Protein 1TO0 (pdb70)

Solvent-accessible surface area: 56787 Å² total

Nearest PDB structures (foldseek):
  1to0-assembly2_D  TM=1.005E+00  e=5.546E-27  Bacillus subtilis
  1to0-assembly1_A  TM=9.643E-01  e=1.672E-23  Bacillus subtilis
  1to0-assembly4_G  TM=9.672E-01  e=5.399E-23  Bacillus subtilis
  1to0-assembly2_C  TM=9.610E-01  e=1.560E-20  Bacillus subtilis
  1vh0-assembly9_D  TM=9.490E-01  e=4.702E-17  Staphylococcus aureus

Organism: Bacillus subtilis (strain 168) (NCBI:txid224308)

Secondary structure (DSSP, 8-state):
-EEEEEES----HHHHHHHHHHHHHHTTTS-EEEEEE-----HHHHHHHHHHHTTS-TTSEEEEE-TT----HHHHHHHHHHHHTTT---EEEEE--SS---S-----SEEE-S-----S---HHHHHHHHHHHHHHTS---/-EEEEEES---SHHHHHHHHHHHHHHTTTS-EEEEEEPP---HHHHHHHHHHHTT--TTSEEEEE-TT----HHHHHHHHHHHHHTT---EEEEE--SS---S-----SEEE-------TT--HHHHHHHHHHHHHHTT---/-EEEEEES----HHHHHHHHHHHHHHHTTS-EEEEEE-------HHHHHHHHHHHHT--TTEEEEEE-TT----HHHHHHHHHHTTSSSS-EEEEEE--TT---S-----SEEE-------TT--HHHHHHHHHHHHHHHT-/-EEEEEESS---HHHHHHHHHHHHHHHTT--EEEEEE----S---HHHHHHHHHHHTT--TTSEEEEE-TT----HHHHHHHHHHHHHTS---EEEEE--TT---TT----SEEE-S-----S---HHHHHHHHHHHHHHHS---/-EEEEEES----HHHHHHHHHHHHHHHTTS-EEEEEE----HHHHHHHHTT--TT-EEEEE-TT----HHHHHHHHHHHHHTT---EEEE--BTTB--TT----SEEE-S-----TT--HHHHHHHHHHHHHH-/-EEEEEES----HHHHHHHHHHHHHHHTTS-EEEEEE---TTHHHHHHHHHTT--TTSEEEEE-TT----HHHHHHHHHHTTTTS---EEEEE--TT---TT----SEEE-------TT--HHHHHHHHHHHHHHH-/-EEEEEES----HHHHHHHHHHHHHHTTTS-EEEEEE------HHHHHHHHHHTT--TTPEEEEE-TT----HHHHHHHHHHHHHTT---EEEEE-BTTB--S-----SEEE-------TT--HHHHHHHHHHHHHHTT---/-EEEEEES---SSHHHHHHHHHHHHHTTT--EEEEEE--------HHHHHHHHHHTTS-TTSEEEEE-TT----HHHHHHHHHHHHHTT---EEEEE--SS---TT----SEEE-S-----S---HHHHHHHHHHHHHHSS---

Radius of gyration: 47.96 Å; Cα contacts (8 Å, |Δi|>4): 1874; chains: 8; bounding box: 118×77×134 Å

Structure (mmCIF, N/CA/C/O backbone):
data_1TO0
#
_entry.id   1TO0
#
_cell.length_a   98.691
_cell.length_b   70.553
_cell.length_c   100.488
_cell.angle_alpha   90.00
_cell.angle_beta   95.16
_cell.angle_gamma   90.00
#
_symmetry.space_group_name_H-M   'P 1 21 1'
#
loop_
_entity.id
_entity.type
_entity.pdbx_description
1 polymer 'Hypothetical UPF0247 protein yyda'
2 water water
#
loop_
_atom_site.group_PDB
_atom_site.id
_atom_site.type_symbol
_atom_site.label_atom_id
_atom_site.label_alt_id
_atom_site.label_comp_id
_atom_site.label_asym_id
_atom_site.label_entity_id
_atom_site.label_seq_id
_atom_site.pdbx_PDB_ins_code
_atom_site.Cartn_x
_atom_site.Cartn_y
_atom_site.Cartn_z
_atom_site.occupancy
_atom_site.B_iso_or_equiv
_atom_site.auth_seq_id
_atom_site.auth_comp_id
_atom_site.auth_asym_id
_atom_site.auth_atom_id
_atom_site.pdbx_PDB_model_num
ATOM 9 N N . ASN A 1 2 ? 8.097 30.613 70.889 1.00 60.20 2 ASN A N 1
ATOM 10 C CA . ASN A 1 2 ? 9.216 31.199 71.606 1.00 54.82 2 ASN A CA 1
ATOM 11 C C . ASN A 1 2 ? 10.575 30.680 71.185 1.00 49.61 2 ASN A C 1
ATOM 12 O O . ASN A 1 2 ? 10.889 29.494 71.332 1.00 46.18 2 ASN A O 1
ATOM 17 N N . ILE A 1 3 ? 11.374 31.598 70.651 1.00 44.77 3 ILE A N 1
ATOM 18 C CA . ILE A 1 3 ? 12.714 31.275 70.196 1.00 40.35 3 ILE A CA 1
ATOM 19 C C . ILE A 1 3 ? 13.735 32.040 71.021 1.00 36.84 3 ILE A C 1
ATOM 20 O O . ILE A 1 3 ? 13.688 33.261 71.135 1.00 35.76 3 ILE A O 1
ATOM 25 N N . ASN A 1 4 ? 14.646 31.297 71.623 1.00 35.01 4 ASN A N 1
ATOM 26 C CA . ASN A 1 4 ? 15.701 31.891 72.417 1.00 32.72 4 ASN A CA 1
ATOM 27 C C . ASN A 1 4 ? 17.018 31.642 71.728 1.00 31.16 4 ASN A C 1
ATOM 28 O O . ASN A 1 4 ? 17.192 30.647 71.022 1.00 31.73 4 ASN A O 1
ATOM 33 N N . ILE A 1 5 ? 17.947 32.553 71.933 1.00 27.60 5 ILE A N 1
ATOM 34 C CA . ILE A 1 5 ? 19.261 32.411 71.365 1.00 25.83 5 ILE A CA 1
ATOM 35 C C . ILE A 1 5 ? 20.199 32.539 72.552 1.00 26.49 5 ILE A C 1
ATOM 36 O O . ILE A 1 5 ? 20.291 33.605 73.172 1.00 25.55 5 ILE A O 1
ATOM 41 N N . VAL A 1 6 ? 20.873 31.448 72.893 1.00 25.43 6 VAL A N 1
ATOM 42 C CA . VAL A 1 6 ? 21.803 31.487 74.006 1.00 26.68 6 VAL A CA 1
ATOM 43 C C . VAL A 1 6 ? 23.233 31.536 73.487 1.00 28.22 6 VAL A C 1
ATOM 44 O O . VAL A 1 6 ? 23.744 30.566 72.931 1.00 27.67 6 VAL A O 1
ATOM 48 N N . THR A 1 7 ? 23.873 32.682 73.679 1.00 31.53 7 THR A N 1
ATOM 49 C CA . THR A 1 7 ? 25.230 32.872 73.213 1.00 35.31 7 THR A CA 1
ATOM 50 C C . THR A 1 7 ? 26.221 33.320 74.270 1.00 36.96 7 THR A C 1
ATOM 51 O O . THR A 1 7 ? 25.859 33.915 75.287 1.00 36.99 7 THR A O 1
ATOM 55 N N . ILE A 1 8 ? 27.486 33.036 73.993 1.00 39.95 8 ILE A N 1
ATOM 56 C CA . ILE A 1 8 ? 28.584 33.377 74.875 1.00 43.23 8 ILE A CA 1
ATOM 57 C C . ILE A 1 8 ? 29.272 34.639 74.383 1.00 45.94 8 ILE A C 1
ATOM 58 O O . ILE A 1 8 ? 29.780 34.676 73.267 1.00 46.77 8 ILE A O 1
ATOM 63 N N . GLY A 1 9 ? 29.275 35.677 75.213 1.00 49.66 9 GLY A N 1
ATOM 64 C CA . GLY A 1 9 ? 29.923 36.920 74.832 1.00 54.01 9 GLY A CA 1
ATOM 65 C C . GLY A 1 9 ? 29.003 38.117 74.708 1.00 56.89 9 GLY A C 1
ATOM 66 O O . GLY A 1 9 ? 28.033 38.091 73.955 1.00 57.59 9 GLY A O 1
ATOM 67 N N . LYS A 1 10 ? 29.307 39.172 75.455 1.00 60.38 10 LYS A N 1
ATOM 68 C CA . LYS A 1 10 ? 28.512 40.389 75.409 1.00 63.21 10 LYS A CA 1
ATOM 69 C C . LYS A 1 10 ? 28.956 41.161 74.180 1.00 64.62 10 LYS A C 1
ATOM 70 O O . LYS A 1 10 ? 30.094 41.611 74.103 1.00 64.40 10 LYS A O 1
ATOM 76 N N . LEU A 1 11 ? 28.058 41.298 73.214 1.00 67.00 11 LEU A N 1
ATOM 77 C CA . LEU A 1 11 ? 28.363 42.010 71.984 1.00 68.93 11 LEU A CA 1
ATOM 78 C C . LEU A 1 11 ? 28.479 43.507 72.230 1.00 70.56 11 LEU A C 1
ATOM 79 O O . LEU A 1 11 ? 27.601 44.113 72.840 1.00 70.59 11 LEU A O 1
ATOM 84 N N . LYS A 1 12 ? 29.570 44.100 71.754 1.00 72.85 12 LYS A N 1
ATOM 85 C CA . LYS A 1 12 ? 29.793 45.537 71.908 1.00 75.42 12 LYS A CA 1
ATOM 86 C C . LYS A 1 12 ? 29.452 46.272 70.612 1.00 76.05 12 LYS A C 1
ATOM 87 O O . LYS A 1 12 ? 28.562 47.123 70.581 1.00 75.16 12 LYS A O 1
ATOM 93 N N . GLU A 1 13 ? 30.178 45.921 69.553 1.00 76.95 13 GLU A N 1
ATOM 94 C CA . GLU A 1 13 ? 30.021 46.505 68.226 1.00 77.64 13 GLU A CA 1
ATOM 95 C C . GLU A 1 13 ? 28.578 46.874 67.896 1.00 77.61 13 GLU A C 1
ATOM 96 O O . GLU A 1 13 ? 27.768 46.016 67.540 1.00 77.67 13 GLU A O 1
ATOM 102 N N . LYS A 1 14 ? 28.256 48.157 68.002 1.00 77.29 14 LYS A N 1
ATOM 103 C CA . LYS A 1 14 ? 26.899 48.590 67.716 1.00 76.86 14 LYS A CA 1
ATOM 104 C C . LYS A 1 14 ? 26.525 48.390 66.251 1.00 75.57 14 LYS A C 1
ATOM 105 O O . LYS A 1 14 ? 25.361 48.544 65.885 1.00 75.19 14 LYS A O 1
ATOM 111 N N . TYR A 1 15 ? 27.496 48.045 65.407 1.00 74.10 15 TYR A N 1
ATOM 112 C CA . TYR A 1 15 ? 27.169 47.828 64.003 1.00 72.59 15 TYR A CA 1
ATOM 113 C C . TYR A 1 15 ? 26.443 46.493 63.941 1.00 71.42 15 TYR A C 1
ATOM 114 O O . TYR A 1 15 ? 25.391 46.368 63.315 1.00 70.78 15 TYR A O 1
ATOM 123 N N . LEU A 1 16 ? 27.006 45.498 64.613 1.00 69.85 16 LEU A N 1
ATOM 124 C CA . LEU A 1 16 ? 26.377 44.199 64.662 1.00 68.81 16 LEU A CA 1
ATOM 125 C C . LEU A 1 16 ? 25.072 44.406 65.400 1.00 67.76 16 LEU A C 1
ATOM 126 O O . LEU A 1 16 ? 24.017 43.968 64.955 1.00 67.55 16 LEU A O 1
ATOM 131 N N . LYS A 1 17 ? 25.157 45.094 66.534 1.00 67.09 17 LYS A N 1
ATOM 132 C CA . LYS A 1 17 ? 23.987 45.350 67.358 1.00 66.49 17 LYS A CA 1
ATOM 133 C C . LYS A 1 17 ? 22.862 45.966 66.538 1.00 65.39 17 LYS A C 1
ATOM 134 O O . LYS A 1 17 ? 21.722 45.508 66.589 1.00 64.98 17 LYS A O 1
ATOM 140 N N . GLN A 1 18 ? 23.192 46.998 65.772 1.00 64.55 18 GLN A N 1
ATOM 141 C CA . GLN A 1 18 ? 22.209 47.667 64.934 1.00 63.31 18 GLN A CA 1
ATOM 142 C C . GLN A 1 18 ? 21.541 46.652 64.015 1.00 60.71 18 GLN A C 1
ATOM 143 O O . GLN A 1 18 ? 20.318 46.596 63.922 1.00 60.16 18 GLN A O 1
ATOM 149 N N . GLY A 1 19 ? 22.358 45.846 63.346 1.00 58.24 19 GLY A N 1
ATOM 150 C CA . GLY A 1 19 ? 21.834 44.847 62.438 1.00 54.81 19 GLY A CA 1
ATOM 151 C C . GLY A 1 19 ? 20.950 43.825 63.114 1.00 52.91 19 GLY A C 1
ATOM 152 O O . GLY A 1 19 ? 19.878 43.490 62.617 1.00 52.26 19 GLY A O 1
ATOM 153 N N . ILE A 1 20 ? 21.402 43.321 64.252 1.00 52.21 20 ILE A N 1
ATOM 154 C CA . ILE A 1 20 ? 20.643 42.327 64.986 1.00 52.58 20 ILE A CA 1
ATOM 155 C C . ILE A 1 20 ? 19.314 42.907 65.452 1.00 53.21 20 ILE A C 1
ATOM 156 O O . ILE A 1 20 ? 18.271 42.278 65.300 1.00 52.05 20 ILE A O 1
ATOM 161 N N . GLU A 1 21 ? 19.352 44.109 66.011 1.00 55.22 21 GLU A N 1
ATOM 162 C CA . GLU A 1 21 ? 18.131 44.751 66.476 1.00 57.44 21 GLU A CA 1
ATOM 163 C C . GLU A 1 21 ? 17.158 44.856 65.306 1.00 57.80 21 GLU A C 1
ATOM 164 O O . GLU A 1 21 ? 16.005 44.435 65.403 1.00 58.08 21 GLU A O 1
ATOM 170 N N . GLU A 1 22 ? 17.642 45.399 64.193 1.00 57.94 22 GLU A N 1
ATOM 171 C CA . GLU A 1 22 ? 16.818 45.591 63.006 1.00 58.72 22 GLU A CA 1
ATOM 172 C C . GLU A 1 22 ? 16.138 44.309 62.518 1.00 57.60 22 GLU A C 1
ATOM 173 O O . GLU A 1 22 ? 14.983 44.337 62.098 1.00 56.31 22 GLU A O 1
ATOM 179 N N . TYR A 1 23 ? 16.841 43.186 62.586 1.00 56.29 23 TYR A N 1
ATOM 180 C CA . TYR A 1 23 ? 16.262 41.926 62.144 1.00 55.74 23 TYR A CA 1
ATOM 181 C C . TYR A 1 23 ? 15.376 41.302 63.208 1.00 56.42 23 TYR A C 1
ATOM 182 O O . TYR A 1 23 ? 14.295 40.794 62.910 1.00 55.10 23 TYR A O 1
ATOM 191 N N . THR A 1 24 ? 15.832 41.350 64.452 1.00 58.55 24 THR A N 1
ATOM 192 C CA . THR A 1 24 ? 15.068 40.787 65.550 1.00 60.86 24 THR A CA 1
ATOM 193 C C . THR A 1 24 ? 13.747 41.547 65.712 1.00 62.82 24 THR A C 1
ATOM 194 O O . THR A 1 24 ? 12.828 41.072 66.380 1.00 63.21 24 THR A O 1
ATOM 198 N N . LYS A 1 25 ? 13.650 42.721 65.087 1.00 64.45 25 LYS A N 1
ATOM 199 C CA . LYS A 1 25 ? 12.433 43.527 65.162 1.00 65.28 25 LYS A CA 1
ATOM 200 C C . LYS A 1 25 ? 11.346 42.977 64.246 1.00 65.78 25 LYS A C 1
ATOM 201 O O . LYS A 1 25 ? 10.198 42.861 64.656 1.00 65.88 25 LYS A O 1
ATOM 207 N N . ARG A 1 26 ? 11.699 42.650 63.006 1.00 67.41 26 ARG A N 1
ATOM 208 C CA . ARG A 1 26 ? 10.720 42.098 62.072 1.00 69.53 26 ARG A CA 1
ATOM 209 C C . ARG A 1 26 ? 10.241 40.721 62.531 1.00 70.09 26 ARG A C 1
ATOM 210 O O . ARG A 1 26 ? 9.153 40.277 62.159 1.00 69.29 26 ARG A O 1
ATOM 218 N N . LEU A 1 27 ? 11.065 40.048 63.330 1.00 71.18 27 LEU A N 1
ATOM 219 C CA . LEU A 1 27 ? 10.742 38.715 63.831 1.00 72.67 27 LEU A CA 1
ATOM 220 C C . LEU A 1 27 ? 9.646 38.694 64.899 1.00 74.22 27 LEU A C 1
ATOM 221 O O . LEU A 1 27 ? 8.777 37.816 64.893 1.00 74.60 27 LEU A O 1
ATOM 226 N N . SER A 1 28 ? 9.684 39.658 65.812 1.00 76.02 28 SER A N 1
ATOM 227 C CA . SER A 1 28 ? 8.694 39.725 66.883 1.00 77.34 28 SER A CA 1
ATOM 228 C C . SER A 1 28 ? 7.266 39.740 66.355 1.00 77.56 28 SER A C 1
ATOM 229 O O . SER A 1 28 ? 6.311 39.615 67.117 1.00 78.02 28 SER A O 1
ATOM 232 N N . ALA A 1 29 ? 7.123 39.886 65.045 1.00 76.99 29 ALA A N 1
ATOM 233 C CA . ALA A 1 29 ? 5.807 39.917 64.434 1.00 76.38 29 ALA A CA 1
ATOM 234 C C . ALA A 1 29 ? 5.295 38.512 64.165 1.00 76.11 29 ALA A C 1
ATOM 235 O O . ALA A 1 29 ? 4.109 38.322 63.908 1.00 76.33 29 ALA A O 1
ATOM 237 N N . TYR A 1 30 ? 6.189 37.531 64.224 1.00 75.89 30 TYR A N 1
ATOM 238 C CA . TYR A 1 30 ? 5.811 36.143 63.980 1.00 76.51 30 TYR A CA 1
ATOM 239 C C . TYR A 1 30 ? 6.021 35.310 65.232 1.00 76.24 30 TYR A C 1
ATOM 240 O O . TYR A 1 30 ? 5.487 34.209 65.357 1.00 75.62 30 TYR A O 1
ATOM 249 N N . ALA A 1 31 ? 6.815 35.856 66.147 1.00 76.84 31 ALA A N 1
ATOM 250 C CA . ALA A 1 31 ? 7.146 35.226 67.426 1.00 76.42 31 ALA A CA 1
ATOM 251 C C . ALA A 1 31 ? 8.204 36.108 68.068 1.00 75.99 31 ALA A C 1
ATOM 252 O O . ALA A 1 31 ? 9.062 36.649 67.372 1.00 76.33 31 ALA A O 1
ATOM 254 N N . LYS A 1 32 ? 8.149 36.277 69.383 1.00 75.20 32 LYS A N 1
ATOM 255 C CA . LYS A 1 32 ? 9.147 37.112 70.041 1.00 74.16 32 LYS A CA 1
ATOM 256 C C . LYS A 1 32 ? 10.389 36.279 70.343 1.00 72.88 32 LYS A C 1
ATOM 257 O O . LYS A 1 32 ? 10.289 35.137 70.795 1.00 72.95 32 LYS A O 1
ATOM 263 N N . ILE A 1 33 ? 11.561 36.835 70.072 1.00 70.37 33 ILE A N 1
ATOM 264 C CA . ILE A 1 33 ? 12.783 36.105 70.350 1.00 68.08 33 ILE A CA 1
ATOM 265 C C . ILE A 1 33 ? 13.635 36.901 71.323 1.00 66.26 33 ILE A C 1
ATOM 266 O O . ILE A 1 33 ? 13.700 38.127 71.254 1.00 66.36 33 ILE A O 1
ATOM 271 N N . ASP A 1 34 ? 14.285 36.194 72.235 1.00 63.82 34 ASP A N 1
ATOM 272 C CA . ASP A 1 34 ? 15.125 36.834 73.226 1.00 60.92 34 ASP A CA 1
ATOM 273 C C . ASP A 1 34 ? 16.527 36.258 73.139 1.00 58.79 34 ASP A C 1
ATOM 274 O O . ASP A 1 34 ? 16.709 35.039 73.066 1.00 58.15 34 ASP A O 1
ATOM 279 N N . ILE A 1 35 ? 17.515 37.143 73.138 1.00 56.38 35 ILE A N 1
ATOM 280 C CA . ILE A 1 35 ? 18.909 36.733 73.063 1.00 53.82 35 ILE A CA 1
ATOM 281 C C . ILE A 1 35 ? 19.560 36.779 74.443 1.00 52.99 35 ILE A C 1
ATOM 282 O O . ILE A 1 35 ? 19.580 37.820 75.096 1.00 52.09 35 ILE A O 1
ATOM 287 N N . ILE A 1 36 ? 20.077 35.641 74.892 1.00 52.37 36 ILE A N 1
ATOM 288 C CA . ILE A 1 36 ? 20.734 35.569 76.188 1.00 51.20 36 ILE A CA 1
ATOM 289 C C . ILE A 1 36 ? 22.247 35.597 76.015 1.00 51.54 36 ILE A C 1
ATOM 290 O O . ILE A 1 36 ? 22.837 34.660 75.480 1.00 50.24 36 ILE A O 1
ATOM 295 N N . GLU A 1 37 ? 22.873 36.677 76.465 1.00 53.18 37 GLU A N 1
ATOM 296 C CA . GLU A 1 37 ? 24.321 36.807 76.365 1.00 54.59 37 GLU A CA 1
ATOM 297 C C . GLU A 1 37 ? 24.952 36.430 77.695 1.00 55.49 37 GLU A C 1
ATOM 298 O O . GLU A 1 37 ? 24.446 36.800 78.755 1.00 55.39 37 GLU A O 1
ATOM 304 N N . LEU A 1 38 ? 26.051 35.689 77.639 1.00 56.68 38 LEU A N 1
ATOM 305 C CA . LEU A 1 38 ? 26.751 35.283 78.849 1.00 58.75 38 LEU A CA 1
ATOM 306 C C . LEU A 1 38 ? 28.138 35.908 78.862 1.00 60.84 38 LEU A C 1
ATOM 307 O O . LEU A 1 38 ? 28.790 36.018 77.828 1.00 61.61 38 LEU A O 1
ATOM 312 N N . PRO A 1 39 ? 28.613 36.335 80.036 1.00 63.03 39 PRO A N 1
ATOM 313 C CA . PRO A 1 39 ? 29.951 36.932 80.044 1.00 65.98 39 PRO A CA 1
ATOM 314 C C . PRO A 1 39 ? 31.021 35.898 79.687 1.00 69.05 39 PRO A C 1
ATOM 315 O O . PRO A 1 39 ? 30.948 34.742 80.109 1.00 68.49 39 PRO A O 1
ATOM 319 N N . ASP A 1 40 ? 32.002 36.310 78.890 1.00 73.01 40 ASP A N 1
ATOM 320 C CA . ASP A 1 40 ? 33.075 35.408 78.490 1.00 77.08 40 ASP A CA 1
ATOM 321 C C . ASP A 1 40 ? 34.444 35.955 78.885 1.00 79.73 40 ASP A C 1
ATOM 322 O O . ASP A 1 40 ? 34.580 37.128 79.232 1.00 80.57 40 ASP A O 1
ATOM 327 N N . GLU A 1 41 ? 35.451 35.088 78.840 1.00 82.39 41 GLU A N 1
ATOM 328 C CA . GLU A 1 41 ? 36.819 35.459 79.186 1.00 84.72 41 GLU A CA 1
ATOM 329 C C . GLU A 1 41 ? 37.590 35.725 77.892 1.00 85.84 41 GLU A C 1
ATOM 330 O O . GLU A 1 41 ? 37.695 34.842 77.037 1.00 86.09 41 GLU A O 1
ATOM 336 N N . LYS A 1 42 ? 38.125 36.938 77.750 1.00 86.58 42 LYS A N 1
ATOM 337 C CA . LYS A 1 42 ? 38.866 37.322 76.543 1.00 87.51 42 LYS A CA 1
ATOM 338 C C . LYS A 1 42 ? 38.006 37.152 75.293 1.00 87.90 42 LYS A C 1
ATOM 339 O O . LYS A 1 42 ? 36.777 37.187 75.361 1.00 88.29 42 LYS A O 1
ATOM 353 N N . LYS A 1 53 ? 40.633 24.262 78.665 1.00 93.03 53 LYS A N 1
ATOM 354 C CA . LYS A 1 53 ? 39.461 23.506 78.250 1.00 89.58 53 LYS A CA 1
ATOM 355 C C . LYS A 1 53 ? 38.444 23.658 79.368 1.00 86.86 53 LYS A C 1
ATOM 356 O O . LYS A 1 53 ? 37.236 23.665 79.144 1.00 86.42 53 LYS A O 1
ATOM 362 N N . ILE A 1 54 ? 38.958 23.782 80.584 1.00 83.99 54 ILE A N 1
ATOM 363 C CA . ILE A 1 54 ? 38.123 23.947 81.762 1.00 81.18 54 ILE A CA 1
ATOM 364 C C . ILE A 1 54 ? 37.269 25.190 81.584 1.00 78.75 54 ILE A C 1
ATOM 365 O O . ILE A 1 54 ? 36.193 25.304 82.161 1.00 78.65 54 ILE A O 1
ATOM 370 N N . ILE A 1 55 ? 37.763 26.122 80.781 1.00 76.06 55 ILE A N 1
ATOM 371 C CA . ILE A 1 55 ? 37.048 27.362 80.521 1.00 74.55 55 ILE A CA 1
ATOM 372 C C . ILE A 1 55 ? 35.869 27.093 79.589 1.00 72.15 55 ILE A C 1
ATOM 373 O O . ILE A 1 55 ? 34.795 27.673 79.745 1.00 71.39 55 ILE A O 1
ATOM 378 N N . LYS A 1 56 ? 36.074 26.205 78.623 1.00 69.38 56 LYS A N 1
ATOM 379 C CA . LYS A 1 56 ? 35.021 25.860 77.679 1.00 66.24 56 LYS A CA 1
ATOM 380 C C . LYS A 1 56 ? 33.867 25.180 78.409 1.00 64.68 56 LYS A C 1
ATOM 381 O O . LYS A 1 56 ? 32.705 25.523 78.195 1.00 64.86 56 LYS A O 1
ATOM 387 N N . ASP A 1 57 ? 34.191 24.211 79.264 1.00 62.60 57 ASP A N 1
ATOM 388 C CA . ASP A 1 57 ? 33.175 23.487 80.021 1.00 59.78 57 ASP A CA 1
ATOM 389 C C . ASP A 1 57 ? 32.496 24.445 80.980 1.00 58.44 57 ASP A C 1
ATOM 390 O O . ASP A 1 57 ? 31.285 24.385 81.191 1.00 58.55 57 ASP A O 1
ATOM 395 N N . LYS A 1 58 ? 33.291 25.339 81.552 1.00 57.19 58 LYS A N 1
ATOM 396 C CA . LYS A 1 58 ? 32.780 26.343 82.471 1.00 55.45 58 LYS A CA 1
ATOM 397 C C . LYS A 1 58 ? 31.678 27.103 81.749 1.00 53.01 58 LYS A C 1
ATOM 398 O O . LYS A 1 58 ? 30.656 27.451 82.343 1.00 53.41 58 LYS A O 1
ATOM 404 N N . GLU A 1 59 ? 31.882 27.342 80.457 1.00 49.95 59 GLU A N 1
ATOM 405 C CA . GLU A 1 59 ? 30.896 28.053 79.653 1.00 48.00 59 GLU A CA 1
ATOM 406 C C . GLU A 1 59 ? 29.722 27.144 79.286 1.00 45.83 59 GLU A C 1
ATOM 407 O O . GLU A 1 59 ? 28.629 27.620 79.000 1.00 42.67 59 GLU A O 1
ATOM 413 N N . GLY A 1 60 ? 29.957 25.836 79.306 1.00 44.33 60 GLY A N 1
ATOM 414 C CA . GLY A 1 60 ? 28.902 24.894 78.990 1.00 43.45 60 GLY A CA 1
ATOM 415 C C . GLY A 1 60 ? 27.771 24.934 80.000 1.00 43.36 60 GLY A C 1
ATOM 416 O O . GLY A 1 60 ? 26.612 25.101 79.622 1.00 43.39 60 GLY A O 1
ATOM 417 N N . ASP A 1 61 ? 28.096 24.791 81.285 1.00 42.45 61 ASP A N 1
ATOM 418 C CA . ASP A 1 61 ? 27.067 24.812 82.330 1.00 42.51 61 ASP A CA 1
ATOM 419 C C . ASP A 1 61 ? 26.383 26.168 82.334 1.00 41.84 61 ASP A C 1
ATOM 420 O O . ASP A 1 61 ? 25.219 26.299 82.720 1.00 40.65 61 ASP A O 1
ATOM 425 N N . ARG A 1 62 ? 27.129 27.182 81.915 1.00 41.00 62 ARG A N 1
ATOM 426 C CA . ARG A 1 62 ? 26.613 28.539 81.860 1.00 40.16 62 ARG A CA 1
ATOM 427 C C . ARG A 1 62 ? 25.487 28.514 80.837 1.00 37.42 62 ARG A C 1
ATOM 428 O O . ARG A 1 62 ? 24.375 28.970 81.101 1.00 37.33 62 ARG A O 1
ATOM 436 N N . ILE A 1 63 ? 25.785 27.948 79.673 1.00 34.59 63 ILE A N 1
ATOM 437 C CA . ILE A 1 63 ? 24.813 27.842 78.602 1.00 33.03 63 ILE A CA 1
ATOM 438 C C . ILE A 1 63 ? 23.623 27.008 79.047 1.00 32.86 63 ILE A C 1
ATOM 439 O O . ILE A 1 63 ? 22.481 27.413 78.860 1.00 32.28 63 ILE A O 1
ATOM 444 N N . LEU A 1 64 ? 23.911 25.850 79.641 1.00 34.03 64 LEU A N 1
ATOM 445 C CA . LEU A 1 64 ? 22.897 24.915 80.133 1.00 34.12 64 LEU A CA 1
ATOM 446 C C . LEU A 1 64 ? 21.953 25.445 81.210 1.00 35.22 64 LEU A C 1
ATOM 447 O O . LEU A 1 64 ? 20.781 25.052 81.259 1.00 37.14 64 LEU A O 1
ATOM 452 N N . SER A 1 65 ? 22.451 26.315 82.082 1.00 34.88 65 SER A N 1
ATOM 453 C CA . SER A 1 65 ? 21.611 26.852 83.144 1.00 36.29 65 SER A CA 1
ATOM 454 C C . SER A 1 65 ? 20.594 27.837 82.592 1.00 36.61 65 SER A C 1
ATOM 455 O O . SER A 1 65 ? 19.752 28.349 83.336 1.00 38.05 65 SER A O 1
ATOM 458 N N . LYS A 1 66 ? 20.670 28.104 81.288 1.00 35.92 66 LYS A N 1
ATOM 459 C CA . LYS A 1 66 ? 19.740 29.029 80.637 1.00 34.68 66 LYS A CA 1
ATOM 460 C C . LYS A 1 66 ? 18.853 28.271 79.662 1.00 33.35 66 LYS A C 1
ATOM 461 O O . LYS A 1 66 ? 17.975 28.843 79.020 1.00 32.67 66 LYS A O 1
ATOM 467 N N . ILE A 1 67 ? 19.078 26.969 79.573 1.00 32.75 67 ILE A N 1
ATOM 468 C CA . ILE A 1 67 ? 18.316 26.138 78.661 1.00 31.69 67 ILE A CA 1
ATOM 469 C C . ILE A 1 67 ? 17.337 25.257 79.405 1.00 31.87 67 ILE A C 1
ATOM 470 O O . ILE A 1 67 ? 17.729 24.369 80.165 1.00 30.49 67 ILE A O 1
ATOM 475 N N . SER A 1 68 ? 16.056 25.532 79.177 1.00 33.13 68 SER A N 1
ATOM 476 C CA . SER A 1 68 ? 14.960 24.788 79.781 1.00 34.25 68 SER A CA 1
ATOM 477 C C . SER A 1 68 ? 15.051 23.342 79.323 1.00 34.40 68 SER A C 1
ATOM 478 O O . SER A 1 68 ? 15.373 23.069 78.168 1.00 34.71 68 SER A O 1
ATOM 481 N N . PRO A 1 69 ? 14.775 22.393 80.222 1.00 34.91 69 PRO A N 1
ATOM 482 C CA . PRO A 1 69 ? 14.852 20.985 79.829 1.00 35.66 69 PRO A CA 1
ATOM 483 C C . PRO A 1 69 ? 13.794 20.598 78.801 1.00 35.28 69 PRO A C 1
ATOM 484 O O . PRO A 1 69 ? 13.970 19.628 78.061 1.00 34.42 69 PRO A O 1
ATOM 488 N N . ASP A 1 70 ? 12.709 21.360 78.736 1.00 34.53 70 ASP A N 1
ATOM 489 C CA . ASP A 1 70 ? 11.665 21.041 77.783 1.00 38.31 70 ASP A CA 1
ATOM 490 C C . ASP A 1 70 ? 11.755 21.857 76.490 1.00 38.60 70 ASP A C 1
ATOM 491 O O . ASP A 1 70 ? 10.747 22.083 75.818 1.00 40.23 70 ASP A O 1
ATOM 496 N N . ALA A 1 71 ? 12.965 22.277 76.128 1.00 37.76 71 ALA A N 1
ATOM 497 C CA . ALA A 1 71 ? 13.166 23.078 74.921 1.00 35.09 71 ALA A CA 1
ATOM 498 C C . ALA A 1 71 ? 13.931 22.333 73.834 1.00 32.79 71 ALA A C 1
ATOM 499 O O . ALA A 1 71 ? 14.833 21.547 74.134 1.00 34.76 71 ALA A O 1
ATOM 501 N N . HIS A 1 72 ? 13.563 22.567 72.576 1.00 28.06 72 HIS A N 1
ATOM 502 C CA . HIS A 1 72 ? 14.262 21.932 71.468 1.00 26.03 72 HIS A CA 1
ATOM 503 C C . HIS A 1 72 ? 15.515 22.766 71.242 1.00 24.52 72 HIS A C 1
ATOM 504 O O . HIS A 1 72 ? 15.444 23.928 70.841 1.00 24.76 72 HIS A O 1
ATOM 511 N N . VAL A 1 73 ? 16.660 22.160 71.518 1.00 22.88 73 VAL A N 1
ATOM 512 C CA . VAL A 1 73 ? 17.944 22.832 71.402 1.00 21.94 73 VAL A CA 1
ATOM 513 C C . VAL A 1 73 ? 18.664 22.617 70.090 1.00 23.21 73 VAL A C 1
ATOM 514 O O . VAL A 1 73 ? 19.005 21.482 69.728 1.00 22.07 73 VAL A O 1
ATOM 518 N N . ILE A 1 74 ? 18.911 23.718 69.387 1.00 23.93 74 ILE A N 1
ATOM 519 C CA . ILE A 1 74 ? 19.634 23.663 68.118 1.00 23.59 74 ILE A CA 1
ATOM 520 C C . ILE A 1 74 ? 21.024 24.254 68.337 1.00 22.36 74 ILE A C 1
ATOM 521 O O . ILE A 1 74 ? 21.175 25.461 68.480 1.00 21.51 74 ILE A O 1
ATOM 526 N N . ALA A 1 75 ? 22.034 23.393 68.387 1.00 21.70 75 ALA A N 1
ATOM 527 C CA . ALA A 1 75 ? 23.399 23.852 68.587 1.00 21.80 75 ALA A CA 1
ATOM 528 C C . ALA A 1 75 ? 24.051 24.124 67.245 1.00 24.42 75 ALA A C 1
ATOM 529 O O . ALA A 1 75 ? 24.045 23.275 66.348 1.00 24.03 75 ALA A O 1
ATOM 531 N N . LEU A 1 76 ? 24.608 25.319 67.108 1.00 25.85 76 LEU A N 1
ATOM 532 C CA . LEU A 1 76 ? 25.291 25.689 65.885 1.00 25.86 76 LEU A CA 1
ATOM 533 C C . LEU A 1 76 ? 26.718 25.194 65.986 1.00 26.57 76 LEU A C 1
ATOM 534 O O . LEU A 1 76 ? 27.522 25.742 66.727 1.00 25.44 76 LEU A O 1
ATOM 539 N N . ALA A 1 77 ? 27.027 24.142 65.248 1.00 29.22 77 ALA A N 1
ATOM 540 C CA . ALA A 1 77 ? 28.367 23.595 65.256 1.00 31.91 77 ALA A CA 1
ATOM 541 C C . ALA A 1 77 ? 28.823 23.449 63.821 1.00 35.49 77 ALA A C 1
ATOM 542 O O . ALA A 1 77 ? 28.043 23.083 62.933 1.00 36.15 77 ALA A O 1
ATOM 544 N N . ILE A 1 78 ? 30.091 23.771 63.599 1.00 39.34 78 ILE A N 1
ATOM 545 C CA . ILE A 1 78 ? 30.707 23.693 62.276 1.00 42.07 78 ILE A CA 1
ATOM 546 C C . ILE A 1 78 ? 30.559 22.281 61.708 1.00 43.17 78 ILE A C 1
ATOM 547 O O . ILE A 1 78 ? 30.399 22.086 60.502 1.00 43.93 78 ILE A O 1
ATOM 552 N N . GLU A 1 79 ? 30.613 21.305 62.607 1.00 44.28 79 GLU A N 1
ATOM 553 C CA . GLU A 1 79 ? 30.504 19.895 62.268 1.00 46.30 79 GLU A CA 1
ATOM 554 C C . GLU A 1 79 ? 29.043 19.497 62.087 1.00 45.98 79 GLU A C 1
ATOM 555 O O . GLU A 1 79 ? 28.746 18.390 61.644 1.00 46.52 79 GLU A O 1
ATOM 561 N N . GLY A 1 80 ? 28.134 20.400 62.442 1.00 45.35 80 GLY A N 1
ATOM 562 C CA . GLY A 1 80 ? 26.711 20.119 62.332 1.00 44.02 80 GLY A CA 1
ATOM 563 C C . GLY A 1 80 ? 26.162 19.869 60.939 1.00 43.52 80 GLY A C 1
ATOM 564 O O . GLY A 1 80 ? 26.861 19.996 59.932 1.00 44.32 80 GLY A O 1
ATOM 565 N N . LYS A 1 81 ? 24.887 19.505 60.886 1.00 43.33 81 LYS A N 1
ATOM 566 C CA . LYS A 1 81 ? 24.221 19.236 59.624 1.00 43.10 81 LYS A CA 1
ATOM 567 C C . LYS A 1 81 ? 23.905 20.540 58.882 1.00 42.04 81 LYS A C 1
ATOM 568 O O . LYS A 1 81 ? 23.433 21.509 59.477 1.00 39.05 81 LYS A O 1
ATOM 582 N N . LYS A 1 83 ? 21.774 22.657 56.268 1.00 36.74 83 LYS A N 1
ATOM 583 C CA . LYS A 1 83 ? 20.488 22.737 55.608 1.00 35.09 83 LYS A CA 1
ATOM 584 C C . LYS A 1 83 ? 20.494 23.947 54.688 1.00 34.01 83 LYS A C 1
ATOM 585 O O . LYS A 1 83 ? 21.417 24.758 54.720 1.00 33.97 83 LYS A O 1
ATOM 591 N N . THR A 1 84 ? 19.472 24.044 53.850 1.00 33.24 84 THR A N 1
ATOM 592 C CA . THR A 1 84 ? 19.320 25.180 52.956 1.00 33.69 84 THR A CA 1
ATOM 593 C C . THR A 1 84 ? 18.255 26.017 53.648 1.00 33.94 84 THR A C 1
ATOM 594 O O . THR A 1 84 ? 17.582 25.535 54.555 1.00 35.09 84 THR A O 1
ATOM 598 N N . SER A 1 85 ? 18.097 27.263 53.235 1.00 33.16 85 SER A N 1
ATOM 599 C CA . SER A 1 85 ? 17.089 28.096 53.849 1.00 34.20 85 SER A CA 1
ATOM 600 C C . SER A 1 85 ? 15.724 27.401 53.767 1.00 36.73 85 SER A C 1
ATOM 601 O O . SER A 1 85 ? 14.834 27.694 54.557 1.00 38.32 85 SER A O 1
ATOM 604 N N . GLU A 1 86 ? 15.558 26.482 52.816 1.00 39.32 86 GLU A N 1
ATOM 605 C CA . GLU A 1 86 ? 14.293 25.757 52.677 1.00 40.49 86 GLU A CA 1
ATOM 606 C C . GLU A 1 86 ? 14.210 24.671 53.739 1.00 40.51 86 GLU A C 1
ATOM 607 O O . GLU A 1 86 ? 13.185 24.516 54.389 1.00 42.93 86 GLU A O 1
ATOM 613 N N . GLU A 1 87 ? 15.288 23.913 53.903 1.00 39.68 87 GLU A N 1
ATOM 614 C CA . GLU A 1 87 ? 15.326 22.840 54.890 1.00 39.47 87 GLU A CA 1
ATOM 615 C C . GLU A 1 87 ? 15.282 23.372 56.321 1.00 39.30 87 GLU A C 1
ATOM 616 O O . GLU A 1 87 ? 14.964 22.629 57.257 1.00 39.17 87 GLU A O 1
ATOM 622 N N . LEU A 1 88 ? 15.612 24.654 56.485 1.00 37.78 88 LEU A N 1
ATOM 623 C CA . LEU A 1 88 ? 15.612 25.296 57.801 1.00 36.10 88 LEU A CA 1
ATOM 624 C C . LEU A 1 88 ? 14.230 25.865 58.078 1.00 36.22 88 LEU A C 1
ATOM 625 O O . LEU A 1 88 ? 13.757 25.864 59.211 1.00 36.56 88 LEU A O 1
ATOM 630 N N . ALA A 1 89 ? 13.573 26.339 57.032 1.00 37.98 89 ALA A N 1
ATOM 631 C CA . ALA A 1 89 ? 12.230 26.867 57.182 1.00 40.89 89 ALA A CA 1
ATOM 632 C C . ALA A 1 89 ? 11.319 25.685 57.530 1.00 42.52 89 ALA A C 1
ATOM 633 O O . ALA A 1 89 ? 10.378 25.810 58.312 1.00 42.19 89 ALA A O 1
ATOM 635 N N . ASP A 1 90 ? 11.633 24.531 56.951 1.00 44.91 90 ASP A N 1
ATOM 636 C CA . ASP A 1 90 ? 10.870 23.315 57.177 1.00 47.02 90 ASP A CA 1
ATOM 637 C C . ASP A 1 90 ? 11.006 22.782 58.608 1.00 47.65 90 ASP A C 1
ATOM 638 O O . ASP A 1 90 ? 10.004 22.562 59.289 1.00 47.96 90 ASP A O 1
ATOM 643 N N . THR A 1 91 ? 12.233 22.590 59.077 1.00 47.33 91 THR A N 1
ATOM 644 C CA . THR A 1 91 ? 12.428 22.071 60.426 1.00 48.17 91 THR A CA 1
ATOM 645 C C . THR A 1 91 ? 11.882 22.980 61.525 1.00 48.46 91 THR A C 1
ATOM 646 O O . THR A 1 91 ? 11.678 22.539 62.650 1.00 48.68 91 THR A O 1
ATOM 650 N N . ILE A 1 92 ? 11.649 24.247 61.204 1.00 49.64 92 ILE A N 1
ATOM 651 C CA . ILE A 1 92 ? 11.113 25.192 62.181 1.00 50.70 92 ILE A CA 1
ATOM 652 C C . ILE A 1 92 ? 9.602 25.031 62.289 1.00 51.49 92 ILE A C 1
ATOM 653 O O . ILE A 1 92 ? 9.017 25.184 63.364 1.00 50.96 92 ILE A O 1
ATOM 658 N N . ASP A 1 93 ? 8.972 24.730 61.161 1.00 52.60 93 ASP A N 1
ATOM 659 C CA . ASP A 1 93 ? 7.530 24.551 61.124 1.00 53.21 93 ASP A CA 1
ATOM 660 C C . ASP A 1 93 ? 7.184 23.166 61.677 1.00 52.50 93 ASP A C 1
ATOM 661 O O . ASP A 1 93 ? 6.239 23.018 62.445 1.00 52.02 93 ASP A O 1
ATOM 666 N N . LYS A 1 94 ? 7.966 22.158 61.303 1.00 52.49 94 LYS A N 1
ATOM 667 C CA . LYS A 1 94 ? 7.722 20.802 61.778 1.00 54.28 94 LYS A CA 1
ATOM 668 C C . LYS A 1 94 ? 7.943 20.618 63.286 1.00 55.57 94 LYS A C 1
ATOM 669 O O . LYS A 1 94 ? 7.673 19.547 63.824 1.00 55.92 94 LYS A O 1
ATOM 675 N N . LEU A 1 95 ? 8.437 21.651 63.966 1.00 57.26 95 LEU A N 1
ATOM 676 C CA . LEU A 1 95 ? 8.666 21.564 65.411 1.00 58.34 95 LEU A CA 1
ATOM 677 C C . LEU A 1 95 ? 7.390 21.913 66.166 1.00 59.56 95 LEU A C 1
ATOM 678 O O . LEU A 1 95 ? 7.088 21.326 67.209 1.00 58.11 95 LEU A O 1
ATOM 683 N N . ALA A 1 96 ? 6.648 22.877 65.630 1.00 61.60 96 ALA A N 1
ATOM 684 C CA . ALA A 1 96 ? 5.403 23.299 66.244 1.00 63.89 96 ALA A CA 1
ATOM 685 C C . ALA A 1 96 ? 4.474 22.092 66.396 1.00 65.55 96 ALA A C 1
ATOM 686 O O . ALA A 1 96 ? 3.656 22.037 67.316 1.00 66.14 96 ALA A O 1
ATOM 688 N N . THR A 1 97 ? 4.619 21.118 65.503 1.00 66.50 97 THR A N 1
ATOM 689 C CA . THR A 1 97 ? 3.775 19.932 65.539 1.00 68.25 97 THR A CA 1
ATOM 690 C C . THR A 1 97 ? 4.271 18.805 66.434 1.00 69.67 97 THR A C 1
ATOM 691 O O . THR A 1 97 ? 3.489 17.945 66.834 1.00 70.90 97 THR A O 1
ATOM 695 N N . TYR A 1 98 ? 5.561 18.790 66.746 1.00 71.20 98 TYR A N 1
ATOM 696 C CA . TYR A 1 98 ? 6.094 17.738 67.605 1.00 72.68 98 TYR A CA 1
ATOM 697 C C . TYR A 1 98 ? 5.830 18.064 69.073 1.00 72.81 98 TYR A C 1
ATOM 698 O O . TYR A 1 98 ? 6.343 17.387 69.967 1.00 72.79 98 TYR A O 1
ATOM 707 N N . GLY A 1 99 ? 5.030 19.099 69.320 1.00 71.87 99 GLY A N 1
ATOM 708 C CA . GLY A 1 99 ? 4.734 19.486 70.690 1.00 70.39 99 GLY A CA 1
ATOM 709 C C . GLY A 1 99 ? 5.919 20.190 71.322 1.00 68.63 99 GLY A C 1
ATOM 710 O O . GLY A 1 99 ? 6.177 20.060 72.520 1.00 69.05 99 GLY A O 1
ATOM 711 N N . LYS A 1 100 ? 6.637 20.943 70.496 1.00 66.78 100 LYS A N 1
ATOM 712 C CA . LYS A 1 100 ? 7.814 21.689 70.923 1.00 64.47 100 LYS A CA 1
ATOM 713 C C . LYS A 1 100 ? 7.582 23.170 70.654 1.00 62.45 100 LYS A C 1
ATOM 714 O O . LYS A 1 100 ? 7.812 23.652 69.545 1.00 63.08 100 LYS A O 1
ATOM 720 N N . SER A 1 101 ? 7.119 23.889 71.671 1.00 59.52 101 SER A N 1
ATOM 721 C CA . SER A 1 101 ? 6.846 25.313 71.534 1.00 55.63 101 SER A CA 1
ATOM 722 C C . SER A 1 101 ? 8.045 26.176 71.953 1.00 52.10 101 SER A C 1
ATOM 723 O O . SER A 1 101 ? 8.104 27.366 71.631 1.00 51.88 101 SER A O 1
ATOM 726 N N . LYS A 1 102 ? 9.000 25.575 72.658 1.00 46.56 102 LYS A N 1
ATOM 727 C CA . LYS A 1 102 ? 10.192 26.292 73.116 1.00 41.58 102 LYS A CA 1
ATOM 728 C C . LYS A 1 102 ? 11.425 25.856 72.308 1.00 36.77 102 LYS A C 1
ATOM 729 O O . LYS A 1 102 ? 11.888 24.724 72.434 1.00 35.71 102 LYS A O 1
ATOM 735 N N . VAL A 1 103 ? 11.940 26.755 71.468 1.00 32.02 103 VAL A N 1
ATOM 736 C CA . VAL A 1 103 ? 13.115 26.457 70.635 1.00 27.08 103 VAL A CA 1
ATOM 737 C C . VAL A 1 103 ? 14.269 27.389 70.999 1.00 24.71 103 VAL A C 1
ATOM 738 O O . VAL A 1 103 ? 14.099 28.615 71.063 1.00 22.28 103 VAL A O 1
ATOM 742 N N . THR A 1 104 ? 15.444 26.810 71.223 1.00 21.78 104 THR A N 1
ATOM 743 C CA . THR A 1 104 ? 16.616 27.605 71.578 1.00 21.69 104 THR A CA 1
ATOM 744 C C . THR A 1 104 ? 17.832 27.319 70.700 1.00 19.34 104 THR A C 1
ATOM 745 O O . THR A 1 104 ? 18.230 26.169 70.520 1.00 19.90 104 THR A O 1
ATOM 749 N N . PHE A 1 105 ? 18.419 28.377 70.156 1.00 18.38 105 PHE A N 1
ATOM 750 C CA . PHE A 1 105 ? 19.621 28.248 69.339 1.00 17.51 105 PHE A CA 1
ATOM 751 C C . PHE A 1 105 ? 20.813 28.548 70.256 1.00 18.90 105 PHE A C 1
ATOM 752 O O . PHE A 1 105 ? 20.743 29.444 71.104 1.00 18.77 105 PHE A O 1
ATOM 760 N N . VAL A 1 106 ? 21.894 27.790 70.099 1.00 19.07 106 VAL A N 1
ATOM 761 C CA . VAL A 1 106 ? 23.079 27.971 70.930 1.00 20.01 106 VAL A CA 1
ATOM 762 C C . VAL A 1 106 ? 24.328 28.328 70.136 1.00 21.02 106 VAL A C 1
ATOM 763 O O . VAL A 1 106 ? 24.750 27.583 69.249 1.00 20.85 106 VAL A O 1
ATOM 767 N N . ILE A 1 107 ? 24.920 29.474 70.451 1.00 22.45 107 ILE A N 1
ATOM 768 C CA . ILE A 1 107 ? 26.150 29.891 69.774 1.00 24.00 107 ILE A CA 1
ATOM 769 C C . ILE A 1 107 ? 27.276 29.982 70.800 1.00 25.28 107 ILE A C 1
ATOM 770 O O . ILE A 1 107 ? 27.278 30.863 71.660 1.00 24.58 107 ILE A O 1
ATOM 775 N N . GLY A 1 108 ? 28.234 29.068 70.698 1.00 27.45 108 GLY A N 1
ATOM 776 C CA . GLY A 1 108 ? 29.343 29.051 71.633 1.00 28.56 108 GLY A CA 1
ATOM 777 C C . GLY A 1 108 ? 30.340 30.176 71.471 1.00 29.54 108 GLY A C 1
ATOM 778 O O . GLY A 1 108 ? 30.288 30.928 70.503 1.00 30.27 108 GLY A O 1
ATOM 779 N N . GLY A 1 109 ? 31.255 30.286 72.431 1.00 31.79 109 GLY A N 1
ATOM 780 C CA . GLY A 1 109 ? 32.268 31.320 72.378 1.00 31.55 109 GLY A CA 1
ATOM 781 C C . GLY A 1 109 ? 33.321 30.946 71.355 1.00 32.84 109 GLY A C 1
ATOM 782 O O . GLY A 1 109 ? 33.127 30.013 70.575 1.00 31.18 109 GLY A O 1
ATOM 783 N N . SER A 1 110 ? 34.440 31.665 71.373 1.00 34.62 110 SER A N 1
ATOM 784 C CA . SER A 1 110 ? 35.535 31.426 70.442 1.00 37.49 110 SER A CA 1
ATOM 785 C C . SER A 1 110 ? 36.119 30.026 70.596 1.00 36.62 110 SER A C 1
ATOM 786 O O . SER A 1 110 ? 36.646 29.443 69.647 1.00 33.56 110 SER A O 1
ATOM 789 N N . LEU A 1 111 ? 36.026 29.488 71.802 1.00 38.53 111 LEU A N 1
ATOM 790 C CA . LEU A 1 111 ? 36.534 28.150 72.063 1.00 42.80 111 LEU A CA 1
ATOM 791 C C . LEU A 1 111 ? 35.670 27.060 71.432 1.00 45.34 111 LEU A C 1
ATOM 792 O O . LEU A 1 111 ? 36.190 26.113 70.833 1.00 46.39 111 LEU A O 1
ATOM 797 N N . GLY A 1 112 ? 34.353 27.203 71.566 1.00 45.67 112 GLY A N 1
ATOM 798 C CA . GLY A 1 112 ? 33.446 26.220 71.012 1.00 44.65 112 GLY A CA 1
ATOM 799 C C . GLY A 1 112 ? 32.456 25.793 72.071 1.00 44.51 112 GLY A C 1
ATOM 800 O O . GLY A 1 112 ? 32.388 26.405 73.137 1.00 43.30 112 GLY A O 1
ATOM 801 N N . LEU A 1 113 ? 31.695 24.741 71.775 1.00 44.78 113 LEU A N 1
ATOM 802 C CA . LEU A 1 113 ? 30.685 24.231 72.694 1.00 43.13 113 LEU A CA 1
ATOM 803 C C . LEU A 1 113 ? 31.161 23.037 73.501 1.00 42.91 113 LEU A C 1
ATOM 804 O O . LEU A 1 113 ? 31.781 22.120 72.969 1.00 41.71 113 LEU A O 1
ATOM 809 N N . SER A 1 114 ? 30.868 23.068 74.797 1.00 44.49 114 SER A N 1
ATOM 810 C CA . SER A 1 114 ? 31.255 22.003 75.717 1.00 46.24 114 SER A CA 1
ATOM 811 C C . SER A 1 114 ? 30.679 20.675 75.259 1.00 46.68 114 SER A C 1
ATOM 812 O O . SER A 1 114 ? 29.870 20.627 74.335 1.00 48.68 114 SER A O 1
ATOM 815 N N . ASP A 1 115 ? 31.095 19.599 75.914 1.00 47.31 115 ASP A N 1
ATOM 816 C CA . ASP A 1 115 ? 30.624 18.269 75.567 1.00 46.64 115 ASP A CA 1
ATOM 817 C C . ASP A 1 115 ? 29.178 18.108 76.005 1.00 45.05 115 ASP A C 1
ATOM 818 O O . ASP A 1 115 ? 28.366 17.496 75.304 1.00 43.34 115 ASP A O 1
ATOM 823 N N . THR A 1 116 ? 28.861 18.679 77.163 1.00 43.00 116 THR A N 1
ATOM 824 C CA . THR A 1 116 ? 27.521 18.594 77.719 1.00 43.70 116 THR A CA 1
ATOM 825 C C . THR A 1 116 ? 26.507 19.349 76.868 1.00 43.04 116 THR A C 1
ATOM 826 O O . THR A 1 116 ? 25.340 18.957 76.769 1.00 43.72 116 THR A O 1
ATOM 830 N N . VAL A 1 117 ? 26.952 20.445 76.266 1.00 42.53 117 VAL A N 1
ATOM 831 C CA . VAL A 1 117 ? 26.082 21.241 75.417 1.00 40.30 117 VAL A CA 1
ATOM 832 C C . VAL A 1 117 ? 25.723 20.452 74.176 1.00 39.72 117 VAL A C 1
ATOM 833 O O . VAL A 1 117 ? 24.563 20.402 73.781 1.00 38.18 117 VAL A O 1
ATOM 845 N N . LYS A 1 119 ? 25.787 17.132 73.729 1.00 39.08 119 LYS A N 1
ATOM 846 C CA . LYS A 1 119 ? 24.917 16.009 74.036 1.00 37.79 119 LYS A CA 1
ATOM 847 C C . LYS A 1 119 ? 23.532 16.477 74.458 1.00 35.85 119 LYS A C 1
ATOM 848 O O . LYS A 1 119 ? 22.562 15.734 74.344 1.00 36.18 119 LYS A O 1
ATOM 854 N N . ARG A 1 120 ? 23.426 17.714 74.931 1.00 32.94 120 ARG A N 1
ATOM 855 C CA . ARG A 1 120 ? 22.120 18.249 75.304 1.00 28.82 120 ARG A CA 1
ATOM 856 C C . ARG A 1 120 ? 21.388 18.699 74.051 1.00 28.95 120 ARG A C 1
ATOM 857 O O . ARG A 1 120 ? 20.160 18.835 74.048 1.00 29.18 120 ARG A O 1
ATOM 865 N N . ALA A 1 121 ? 22.161 18.949 72.996 1.00 29.03 121 ALA A N 1
ATOM 866 C CA . ALA A 1 121 ? 21.622 19.398 71.720 1.00 29.51 121 ALA A CA 1
ATOM 867 C C . ALA A 1 121 ? 20.731 18.354 71.075 1.00 29.77 121 ALA A C 1
ATOM 868 O O . ALA A 1 121 ? 21.102 17.189 70.956 1.00 29.81 121 ALA A O 1
ATOM 870 N N . ASP A 1 122 ? 19.555 18.788 70.649 1.00 29.64 122 ASP A N 1
ATOM 871 C CA . ASP A 1 122 ? 18.610 17.896 70.002 1.00 31.58 122 ASP A CA 1
ATOM 872 C C . ASP A 1 122 ? 18.941 17.805 68.520 1.00 32.23 122 ASP A C 1
ATOM 873 O O . ASP A 1 122 ? 18.438 16.945 67.807 1.00 31.85 122 ASP A O 1
ATOM 878 N N . GLU A 1 123 ? 19.806 18.707 68.075 1.00 34.09 123 GLU A N 1
ATOM 879 C CA . GLU A 1 123 ? 20.201 18.791 66.679 1.00 34.32 123 GLU A CA 1
ATOM 880 C C . GLU A 1 123 ? 21.405 19.735 66.578 1.00 33.58 123 GLU A C 1
ATOM 881 O O . GLU A 1 123 ? 21.562 20.649 67.391 1.00 33.97 123 GLU A O 1
ATOM 887 N N . LYS A 1 124 ? 22.267 19.501 65.597 1.00 31.20 124 LYS A N 1
ATOM 888 C CA . LYS A 1 124 ? 23.439 20.345 65.408 1.00 30.00 124 LYS A CA 1
ATOM 889 C C . LYS A 1 124 ? 23.329 20.998 64.030 1.00 28.26 124 LYS A C 1
ATOM 890 O O . LYS A 1 124 ? 23.243 20.304 63.022 1.00 28.21 124 LYS A O 1
ATOM 896 N N . LEU A 1 125 ? 23.324 22.331 63.998 1.00 26.87 125 LEU A N 1
ATOM 897 C CA . LEU A 1 125 ? 23.206 23.094 62.752 1.00 23.71 125 LEU A CA 1
ATOM 898 C C . LEU A 1 125 ? 24.539 23.681 62.304 1.00 23.72 125 LEU A C 1
ATOM 899 O O . LEU A 1 125 ? 25.337 24.156 63.114 1.00 21.99 125 LEU A O 1
ATOM 904 N N . SER A 1 126 ? 24.769 23.651 60.998 1.00 24.58 126 SER A N 1
ATOM 905 C CA . SER A 1 126 ? 25.992 24.191 60.433 1.00 25.40 126 SER A CA 1
ATOM 906 C C . SER A 1 126 ? 25.602 25.200 59.364 1.00 23.58 126 SER A C 1
ATOM 907 O O . SER A 1 126 ? 24.656 24.979 58.613 1.00 23.13 126 SER A O 1
ATOM 910 N N . PHE A 1 127 ? 26.320 26.316 59.323 1.00 24.20 127 PHE A N 1
ATOM 911 C CA . PHE A 1 127 ? 26.070 27.378 58.353 1.00 24.00 127 PHE A CA 1
ATOM 912 C C . PHE A 1 127 ? 27.131 27.425 57.268 1.00 21.69 127 PHE A C 1
ATOM 913 O O . PHE A 1 127 ? 26.985 28.158 56.297 1.00 23.27 127 PHE A O 1
ATOM 921 N N . SER A 1 128 ? 28.191 26.642 57.427 1.00 22.92 128 SER A N 1
ATOM 922 C CA . SER A 1 128 ? 29.286 26.637 56.457 1.00 23.01 128 SER A CA 1
ATOM 923 C C . SER A 1 128 ? 30.433 25.760 56.968 1.00 23.37 128 SER A C 1
ATOM 924 O O . SER A 1 128 ? 30.445 25.374 58.133 1.00 23.93 128 SER A O 1
ATOM 927 N N . LYS A 1 129 ? 31.385 25.430 56.101 1.00 23.87 129 LYS A N 1
ATOM 928 C CA . LYS A 1 129 ? 32.538 24.649 56.533 1.00 24.69 129 LYS A CA 1
ATOM 929 C C . LYS A 1 129 ? 33.577 25.627 57.056 1.00 25.50 129 LYS A C 1
ATOM 930 O O . LYS A 1 129 ? 34.542 25.248 57.722 1.00 24.07 129 LYS A O 1
ATOM 944 N N . THR A 1 131 ? 34.838 28.934 59.318 1.00 27.03 131 THR A N 1
ATOM 945 C CA . THR A 1 131 ? 34.586 29.449 60.650 1.00 24.91 131 THR A CA 1
ATOM 946 C C . THR A 1 131 ? 34.200 30.919 60.618 1.00 23.42 131 THR A C 1
ATOM 947 O O . THR A 1 131 ? 34.824 31.742 59.939 1.00 22.75 131 THR A O 1
ATOM 951 N N . PHE A 1 132 ? 33.160 31.241 61.365 1.00 22.11 132 PHE A N 1
ATOM 952 C CA . PHE A 1 132 ? 32.697 32.613 61.453 1.00 21.55 132 PHE A CA 1
ATOM 953 C C . PHE A 1 132 ? 32.919 33.058 62.897 1.00 20.62 132 PHE A C 1
ATOM 954 O O . PHE A 1 132 ? 33.003 32.224 63.792 1.00 17.11 132 PHE A O 1
ATOM 962 N N . PRO A 1 133 ? 33.069 34.374 63.130 1.00 22.26 133 PRO A N 1
ATOM 963 C CA . PRO A 1 133 ? 33.259 34.814 64.516 1.00 22.35 133 PRO A CA 1
ATOM 964 C C . PRO A 1 133 ? 31.857 34.651 65.124 1.00 25.43 133 PRO A C 1
ATOM 965 O O . PRO A 1 133 ? 30.863 34.745 64.394 1.00 21.90 133 PRO A O 1
ATOM 969 N N . HIS A 1 134 ? 31.776 34.410 66.433 1.00 29.78 134 HIS A N 1
ATOM 970 C CA . HIS A 1 134 ? 30.486 34.211 67.088 1.00 33.94 134 HIS A CA 1
ATOM 971 C C . HIS A 1 134 ? 29.582 35.425 66.990 1.00 35.12 134 HIS A C 1
ATOM 972 O O . HIS A 1 134 ? 28.379 35.314 66.748 1.00 34.92 134 HIS A O 1
ATOM 979 N N . GLN A 1 135 ? 30.176 36.592 67.161 1.00 37.88 135 GLN A N 1
ATOM 980 C CA . GLN A 1 135 ? 29.449 37.847 67.070 1.00 40.68 135 GLN A CA 1
ATOM 981 C C . GLN A 1 135 ? 28.733 37.953 65.711 1.00 40.12 135 GLN A C 1
ATOM 982 O O . GLN A 1 135 ? 27.558 38.334 65.631 1.00 39.69 135 GLN A O 1
ATOM 988 N N . LEU A 1 136 ? 29.456 37.606 64.648 1.00 38.36 136 LEU A N 1
ATOM 989 C CA . LEU A 1 136 ? 28.926 37.656 63.293 1.00 36.77 136 LEU A CA 1
ATOM 990 C C . LEU A 1 136 ? 27.939 36.516 63.024 1.00 36.43 136 LEU A C 1
ATOM 991 O O . LEU A 1 136 ? 27.040 36.648 62.191 1.00 35.73 136 LEU A O 1
ATOM 1004 N N . ARG A 1 138 ? 25.808 35.476 65.096 1.00 31.67 138 ARG A N 1
ATOM 1005 C CA . ARG A 1 138 ? 24.552 35.891 65.691 1.00 30.37 138 ARG A CA 1
ATOM 1006 C C . ARG A 1 138 ? 23.681 36.643 64.691 1.00 29.17 138 ARG A C 1
ATOM 1007 O O . ARG A 1 138 ? 22.481 36.412 64.618 1.00 29.59 138 ARG A O 1
ATOM 1015 N N . LEU A 1 139 ? 24.289 37.542 63.921 1.00 29.27 139 LEU A N 1
ATOM 1016 C CA . LEU A 1 139 ? 23.560 38.320 62.918 1.00 27.14 139 LEU A CA 1
ATOM 1017 C C . LEU A 1 139 ? 23.130 37.419 61.790 1.00 27.20 139 LEU A C 1
ATOM 1018 O O . LEU A 1 139 ? 22.119 37.664 61.129 1.00 29.77 139 LEU A O 1
ATOM 1023 N N . ILE A 1 140 ? 23.897 36.367 61.556 1.00 24.85 140 ILE A N 1
ATOM 1024 C CA . ILE A 1 140 ? 23.543 35.465 60.484 1.00 22.08 140 ILE A CA 1
ATOM 1025 C C . ILE A 1 140 ? 22.410 34.545 60.911 1.00 22.62 140 ILE A C 1
ATOM 1026 O O . ILE A 1 140 ? 21.513 34.254 60.125 1.00 22.97 140 ILE A O 1
ATOM 1031 N N . LEU A 1 141 ? 22.435 34.104 62.165 1.00 22.40 141 LEU A N 1
ATOM 1032 C CA . LEU A 1 141 ? 21.381 33.228 62.667 1.00 21.46 141 LEU A CA 1
ATOM 1033 C C . LEU A 1 141 ? 20.041 33.946 62.648 1.00 23.00 141 LEU A C 1
ATOM 1034 O O . LEU A 1 141 ? 19.033 33.392 62.202 1.00 23.56 141 LEU A O 1
ATOM 1039 N N . VAL A 1 142 ? 20.030 35.183 63.131 1.00 22.99 142 VAL A N 1
ATOM 1040 C CA . VAL A 1 142 ? 18.796 35.951 63.170 1.00 22.84 142 VAL A CA 1
ATOM 1041 C C . VAL A 1 142 ? 18.233 36.258 61.788 1.00 23.52 142 VAL A C 1
ATOM 1042 O O . VAL A 1 142 ? 17.013 36.209 61.576 1.00 21.30 142 VAL A O 1
ATOM 1046 N N . GLU A 1 143 ? 19.121 36.586 60.854 1.00 24.48 143 GLU A N 1
ATOM 1047 C CA . GLU A 1 143 ? 18.699 36.891 59.503 1.00 25.09 143 GLU A CA 1
ATOM 1048 C C . GLU A 1 143 ? 18.093 35.631 58.896 1.00 26.74 143 GLU A C 1
ATOM 1049 O O . GLU A 1 143 ? 17.061 35.695 58.230 1.00 27.96 143 GLU A O 1
ATOM 1055 N N . GLN A 1 144 ? 18.717 34.482 59.142 1.00 27.29 144 GLN A N 1
ATOM 1056 C CA . GLN A 1 144 ? 18.191 33.228 58.610 1.00 28.93 144 GLN A CA 1
ATOM 1057 C C . GLN A 1 144 ? 16.853 32.862 59.193 1.00 30.43 144 GLN A C 1
ATOM 1058 O O . GLN A 1 144 ? 16.011 32.316 58.495 1.00 31.73 144 GLN A O 1
ATOM 1064 N N . ILE A 1 145 ? 16.658 33.142 60.477 1.00 31.11 145 ILE A N 1
ATOM 1065 C CA . ILE A 1 145 ? 15.388 32.807 61.109 1.00 33.38 145 ILE A CA 1
ATOM 1066 C C . ILE A 1 145 ? 14.278 33.622 60.464 1.00 33.96 145 ILE A C 1
ATOM 1067 O O . ILE A 1 145 ? 13.203 33.099 60.181 1.00 33.73 145 ILE A O 1
ATOM 1072 N N . TYR A 1 146 ? 14.545 34.902 60.231 1.00 35.69 146 TYR A N 1
ATOM 1073 C CA . TYR A 1 146 ? 13.567 35.770 59.601 1.00 38.05 146 TYR A CA 1
ATOM 1074 C C . TYR A 1 146 ? 13.206 35.172 58.258 1.00 38.49 146 TYR A C 1
ATOM 1075 O O . TYR A 1 146 ? 12.033 34.970 57.954 1.00 38.90 146 TYR A O 1
ATOM 1084 N N . ARG A 1 147 ? 14.228 34.872 57.462 1.00 37.96 147 ARG A N 1
ATOM 1085 C CA . ARG A 1 147 ? 14.019 34.283 56.153 1.00 37.13 147 ARG A CA 1
ATOM 1086 C C . ARG A 1 147 ? 13.138 33.037 56.257 1.00 37.44 147 ARG A C 1
ATOM 1087 O O . ARG A 1 147 ? 12.238 32.846 55.445 1.00 37.19 147 ARG A O 1
ATOM 1095 N N . ALA A 1 148 ? 13.392 32.199 57.256 1.00 37.90 148 ALA A N 1
ATOM 1096 C CA . ALA A 1 148 ? 12.615 30.975 57.431 1.00 40.03 148 ALA A CA 1
ATOM 1097 C C . ALA A 1 148 ? 11.142 31.303 57.628 1.00 42.54 148 ALA A C 1
ATOM 1098 O O . ALA A 1 148 ? 10.272 30.786 56.920 1.00 40.84 148 ALA A O 1
ATOM 1100 N N . PHE A 1 149 ? 10.860 32.166 58.594 1.00 45.95 149 PHE A N 1
ATOM 1101 C CA . PHE A 1 149 ? 9.488 32.565 58.856 1.00 51.24 149 PHE A CA 1
ATOM 1102 C C . PHE A 1 149 ? 8.841 33.122 57.597 1.00 54.23 149 PHE A C 1
ATOM 1103 O O . PHE A 1 149 ? 7.756 32.698 57.209 1.00 54.70 149 PHE A O 1
ATOM 1111 N N . ARG A 1 150 ? 9.525 34.070 56.968 1.00 56.73 150 ARG A N 1
ATOM 1112 C CA . ARG A 1 150 ? 9.051 34.702 55.751 1.00 59.85 150 ARG A CA 1
ATOM 1113 C C . ARG A 1 150 ? 8.721 33.620 54.728 1.00 60.58 150 ARG A C 1
ATOM 1114 O O . ARG A 1 150 ? 7.722 33.703 54.016 1.00 61.96 150 ARG A O 1
ATOM 1122 N N . ILE A 1 151 ? 9.563 32.599 54.665 1.00 60.99 151 ILE A N 1
ATOM 1123 C CA . ILE A 1 151 ? 9.359 31.504 53.730 1.00 62.03 151 ILE A CA 1
ATOM 1124 C C . ILE A 1 151 ? 8.189 30.634 54.157 1.00 63.32 151 ILE A C 1
ATOM 1125 O O . ILE A 1 151 ? 7.430 30.146 53.325 1.00 62.32 151 ILE A O 1
ATOM 1130 N N . ASN A 1 152 ? 8.051 30.443 55.464 1.00 66.19 152 ASN A N 1
ATOM 1131 C CA . ASN A 1 152 ? 6.982 29.614 56.008 1.00 68.63 152 ASN A CA 1
ATOM 1132 C C . ASN A 1 152 ? 5.581 30.115 55.708 1.00 70.47 152 ASN A C 1
ATOM 1133 O O . ASN A 1 152 ? 4.677 29.323 55.453 1.00 69.86 152 ASN A O 1
ATOM 1138 N N . ARG A 1 153 ? 5.398 31.429 55.741 1.00 73.85 153 ARG A N 1
ATOM 1139 C CA . ARG A 1 153 ? 4.086 32.009 55.488 1.00 78.00 153 ARG A CA 1
ATOM 1140 C C . ARG A 1 153 ? 3.852 32.283 54.000 1.00 79.65 153 ARG A C 1
ATOM 1141 O O . ARG A 1 153 ? 2.915 32.992 53.631 1.00 80.21 153 ARG A O 1
ATOM 1149 N N . GLY A 1 154 ? 4.704 31.719 53.150 1.00 81.19 154 GLY A N 1
ATOM 1150 C CA . GLY A 1 154 ? 4.557 31.922 51.720 1.00 83.22 154 GLY A CA 1
ATOM 1151 C C . GLY A 1 154 ? 4.970 33.309 51.258 1.00 84.88 154 GLY A C 1
ATOM 1152 O O . GLY A 1 154 ? 5.246 33.525 50.073 1.00 84.79 154 GLY A O 1
ATOM 1153 N N . GLU A 1 155 ? 5.006 34.254 52.190 1.00 86.19 155 GLU A N 1
ATOM 1154 C CA . GLU A 1 155 ? 5.393 35.624 51.874 1.00 88.02 155 GLU A CA 1
ATOM 1155 C C . GLU A 1 155 ? 6.801 35.635 51.279 1.00 88.99 155 GLU A C 1
ATOM 1156 O O . GLU A 1 155 ? 7.746 35.128 51.880 1.00 89.60 155 GLU A O 1
ATOM 1162 N N . PRO A 1 156 ? 6.952 36.206 50.076 1.00 89.83 156 PRO A N 1
ATOM 1163 C CA . PRO A 1 156 ? 8.237 36.288 49.374 1.00 90.57 156 PRO A CA 1
ATOM 1164 C C . PRO A 1 156 ? 9.272 37.246 49.971 1.00 90.96 156 PRO A C 1
ATOM 1165 O O . PRO A 1 156 ? 8.970 38.404 50.261 1.00 91.67 156 PRO A O 1
ATOM 1169 N N . TYR A 1 157 ? 10.495 36.751 50.147 1.00 90.98 157 TYR A N 1
ATOM 1170 C CA . TYR A 1 157 ? 11.586 37.558 50.688 1.00 91.08 157 TYR A CA 1
ATOM 1171 C C . TYR A 1 157 ? 12.698 37.617 49.653 1.00 90.98 157 TYR A C 1
ATOM 1172 O O . TYR A 1 157 ? 12.846 36.618 48.921 1.00 90.81 157 TYR A O 1
ATOM 1189 N N . ASN B 1 2 ? 47.552 41.761 46.784 1.00 40.54 2 ASN B N 1
ATOM 1190 C CA . ASN B 1 2 ? 46.468 42.717 46.683 1.00 37.33 2 ASN B CA 1
ATOM 1191 C C . ASN B 1 2 ? 45.191 42.004 46.293 1.00 32.90 2 ASN B C 1
ATOM 1192 O O . ASN B 1 2 ? 45.110 41.325 45.270 1.00 31.11 2 ASN B O 1
ATOM 1197 N N . ILE B 1 3 ? 44.200 42.144 47.159 1.00 28.56 3 ILE B N 1
ATOM 1198 C CA . ILE B 1 3 ? 42.921 41.507 46.960 1.00 26.15 3 ILE B CA 1
ATOM 1199 C C . ILE B 1 3 ? 41.901 42.464 46.396 1.00 25.67 3 ILE B C 1
ATOM 1200 O O . ILE B 1 3 ? 41.840 43.629 46.788 1.00 25.81 3 ILE B O 1
ATOM 1205 N N . ASN B 1 4 ? 41.087 41.954 45.484 1.00 24.02 4 ASN B N 1
ATOM 1206 C CA . ASN B 1 4 ? 40.016 42.743 44.896 1.00 24.79 4 ASN B CA 1
ATOM 1207 C C . ASN B 1 4 ? 38.699 41.989 45.024 1.00 24.74 4 ASN B C 1
ATOM 1208 O O . ASN B 1 4 ? 38.631 40.781 44.762 1.00 25.40 4 ASN B O 1
ATOM 1213 N N . ILE B 1 5 ? 37.662 42.698 45.448 1.00 22.56 5 ILE B N 1
ATOM 1214 C CA . ILE B 1 5 ? 36.351 42.091 45.533 1.00 23.57 5 ILE B CA 1
ATOM 1215 C C . ILE B 1 5 ? 35.499 42.858 44.554 1.00 22.91 5 ILE B C 1
ATOM 1216 O O . ILE B 1 5 ? 35.376 44.069 44.664 1.00 22.43 5 ILE B O 1
ATOM 1221 N N . VAL B 1 6 ? 34.943 42.162 43.575 1.00 23.86 6 VAL B N 1
ATOM 1222 C CA . VAL B 1 6 ? 34.071 42.809 42.610 1.00 26.85 6 VAL B CA 1
ATOM 1223 C C . VAL B 1 6 ? 32.650 42.364 42.947 1.00 28.66 6 VAL B C 1
ATOM 1224 O O . VAL B 1 6 ? 32.301 41.193 42.800 1.00 27.30 6 VAL B O 1
ATOM 1228 N N . THR B 1 7 ? 31.843 43.302 43.426 1.00 32.90 7 THR B N 1
ATOM 1229 C CA . THR B 1 7 ? 30.456 43.019 43.803 1.00 39.59 7 THR B CA 1
ATOM 1230 C C . THR B 1 7 ? 29.415 43.740 42.927 1.00 43.39 7 THR B C 1
ATOM 1231 O O . THR B 1 7 ? 29.751 44.587 42.098 1.00 43.04 7 THR B O 1
ATOM 1235 N N . ILE B 1 8 ? 28.146 43.400 43.138 1.00 48.42 8 ILE B N 1
ATOM 1236 C CA . ILE B 1 8 ? 27.044 43.994 42.387 1.00 52.51 8 ILE B CA 1
ATOM 1237 C C . ILE B 1 8 ? 26.117 44.769 43.308 1.00 55.65 8 ILE B C 1
ATOM 1238 O O . ILE B 1 8 ? 25.458 44.187 44.172 1.00 57.06 8 ILE B O 1
ATOM 1243 N N . GLY B 1 9 ? 26.060 46.082 43.112 1.00 57.82 9 GLY B N 1
ATOM 1244 C CA . GLY B 1 9 ? 25.194 46.909 43.930 1.00 60.14 9 GLY B CA 1
ATOM 1245 C C . GLY B 1 9 ? 25.960 47.638 45.009 1.00 61.77 9 GLY B C 1
ATOM 1246 O O . GLY B 1 9 ? 27.013 47.177 45.433 1.00 61.70 9 GLY B O 1
ATOM 1247 N N . LYS B 1 10 ? 25.442 48.782 45.446 1.00 63.95 10 LYS B N 1
ATOM 1248 C CA . LYS B 1 10 ? 26.096 49.566 46.489 1.00 65.68 10 LYS B CA 1
ATOM 1249 C C . LYS B 1 10 ? 25.496 49.249 47.852 1.00 66.29 10 LYS B C 1
ATOM 1250 O O . LYS B 1 10 ? 24.283 49.097 47.983 1.00 66.50 10 LYS B O 1
ATOM 1256 N N . LEU B 1 11 ? 26.356 49.160 48.861 1.00 66.88 11 LEU B N 1
ATOM 1257 C CA . LEU B 1 11 ? 25.932 48.850 50.225 1.00 67.28 11 LEU B CA 1
ATOM 1258 C C . LEU B 1 11 ? 24.964 49.892 50.753 1.00 67.20 11 LEU B C 1
ATOM 1259 O O . LEU B 1 11 ? 25.284 51.074 50.794 1.00 67.13 11 LEU B O 1
ATOM 1264 N N . LYS B 1 12 ? 23.788 49.450 51.182 1.00 68.22 12 LYS B N 1
ATOM 1265 C CA . LYS B 1 12 ? 22.786 50.373 51.687 1.00 68.88 12 LYS B CA 1
ATOM 1266 C C . LYS B 1 12 ? 22.861 50.557 53.202 1.00 68.42 12 LYS B C 1
ATOM 1267 O O . LYS B 1 12 ? 23.219 51.636 53.676 1.00 68.42 12 LYS B O 1
ATOM 1273 N N . GLU B 1 13 ? 22.533 49.508 53.956 1.00 67.73 13 GLU B N 1
ATOM 1274 C CA . GLU B 1 13 ? 22.556 49.577 55.417 1.00 66.54 13 GLU B CA 1
ATOM 1275 C C . GLU B 1 13 ? 23.917 49.969 55.995 1.00 64.39 13 GLU B C 1
ATOM 1276 O O . GLU B 1 13 ? 24.952 49.409 55.635 1.00 63.59 13 GLU B O 1
ATOM 1282 N N . LYS B 1 14 ? 23.897 50.944 56.898 1.00 62.30 14 LYS B N 1
ATOM 1283 C CA . LYS B 1 14 ? 25.107 51.462 57.514 1.00 59.30 14 LYS B CA 1
ATOM 1284 C C . LYS B 1 14 ? 25.864 50.500 58.412 1.00 56.87 14 LYS B C 1
ATOM 1285 O O . LYS B 1 14 ? 27.090 50.564 58.492 1.00 55.92 14 LYS B O 1
ATOM 1291 N N . TYR B 1 15 ? 25.161 49.605 59.092 1.00 54.67 15 TYR B N 1
ATOM 1292 C CA . TYR B 1 15 ? 25.874 48.689 59.968 1.00 52.70 15 TYR B CA 1
ATOM 1293 C C . TYR B 1 15 ? 26.821 47.796 59.171 1.00 50.95 15 TYR B C 1
ATOM 1294 O O . TYR B 1 15 ? 27.894 47.436 59.652 1.00 50.99 15 TYR B O 1
ATOM 1303 N N . LEU B 1 16 ? 26.437 47.457 57.945 1.00 47.45 16 LEU B N 1
ATOM 1304 C CA . LEU B 1 16 ? 27.295 46.638 57.108 1.00 44.73 16 LEU B CA 1
ATOM 1305 C C . LEU B 1 16 ? 28.453 47.479 56.577 1.00 44.37 16 LEU B C 1
ATOM 1306 O O . LEU B 1 16 ? 29.595 47.017 56.541 1.00 43.86 16 LEU B O 1
ATOM 1311 N N . LYS B 1 17 ? 28.172 48.716 56.179 1.00 43.79 17 LYS B N 1
ATOM 1312 C CA . LYS B 1 17 ? 29.233 49.585 55.671 1.00 45.04 17 LYS B CA 1
ATOM 1313 C C . LYS B 1 17 ? 30.302 49.782 56.738 1.00 43.87 17 LYS B C 1
ATOM 1314 O O . LYS B 1 17 ? 31.494 49.774 56.444 1.00 43.66 17 LYS B O 1
ATOM 1320 N N . GLN B 1 18 ? 29.860 49.950 57.979 1.00 42.83 18 GLN B N 1
ATOM 1321 C CA . GLN B 1 18 ? 30.763 50.155 59.110 1.00 42.34 18 GLN B CA 1
ATOM 1322 C C . GLN B 1 18 ? 31.569 48.875 59.368 1.00 39.77 18 GLN B C 1
ATOM 1323 O O . GLN B 1 18 ? 32.797 48.918 59.520 1.00 37.56 18 GLN B O 1
ATOM 1329 N N . GLY B 1 19 ? 30.868 47.741 59.408 1.00 36.76 19 GLY B N 1
ATOM 1330 C CA . GLY B 1 19 ? 31.516 46.461 59.638 1.00 33.41 19 GLY B CA 1
ATOM 1331 C C . GLY B 1 19 ? 32.579 46.162 58.604 1.00 32.96 19 GLY B C 1
ATOM 1332 O O . GLY B 1 19 ? 33.684 45.748 58.945 1.00 31.98 19 GLY B O 1
ATOM 1333 N N . ILE B 1 20 ? 32.246 46.374 57.336 1.00 33.13 20 ILE B N 1
ATOM 1334 C CA . ILE B 1 20 ? 33.194 46.138 56.269 1.00 34.68 20 ILE B CA 1
ATOM 1335 C C . ILE B 1 20 ? 34.359 47.097 56.418 1.00 37.07 20 ILE B C 1
ATOM 1336 O O . ILE B 1 20 ? 35.512 46.713 56.234 1.00 38.24 20 ILE B O 1
ATOM 1341 N N . GLU B 1 21 ? 34.055 48.344 56.755 1.00 39.28 21 GLU B N 1
ATOM 1342 C CA . GLU B 1 21 ? 35.086 49.358 56.947 1.00 41.73 21 GLU B CA 1
ATOM 1343 C C . GLU B 1 21 ? 36.128 48.828 57.925 1.00 41.31 21 GLU B C 1
ATOM 1344 O O . GLU B 1 21 ? 37.330 48.921 57.689 1.00 41.86 21 GLU B O 1
ATOM 1350 N N . GLU B 1 22 ? 35.647 48.266 59.027 1.00 41.84 22 GLU B N 1
ATOM 1351 C CA . GLU B 1 22 ? 36.510 47.729 60.072 1.00 41.55 22 GLU B CA 1
ATOM 1352 C C . GLU B 1 22 ? 37.454 46.636 59.582 1.00 39.66 22 GLU B C 1
ATOM 1353 O O . GLU B 1 22 ? 38.674 46.771 59.666 1.00 40.74 22 GLU B O 1
ATOM 1359 N N . TYR B 1 23 ? 36.885 45.549 59.076 1.00 36.05 23 TYR B N 1
ATOM 1360 C CA . TYR B 1 23 ? 37.684 44.435 58.586 1.00 32.66 23 TYR B CA 1
ATOM 1361 C C . TYR B 1 23 ? 38.641 44.842 57.475 1.00 30.41 23 TYR B C 1
ATOM 1362 O O . TYR B 1 23 ? 39.777 44.372 57.425 1.00 29.34 23 TYR B O 1
ATOM 1371 N N . THR B 1 24 ? 38.180 45.722 56.592 1.00 28.75 24 THR B N 1
ATOM 1372 C CA . THR B 1 24 ? 39.003 46.208 55.495 1.00 27.80 24 THR B CA 1
ATOM 1373 C C . THR B 1 24 ? 40.268 46.841 56.083 1.00 28.27 24 THR B C 1
ATOM 1374 O O . THR B 1 24 ? 41.381 46.646 55.579 1.00 25.00 24 THR B O 1
ATOM 1378 N N . LYS B 1 25 ? 40.069 47.598 57.160 1.00 28.60 25 LYS B N 1
ATOM 1379 C CA . LYS B 1 25 ? 41.145 48.271 57.863 1.00 29.23 25 LYS B CA 1
ATOM 1380 C C . LYS B 1 25 ? 42.109 47.211 58.388 1.00 29.07 25 LYS B C 1
ATOM 1381 O O . LYS B 1 25 ? 43.323 47.322 58.218 1.00 30.05 25 LYS B O 1
ATOM 1387 N N . ARG B 1 26 ? 41.558 46.173 59.010 1.00 27.96 26 ARG B N 1
ATOM 1388 C CA . ARG B 1 26 ? 42.367 45.095 59.570 1.00 28.05 26 ARG B CA 1
ATOM 1389 C C . ARG B 1 26 ? 43.102 44.310 58.493 1.00 25.10 26 ARG B C 1
ATOM 1390 O O . ARG B 1 26 ? 44.301 44.079 58.589 1.00 26.08 26 ARG B O 1
ATOM 1398 N N . LEU B 1 27 ? 42.379 43.891 57.471 1.00 23.10 27 LEU B N 1
ATOM 1399 C CA . LEU B 1 27 ? 42.986 43.163 56.372 1.00 21.25 27 LEU B CA 1
ATOM 1400 C C . LEU B 1 27 ? 44.070 44.010 55.698 1.00 21.16 27 LEU B C 1
ATOM 1401 O O . LEU B 1 27 ? 45.031 43.480 55.144 1.00 23.64 27 LEU B O 1
ATOM 1406 N N . SER B 1 28 ? 43.914 45.325 55.765 1.00 20.97 28 SER B N 1
ATOM 1407 C CA . SER B 1 28 ? 44.857 46.250 55.155 1.00 22.43 28 SER B CA 1
ATOM 1408 C C . SER B 1 28 ? 46.283 46.071 55.608 1.00 21.95 28 SER B C 1
ATOM 1409 O O . SER B 1 28 ? 47.214 46.423 54.896 1.00 24.67 28 SER B O 1
ATOM 1412 N N . ALA B 1 29 ? 46.452 45.534 56.804 1.00 22.63 29 ALA B N 1
ATOM 1413 C CA . ALA B 1 29 ? 47.776 45.328 57.370 1.00 22.18 29 ALA B CA 1
ATOM 1414 C C . ALA B 1 29 ? 48.525 44.168 56.725 1.00 21.40 29 ALA B C 1
ATOM 1415 O O . ALA B 1 29 ? 49.760 44.144 56.674 1.00 20.89 29 ALA B O 1
ATOM 1417 N N . TYR B 1 30 ? 47.769 43.201 56.230 1.00 20.03 30 TYR B N 1
ATOM 1418 C CA . TYR B 1 30 ? 48.371 42.034 55.624 1.00 17.43 30 TYR B CA 1
ATOM 1419 C C . TYR B 1 30 ? 48.537 42.162 54.127 1.00 16.53 30 TYR B C 1
ATOM 1420 O O . TYR B 1 30 ? 49.464 41.608 53.555 1.00 17.69 30 TYR B O 1
ATOM 1429 N N . ALA B 1 31 ? 47.646 42.906 53.493 1.00 13.76 31 ALA B N 1
ATOM 1430 C CA . ALA B 1 31 ? 47.719 43.087 52.061 1.00 17.03 31 ALA B CA 1
ATOM 1431 C C . ALA B 1 31 ? 46.850 44.263 51.665 1.00 19.67 31 ALA B C 1
ATOM 1432 O O . ALA B 1 31 ? 46.239 44.914 52.515 1.00 19.73 31 ALA B O 1
ATOM 1434 N N . LYS B 1 32 ? 46.799 44.528 50.367 1.00 20.36 32 LYS B N 1
ATOM 1435 C CA . LYS B 1 32 ? 45.987 45.611 49.841 1.00 23.19 32 LYS B CA 1
ATOM 1436 C C . LYS B 1 32 ? 44.583 45.090 49.511 1.00 23.83 32 LYS B C 1
ATOM 1437 O O . LYS B 1 32 ? 44.459 44.032 48.900 1.00 24.48 32 LYS B O 1
ATOM 1443 N N . ILE B 1 33 ? 43.537 45.805 49.929 1.00 23.93 33 ILE B N 1
ATOM 1444 C CA . ILE B 1 33 ? 42.162 45.386 49.628 1.00 26.29 33 ILE B CA 1
ATOM 1445 C C . ILE B 1 33 ? 41.371 46.499 48.977 1.00 27.95 33 ILE B C 1
ATOM 1446 O O . ILE B 1 33 ? 41.322 47.615 49.476 1.00 26.87 33 ILE B O 1
ATOM 1451 N N . ASP B 1 34 ? 40.710 46.172 47.881 1.00 30.75 34 ASP B N 1
ATOM 1452 C CA . ASP B 1 34 ? 39.912 47.146 47.169 1.00 33.21 34 ASP B CA 1
ATOM 1453 C C . ASP B 1 34 ? 38.583 46.498 46.825 1.00 33.65 34 ASP B C 1
ATOM 1454 O O . ASP B 1 34 ? 38.541 45.372 46.317 1.00 32.22 34 ASP B O 1
ATOM 1459 N N . ILE B 1 35 ? 37.499 47.202 47.123 1.00 34.53 35 ILE B N 1
ATOM 1460 C CA . ILE B 1 35 ? 36.175 46.686 46.836 1.00 36.92 35 ILE B CA 1
ATOM 1461 C C . ILE B 1 35 ? 35.523 47.452 45.697 1.00 38.98 35 ILE B C 1
ATOM 1462 O O . ILE B 1 35 ? 35.049 48.567 45.887 1.00 40.19 35 ILE B O 1
ATOM 1467 N N . ILE B 1 36 ? 35.510 46.844 44.515 1.00 42.57 36 ILE B N 1
ATOM 1468 C CA . ILE B 1 36 ? 34.923 47.454 43.322 1.00 47.04 36 ILE B CA 1
ATOM 1469 C C . ILE B 1 36 ? 33.406 47.309 43.338 1.00 50.52 36 ILE B C 1
ATOM 1470 O O . ILE B 1 36 ? 32.867 46.224 43.110 1.00 51.24 36 ILE B O 1
ATOM 1475 N N . GLU B 1 37 ? 32.727 48.419 43.601 1.00 54.27 37 GLU B N 1
ATOM 1476 C CA . GLU B 1 37 ? 31.275 48.449 43.691 1.00 58.33 37 GLU B CA 1
ATOM 1477 C C . GLU B 1 37 ? 30.667 49.038 42.419 1.00 59.83 37 GLU B C 1
ATOM 1478 O O . GLU B 1 37 ? 30.589 50.254 42.273 1.00 61.32 37 GLU B O 1
ATOM 1484 N N . LEU B 1 38 ? 30.239 48.180 41.501 1.00 62.18 38 LEU B N 1
ATOM 1485 C CA . LEU B 1 38 ? 29.649 48.644 40.250 1.00 65.91 38 LEU B CA 1
ATOM 1486 C C . LEU B 1 38 ? 28.117 48.564 40.244 1.00 68.26 38 LEU B C 1
ATOM 1487 O O . LEU B 1 38 ? 27.530 47.704 40.896 1.00 67.68 38 LEU B O 1
ATOM 1492 N N . PRO B 1 39 ? 27.454 49.467 39.496 1.00 71.36 39 PRO B N 1
ATOM 1493 C CA . PRO B 1 39 ? 25.994 49.556 39.372 1.00 73.84 39 PRO B CA 1
ATOM 1494 C C . PRO B 1 39 ? 25.312 48.336 38.781 1.00 76.73 39 PRO B C 1
ATOM 1495 O O . PRO B 1 39 ? 25.854 47.689 37.882 1.00 77.21 39 PRO B O 1
ATOM 1499 N N . ASP B 1 40 ? 24.112 48.036 39.275 1.00 80.13 40 ASP B N 1
ATOM 1500 C CA . ASP B 1 40 ? 23.355 46.875 38.800 1.00 84.05 40 ASP B CA 1
ATOM 1501 C C . ASP B 1 40 ? 22.245 47.189 37.798 1.00 86.04 40 ASP B C 1
ATOM 1502 O O . ASP B 1 40 ? 21.714 48.303 37.762 1.00 86.53 40 ASP B O 1
ATOM 1507 N N . GLU B 1 41 ? 21.907 46.189 36.988 1.00 87.71 41 GLU B N 1
ATOM 1508 C CA . GLU B 1 41 ? 20.860 46.329 35.990 1.00 89.09 41 GLU B CA 1
ATOM 1509 C C . GLU B 1 41 ? 21.145 47.509 35.069 1.00 89.36 41 GLU B C 1
ATOM 1510 O O . GLU B 1 41 ? 20.888 47.448 33.867 1.00 90.04 41 GLU B O 1
ATOM 1516 N N . ASP B 1 51 ? 15.007 33.850 29.402 1.00 101.32 51 ASP B N 1
ATOM 1517 C CA . ASP B 1 51 ? 14.278 35.020 28.929 1.00 101.80 51 ASP B CA 1
ATOM 1518 C C . ASP B 1 51 ? 15.103 36.288 29.117 1.00 102.02 51 ASP B C 1
ATOM 1519 O O . ASP B 1 51 ? 15.517 36.914 28.139 1.00 102.03 51 ASP B O 1
ATOM 1532 N N . LYS B 1 53 ? 18.347 36.971 30.519 1.00 98.67 53 LYS B N 1
ATOM 1533 C CA . LYS B 1 53 ? 19.685 36.570 30.929 1.00 95.84 53 LYS B CA 1
ATOM 1534 C C . LYS B 1 53 ? 20.596 37.476 30.110 1.00 93.35 53 LYS B C 1
ATOM 1535 O O . LYS B 1 53 ? 21.824 37.395 30.178 1.00 92.95 53 LYS B O 1
ATOM 1541 N N . ILE B 1 54 ? 19.963 38.337 29.322 1.00 89.74 54 ILE B N 1
ATOM 1542 C CA . ILE B 1 54 ? 20.675 39.290 28.496 1.00 86.28 54 ILE B CA 1
ATOM 1543 C C . ILE B 1 54 ? 21.240 40.349 29.430 1.00 83.28 54 ILE B C 1
ATOM 1544 O O . ILE B 1 54 ? 22.211 41.031 29.110 1.00 82.75 54 ILE B O 1
ATOM 1549 N N . ILE B 1 55 ? 20.619 40.472 30.596 1.00 80.02 55 ILE B N 1
ATOM 1550 C CA . ILE B 1 55 ? 21.054 41.427 31.606 1.00 77.14 55 ILE B CA 1
ATOM 1551 C C . ILE B 1 55 ? 22.158 40.754 32.408 1.00 73.60 55 ILE B C 1
ATOM 1552 O O . ILE B 1 55 ? 23.131 41.387 32.814 1.00 72.95 55 ILE B O 1
ATOM 1557 N N . LYS B 1 56 ? 21.993 39.455 32.622 1.00 69.88 56 LYS B N 1
ATOM 1558 C CA . LYS B 1 56 ? 22.971 38.670 33.350 1.00 66.95 56 LYS B CA 1
ATOM 1559 C C . LYS B 1 56 ? 24.267 38.699 32.544 1.00 65.92 56 LYS B C 1
ATOM 1560 O O . LYS B 1 56 ? 25.344 38.945 33.081 1.00 65.78 56 LYS B O 1
ATOM 1566 N N . ASP B 1 57 ? 24.143 38.465 31.242 1.00 64.05 57 ASP B N 1
ATOM 1567 C CA . ASP B 1 57 ? 25.292 38.455 30.349 1.00 63.18 57 ASP B CA 1
ATOM 1568 C C . ASP B 1 57 ? 25.972 39.815 30.264 1.00 61.77 57 ASP B C 1
ATOM 1569 O O . ASP B 1 57 ? 27.205 39.896 30.226 1.00 60.28 57 ASP B O 1
ATOM 1574 N N . LYS B 1 58 ? 25.173 40.880 30.229 1.00 60.58 58 LYS B N 1
ATOM 1575 C CA . LYS B 1 58 ? 25.723 42.231 30.150 1.00 59.56 58 LYS B CA 1
ATOM 1576 C C . LYS B 1 58 ? 26.498 42.531 31.417 1.00 57.87 58 LYS B C 1
ATOM 1577 O O . LYS B 1 58 ? 27.603 43.073 31.362 1.00 56.37 58 LYS B O 1
ATOM 1583 N N . GLU B 1 59 ? 25.906 42.169 32.554 1.00 56.56 59 GLU B N 1
ATOM 1584 C CA . GLU B 1 59 ? 26.532 42.369 33.851 1.00 55.02 59 GLU B CA 1
ATOM 1585 C C . GLU B 1 59 ? 27.794 41.514 33.855 1.00 53.55 59 GLU B C 1
ATOM 1586 O O . GLU B 1 59 ? 28.813 41.899 34.420 1.00 52.35 59 GLU B O 1
ATOM 1592 N N . GLY B 1 60 ? 27.710 40.361 33.190 1.00 53.27 60 GLY B N 1
ATOM 1593 C CA . GLY B 1 60 ? 28.827 39.434 33.091 1.00 51.61 60 GLY B CA 1
ATOM 1594 C C . GLY B 1 60 ? 30.042 39.999 32.378 1.00 51.32 60 GLY B C 1
ATOM 1595 O O . GLY B 1 60 ? 31.176 39.611 32.672 1.00 51.35 60 GLY B O 1
ATOM 1596 N N . ASP B 1 61 ? 29.816 40.903 31.431 1.00 50.01 61 ASP B N 1
ATOM 1597 C CA . ASP B 1 61 ? 30.918 41.527 30.706 1.00 49.30 61 ASP B CA 1
ATOM 1598 C C . ASP B 1 61 ? 31.377 42.762 31.489 1.00 48.85 61 ASP B C 1
ATOM 1599 O O . ASP B 1 61 ? 32.536 43.174 31.408 1.00 48.82 61 ASP B O 1
ATOM 1604 N N . ARG B 1 62 ? 30.453 43.337 32.251 1.00 47.48 62 ARG B N 1
ATOM 1605 C CA . ARG B 1 62 ? 30.726 44.509 33.063 1.00 46.77 62 ARG B CA 1
ATOM 1606 C C . ARG B 1 62 ? 31.666 44.116 34.193 1.00 47.09 62 ARG B C 1
ATOM 1607 O O . ARG B 1 62 ? 32.444 44.935 34.679 1.00 47.74 62 ARG B O 1
ATOM 1615 N N . ILE B 1 63 ? 31.576 42.861 34.626 1.00 44.58 63 ILE B N 1
ATOM 1616 C CA . ILE B 1 63 ? 32.436 42.369 35.692 1.00 42.51 63 ILE B CA 1
ATOM 1617 C C . ILE B 1 63 ? 33.813 42.072 35.106 1.00 40.76 63 ILE B C 1
ATOM 1618 O O . ILE B 1 63 ? 34.827 42.519 35.633 1.00 38.49 63 ILE B O 1
ATOM 1623 N N . LEU B 1 64 ? 33.834 41.331 34.000 1.00 40.04 64 LEU B N 1
ATOM 1624 C CA . LEU B 1 64 ? 35.080 40.976 33.329 1.00 38.88 64 LEU B CA 1
ATOM 1625 C C . LEU B 1 64 ? 35.907 42.211 32.989 1.00 38.97 64 LEU B C 1
ATOM 1626 O O . LEU B 1 64 ? 37.133 42.143 32.905 1.00 38.74 64 LEU B O 1
ATOM 1631 N N . SER B 1 65 ? 35.233 43.338 32.791 1.00 37.95 65 SER B N 1
ATOM 1632 C CA . SER B 1 65 ? 35.918 44.583 32.466 1.00 38.18 65 SER B CA 1
ATOM 1633 C C . SER B 1 65 ? 36.835 44.985 33.619 1.00 37.77 65 SER B C 1
ATOM 1634 O O . SER B 1 65 ? 37.849 45.654 33.408 1.00 39.24 65 SER B O 1
ATOM 1637 N N . LYS B 1 66 ? 36.470 44.578 34.832 1.00 34.27 66 LYS B N 1
ATOM 1638 C CA . LYS B 1 66 ? 37.245 44.901 36.022 1.00 32.03 66 LYS B CA 1
ATOM 1639 C C . LYS B 1 66 ? 38.291 43.858 36.386 1.00 30.14 66 LYS B C 1
ATOM 1640 O O . LYS B 1 66 ? 39.173 44.125 37.193 1.00 31.50 66 LYS B O 1
ATOM 1646 N N . ILE B 1 67 ? 38.198 42.671 35.800 1.00 27.48 67 ILE B N 1
ATOM 1647 C CA . ILE B 1 67 ? 39.135 41.607 36.123 1.00 24.92 67 ILE B CA 1
ATOM 1648 C C . ILE B 1 67 ? 40.481 41.653 35.414 1.00 25.09 67 ILE B C 1
ATOM 1649 O O . ILE B 1 67 ? 40.560 41.684 34.182 1.00 24.91 67 ILE B O 1
ATOM 1654 N N . SER B 1 68 ? 41.542 41.628 36.209 1.00 23.24 68 SER B N 1
ATOM 1655 C CA . SER B 1 68 ? 42.886 41.635 35.670 1.00 22.69 68 SER B CA 1
ATOM 1656 C C . SER B 1 68 ? 43.253 40.273 35.076 1.00 21.30 68 SER B C 1
ATOM 1657 O O . SER B 1 68 ? 42.950 39.226 35.648 1.00 21.78 68 SER B O 1
ATOM 1660 N N . PRO B 1 69 ? 43.914 40.274 33.908 1.00 19.89 69 PRO B N 1
ATOM 1661 C CA . PRO B 1 69 ? 44.307 39.010 33.275 1.00 19.96 69 PRO B CA 1
ATOM 1662 C C . PRO B 1 69 ? 45.252 38.204 34.195 1.00 21.13 69 PRO B C 1
ATOM 1663 O O . PRO B 1 69 ? 45.398 36.992 34.045 1.00 20.05 69 PRO B O 1
ATOM 1667 N N . ASP B 1 70 ? 45.880 38.890 35.147 1.00 22.94 70 ASP B N 1
ATOM 1668 C CA . ASP B 1 70 ? 46.813 38.260 36.081 1.00 26.11 70 ASP B CA 1
ATOM 1669 C C . ASP B 1 70 ? 46.162 37.758 37.369 1.00 26.25 70 ASP B C 1
ATOM 1670 O O . ASP B 1 70 ? 46.732 36.927 38.082 1.00 27.56 70 ASP B O 1
ATOM 1675 N N . ALA B 1 71 ? 44.975 38.264 37.677 1.00 24.16 71 ALA B N 1
ATOM 1676 C CA . ALA B 1 71 ? 44.289 37.843 38.894 1.00 21.58 71 ALA B CA 1
ATOM 1677 C C . ALA B 1 71 ? 43.764 36.405 38.867 1.00 20.65 71 ALA B C 1
ATOM 1678 O O . ALA B 1 71 ? 43.260 35.918 37.852 1.00 21.41 71 ALA B O 1
ATOM 1680 N N . HIS B 1 72 ? 43.911 35.723 39.992 1.00 18.66 72 HIS B N 1
ATOM 1681 C CA . HIS B 1 72 ? 43.389 34.377 40.135 1.00 18.18 72 HIS B CA 1
ATOM 1682 C C . HIS B 1 72 ? 41.948 34.689 40.570 1.00 18.48 72 HIS B C 1
ATOM 1683 O O . HIS B 1 72 ? 41.725 35.296 41.615 1.00 19.40 72 HIS B O 1
ATOM 1690 N N . VAL B 1 73 ? 40.971 34.310 39.758 1.00 18.53 73 VAL B N 1
ATOM 1691 C CA . VAL B 1 73 ? 39.593 34.639 40.080 1.00 17.43 73 VAL B CA 1
ATOM 1692 C C . VAL B 1 73 ? 38.836 33.580 40.844 1.00 19.41 73 VAL B C 1
ATOM 1693 O O . VAL B 1 73 ? 38.874 32.392 40.506 1.00 19.38 73 VAL B O 1
ATOM 1697 N N . ILE B 1 74 ? 38.174 34.031 41.909 1.00 18.81 74 ILE B N 1
ATOM 1698 C CA . ILE B 1 74 ? 37.372 33.162 42.749 1.00 18.10 74 ILE B CA 1
ATOM 1699 C C . ILE B 1 74 ? 35.955 33.717 42.756 1.00 18.36 74 ILE B C 1
ATOM 1700 O O . ILE B 1 74 ? 35.680 34.755 43.369 1.00 15.53 74 ILE B O 1
ATOM 1705 N N . ALA B 1 75 ? 35.057 33.035 42.060 1.00 17.77 75 ALA B N 1
ATOM 1706 C CA . ALA B 1 75 ? 33.679 33.491 42.015 1.00 19.91 75 ALA B CA 1
ATOM 1707 C C . ALA B 1 75 ? 32.860 32.820 43.114 1.00 20.72 75 ALA B C 1
ATOM 1708 O O . ALA B 1 75 ? 32.989 31.617 43.362 1.00 20.52 75 ALA B O 1
ATOM 1710 N N . LEU B 1 76 ? 32.039 33.600 43.801 1.00 21.94 76 LEU B N 1
ATOM 1711 C CA . LEU B 1 76 ? 31.209 33.011 44.835 1.00 23.79 76 LEU B CA 1
ATOM 1712 C C . LEU B 1 76 ? 29.977 32.427 44.164 1.00 25.97 76 LEU B C 1
ATOM 1713 O O . LEU B 1 76 ? 29.289 33.103 43.390 1.00 23.95 76 LEU B O 1
ATOM 1718 N N . ALA B 1 77 ? 29.723 31.154 44.440 1.00 29.71 77 ALA B N 1
ATOM 1719 C CA . ALA B 1 77 ? 28.579 30.463 43.858 1.00 32.66 77 ALA B CA 1
ATOM 1720 C C . ALA B 1 77 ? 28.229 29.243 44.690 1.00 34.88 77 ALA B C 1
ATOM 1721 O O . ALA B 1 77 ? 29.114 28.576 45.220 1.00 35.55 77 ALA B O 1
ATOM 1723 N N . ILE B 1 78 ? 26.940 28.941 44.803 1.00 38.22 78 ILE B N 1
ATOM 1724 C CA . ILE B 1 78 ? 26.509 27.789 45.592 1.00 41.22 78 ILE B CA 1
ATOM 1725 C C . ILE B 1 78 ? 26.920 26.438 44.988 1.00 42.17 78 ILE B C 1
ATOM 1726 O O . ILE B 1 78 ? 27.136 25.462 45.711 1.00 42.02 78 ILE B O 1
ATOM 1731 N N . GLU B 1 79 ? 27.045 26.382 43.669 1.00 42.24 79 GLU B N 1
ATOM 1732 C CA . GLU B 1 79 ? 27.446 25.144 43.021 1.00 44.00 79 GLU B CA 1
ATOM 1733 C C . GLU B 1 79 ? 28.948 24.992 43.188 1.00 43.60 79 GLU B C 1
ATOM 1734 O O . GLU B 1 79 ? 29.583 24.205 42.482 1.00 42.96 79 GLU B O 1
ATOM 1740 N N . GLY B 1 80 ? 29.506 25.751 44.128 1.00 42.85 80 GLY B N 1
ATOM 1741 C CA . GLY B 1 80 ? 30.940 25.726 44.361 1.00 41.98 80 GLY B CA 1
ATOM 1742 C C . GLY B 1 80 ? 31.459 24.810 45.450 1.00 42.25 80 GLY B C 1
ATOM 1743 O O . GLY B 1 80 ? 30.697 24.201 46.203 1.00 41.74 80 GLY B O 1
ATOM 1744 N N . LYS B 1 81 ? 32.779 24.723 45.533 1.00 41.93 81 LYS B N 1
ATOM 1745 C CA . LYS B 1 81 ? 33.421 23.889 46.532 1.00 43.46 81 LYS B CA 1
ATOM 1746 C C . LYS B 1 81 ? 33.382 24.596 47.871 1.00 41.47 81 LYS B C 1
ATOM 1747 O O . LYS B 1 81 ? 33.783 25.751 47.982 1.00 41.16 81 LYS B O 1
ATOM 1761 N N . LYS B 1 83 ? 35.026 25.174 50.877 1.00 29.44 83 LYS B N 1
ATOM 1762 C CA . LYS B 1 83 ? 36.315 25.027 51.524 1.00 27.10 83 LYS B CA 1
ATOM 1763 C C . LYS B 1 83 ? 36.208 25.376 53.010 1.00 25.86 83 LYS B C 1
ATOM 1764 O O . LYS B 1 83 ? 35.253 26.013 53.444 1.00 23.55 83 LYS B O 1
ATOM 1770 N N . THR B 1 84 ? 37.182 24.934 53.793 1.00 24.10 84 THR B N 1
ATOM 1771 C CA . THR B 1 84 ? 37.200 25.252 55.212 1.00 25.00 84 THR B CA 1
ATOM 1772 C C . THR B 1 84 ? 37.987 26.552 55.331 1.00 25.61 84 THR B C 1
ATOM 1773 O O . THR B 1 84 ? 38.560 27.021 54.348 1.00 28.02 84 THR B O 1
ATOM 1777 N N . SER B 1 85 ? 38.027 27.148 56.514 1.00 25.67 85 SER B N 1
ATOM 1778 C CA . SER B 1 85 ? 38.785 28.386 56.665 1.00 26.77 85 SER B CA 1
ATOM 1779 C C . SER B 1 85 ? 40.260 28.051 56.447 1.00 26.76 85 SER B C 1
ATOM 1780 O O . SER B 1 85 ? 41.007 28.846 55.874 1.00 26.76 85 SER B O 1
ATOM 1783 N N . GLU B 1 86 ? 40.665 26.860 56.891 1.00 26.78 86 GLU B N 1
ATOM 1784 C CA . GLU B 1 86 ? 42.042 26.402 56.726 1.00 26.92 86 GLU B CA 1
ATOM 1785 C C . GLU B 1 86 ? 42.355 26.202 55.247 1.00 26.37 86 GLU B C 1
ATOM 1786 O O . GLU B 1 86 ? 43.473 26.464 54.810 1.00 24.89 86 GLU B O 1
ATOM 1792 N N . GLU B 1 87 ? 41.365 25.743 54.481 1.00 26.52 87 GLU B N 1
ATOM 1793 C CA . GLU B 1 87 ? 41.547 25.513 53.047 1.00 27.24 87 GLU B CA 1
ATOM 1794 C C . GLU B 1 87 ? 41.627 26.828 52.265 1.00 26.31 87 GLU B C 1
ATOM 1795 O O . GLU B 1 87 ? 42.361 26.918 51.280 1.00 26.92 87 GLU B O 1
ATOM 1801 N N . LEU B 1 88 ? 40.884 27.847 52.702 1.00 23.41 88 LEU B N 1
ATOM 1802 C CA . LEU B 1 88 ? 40.915 29.137 52.020 1.00 20.37 88 LEU B CA 1
ATOM 1803 C C . LEU B 1 88 ? 42.281 29.745 52.292 1.00 18.83 88 LEU B C 1
ATOM 1804 O O . LEU B 1 88 ? 42.877 30.384 51.428 1.00 16.53 88 LEU B O 1
ATOM 1809 N N . ALA B 1 89 ? 42.773 29.524 53.504 1.00 18.61 89 ALA B N 1
ATOM 1810 C CA . ALA B 1 89 ? 44.079 30.028 53.902 1.00 21.00 89 ALA B CA 1
ATOM 1811 C C . ALA B 1 89 ? 45.161 29.301 53.100 1.00 22.25 89 ALA B C 1
ATOM 1812 O O . ALA B 1 89 ? 46.156 29.883 52.670 1.00 23.09 89 ALA B O 1
ATOM 1814 N N . ASP B 1 90 ? 44.949 28.012 52.912 1.00 23.47 90 ASP B N 1
ATOM 1815 C CA . ASP B 1 90 ? 45.877 27.178 52.179 1.00 24.95 90 ASP B CA 1
ATOM 1816 C C . ASP B 1 90 ? 45.995 27.698 50.763 1.00 24.74 90 ASP B C 1
ATOM 1817 O O . ASP B 1 90 ? 47.093 27.921 50.256 1.00 23.61 90 ASP B O 1
ATOM 1822 N N . THR B 1 91 ? 44.841 27.874 50.128 1.00 24.30 91 THR B N 1
ATOM 1823 C CA . THR B 1 91 ? 44.768 28.358 48.760 1.00 22.68 91 THR B CA 1
ATOM 1824 C C . THR B 1 91 ? 45.574 29.647 48.568 1.00 23.90 91 THR B C 1
ATOM 1825 O O . THR B 1 91 ? 46.406 29.746 47.660 1.00 25.35 91 THR B O 1
ATOM 1829 N N . ILE B 1 92 ? 45.340 30.621 49.438 1.00 23.15 92 ILE B N 1
ATOM 1830 C CA . ILE B 1 92 ? 46.037 31.889 49.357 1.00 23.64 92 ILE B CA 1
ATOM 1831 C C . ILE B 1 92 ?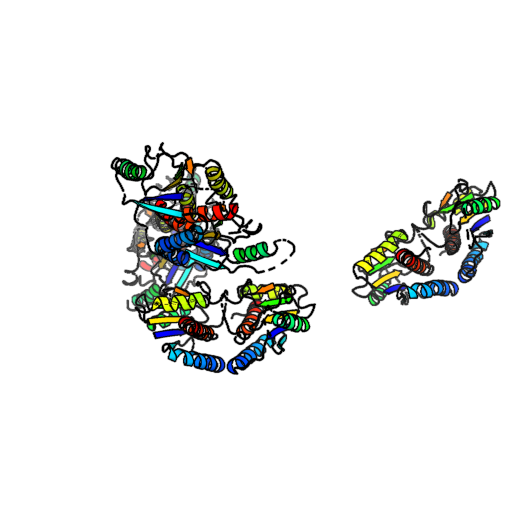 47.548 31.743 49.533 1.00 24.72 92 ILE B C 1
ATOM 1832 O O . ILE B 1 92 ? 48.328 32.382 48.828 1.00 26.16 92 ILE B O 1
ATOM 1837 N N . ASP B 1 93 ? 47.958 30.895 50.464 1.00 24.50 93 ASP B N 1
ATOM 1838 C CA . ASP B 1 93 ? 49.373 30.681 50.714 1.00 25.05 93 ASP B CA 1
ATOM 1839 C C . ASP B 1 93 ? 49.999 30.067 49.480 1.00 26.28 93 ASP B C 1
ATOM 1840 O O . ASP B 1 93 ? 51.065 30.499 49.031 1.00 26.56 93 ASP B O 1
ATOM 1845 N N . LYS B 1 94 ? 49.325 29.067 48.918 1.00 27.00 94 LYS B N 1
ATOM 1846 C CA . LYS B 1 94 ? 49.832 28.401 47.727 1.00 28.94 94 LYS B CA 1
ATOM 1847 C C . LYS B 1 94 ? 49.951 29.397 46.570 1.00 27.89 94 LYS B C 1
ATOM 1848 O O . LYS B 1 94 ? 50.911 29.343 45.805 1.00 29.07 94 LYS B O 1
ATOM 1854 N N . LEU B 1 95 ? 48.991 30.308 46.445 1.00 25.22 95 LEU B N 1
ATOM 1855 C CA . LEU B 1 95 ? 49.056 31.301 45.380 1.00 23.87 95 LEU B CA 1
ATOM 1856 C C . LEU B 1 95 ? 50.277 32.200 45.596 1.00 23.29 95 LEU B C 1
ATOM 1857 O O . LEU B 1 95 ? 50.961 32.576 44.646 1.00 22.06 95 LEU B O 1
ATOM 1862 N N . ALA B 1 96 ? 50.567 32.535 46.849 1.00 20.94 96 ALA B N 1
ATOM 1863 C CA . ALA B 1 96 ? 51.725 33.381 47.129 1.00 18.89 96 ALA B CA 1
ATOM 1864 C C . ALA B 1 96 ? 53.017 32.634 46.815 1.00 18.14 96 ALA B C 1
ATOM 1865 O O . ALA B 1 96 ? 53.973 33.220 46.329 1.00 17.38 96 ALA B O 1
ATOM 1867 N N . THR B 1 97 ? 53.028 31.336 47.092 1.00 18.39 97 THR B N 1
ATOM 1868 C CA . THR B 1 97 ? 54.195 30.511 46.840 1.00 20.02 97 THR B CA 1
ATOM 1869 C C . THR B 1 97 ? 54.629 30.581 45.373 1.00 21.79 97 THR B C 1
ATOM 1870 O O . THR B 1 97 ? 55.817 30.514 45.062 1.00 22.14 97 THR B O 1
ATOM 1874 N N . TYR B 1 98 ? 53.664 30.703 44.469 1.00 23.36 98 TYR B N 1
ATOM 1875 C CA . TYR B 1 98 ? 53.974 30.822 43.048 1.00 24.95 98 TYR B CA 1
ATOM 1876 C C . TYR B 1 98 ? 53.856 32.309 42.774 1.00 26.24 98 TYR B C 1
ATOM 1877 O O . TYR B 1 98 ? 53.743 33.097 43.705 1.00 27.50 98 TYR B O 1
ATOM 1886 N N . GLY B 1 99 ? 53.888 32.732 41.530 1.00 28.74 99 GLY B N 1
ATOM 1887 C CA . GLY B 1 99 ? 53.824 34.172 41.323 1.00 31.51 99 GLY B CA 1
ATOM 1888 C C . GLY B 1 99 ? 52.487 34.867 41.493 1.00 29.96 99 GLY B C 1
ATOM 1889 O O . GLY B 1 99 ? 52.388 36.079 41.282 1.00 29.88 99 GLY B O 1
ATOM 1890 N N . LYS B 1 100 ? 51.463 34.121 41.888 1.00 30.02 100 LYS B N 1
ATOM 1891 C CA . LYS B 1 100 ? 50.129 34.689 41.994 1.00 30.46 100 LYS B CA 1
ATOM 1892 C C . LYS B 1 100 ? 49.858 35.676 43.106 1.00 29.96 100 LYS B C 1
ATOM 1893 O O . LYS B 1 100 ? 49.274 35.332 44.122 1.00 31.94 100 LYS B O 1
ATOM 1899 N N . SER B 1 101 ? 50.253 36.921 42.877 1.00 29.49 101 SER B N 1
ATOM 1900 C CA . SER B 1 101 ? 50.066 37.983 43.854 1.00 31.11 101 SER B CA 1
ATOM 1901 C C . SER B 1 101 ? 48.706 38.679 43.802 1.00 29.58 101 SER B C 1
ATOM 1902 O O . SER B 1 101 ? 48.338 39.380 44.745 1.00 30.35 101 SER B O 1
ATOM 1905 N N . LYS B 1 102 ? 47.963 38.498 42.714 1.00 26.91 102 LYS B N 1
ATOM 1906 C CA . LYS B 1 102 ? 46.640 39.104 42.595 1.00 24.87 102 LYS B CA 1
ATOM 1907 C C . LYS B 1 102 ? 45.518 38.082 42.798 1.00 22.77 102 LYS B C 1
ATOM 1908 O O . LYS B 1 102 ? 45.479 37.053 42.130 1.00 21.64 102 LYS B O 1
ATOM 1914 N N . VAL B 1 103 ? 44.619 38.360 43.739 1.00 19.92 103 VAL B N 1
ATOM 1915 C CA . VAL B 1 103 ? 43.496 37.468 43.978 1.00 18.21 103 VAL B CA 1
ATOM 1916 C C . VAL B 1 103 ? 42.216 38.288 43.906 1.00 16.87 103 VAL B C 1
ATOM 1917 O O . VAL B 1 103 ? 42.068 39.295 44.603 1.00 16.98 103 VAL B O 1
ATOM 1921 N N . THR B 1 104 ? 41.295 37.884 43.042 1.00 15.33 104 THR B N 1
ATOM 1922 C CA . THR B 1 104 ? 40.051 38.632 42.921 1.00 13.92 104 THR B CA 1
ATOM 1923 C C . THR B 1 104 ? 38.830 37.763 43.205 1.00 13.97 104 THR B C 1
ATOM 1924 O O . THR B 1 104 ? 38.694 36.649 42.688 1.00 11.69 104 THR B O 1
ATOM 1928 N N . PHE B 1 105 ? 37.962 38.275 44.067 1.00 12.76 105 PHE B N 1
ATOM 1929 C CA . PHE B 1 105 ? 36.742 37.572 44.434 1.00 14.30 105 PHE B CA 1
ATOM 1930 C C . PHE B 1 105 ? 35.576 38.256 43.723 1.00 14.71 105 PHE B C 1
ATOM 1931 O O . PHE B 1 105 ? 35.508 39.482 43.705 1.00 16.18 105 PHE B O 1
ATOM 1939 N N . VAL B 1 106 ? 34.663 37.463 43.158 1.00 16.30 106 VAL B N 1
ATOM 1940 C CA . VAL B 1 106 ? 33.488 37.977 42.443 1.00 16.84 106 VAL B CA 1
ATOM 1941 C C . VAL B 1 106 ? 32.168 37.624 43.152 1.00 19.17 106 VAL B C 1
ATOM 1942 O O . VAL B 1 106 ? 31.855 36.452 43.346 1.00 20.14 106 VAL B O 1
ATOM 1946 N N . ILE B 1 107 ? 31.400 38.635 43.538 1.00 20.57 107 ILE B N 1
ATOM 1947 C CA . ILE B 1 107 ? 30.112 38.395 44.183 1.00 23.81 107 ILE B CA 1
ATOM 1948 C C . ILE B 1 107 ? 29.015 38.895 43.241 1.00 25.94 107 ILE B C 1
ATOM 1949 O O . ILE B 1 107 ? 28.830 40.099 43.060 1.00 26.10 107 ILE B O 1
ATOM 1954 N N . GLY B 1 108 ? 28.296 37.966 42.631 1.00 28.75 108 GLY B N 1
ATOM 1955 C CA . GLY B 1 108 ? 27.239 38.358 41.723 1.00 32.23 108 GLY B CA 1
ATOM 1956 C C . GLY B 1 108 ? 26.112 39.077 42.429 1.00 35.42 108 GLY B C 1
ATOM 1957 O O . GLY B 1 108 ? 26.157 39.305 43.641 1.00 34.59 108 GLY B O 1
ATOM 1958 N N . GLY B 1 109 ? 25.100 39.445 41.653 1.00 39.23 109 GLY B N 1
ATOM 1959 C CA . GLY B 1 109 ? 23.946 40.120 42.209 1.00 43.16 109 GLY B CA 1
ATOM 1960 C C . GLY B 1 109 ? 22.747 39.203 42.101 1.00 45.76 109 GLY B C 1
ATOM 1961 O O . GLY B 1 109 ? 22.891 38.037 41.727 1.00 45.58 109 GLY B O 1
ATOM 1962 N N . SER B 1 110 ? 21.568 39.722 42.429 1.00 48.71 110 SER B N 1
ATOM 1963 C CA . SER B 1 110 ? 20.332 38.942 42.370 1.00 50.66 110 SER B CA 1
ATOM 1964 C C . SER B 1 110 ? 20.309 37.971 41.183 1.00 49.65 110 SER B C 1
ATOM 1965 O O . SER B 1 110 ? 20.178 36.756 41.363 1.00 49.14 110 SER B O 1
ATOM 1968 N N . LEU B 1 111 ? 20.444 38.513 39.978 1.00 48.89 111 LEU B N 1
ATOM 1969 C CA . LEU B 1 111 ? 20.442 37.705 38.762 1.00 50.06 111 LEU B CA 1
ATOM 1970 C C . LEU B 1 111 ? 21.387 36.500 38.862 1.00 48.32 111 LEU B C 1
ATOM 1971 O O . LEU B 1 111 ? 20.984 35.358 38.630 1.00 48.37 111 LEU B O 1
ATOM 1976 N N . GLY B 1 112 ? 22.645 36.772 39.204 1.00 46.19 112 GLY B N 1
ATOM 1977 C CA . GLY B 1 112 ? 23.645 35.723 39.326 1.00 41.41 112 GLY B CA 1
ATOM 1978 C C . GLY B 1 112 ? 24.886 36.054 38.511 1.00 38.00 112 GLY B C 1
ATOM 1979 O O . GLY B 1 112 ? 25.186 37.229 38.273 1.00 36.79 112 GLY B O 1
ATOM 1980 N N . LEU B 1 113 ? 25.616 35.031 38.081 1.00 34.81 113 LEU B N 1
ATOM 1981 C CA . LEU B 1 113 ? 26.811 35.274 37.284 1.00 33.24 113 LEU B CA 1
ATOM 1982 C C . LEU B 1 113 ? 26.755 34.638 35.909 1.00 31.11 113 LEU B C 1
ATOM 1983 O O . LEU B 1 113 ? 26.506 33.445 35.775 1.00 30.29 113 LEU B O 1
ATOM 1988 N N . SER B 1 114 ? 27.002 35.456 34.893 1.00 30.90 114 SER B N 1
ATOM 1989 C CA . SER B 1 114 ? 27.018 35.006 33.508 1.00 31.13 114 SER B CA 1
ATOM 1990 C C . SER B 1 114 ? 27.944 33.812 33.300 1.00 30.34 114 SER B C 1
ATOM 1991 O O . SER B 1 114 ? 28.925 33.635 34.025 1.00 29.19 114 SER B O 1
ATOM 1994 N N . ASP B 1 115 ? 27.636 32.996 32.302 1.00 31.38 115 ASP B N 1
ATOM 1995 C CA . ASP B 1 115 ? 28.459 31.831 32.000 1.00 32.03 115 ASP B CA 1
ATOM 1996 C C . ASP B 1 115 ? 29.876 32.279 31.674 1.00 30.01 115 ASP B C 1
ATOM 1997 O O . ASP B 1 115 ? 30.830 31.539 31.890 1.00 29.38 115 ASP B O 1
ATOM 2002 N N . THR B 1 116 ? 30.004 33.493 31.148 1.00 28.90 116 THR B N 1
ATOM 2003 C CA . THR B 1 116 ? 31.312 34.030 30.799 1.00 30.68 116 THR B CA 1
ATOM 2004 C C . THR B 1 116 ? 32.181 34.291 32.033 1.00 30.00 116 THR B C 1
ATOM 2005 O O . THR B 1 116 ? 33.362 33.928 32.061 1.00 30.03 116 THR B O 1
ATOM 2009 N N . VAL B 1 117 ? 31.602 34.902 33.059 1.00 29.62 117 VAL B N 1
ATOM 2010 C CA . VAL B 1 117 ? 32.351 35.161 34.276 1.00 28.81 117 VAL B CA 1
ATOM 2011 C C . VAL B 1 117 ? 32.808 33.839 34.865 1.00 29.50 117 VAL B C 1
ATOM 2012 O O . VAL B 1 117 ? 33.963 33.694 35.273 1.00 29.69 117 VAL B O 1
ATOM 2024 N N . LYS B 1 119 ? 33.358 31.105 33.375 1.00 27.06 119 LYS B N 1
ATOM 2025 C CA . LYS B 1 119 ? 34.391 30.460 32.572 1.00 24.70 119 LYS B CA 1
ATOM 2026 C C . LYS B 1 119 ? 35.744 31.056 32.866 1.00 21.53 119 LYS B C 1
ATOM 2027 O O . LYS B 1 119 ? 36.748 30.360 32.861 1.00 22.59 119 LYS B O 1
ATOM 2033 N N . ARG B 1 120 ? 35.761 32.350 33.139 1.00 20.15 120 ARG B N 1
ATOM 2034 C CA . ARG B 1 120 ? 36.996 33.033 33.464 1.00 18.89 120 ARG B CA 1
ATOM 2035 C C . ARG B 1 120 ? 37.499 32.606 34.858 1.00 20.46 120 ARG B C 1
ATOM 2036 O O . ARG B 1 120 ? 38.705 32.407 35.068 1.00 17.98 120 ARG B O 1
ATOM 2044 N N . ALA B 1 121 ? 36.569 32.450 35.797 1.00 19.87 121 ALA B N 1
ATOM 2045 C CA . ALA B 1 121 ? 36.925 32.084 37.154 1.00 21.98 121 ALA B CA 1
ATOM 2046 C C . ALA B 1 121 ? 37.817 30.866 37.212 1.00 23.79 121 ALA B C 1
ATOM 2047 O O . ALA B 1 121 ? 37.571 29.857 36.555 1.00 24.42 121 ALA B O 1
ATOM 2049 N N . ASP B 1 122 ? 38.862 30.981 38.018 1.00 25.31 122 ASP B N 1
ATOM 2050 C CA . ASP B 1 122 ? 39.815 29.909 38.197 1.00 25.90 122 ASP B CA 1
ATOM 2051 C C . ASP B 1 122 ? 39.234 28.890 39.167 1.00 27.45 122 ASP B C 1
ATOM 2052 O O . ASP B 1 122 ? 39.628 27.725 39.157 1.00 28.49 122 ASP B O 1
ATOM 2057 N N . GLU B 1 123 ? 38.293 29.330 39.998 1.00 27.30 123 GLU B N 1
ATOM 2058 C CA . GLU B 1 123 ? 37.617 28.430 40.920 1.00 28.68 123 GLU B CA 1
ATOM 2059 C C . GLU B 1 123 ? 36.317 28.979 41.529 1.00 28.46 123 GLU B C 1
ATOM 2060 O O . GLU B 1 123 ? 36.120 30.192 41.627 1.00 27.17 123 GLU B O 1
ATOM 2066 N N . LYS B 1 124 ? 35.422 28.071 41.916 1.00 28.08 124 LYS B N 1
ATOM 2067 C CA . LYS B 1 124 ? 34.153 28.467 42.513 1.00 28.00 124 LYS B CA 1
ATOM 2068 C C . LYS B 1 124 ? 34.095 28.066 43.974 1.00 27.05 124 LYS B C 1
ATOM 2069 O O . LYS B 1 124 ? 34.234 26.902 44.333 1.00 27.76 124 LYS B O 1
ATOM 2075 N N . LEU B 1 125 ? 33.870 29.056 44.814 1.00 25.59 125 LEU B N 1
ATOM 2076 C CA . LEU B 1 125 ? 33.823 28.857 46.237 1.00 24.44 125 LEU B CA 1
ATOM 2077 C C . LEU B 1 125 ? 32.416 29.084 46.773 1.00 25.33 125 LEU B C 1
ATOM 2078 O O . LEU B 1 125 ? 31.715 30.026 46.382 1.00 23.11 125 LEU B O 1
ATOM 2083 N N . SER B 1 126 ? 31.999 28.191 47.663 1.00 25.41 126 SER B N 1
ATOM 2084 C CA . SER B 1 126 ? 30.683 28.293 48.260 1.00 25.89 126 SER B CA 1
ATOM 2085 C C . SER B 1 126 ? 30.842 28.512 49.745 1.00 24.67 126 SER B C 1
ATOM 2086 O O . SER B 1 126 ? 31.573 27.789 50.408 1.00 25.90 126 SER B O 1
ATOM 2089 N N . PHE B 1 127 ? 30.156 29.524 50.257 1.00 23.79 127 PHE B N 1
ATOM 2090 C CA . PHE B 1 127 ? 30.216 29.850 51.667 1.00 22.96 127 PHE B CA 1
ATOM 2091 C C . PHE B 1 127 ? 29.174 29.133 52.499 1.00 25.09 127 PHE B C 1
ATOM 2092 O O . PHE B 1 127 ? 29.335 28.999 53.709 1.00 25.74 127 PHE B O 1
ATOM 2100 N N . SER B 1 128 ? 28.111 28.658 51.855 1.00 27.37 128 SER B N 1
ATOM 2101 C CA . SER B 1 128 ? 27.052 27.981 52.584 1.00 28.48 128 SER B CA 1
ATOM 2102 C C . SER B 1 128 ? 25.994 27.367 51.662 1.00 28.86 128 SER B C 1
ATOM 2103 O O . SER B 1 128 ? 25.903 27.717 50.489 1.00 26.73 128 SER B O 1
ATOM 2106 N N . LYS B 1 129 ? 25.212 26.434 52.202 1.00 30.31 129 LYS B N 1
ATOM 2107 C CA . LYS B 1 129 ? 24.138 25.811 51.440 1.00 31.83 129 LYS B CA 1
ATOM 2108 C C . LYS B 1 129 ? 22.928 26.715 51.596 1.00 31.78 129 LYS B C 1
ATOM 2109 O O . LYS B 1 129 ? 21.927 26.567 50.901 1.00 32.61 129 LYS B O 1
ATOM 2123 N N . THR B 1 131 ? 21.024 30.665 51.914 1.00 36.50 131 THR B N 1
ATOM 2124 C CA . THR B 1 131 ? 21.010 31.881 51.135 1.00 36.51 131 THR B CA 1
ATOM 2125 C C . THR B 1 131 ? 21.226 33.070 52.052 1.00 36.71 131 THR B C 1
ATOM 2126 O O . THR B 1 131 ? 20.596 33.179 53.105 1.00 35.45 131 THR B O 1
ATOM 2130 N N . PHE B 1 132 ? 22.147 33.941 51.655 1.00 36.78 132 PHE B N 1
ATOM 2131 C CA . PHE B 1 132 ? 22.459 35.136 52.426 1.00 36.86 132 PHE B CA 1
ATOM 2132 C C . PHE B 1 132 ? 22.292 36.327 51.506 1.00 36.83 132 PHE B C 1
ATOM 2133 O O . PHE B 1 132 ? 22.502 36.217 50.297 1.00 36.18 132 PHE B O 1
ATOM 2141 N N . PRO B 1 133 ? 21.906 37.483 52.058 1.00 37.35 133 PRO B N 1
ATOM 2142 C CA . PRO B 1 133 ? 21.764 38.642 51.172 1.00 38.40 133 PRO B CA 1
ATOM 2143 C C . PRO B 1 133 ? 23.185 39.000 50.729 1.00 39.18 133 PRO B C 1
ATOM 2144 O O . PRO B 1 133 ? 24.119 38.934 51.526 1.00 36.72 133 PRO B O 1
ATOM 2148 N N . HIS B 1 134 ? 23.359 39.375 49.469 1.00 41.45 134 HIS B N 1
ATOM 2149 C CA . HIS B 1 134 ? 24.697 39.690 49.000 1.00 43.51 134 HIS B CA 1
ATOM 2150 C C . HIS B 1 134 ? 25.356 40.850 49.742 1.00 42.68 134 HIS B C 1
ATOM 2151 O O . HIS B 1 134 ? 26.577 40.985 49.726 1.00 43.69 134 HIS B O 1
ATOM 2158 N N . GLN B 1 135 ? 24.566 41.688 50.402 1.00 42.21 135 GLN B N 1
ATOM 2159 C CA . GLN B 1 135 ? 25.153 42.792 51.152 1.00 41.38 135 GLN B CA 1
ATOM 2160 C C . GLN B 1 135 ? 25.954 42.179 52.308 1.00 39.40 135 GLN B C 1
ATOM 2161 O O . GLN B 1 135 ? 27.084 42.582 52.599 1.00 38.52 135 GLN B O 1
ATOM 2167 N N . LEU B 1 136 ? 25.354 41.182 52.948 1.00 36.10 136 LEU B N 1
ATOM 2168 C CA . LEU B 1 136 ? 25.957 40.495 54.080 1.00 33.76 136 LEU B CA 1
ATOM 2169 C C . LEU B 1 136 ? 27.095 39.578 53.662 1.00 31.65 136 LEU B C 1
ATOM 2170 O O . LEU B 1 136 ? 28.075 39.405 54.384 1.00 32.09 136 LEU B O 1
ATOM 2183 N N . ARG B 1 138 ? 29.219 40.087 51.551 1.00 21.31 138 ARG B N 1
ATOM 2184 C CA . ARG B 1 138 ? 30.384 40.920 51.368 1.00 19.93 138 ARG B CA 1
ATOM 2185 C C . ARG B 1 138 ? 31.124 41.047 52.702 1.00 17.89 138 ARG B C 1
ATOM 2186 O O . ARG B 1 138 ? 32.341 40.914 52.755 1.00 16.99 138 ARG B O 1
ATOM 2194 N N . LEU B 1 139 ? 30.373 41.292 53.771 1.00 15.15 139 LEU B N 1
ATOM 2195 C CA . LEU B 1 139 ? 30.923 41.436 55.112 1.00 15.13 139 LEU B CA 1
ATOM 2196 C C . LEU B 1 139 ? 31.551 40.136 55.587 1.00 14.36 139 LEU B C 1
ATOM 2197 O O . LEU B 1 139 ? 32.597 40.141 56.246 1.00 15.14 139 LEU B O 1
ATOM 2202 N N . ILE B 1 140 ? 30.893 39.025 55.283 1.00 10.93 140 ILE B N 1
ATOM 2203 C CA . ILE B 1 140 ? 31.410 37.723 55.659 1.00 9.55 140 ILE B CA 1
ATOM 2204 C C . ILE B 1 140 ? 32.717 37.466 54.902 1.00 11.52 140 ILE B C 1
ATOM 2205 O O . ILE B 1 140 ? 33.729 37.097 55.511 1.00 10.26 140 ILE B O 1
ATOM 2210 N N . LEU B 1 141 ? 32.692 37.695 53.585 1.00 8.64 141 LEU B N 1
ATOM 2211 C CA . LEU B 1 141 ? 33.852 37.481 52.733 1.00 8.99 141 LEU B CA 1
ATOM 2212 C C . LEU B 1 141 ? 35.116 38.224 53.198 1.00 12.29 141 LEU B C 1
ATOM 2213 O O . LEU B 1 141 ? 36.208 37.645 53.270 1.00 14.37 141 LEU B O 1
ATOM 2218 N N . VAL B 1 142 ? 34.971 39.498 53.534 1.00 12.73 142 VAL B N 1
ATOM 2219 C CA . VAL B 1 142 ? 36.113 40.280 53.984 1.00 11.76 142 VAL B CA 1
ATOM 2220 C C . VAL B 1 142 ? 36.700 39.707 55.263 1.00 11.95 142 VAL B C 1
ATOM 2221 O O . VAL B 1 142 ? 37.921 39.540 55.380 1.00 11.78 142 VAL B O 1
ATOM 2225 N N . GLU B 1 143 ? 35.819 39.413 56.217 1.00 13.39 143 GLU B N 1
ATOM 2226 C CA . GLU B 1 143 ? 36.220 38.859 57.504 1.00 10.60 143 GLU B CA 1
ATOM 2227 C C . GLU B 1 143 ? 36.963 37.564 57.256 1.00 9.96 143 GLU B C 1
ATOM 2228 O O . GLU B 1 143 ? 38.031 37.326 57.822 1.00 13.42 143 GLU B O 1
ATOM 2234 N N . GLN B 1 144 ? 36.403 36.735 56.388 1.00 8.97 144 GLN B N 1
ATOM 2235 C CA . GLN B 1 144 ? 37.007 35.457 56.084 1.00 9.26 144 GLN B CA 1
ATOM 2236 C C . GLN B 1 144 ? 38.407 35.618 55.496 1.00 10.70 144 GLN B C 1
ATOM 2237 O O . GLN B 1 144 ? 39.311 34.884 55.863 1.00 12.48 144 GLN B O 1
ATOM 2243 N N . ILE B 1 145 ? 38.596 36.580 54.592 1.00 12.72 145 ILE B N 1
ATOM 2244 C CA . ILE B 1 145 ? 39.918 36.803 53.999 1.00 10.79 145 ILE B CA 1
ATOM 2245 C C . ILE B 1 145 ? 40.881 37.298 55.079 1.00 13.54 145 ILE B C 1
ATOM 2246 O O . ILE B 1 145 ? 42.071 36.972 55.074 1.00 16.13 145 ILE B O 1
ATOM 2251 N N . TYR B 1 146 ? 40.372 38.096 56.005 1.00 15.40 146 TYR B N 1
ATOM 2252 C CA . TYR B 1 146 ? 41.201 38.598 57.092 1.00 15.33 146 TYR B CA 1
ATOM 2253 C C . TYR B 1 146 ? 41.618 37.386 57.934 1.00 14.14 146 TYR B C 1
ATOM 2254 O O . TYR B 1 146 ? 42.751 37.297 58.415 1.00 12.13 146 TYR B O 1
ATOM 2263 N N . ARG B 1 147 ? 40.695 36.441 58.084 1.00 13.63 147 ARG B N 1
ATOM 2264 C CA . ARG B 1 147 ? 40.961 35.232 58.857 1.00 14.11 147 ARG B CA 1
ATOM 2265 C C . ARG B 1 147 ? 41.988 34.331 58.165 1.00 14.72 147 ARG B C 1
ATOM 2266 O O . ARG B 1 147 ? 42.836 33.717 58.815 1.00 14.54 147 ARG B O 1
ATOM 2274 N N . ALA B 1 148 ? 41.907 34.256 56.842 1.00 13.94 148 ALA B N 1
ATOM 2275 C CA . ALA B 1 148 ? 42.845 33.452 56.066 1.00 15.31 148 ALA B CA 1
ATOM 2276 C C . ALA B 1 148 ? 44.275 33.950 56.287 1.00 14.65 148 ALA B C 1
ATOM 2277 O O . ALA B 1 148 ? 45.198 33.167 56.506 1.00 13.92 148 ALA B O 1
ATOM 2279 N N . PHE B 1 149 ? 44.457 35.260 56.227 1.00 14.66 149 PHE B N 1
ATOM 2280 C CA . PHE B 1 149 ? 45.776 35.823 56.434 1.00 14.73 149 PHE B CA 1
ATOM 2281 C C . PHE B 1 149 ? 46.270 35.621 57.843 1.00 16.35 149 PHE B C 1
ATOM 2282 O O . PHE B 1 149 ? 47.439 35.323 58.036 1.00 17.91 149 PHE B O 1
ATOM 2290 N N . ARG B 1 150 ? 45.397 35.780 58.832 1.00 18.13 150 ARG B N 1
ATOM 2291 C CA . ARG B 1 150 ? 45.835 35.566 60.209 1.00 20.23 150 ARG B CA 1
ATOM 2292 C C . ARG B 1 150 ? 46.333 34.127 60.324 1.00 19.98 150 ARG B C 1
ATOM 2293 O O . ARG B 1 150 ? 47.385 33.877 60.897 1.00 20.97 150 ARG B O 1
ATOM 2301 N N . ILE B 1 151 ? 45.583 33.183 59.769 1.00 18.53 151 ILE B N 1
ATOM 2302 C CA . ILE B 1 151 ? 46.007 31.799 59.822 1.00 17.37 151 ILE B CA 1
ATOM 2303 C C . ILE B 1 151 ? 47.376 31.656 59.185 1.00 21.15 151 ILE B C 1
ATOM 2304 O O . ILE B 1 151 ? 48.276 31.045 59.761 1.00 20.61 151 ILE B O 1
ATOM 2309 N N . ASN B 1 152 ? 47.533 32.225 57.992 1.00 23.03 152 ASN B N 1
ATOM 2310 C CA . ASN B 1 152 ? 48.798 32.117 57.276 1.00 23.33 152 ASN B CA 1
ATOM 2311 C C . ASN B 1 152 ? 49.987 32.761 57.971 1.00 24.57 152 ASN B C 1
ATOM 2312 O O . ASN B 1 152 ? 51.095 32.228 57.897 1.00 24.97 152 ASN B O 1
ATOM 2317 N N . ARG B 1 153 ? 49.774 33.892 58.639 1.00 25.85 153 ARG B N 1
ATOM 2318 C CA . ARG B 1 153 ? 50.867 34.553 59.343 1.00 30.20 153 ARG B CA 1
ATOM 2319 C C . ARG B 1 153 ? 51.139 33.804 60.645 1.00 33.48 153 ARG B C 1
ATOM 2320 O O . ARG B 1 153 ? 51.998 34.185 61.431 1.00 34.68 153 ARG B O 1
ATOM 2328 N N . GLY B 1 154 ? 50.393 32.727 60.854 1.00 37.17 154 GLY B N 1
ATOM 2329 C CA . GLY B 1 154 ? 50.570 31.916 62.039 1.00 42.85 154 GLY B CA 1
ATOM 2330 C C . GLY B 1 154 ? 50.087 32.561 63.318 1.00 46.50 154 GLY B C 1
ATOM 2331 O O . GLY B 1 154 ? 50.642 32.309 64.382 1.00 46.26 154 GLY B O 1
ATOM 2332 N N . GLU B 1 155 ? 49.053 33.387 63.219 1.00 50.75 155 GLU B N 1
ATOM 2333 C CA . GLU B 1 155 ? 48.494 34.068 64.382 1.00 55.40 155 GLU B CA 1
ATOM 2334 C C . GLU B 1 155 ? 47.270 33.321 64.906 1.00 58.25 155 GLU B C 1
ATOM 2335 O O . GLU B 1 155 ? 46.448 32.849 64.119 1.00 58.35 155 GLU B O 1
ATOM 2341 N N . PRO B 1 156 ? 47.140 33.199 66.242 1.00 60.99 156 PRO B N 1
ATOM 2342 C CA . PRO B 1 156 ? 46.005 32.508 66.872 1.00 63.79 156 PRO B CA 1
ATOM 2343 C C . PRO B 1 156 ? 44.751 33.387 66.834 1.00 66.06 156 PRO B C 1
ATOM 2344 O O . PRO B 1 156 ? 44.739 34.501 67.364 1.00 66.16 156 PRO B O 1
ATOM 2348 N N . TYR B 1 157 ? 43.699 32.876 66.200 1.00 68.26 157 TYR B N 1
ATOM 2349 C CA . TYR B 1 157 ? 42.455 33.625 66.045 1.00 69.70 157 TYR B CA 1
ATOM 2350 C C . TYR B 1 157 ? 41.384 32.744 65.383 1.00 70.25 157 TYR B C 1
ATOM 2351 O O . TYR B 1 157 ? 40.273 32.649 65.949 1.00 69.82 157 TYR B O 1
ATOM 2368 N N . ASN C 1 2 ? 26.630 6.026 61.095 1.00 43.34 2 ASN C N 1
ATOM 2369 C CA . ASN C 1 2 ? 26.903 7.193 60.277 1.00 39.34 2 ASN C CA 1
ATOM 2370 C C . ASN C 1 2 ? 26.872 6.759 58.809 1.00 35.49 2 ASN C C 1
ATOM 2371 O O . ASN C 1 2 ? 27.894 6.395 58.216 1.00 31.57 2 ASN C O 1
ATOM 2376 N N . ILE C 1 3 ? 25.671 6.784 58.244 1.00 31.20 3 ILE C N 1
ATOM 2377 C CA . ILE C 1 3 ? 25.448 6.411 56.859 1.00 26.81 3 ILE C CA 1
ATOM 2378 C C . ILE C 1 3 ? 25.035 7.654 56.104 1.00 26.23 3 ILE C C 1
ATOM 2379 O O . ILE C 1 3 ? 24.072 8.304 56.474 1.00 26.31 3 ILE C O 1
ATOM 2384 N N . ASN C 1 4 ? 25.763 7.987 55.051 1.00 27.29 4 ASN C N 1
ATOM 2385 C CA . ASN C 1 4 ? 25.430 9.150 54.242 1.00 27.57 4 ASN C CA 1
ATOM 2386 C C . ASN C 1 4 ? 24.971 8.729 52.854 1.00 26.06 4 ASN C C 1
ATOM 2387 O O . ASN C 1 4 ? 25.507 7.790 52.262 1.00 25.45 4 ASN C O 1
ATOM 2392 N N . ILE C 1 5 ? 23.969 9.425 52.337 1.00 23.39 5 ILE C N 1
ATOM 2393 C CA . ILE C 1 5 ? 23.477 9.147 51.000 1.00 19.73 5 ILE C CA 1
ATOM 2394 C C . ILE C 1 5 ? 23.588 10.450 50.231 1.00 20.24 5 ILE C C 1
ATOM 2395 O O . ILE C 1 5 ? 22.872 11.406 50.520 1.00 19.68 5 ILE C O 1
ATOM 2400 N N . VAL C 1 6 ? 24.516 10.483 49.278 1.00 20.04 6 VAL C N 1
ATOM 2401 C CA . VAL C 1 6 ? 24.747 11.664 48.461 1.00 18.87 6 VAL C CA 1
ATOM 2402 C C . VAL C 1 6 ? 24.108 11.455 47.105 1.00 18.52 6 VAL C C 1
ATOM 2403 O O . VAL C 1 6 ? 24.583 10.679 46.285 1.00 16.82 6 VAL C O 1
ATOM 2407 N N . THR C 1 7 ? 23.015 12.169 46.887 1.00 21.17 7 THR C N 1
ATOM 2408 C CA . THR C 1 7 ? 22.258 12.079 45.659 1.00 23.42 7 THR C CA 1
ATOM 2409 C C . THR C 1 7 ? 22.322 13.390 44.895 1.00 24.32 7 THR C C 1
ATOM 2410 O O . THR C 1 7 ? 22.726 14.416 45.435 1.00 24.02 7 THR C O 1
ATOM 2414 N N . ILE C 1 8 ? 21.933 13.330 43.628 1.00 26.78 8 ILE C N 1
ATOM 2415 C CA . ILE C 1 8 ? 21.905 14.480 42.737 1.00 29.04 8 ILE C CA 1
ATOM 2416 C C . ILE C 1 8 ? 20.451 14.779 42.419 1.00 33.52 8 ILE C C 1
ATOM 2417 O O . ILE C 1 8 ? 19.721 13.896 41.988 1.00 34.31 8 ILE C O 1
ATOM 2422 N N . GLY C 1 9 ? 20.025 16.017 42.620 1.00 38.85 9 GLY C N 1
ATOM 2423 C CA . GLY C 1 9 ? 18.652 16.361 42.306 1.00 45.88 9 GLY C CA 1
ATOM 2424 C C . GLY C 1 9 ? 17.800 16.627 43.525 1.00 51.52 9 GLY C C 1
ATOM 2425 O O . GLY C 1 9 ? 17.768 15.820 44.449 1.00 51.15 9 GLY C O 1
ATOM 2426 N N . LYS C 1 10 ? 17.114 17.768 43.531 1.00 58.34 10 LYS C N 1
ATOM 2427 C CA . LYS C 1 10 ? 16.246 18.130 44.646 1.00 64.48 10 LYS C CA 1
ATOM 2428 C C . LYS C 1 10 ? 14.909 17.441 44.442 1.00 67.02 10 LYS C C 1
ATOM 2429 O O . LYS C 1 10 ? 14.290 17.551 43.385 1.00 67.19 10 LYS C O 1
ATOM 2435 N N . LEU C 1 11 ? 14.471 16.721 45.464 1.00 70.58 11 LEU C N 1
ATOM 2436 C CA . LEU C 1 11 ? 13.222 15.988 45.389 1.00 73.67 11 LEU C CA 1
ATOM 2437 C C . LEU C 1 11 ? 12.042 16.887 45.046 1.00 75.54 11 LEU C C 1
ATOM 2438 O O . LEU C 1 11 ? 11.911 17.985 45.584 1.00 75.77 11 LEU C O 1
ATOM 2443 N N . LYS C 1 12 ? 11.194 16.414 44.138 1.00 77.42 12 LYS C N 1
ATOM 2444 C CA . LYS C 1 12 ? 10.009 17.158 43.725 1.00 78.91 12 LYS C CA 1
ATOM 2445 C C . LYS C 1 12 ? 8.722 16.429 44.124 1.00 78.98 12 LYS C C 1
ATOM 2446 O O . LYS C 1 12 ? 8.000 16.874 45.022 1.00 78.98 12 LYS C O 1
ATOM 2452 N N . GLU C 1 13 ? 8.453 15.303 43.459 1.00 78.71 13 GLU C N 1
ATOM 2453 C CA . GLU C 1 13 ? 7.253 14.505 43.717 1.00 77.66 13 GLU C CA 1
ATOM 2454 C C . GLU C 1 13 ? 7.075 14.126 45.186 1.00 76.14 13 GLU C C 1
ATOM 2455 O O . GLU C 1 13 ? 7.706 13.203 45.695 1.00 75.20 13 GLU C O 1
ATOM 2461 N N . LYS C 1 14 ? 6.189 14.860 45.847 1.00 75.52 14 LYS C N 1
ATOM 2462 C CA . LYS C 1 14 ? 5.887 14.685 47.259 1.00 74.70 14 LYS C CA 1
ATOM 2463 C C . LYS C 1 14 ? 5.764 13.254 47.754 1.00 73.48 14 LYS C C 1
ATOM 2464 O O . LYS C 1 14 ? 6.204 12.954 48.865 1.00 74.53 14 LYS C O 1
ATOM 2470 N N . TYR C 1 15 ? 5.175 12.366 46.959 1.00 71.00 15 TYR C N 1
ATOM 2471 C CA . TYR C 1 15 ? 5.016 10.995 47.428 1.00 68.50 15 TYR C CA 1
ATOM 2472 C C . TYR C 1 15 ? 6.337 10.356 47.852 1.00 66.03 15 TYR C C 1
ATOM 2473 O O . TYR C 1 15 ? 6.370 9.541 48.769 1.00 65.07 15 TYR C O 1
ATOM 2482 N N . LEU C 1 16 ? 7.424 10.742 47.199 1.00 63.65 16 LEU C N 1
ATOM 2483 C CA . LEU C 1 16 ? 8.730 10.200 47.538 1.00 61.79 16 LEU C CA 1
ATOM 2484 C C . LEU C 1 16 ? 9.248 10.785 48.846 1.00 59.75 16 LEU C C 1
ATOM 2485 O O . LEU C 1 16 ? 9.873 10.091 49.646 1.00 59.39 16 LEU C O 1
ATOM 2490 N N . LYS C 1 17 ? 8.982 12.068 49.058 1.00 57.70 17 LYS C N 1
ATOM 2491 C CA . LYS C 1 17 ? 9.424 12.760 50.261 1.00 55.44 17 LYS C CA 1
ATOM 2492 C C . LYS C 1 17 ? 8.931 12.098 51.540 1.00 53.43 17 LYS C C 1
ATOM 2493 O O . LYS C 1 17 ? 9.717 11.835 52.446 1.00 53.42 17 LYS C O 1
ATOM 2499 N N . GLN C 1 18 ? 7.632 11.830 51.617 1.00 51.56 18 GLN C N 1
ATOM 2500 C CA . GLN C 1 18 ? 7.058 11.213 52.803 1.00 50.15 18 GLN C CA 1
ATOM 2501 C C . GLN C 1 18 ? 7.575 9.792 53.015 1.00 47.20 18 GLN C C 1
ATOM 2502 O O . GLN C 1 18 ? 7.795 9.371 54.147 1.00 46.14 18 GLN C O 1
ATOM 2508 N N . GLY C 1 19 ? 7.764 9.056 51.926 1.00 44.18 19 GLY C N 1
ATOM 2509 C CA . GLY C 1 19 ? 8.244 7.692 52.037 1.00 42.06 19 GLY C CA 1
ATOM 2510 C C . GLY C 1 19 ? 9.648 7.621 52.601 1.00 42.37 19 GLY C C 1
ATOM 2511 O O . GLY C 1 19 ? 9.928 6.848 53.521 1.00 42.80 19 GLY C O 1
ATOM 2512 N N . ILE C 1 20 ? 10.538 8.430 52.039 1.00 39.58 20 ILE C N 1
ATOM 2513 C CA . ILE C 1 20 ? 11.918 8.476 52.483 1.00 38.01 20 ILE C CA 1
ATOM 2514 C C . ILE C 1 20 ? 11.967 8.958 53.931 1.00 38.19 20 ILE C C 1
ATOM 2515 O O . ILE C 1 20 ? 12.556 8.309 54.788 1.00 37.44 20 ILE C O 1
ATOM 2520 N N . GLU C 1 21 ? 11.322 10.089 54.195 1.00 39.95 21 GLU C N 1
ATOM 2521 C CA . GLU C 1 21 ? 11.259 10.672 55.534 1.00 40.59 21 GLU C CA 1
ATOM 2522 C C . GLU C 1 21 ? 10.801 9.615 56.543 1.00 39.19 21 GLU C C 1
ATOM 2523 O O . GLU C 1 21 ? 11.379 9.481 57.614 1.00 39.47 21 GLU C O 1
ATOM 2529 N N . GLU C 1 22 ? 9.772 8.856 56.183 1.00 39.73 22 GLU C N 1
ATOM 2530 C CA . GLU C 1 22 ? 9.232 7.813 57.051 1.00 40.47 22 GLU C CA 1
ATOM 2531 C C . GLU C 1 22 ? 10.268 6.701 57.306 1.00 39.93 22 GLU C C 1
ATOM 2532 O O . GLU C 1 22 ? 10.347 6.160 58.411 1.00 38.76 22 GLU C O 1
ATOM 2538 N N . TYR C 1 23 ? 11.055 6.364 56.283 1.00 39.06 23 TYR C N 1
ATOM 2539 C CA . TYR C 1 23 ? 12.079 5.323 56.405 1.00 37.84 23 TYR C CA 1
ATOM 2540 C C . TYR C 1 23 ? 13.314 5.818 57.131 1.00 36.04 23 TYR C C 1
ATOM 2541 O O . TYR C 1 23 ? 13.896 5.113 57.952 1.00 33.65 23 TYR C O 1
ATOM 2550 N N . THR C 1 24 ? 13.711 7.039 56.809 1.00 35.34 24 THR C N 1
ATOM 2551 C CA . THR C 1 24 ? 14.868 7.651 57.428 1.00 33.70 24 THR C CA 1
ATOM 2552 C C . THR C 1 24 ? 14.712 7.650 58.936 1.00 33.93 24 THR C C 1
ATOM 2553 O O . THR C 1 24 ? 15.651 7.335 59.665 1.00 32.92 24 THR C O 1
ATOM 2557 N N . LYS C 1 25 ? 13.521 8.016 59.394 1.00 35.19 25 LYS C N 1
ATOM 2558 C CA . LYS C 1 25 ? 13.240 8.089 60.818 1.00 36.37 25 LYS C CA 1
ATOM 2559 C C . LYS C 1 25 ? 13.270 6.725 61.474 1.00 35.18 25 LYS C C 1
ATOM 2560 O O . LYS C 1 25 ? 13.827 6.572 62.556 1.00 33.90 25 LYS C O 1
ATOM 2566 N N . ARG C 1 26 ? 12.681 5.737 60.807 1.00 36.05 26 ARG C N 1
ATOM 2567 C CA . ARG C 1 26 ? 12.644 4.367 61.307 1.00 36.42 26 ARG C CA 1
ATOM 256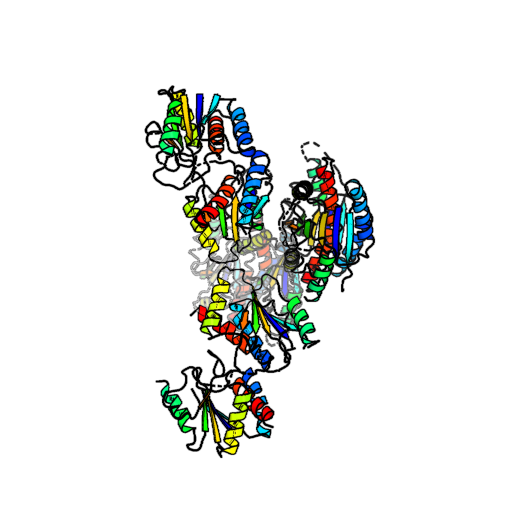8 C C . ARG C 1 26 ? 14.078 3.838 61.352 1.00 34.91 26 ARG C C 1
ATOM 2569 O O . ARG C 1 26 ? 14.447 3.070 62.230 1.00 34.13 26 ARG C O 1
ATOM 2577 N N . LEU C 1 27 ? 14.886 4.279 60.400 1.00 34.17 27 LEU C N 1
ATOM 2578 C CA . LEU C 1 27 ? 16.276 3.868 60.306 1.00 33.36 27 LEU C CA 1
ATOM 2579 C C . LEU C 1 27 ? 17.135 4.518 61.399 1.00 32.68 27 LEU C C 1
ATOM 2580 O O . LEU C 1 27 ? 18.139 3.953 61.835 1.00 33.28 27 LEU C O 1
ATOM 2585 N N . SER C 1 28 ? 16.741 5.706 61.835 1.00 30.71 28 SER C N 1
ATOM 2586 C CA . SER C 1 28 ? 17.490 6.428 62.848 1.00 29.82 28 SER C CA 1
ATOM 2587 C C . SER C 1 28 ? 17.764 5.666 64.149 1.00 30.22 28 SER C C 1
ATOM 2588 O O . SER C 1 28 ? 18.776 5.915 64.812 1.00 30.53 28 SER C O 1
ATOM 2591 N N . ALA C 1 29 ? 16.882 4.743 64.521 1.00 27.30 29 ALA C N 1
ATOM 2592 C CA . ALA C 1 29 ? 17.080 3.985 65.754 1.00 26.01 29 ALA C CA 1
ATOM 2593 C C . ALA C 1 29 ? 18.158 2.924 65.613 1.00 23.91 29 ALA C C 1
ATOM 2594 O O . ALA C 1 29 ? 18.589 2.326 66.593 1.00 24.27 29 ALA C O 1
ATOM 2596 N N . TYR C 1 30 ? 18.597 2.700 64.385 1.00 22.36 30 TYR C N 1
ATOM 2597 C CA . TYR C 1 30 ? 19.608 1.696 64.118 1.00 21.09 30 TYR C CA 1
ATOM 2598 C C . TYR C 1 30 ? 20.929 2.320 63.735 1.00 22.75 30 TYR C C 1
ATOM 2599 O O . TYR C 1 30 ? 21.985 1.754 63.986 1.00 24.13 30 TYR C O 1
ATOM 2608 N N . ALA C 1 31 ? 20.866 3.486 63.113 1.00 23.79 31 ALA C N 1
ATOM 2609 C CA . ALA C 1 31 ? 22.073 4.171 62.673 1.00 24.64 31 ALA C CA 1
ATOM 2610 C C . ALA C 1 31 ? 21.810 5.640 62.349 1.00 24.93 31 ALA C C 1
ATOM 2611 O O . ALA C 1 31 ? 20.688 6.044 62.073 1.00 26.04 31 ALA C O 1
ATOM 2613 N N . LYS C 1 32 ? 22.860 6.438 62.398 1.00 25.94 32 LYS C N 1
ATOM 2614 C CA . LYS C 1 32 ? 22.754 7.841 62.084 1.00 28.06 32 LYS C CA 1
ATOM 2615 C C . LYS C 1 32 ? 22.664 7.924 60.553 1.00 30.51 32 LYS C C 1
ATOM 2616 O O . LYS C 1 32 ? 23.539 7.412 59.847 1.00 31.07 32 LYS C O 1
ATOM 2622 N N . ILE C 1 33 ? 21.601 8.536 60.032 1.00 31.49 33 ILE C N 1
ATOM 2623 C CA . ILE C 1 33 ? 21.453 8.660 58.581 1.00 32.67 33 ILE C CA 1
ATOM 2624 C C . ILE C 1 33 ? 21.189 10.097 58.191 1.00 33.11 33 ILE C C 1
ATOM 2625 O O . ILE C 1 33 ? 20.478 10.820 58.881 1.00 33.08 33 ILE C O 1
ATOM 2630 N N . ASP C 1 34 ? 21.758 10.491 57.064 1.00 33.25 34 ASP C N 1
ATOM 2631 C CA . ASP C 1 34 ? 21.570 11.814 56.531 1.00 35.13 34 ASP C CA 1
ATOM 2632 C C . ASP C 1 34 ? 21.663 11.733 55.022 1.00 34.83 34 ASP C C 1
ATOM 2633 O O . ASP C 1 34 ? 22.543 11.069 54.474 1.00 35.27 34 ASP C O 1
ATOM 2638 N N . ILE C 1 35 ? 20.731 12.391 54.352 1.00 33.69 35 ILE C N 1
ATOM 2639 C CA . ILE C 1 35 ? 20.727 12.412 52.910 1.00 33.50 35 ILE C CA 1
ATOM 2640 C C . ILE C 1 35 ? 21.246 13.762 52.466 1.00 34.22 35 ILE C C 1
ATOM 2641 O O . ILE C 1 35 ? 20.728 14.796 52.872 1.00 36.04 35 ILE C O 1
ATOM 2646 N N . ILE C 1 36 ? 22.276 13.746 51.633 1.00 34.50 36 ILE C N 1
ATOM 2647 C CA . ILE C 1 36 ? 22.866 14.968 51.113 1.00 35.53 36 ILE C CA 1
ATOM 2648 C C . ILE C 1 36 ? 22.430 15.087 49.661 1.00 36.24 36 ILE C C 1
ATOM 2649 O O . ILE C 1 36 ? 22.952 14.380 48.805 1.00 37.99 36 ILE C O 1
ATOM 2654 N N . GLU C 1 37 ? 21.475 15.958 49.366 1.00 36.65 37 GLU C N 1
ATOM 2655 C CA . GLU C 1 37 ? 21.054 16.106 47.979 1.00 38.43 37 GLU C CA 1
ATOM 2656 C C . GLU C 1 37 ? 21.686 17.352 47.369 1.00 37.63 37 GLU C C 1
ATOM 2657 O O . GLU C 1 37 ? 21.720 18.409 47.987 1.00 37.74 37 GLU C O 1
ATOM 2663 N N . LEU C 1 38 ? 22.223 17.215 46.165 1.00 37.63 38 LEU C N 1
ATOM 2664 C CA . LEU C 1 38 ? 22.856 18.348 45.507 1.00 40.35 38 LEU C CA 1
ATOM 2665 C C . LEU C 1 38 ? 22.082 18.733 44.255 1.00 42.08 38 LEU C C 1
ATOM 2666 O O . LEU C 1 38 ? 21.526 17.881 43.568 1.00 41.52 38 LEU C O 1
ATOM 2671 N N . PRO C 1 39 ? 22.028 20.031 43.946 1.00 44.52 39 PRO C N 1
ATOM 2672 C CA . PRO C 1 39 ? 21.306 20.453 42.745 1.00 46.44 39 PRO C CA 1
ATOM 2673 C C . PRO C 1 39 ? 22.020 19.962 41.494 1.00 48.15 39 PRO C C 1
ATOM 2674 O O . PRO C 1 39 ? 23.175 19.547 41.559 1.00 46.30 39 PRO C O 1
ATOM 2678 N N . ASP C 1 40 ? 21.328 20.008 40.360 1.00 51.11 40 ASP C N 1
ATOM 2679 C CA . ASP C 1 40 ? 21.914 19.570 39.104 1.00 54.70 40 ASP C CA 1
ATOM 2680 C C . ASP C 1 40 ? 22.930 20.575 38.583 1.00 56.25 40 ASP C C 1
ATOM 2681 O O . ASP C 1 40 ? 23.169 21.606 39.213 1.00 56.49 40 ASP C O 1
ATOM 2686 N N . GLU C 1 41 ? 23.517 20.282 37.426 1.00 56.93 41 GLU C N 1
ATOM 2687 C CA . GLU C 1 41 ? 24.541 21.150 36.855 1.00 59.48 41 GLU C CA 1
ATOM 2688 C C . GLU C 1 41 ? 24.083 22.401 36.098 1.00 60.07 41 GLU C C 1
ATOM 2689 O O . GLU C 1 41 ? 24.158 23.506 36.637 1.00 59.65 41 GLU C O 1
ATOM 2695 N N . LYS C 1 42 ? 23.626 22.247 34.857 1.00 58.19 42 LYS C N 1
ATOM 2696 C CA . LYS C 1 42 ? 23.201 23.411 34.078 1.00 56.79 42 LYS C CA 1
ATOM 2697 C C . LYS C 1 42 ? 21.884 24.004 34.583 1.00 57.50 42 LYS C C 1
ATOM 2698 O O . LYS C 1 42 ? 21.877 24.902 35.431 1.00 56.37 42 LYS C O 1
ATOM 2704 N N . GLN C 1 50 ? 27.225 20.690 20.716 1.00 90.20 50 GLN C N 1
ATOM 2705 C CA . GLN C 1 50 ? 28.033 20.924 21.908 1.00 89.50 50 GLN C CA 1
ATOM 2706 C C . GLN C 1 50 ? 28.181 19.666 22.759 1.00 89.37 50 GLN C C 1
ATOM 2707 O O . GLN C 1 50 ? 27.326 19.368 23.588 1.00 89.70 50 GLN C O 1
ATOM 2713 N N . ASP C 1 51 ? 29.263 18.926 22.542 1.00 89.42 51 ASP C N 1
ATOM 2714 C CA . ASP C 1 51 ? 29.521 17.713 23.310 1.00 90.01 51 ASP C CA 1
ATOM 2715 C C . ASP C 1 51 ? 30.036 18.121 24.675 1.00 90.89 51 ASP C C 1
ATOM 2716 O O . ASP C 1 51 ? 31.239 18.083 24.938 1.00 90.34 51 ASP C O 1
ATOM 2729 N N . LYS C 1 53 ? 29.834 16.937 28.114 1.00 89.17 53 LYS C N 1
ATOM 2730 C CA . LYS C 1 53 ? 29.633 15.908 29.127 1.00 87.03 53 LYS C CA 1
ATOM 2731 C C . LYS C 1 53 ? 30.432 16.435 30.304 1.00 85.01 53 LYS C C 1
ATOM 2732 O O . LYS C 1 53 ? 30.465 15.848 31.385 1.00 84.61 53 LYS C O 1
ATOM 2738 N N . ILE C 1 54 ? 31.083 17.564 30.051 1.00 82.74 54 ILE C N 1
ATOM 2739 C CA . ILE C 1 54 ? 31.912 18.242 31.031 1.00 80.34 54 ILE C CA 1
ATOM 2740 C C . ILE C 1 54 ? 31.120 18.499 32.304 1.00 77.76 54 ILE C C 1
ATOM 2741 O O . ILE C 1 54 ? 31.697 18.626 33.381 1.00 77.94 54 ILE C O 1
ATOM 2746 N N . ILE C 1 55 ? 29.799 18.568 32.183 1.00 74.11 55 ILE C N 1
ATOM 2747 C CA . ILE C 1 55 ? 28.961 18.807 33.345 1.00 71.21 55 ILE C CA 1
ATOM 2748 C C . ILE C 1 55 ? 28.841 17.577 34.238 1.00 67.84 55 ILE C C 1
ATOM 2749 O O . ILE C 1 55 ? 28.680 17.704 35.450 1.00 67.54 55 ILE C O 1
ATOM 2754 N N . LYS C 1 56 ? 28.916 16.387 33.649 1.00 64.31 56 LYS C N 1
ATOM 2755 C CA . LYS C 1 56 ? 28.808 15.171 34.451 1.00 59.67 56 LYS C CA 1
ATOM 2756 C C . LYS C 1 56 ? 29.997 15.088 35.388 1.00 56.60 56 LYS C C 1
ATOM 2757 O O . LYS C 1 56 ? 29.899 14.569 36.499 1.00 56.18 56 LYS C O 1
ATOM 2763 N N . ASP C 1 57 ? 31.125 15.609 34.925 1.00 52.77 57 ASP C N 1
ATOM 2764 C CA . ASP C 1 57 ? 32.340 15.601 35.713 1.00 49.58 57 ASP C CA 1
ATOM 2765 C C . ASP C 1 57 ? 32.270 16.665 36.798 1.00 48.56 57 ASP C C 1
ATOM 2766 O O . ASP C 1 57 ? 32.973 16.581 37.802 1.00 48.19 57 ASP C O 1
ATOM 2771 N N . LYS C 1 58 ? 31.419 17.666 36.599 1.00 46.38 58 LYS C N 1
ATOM 2772 C CA . LYS C 1 58 ? 31.271 18.729 37.578 1.00 44.32 58 LYS C CA 1
ATOM 2773 C C . LYS C 1 58 ? 30.466 18.193 38.751 1.00 42.06 58 LYS C C 1
ATOM 2774 O O . LYS C 1 58 ? 30.834 18.403 39.902 1.00 41.69 58 LYS C O 1
ATOM 2780 N N . GLU C 1 59 ? 29.370 17.497 38.466 1.00 39.69 59 GLU C N 1
ATOM 2781 C CA . GLU C 1 59 ? 28.558 16.934 39.541 1.00 38.97 59 GLU C CA 1
ATOM 2782 C C . GLU C 1 59 ? 29.441 15.907 40.224 1.00 35.78 59 GLU C C 1
ATOM 2783 O O . GLU C 1 59 ? 29.356 15.687 41.429 1.00 33.67 59 GLU C O 1
ATOM 2789 N N . GLY C 1 60 ? 30.276 15.269 39.413 1.00 34.70 60 GLY C N 1
ATOM 2790 C CA . GLY C 1 60 ? 31.187 14.270 39.916 1.00 33.86 60 GLY C CA 1
ATOM 2791 C C . GLY C 1 60 ? 32.036 14.879 41.000 1.00 32.82 60 GLY C C 1
ATOM 2792 O O . GLY C 1 60 ? 32.080 14.359 42.108 1.00 34.31 60 GLY C O 1
ATOM 2793 N N . ASP C 1 61 ? 32.700 15.987 40.684 1.00 32.55 61 ASP C N 1
ATOM 2794 C CA . ASP C 1 61 ? 33.553 16.666 41.651 1.00 33.18 61 ASP C CA 1
ATOM 2795 C C . ASP C 1 61 ? 32.762 17.044 42.887 1.00 30.86 61 ASP C C 1
ATOM 2796 O O . ASP C 1 61 ? 33.216 16.817 44.005 1.00 31.62 61 ASP C O 1
ATOM 2801 N N . ARG C 1 62 ? 31.582 17.619 42.672 1.00 29.20 62 ARG C N 1
ATOM 2802 C CA . ARG C 1 62 ? 30.704 18.057 43.757 1.00 29.22 62 ARG C CA 1
ATOM 2803 C C . ARG C 1 62 ? 30.263 16.913 44.653 1.00 26.80 62 ARG C C 1
ATOM 2804 O O . ARG C 1 62 ? 30.122 17.080 45.861 1.00 27.57 62 ARG C O 1
ATOM 2812 N N . ILE C 1 63 ? 30.025 15.752 44.062 1.00 24.64 63 ILE C N 1
ATOM 2813 C CA . ILE C 1 63 ? 29.649 14.609 44.863 1.00 23.45 63 ILE C CA 1
ATOM 2814 C C . ILE C 1 63 ? 30.858 14.282 45.725 1.00 23.34 63 ILE C C 1
ATOM 2815 O O . ILE C 1 63 ? 30.731 14.024 46.918 1.00 22.05 63 ILE C O 1
ATOM 2820 N N . LEU C 1 64 ? 32.034 14.319 45.099 1.00 23.00 64 LEU C N 1
ATOM 2821 C CA . LEU C 1 64 ? 33.291 13.993 45.760 1.00 24.10 64 LEU C CA 1
ATOM 2822 C C . LEU C 1 64 ? 33.665 14.904 46.916 1.00 23.78 64 LEU C C 1
ATOM 2823 O O . LEU C 1 64 ? 34.265 14.457 47.889 1.00 25.03 64 LEU C O 1
ATOM 2828 N N . SER C 1 65 ? 33.316 16.178 46.815 1.00 22.33 65 SER C N 1
ATOM 2829 C CA . SER C 1 65 ? 33.640 17.118 47.874 1.00 22.95 65 SER C CA 1
ATOM 2830 C C . SER C 1 65 ? 32.903 16.753 49.158 1.00 23.41 65 SER C C 1
ATOM 2831 O O . SER C 1 65 ? 33.280 17.177 50.249 1.00 24.80 65 SER C O 1
ATOM 2834 N N . LYS C 1 66 ? 31.857 15.953 49.016 1.00 22.73 66 LYS C N 1
ATOM 2835 C CA . LYS C 1 66 ? 31.037 15.544 50.145 1.00 24.11 66 LYS C CA 1
ATOM 2836 C C . LYS C 1 66 ? 31.500 14.256 50.821 1.00 23.52 66 LYS C C 1
ATOM 2837 O O . LYS C 1 66 ? 31.021 13.909 51.898 1.00 25.01 66 LYS C O 1
ATOM 2843 N N . ILE C 1 67 ? 32.436 13.557 50.196 1.00 20.72 67 ILE C N 1
ATOM 2844 C CA . ILE C 1 67 ? 32.930 12.301 50.728 1.00 19.24 67 ILE C CA 1
ATOM 2845 C C . ILE C 1 67 ? 34.216 12.397 51.570 1.00 21.24 67 ILE C C 1
ATOM 2846 O O . ILE C 1 67 ? 35.262 12.825 51.074 1.00 21.58 67 ILE C O 1
ATOM 2851 N N . SER C 1 68 ? 34.145 11.977 52.834 1.00 18.87 68 SER C N 1
ATOM 2852 C CA . SER C 1 68 ? 35.330 12.016 53.683 1.00 20.03 68 SER C CA 1
ATOM 2853 C C . SER C 1 68 ? 36.198 10.824 53.280 1.00 19.72 68 SER C C 1
ATOM 2854 O O . SER C 1 68 ? 35.679 9.810 52.797 1.00 19.08 68 SER C O 1
ATOM 2857 N N . PRO C 1 69 ? 37.528 10.934 53.447 1.00 19.53 69 PRO C N 1
ATOM 2858 C CA . PRO C 1 69 ? 38.442 9.845 53.085 1.00 19.72 69 PRO C CA 1
ATOM 2859 C C . PRO C 1 69 ? 38.282 8.569 53.893 1.00 19.51 69 PRO C C 1
ATOM 2860 O O . PRO C 1 69 ? 38.731 7.524 53.464 1.00 19.38 69 PRO C O 1
ATOM 2864 N N . ASP C 1 70 ? 37.627 8.650 55.048 1.00 22.60 70 ASP C N 1
ATOM 2865 C CA . ASP C 1 70 ? 37.413 7.456 55.866 1.00 24.25 70 ASP C CA 1
ATOM 2866 C C . ASP C 1 70 ? 36.119 6.736 55.503 1.00 20.80 70 ASP C C 1
ATOM 2867 O O . ASP C 1 70 ? 35.857 5.652 55.992 1.00 23.11 70 ASP C O 1
ATOM 2872 N N . ALA C 1 71 ? 35.300 7.334 54.660 1.00 19.42 71 ALA C N 1
ATOM 2873 C CA . ALA C 1 71 ? 34.035 6.698 54.313 1.00 19.70 71 ALA C CA 1
ATOM 2874 C C . ALA C 1 71 ? 34.204 5.571 53.311 1.00 17.67 71 ALA C C 1
ATOM 2875 O O . ALA C 1 71 ? 35.055 5.626 52.434 1.00 18.57 71 ALA C O 1
ATOM 2877 N N . HIS C 1 72 ? 33.403 4.533 53.470 1.00 14.74 72 HIS C N 1
ATOM 2878 C CA . HIS C 1 72 ? 33.429 3.428 52.536 1.00 13.09 72 HIS C CA 1
ATOM 2879 C C . HIS C 1 72 ? 32.325 3.773 51.543 1.00 12.43 72 HIS C C 1
ATOM 2880 O O . HIS C 1 72 ? 31.151 3.816 51.903 1.00 9.80 72 HIS C O 1
ATOM 2887 N N . VAL C 1 73 ? 32.717 4.020 50.299 1.00 13.03 73 VAL C N 1
ATOM 2888 C CA . VAL C 1 73 ? 31.785 4.431 49.265 1.00 10.94 73 VAL C CA 1
ATOM 2889 C C . VAL C 1 73 ? 31.216 3.345 48.378 1.00 12.65 73 VAL C C 1
ATOM 2890 O O . VAL C 1 73 ? 31.944 2.598 47.728 1.00 11.87 73 VAL C O 1
ATOM 2894 N N . ILE C 1 74 ? 29.893 3.299 48.347 1.00 11.94 74 ILE C N 1
ATOM 2895 C CA . ILE C 1 74 ? 29.169 2.352 47.525 1.00 10.87 74 ILE C CA 1
ATOM 2896 C C . ILE C 1 74 ? 28.445 3.158 46.466 1.00 11.46 74 ILE C C 1
ATOM 2897 O O . ILE C 1 74 ? 27.535 3.926 46.766 1.00 12.04 74 ILE C O 1
ATOM 2902 N N . ALA C 1 75 ? 28.871 3.007 45.223 1.00 12.61 75 ALA C N 1
ATOM 2903 C CA . ALA C 1 75 ? 28.241 3.750 44.147 1.00 13.44 75 ALA C CA 1
ATOM 2904 C C . ALA C 1 75 ? 27.164 2.914 43.479 1.00 14.82 75 ALA C C 1
ATOM 2905 O O . ALA C 1 75 ? 27.379 1.738 43.170 1.00 15.03 75 ALA C O 1
ATOM 2907 N N . LEU C 1 76 ? 25.996 3.515 43.283 1.00 16.00 76 LEU C N 1
ATOM 2908 C CA . LEU C 1 76 ? 24.903 2.822 42.620 1.00 16.70 76 LEU C CA 1
ATOM 2909 C C . LEU C 1 76 ? 25.152 2.981 41.142 1.00 19.60 76 LEU C C 1
ATOM 2910 O O . LEU C 1 76 ? 25.166 4.099 40.637 1.00 22.58 76 LEU C O 1
ATOM 2915 N N . ALA C 1 77 ? 25.378 1.867 40.455 1.00 21.75 77 ALA C N 1
ATOM 2916 C CA . ALA C 1 77 ? 25.638 1.892 39.019 1.00 24.97 77 ALA C CA 1
ATOM 2917 C C . ALA C 1 77 ? 25.065 0.642 38.361 1.00 29.59 77 ALA C C 1
ATOM 2918 O O . ALA C 1 77 ? 24.775 -0.340 39.034 1.00 30.09 77 ALA C O 1
ATOM 2920 N N . ILE C 1 78 ? 24.918 0.672 37.041 1.00 33.80 78 ILE C N 1
ATOM 2921 C CA . ILE C 1 78 ? 24.366 -0.475 36.324 1.00 38.26 78 ILE C CA 1
ATOM 2922 C C . ILE C 1 78 ? 25.327 -1.649 36.251 1.00 39.23 78 ILE C C 1
ATOM 2923 O O . ILE C 1 78 ? 24.936 -2.792 36.478 1.00 40.32 78 ILE C O 1
ATOM 2928 N N . GLU C 1 79 ? 26.582 -1.369 35.925 1.00 40.66 79 GLU C N 1
ATOM 2929 C CA . GLU C 1 79 ? 27.582 -2.419 35.806 1.00 42.81 79 GLU C CA 1
ATOM 2930 C C . GLU C 1 79 ? 28.156 -2.804 37.152 1.00 42.53 79 GLU C C 1
ATOM 2931 O O . GLU C 1 79 ? 29.313 -3.212 37.248 1.00 43.65 79 GLU C O 1
ATOM 2937 N N . GLY C 1 80 ? 27.350 -2.668 38.196 1.00 42.58 80 GLY C N 1
ATOM 2938 C CA . GLY C 1 80 ? 27.821 -3.005 39.526 1.00 41.21 80 GLY C CA 1
ATOM 2939 C C . GLY C 1 80 ? 27.301 -4.350 39.981 1.00 40.56 80 GLY C C 1
ATOM 2940 O O . GLY C 1 80 ? 26.490 -4.976 39.301 1.00 38.64 80 GLY C O 1
ATOM 2941 N N . LYS C 1 81 ? 27.769 -4.792 41.141 1.00 41.93 81 LYS C N 1
ATOM 2942 C CA . LYS C 1 81 ? 27.349 -6.066 41.699 1.00 43.08 81 LYS C CA 1
ATOM 2943 C C . LYS C 1 81 ? 25.867 -6.103 42.034 1.00 41.78 81 LYS C C 1
ATOM 2944 O O . LYS C 1 81 ? 25.341 -5.220 42.711 1.00 41.11 81 LYS C O 1
ATOM 2958 N N . LYS C 1 83 ? 23.294 -7.626 44.207 1.00 37.74 83 LYS C N 1
ATOM 2959 C CA . LYS C 1 83 ? 23.298 -8.398 45.440 1.00 34.32 83 LYS C CA 1
ATOM 2960 C C . LYS C 1 83 ? 21.908 -8.724 45.946 1.00 31.93 83 LYS C C 1
ATOM 2961 O O . LYS C 1 83 ? 20.923 -8.123 45.521 1.00 31.77 83 LYS C O 1
ATOM 2967 N N . THR C 1 84 ? 21.836 -9.696 46.849 1.00 29.51 84 THR C N 1
ATOM 2968 C CA . THR C 1 84 ? 20.568 -10.069 47.456 1.00 26.94 84 THR C CA 1
ATOM 2969 C C . THR C 1 84 ? 20.530 -9.265 48.743 1.00 25.22 84 THR C C 1
ATOM 2970 O O . THR C 1 84 ? 21.567 -8.815 49.222 1.00 25.36 84 THR C O 1
ATOM 2974 N N . SER C 1 85 ? 19.344 -9.075 49.299 1.00 25.43 85 SER C N 1
ATOM 2975 C CA . SER C 1 85 ? 19.211 -8.321 50.534 1.00 24.98 85 SER C CA 1
ATOM 2976 C C . SER C 1 85 ? 20.156 -8.897 51.585 1.00 26.44 85 SER C C 1
ATOM 2977 O O . SER C 1 85 ? 20.689 -8.169 52.432 1.00 25.79 85 SER C O 1
ATOM 2980 N N . GLU C 1 86 ? 20.370 -10.208 51.519 1.00 27.58 86 GLU C N 1
ATOM 2981 C CA . GLU C 1 86 ? 21.252 -10.871 52.466 1.00 30.47 86 GLU C CA 1
ATOM 2982 C C . GLU C 1 86 ? 22.702 -10.427 52.275 1.00 30.29 86 GLU C C 1
ATOM 2983 O O . GLU C 1 86 ? 23.332 -9.908 53.206 1.00 29.25 86 GLU C O 1
ATOM 2989 N N . GLU C 1 87 ? 23.224 -10.618 51.066 1.00 28.85 87 GLU C N 1
ATOM 2990 C CA . GLU C 1 87 ? 24.595 -10.238 50.784 1.00 28.81 87 GLU C CA 1
ATOM 2991 C C . GLU C 1 87 ? 24.863 -8.802 51.198 1.00 28.55 87 GLU C C 1
ATOM 2992 O O . GLU C 1 87 ? 25.943 -8.490 51.690 1.00 30.82 87 GLU C O 1
ATOM 2998 N N . LEU C 1 88 ? 23.871 -7.934 51.018 1.00 25.99 88 LEU C N 1
ATOM 2999 C CA . LEU C 1 88 ? 24.021 -6.524 51.355 1.00 22.38 88 LEU C CA 1
ATOM 3000 C C . LEU C 1 88 ? 24.012 -6.353 52.877 1.00 21.78 88 LEU C C 1
ATOM 3001 O O . LEU C 1 88 ? 24.642 -5.441 53.423 1.00 20.05 88 LEU C O 1
ATOM 3006 N N . ALA C 1 89 ? 23.310 -7.246 53.562 1.00 20.94 89 ALA C N 1
ATOM 3007 C CA . ALA C 1 89 ? 23.258 -7.188 55.013 1.00 21.66 89 ALA C CA 1
ATOM 3008 C C . ALA C 1 89 ? 24.583 -7.719 55.530 1.00 23.48 89 ALA C C 1
ATOM 3009 O O . ALA C 1 89 ? 25.006 -7.415 56.636 1.00 25.90 89 ALA C O 1
ATOM 3011 N N . ASP C 1 90 ? 25.241 -8.520 54.711 1.00 25.04 90 ASP C N 1
ATOM 3012 C CA . ASP C 1 90 ? 26.521 -9.089 55.085 1.00 25.94 90 ASP C CA 1
ATOM 3013 C C . ASP C 1 90 ? 27.666 -8.087 54.900 1.00 26.51 90 ASP C C 1
ATOM 3014 O O . ASP C 1 90 ? 28.646 -8.111 55.657 1.00 27.08 90 ASP C O 1
ATOM 3019 N N . THR C 1 91 ? 27.550 -7.206 53.906 1.00 23.19 91 THR C N 1
ATOM 3020 C CA . THR C 1 91 ? 28.607 -6.241 53.675 1.00 21.26 91 THR C CA 1
ATOM 3021 C C . THR C 1 91 ? 28.444 -5.095 54.653 1.00 21.55 91 THR C C 1
ATOM 3022 O O . THR C 1 91 ? 29.411 -4.460 55.072 1.00 21.74 91 THR C O 1
ATOM 3026 N N . ILE C 1 92 ? 27.209 -4.836 55.033 1.00 23.04 92 ILE C N 1
ATOM 3027 C CA . ILE C 1 92 ? 26.944 -3.750 55.953 1.00 26.09 92 ILE C CA 1
ATOM 3028 C C . ILE C 1 92 ? 27.362 -4.192 57.361 1.00 26.81 92 ILE C C 1
ATOM 3029 O O . ILE C 1 92 ? 27.753 -3.377 58.200 1.00 27.22 92 ILE C O 1
ATOM 3034 N N . ASP C 1 93 ? 27.299 -5.498 57.596 1.00 26.57 93 ASP C N 1
ATOM 3035 C CA . ASP C 1 93 ? 27.667 -6.068 58.882 1.00 26.63 93 ASP C CA 1
ATOM 3036 C C . ASP C 1 93 ? 29.178 -6.114 59.070 1.00 26.00 93 ASP C C 1
ATOM 3037 O O . ASP C 1 93 ? 29.673 -5.883 60.169 1.00 25.98 93 ASP C O 1
ATOM 3042 N N . LYS C 1 94 ? 29.904 -6.417 57.998 1.00 24.53 94 LYS C N 1
ATOM 3043 C CA . LYS C 1 94 ? 31.358 -6.495 58.061 1.00 23.15 94 LYS C CA 1
ATOM 3044 C C . LYS C 1 94 ? 31.931 -5.108 58.173 1.00 23.06 94 LYS C C 1
ATOM 3045 O O . LYS C 1 94 ? 32.975 -4.908 58.781 1.00 24.34 94 LYS C O 1
ATOM 3051 N N . LEU C 1 95 ? 31.239 -4.151 57.569 1.00 22.99 95 LEU C N 1
ATOM 3052 C CA . LEU C 1 95 ? 31.670 -2.769 57.592 1.00 22.50 95 LEU C CA 1
ATOM 3053 C C . LEU C 1 95 ? 31.452 -2.253 58.989 1.00 22.14 95 LEU C C 1
ATOM 3054 O O . LEU C 1 95 ? 31.949 -1.192 59.352 1.00 23.98 95 LEU C O 1
ATOM 3059 N N . ALA C 1 96 ? 30.704 -3.007 59.778 1.00 23.05 96 ALA C N 1
ATOM 3060 C CA . ALA C 1 96 ? 30.422 -2.582 61.134 1.00 25.68 96 ALA C CA 1
ATOM 3061 C C . ALA C 1 96 ? 31.357 -3.218 62.140 1.00 29.70 96 ALA C C 1
ATOM 3062 O O . ALA C 1 96 ? 31.411 -2.781 63.282 1.00 31.64 96 ALA C O 1
ATOM 3064 N N . THR C 1 97 ? 32.104 -4.234 61.722 1.00 32.98 97 THR C N 1
ATOM 3065 C CA . THR C 1 97 ? 33.004 -4.926 62.632 1.00 37.76 97 THR C CA 1
ATOM 3066 C C . THR C 1 97 ? 33.741 -4.008 63.618 1.00 39.22 97 THR C C 1
ATOM 3067 O O . THR C 1 97 ? 33.928 -4.377 64.777 1.00 38.74 97 THR C O 1
ATOM 3071 N N . TYR C 1 98 ? 34.160 -2.822 63.187 1.00 41.42 98 TYR C N 1
ATOM 3072 C CA . TYR C 1 98 ? 34.811 -1.900 64.120 1.00 44.53 98 TYR C CA 1
ATOM 3073 C C . TYR C 1 98 ? 33.797 -0.798 64.441 1.00 46.25 98 TYR C C 1
ATOM 3074 O O . TYR C 1 98 ? 32.747 -0.720 63.814 1.00 47.75 98 TYR C O 1
ATOM 3083 N N . GLY C 1 99 ? 34.096 0.054 65.408 1.00 46.97 99 GLY C N 1
ATOM 3084 C CA . GLY C 1 99 ? 33.126 1.063 65.790 1.00 48.83 99 GLY C CA 1
ATOM 3085 C C . GLY C 1 99 ? 32.822 2.268 64.926 1.00 50.31 99 GLY C C 1
ATOM 3086 O O . GLY C 1 99 ? 31.709 2.412 64.422 1.00 51.93 99 GLY C O 1
ATOM 3087 N N . LYS C 1 100 ? 33.801 3.152 64.771 1.00 51.55 100 LYS C N 1
ATOM 3088 C CA . LYS C 1 100 ? 33.615 4.380 64.002 1.00 51.49 100 LYS C CA 1
ATOM 3089 C C . LYS C 1 100 ? 33.659 4.155 62.501 1.00 50.23 100 LYS C C 1
ATOM 3090 O O . LYS C 1 100 ? 34.472 4.760 61.806 1.00 51.53 100 LYS C O 1
ATOM 3096 N N . SER C 1 101 ? 32.784 3.290 62.002 1.00 47.61 101 SER C N 1
ATOM 3097 C CA . SER C 1 101 ? 32.737 3.005 60.576 1.00 44.93 101 SER C CA 1
ATOM 3098 C C . SER C 1 101 ? 31.778 3.953 59.889 1.00 41.83 101 SER C C 1
ATOM 3099 O O . SER C 1 101 ? 30.684 4.203 60.376 1.00 41.90 101 SER C O 1
ATOM 3102 N N . LYS C 1 102 ? 32.194 4.472 58.744 1.00 38.15 102 LYS C N 1
ATOM 3103 C CA . LYS C 1 102 ? 31.382 5.406 57.994 1.00 33.22 102 LYS C CA 1
ATOM 3104 C C . LYS C 1 102 ? 31.092 4.838 56.605 1.00 30.34 102 LYS C C 1
ATOM 3105 O O . LYS C 1 102 ? 32.004 4.394 55.910 1.00 27.71 102 LYS C O 1
ATOM 3111 N N . VAL C 1 103 ? 29.819 4.855 56.215 1.00 26.27 103 VAL C N 1
ATOM 3112 C CA . VAL C 1 103 ? 29.400 4.345 54.919 1.00 24.32 103 VAL C CA 1
ATOM 3113 C C . VAL C 1 103 ? 28.631 5.372 54.091 1.00 21.82 103 VAL C C 1
ATOM 3114 O O . VAL C 1 103 ? 27.633 5.947 54.538 1.00 22.02 103 VAL C O 1
ATOM 3118 N N . THR C 1 104 ? 29.095 5.583 52.865 1.00 19.59 104 THR C N 1
ATOM 3119 C CA . THR C 1 104 ? 28.472 6.543 51.966 1.00 16.56 104 THR C CA 1
ATOM 3120 C C . THR C 1 104 ? 27.980 5.937 50.657 1.00 14.52 104 THR C C 1
ATOM 3121 O O . THR C 1 104 ? 28.757 5.395 49.889 1.00 13.96 104 THR C O 1
ATOM 3125 N N . PHE C 1 105 ? 26.676 6.049 50.424 1.00 15.06 105 PHE C N 1
ATOM 3126 C CA . PHE C 1 105 ? 26.033 5.581 49.202 1.00 13.59 105 PHE C CA 1
ATOM 3127 C C . PHE C 1 105 ? 25.941 6.794 48.270 1.00 15.34 105 PHE C C 1
ATOM 3128 O O . PHE C 1 105 ? 25.615 7.905 48.701 1.00 18.05 105 PHE C O 1
ATOM 3136 N N . VAL C 1 106 ? 26.237 6.596 46.998 1.00 12.10 106 VAL C N 1
ATOM 3137 C CA . VAL C 1 106 ? 26.180 7.696 46.062 1.00 11.07 106 VAL C CA 1
ATOM 3138 C C . VAL C 1 106 ? 25.200 7.406 44.927 1.00 13.14 106 VAL C C 1
ATOM 3139 O O . VAL C 1 106 ? 25.352 6.411 44.222 1.00 10.85 106 VAL C O 1
ATOM 3143 N N . ILE C 1 107 ? 24.202 8.272 44.756 1.00 14.97 107 ILE C N 1
ATOM 3144 C CA . ILE C 1 107 ? 23.238 8.120 43.666 1.00 18.17 107 ILE C CA 1
ATOM 3145 C C . ILE C 1 107 ? 23.376 9.316 42.735 1.00 19.74 107 ILE C C 1
ATOM 3146 O O . ILE C 1 107 ? 23.128 10.456 43.141 1.00 21.01 107 ILE C O 1
ATOM 3151 N N . GLY C 1 108 ? 23.761 9.050 41.489 1.00 21.43 108 GLY C N 1
ATOM 3152 C CA . GLY C 1 108 ? 23.918 10.107 40.505 1.00 22.79 108 GLY C CA 1
ATOM 3153 C C . GLY C 1 108 ? 22.622 10.522 39.826 1.00 24.21 108 GLY C C 1
ATOM 3154 O O . GLY C 1 108 ? 21.532 10.069 40.179 1.00 24.46 108 GLY C O 1
ATOM 3155 N N . GLY C 1 109 ? 22.739 11.402 38.842 1.00 26.91 109 GLY C N 1
ATOM 3156 C CA . GLY C 1 109 ? 21.557 11.857 38.141 1.00 29.25 109 GLY C CA 1
ATOM 3157 C C . GLY C 1 109 ? 21.382 11.064 36.871 1.00 30.96 109 GLY C C 1
ATOM 3158 O O . GLY C 1 109 ? 22.114 10.100 36.625 1.00 28.85 109 GLY C O 1
ATOM 3159 N N . SER C 1 110 ? 20.407 11.473 36.068 1.00 33.86 110 SER C N 1
ATOM 3160 C CA . SER C 1 110 ? 20.126 10.817 34.797 1.00 37.54 110 SER C CA 1
ATOM 3161 C C . SER C 1 110 ? 21.415 10.625 34.018 1.00 37.71 110 SER C C 1
ATOM 3162 O O . SER C 1 110 ? 21.661 9.560 33.468 1.00 38.31 110 SER C O 1
ATOM 3165 N N . LEU C 1 111 ? 22.243 11.662 33.990 1.00 38.55 111 LEU C N 1
ATOM 3166 C CA . LEU C 1 111 ? 23.506 11.613 33.266 1.00 39.74 111 LEU C CA 1
ATOM 3167 C C . LEU C 1 111 ? 24.519 10.588 33.801 1.00 38.99 111 LEU C C 1
ATOM 3168 O O . LEU C 1 111 ? 25.434 10.179 33.081 1.00 40.12 111 LEU C O 1
ATOM 3173 N N . GLY C 1 112 ? 24.358 10.162 35.050 1.00 36.50 112 GLY C N 1
ATOM 3174 C CA . GLY C 1 112 ? 25.275 9.175 35.595 1.00 33.13 112 GLY C CA 1
ATOM 3175 C C . GLY C 1 112 ? 26.477 9.721 36.350 1.00 30.94 112 GLY C C 1
ATOM 3176 O O . GLY C 1 112 ? 26.732 10.933 36.366 1.00 29.25 112 GLY C O 1
ATOM 3177 N N . LEU C 1 113 ? 27.225 8.808 36.968 1.00 28.42 113 LEU C N 1
ATOM 3178 C CA . LEU C 1 113 ? 28.408 9.157 37.753 1.00 25.73 113 LEU C CA 1
ATOM 3179 C C . LEU C 1 113 ? 29.657 9.197 36.896 1.00 24.34 113 LEU C C 1
ATOM 3180 O O . LEU C 1 113 ? 29.855 8.327 36.063 1.00 26.86 113 LEU C O 1
ATOM 3185 N N . SER C 1 114 ? 30.499 10.202 37.122 1.00 24.66 114 SER C N 1
ATOM 3186 C CA . SER C 1 114 ? 31.749 10.377 36.377 1.00 25.27 114 SER C CA 1
ATOM 3187 C C . SER C 1 114 ? 32.784 9.314 36.719 1.00 25.56 114 SER C C 1
ATOM 3188 O O . SER C 1 114 ? 32.646 8.589 37.704 1.00 27.86 114 SER C O 1
ATOM 3191 N N . ASP C 1 115 ? 33.832 9.253 35.904 1.00 27.17 115 ASP C N 1
ATOM 3192 C CA . ASP C 1 115 ? 34.926 8.305 36.088 1.00 28.16 115 ASP C CA 1
ATOM 3193 C C . ASP C 1 115 ? 35.700 8.593 37.365 1.00 26.88 115 ASP C C 1
ATOM 3194 O O . ASP C 1 115 ? 36.274 7.687 37.954 1.00 27.89 115 ASP C O 1
ATOM 3199 N N . THR C 1 116 ? 35.736 9.859 37.769 1.00 24.21 116 THR C N 1
ATOM 3200 C CA . THR C 1 116 ? 36.434 10.231 38.982 1.00 25.45 116 THR C CA 1
ATOM 3201 C C . THR C 1 116 ? 35.699 9.699 40.194 1.00 23.73 116 THR C C 1
ATOM 3202 O O . THR C 1 116 ? 36.330 9.285 41.168 1.00 23.54 116 THR C O 1
ATOM 3206 N N . VAL C 1 117 ? 34.371 9.711 40.136 1.00 20.47 117 VAL C N 1
ATOM 3207 C CA . VAL C 1 117 ? 33.576 9.194 41.242 1.00 19.74 117 VAL C CA 1
ATOM 3208 C C . VAL C 1 117 ? 33.824 7.698 41.307 1.00 19.26 117 VAL C C 1
ATOM 3209 O O . VAL C 1 117 ? 34.004 7.115 42.377 1.00 18.57 117 VAL C O 1
ATOM 3221 N N . LYS C 1 119 ? 36.367 6.163 40.456 1.00 17.30 119 LYS C N 1
ATOM 3222 C CA . LYS C 1 119 ? 37.685 5.828 40.948 1.00 19.07 119 LYS C CA 1
ATOM 3223 C C . LYS C 1 119 ? 37.718 5.853 42.461 1.00 16.00 119 LYS C C 1
ATOM 3224 O O . LYS C 1 119 ? 38.520 5.170 43.066 1.00 18.48 119 LYS C O 1
ATOM 3230 N N . ARG C 1 120 ? 36.858 6.658 43.065 1.00 13.75 120 ARG C N 1
ATOM 3231 C CA . ARG C 1 120 ? 36.819 6.765 44.509 1.00 13.46 120 ARG C CA 1
ATOM 3232 C C . ARG C 1 120 ? 35.953 5.672 45.122 1.00 14.11 120 ARG C C 1
ATOM 3233 O O . ARG C 1 120 ? 36.281 5.145 46.171 1.00 15.94 120 ARG C O 1
ATOM 3241 N N . ALA C 1 121 ? 34.856 5.321 44.460 1.00 15.47 121 ALA C N 1
ATOM 3242 C CA . ALA C 1 121 ? 33.968 4.288 44.971 1.00 14.63 121 ALA C CA 1
ATOM 3243 C C . ALA C 1 121 ? 34.713 3.006 45.270 1.00 17.37 121 ALA C C 1
ATOM 3244 O O . ALA C 1 121 ? 35.382 2.444 44.401 1.00 17.86 121 ALA C O 1
ATOM 3246 N N . ASP C 1 122 ? 34.580 2.551 46.511 1.00 19.66 122 ASP C N 1
ATOM 3247 C CA . ASP C 1 122 ? 35.204 1.322 46.977 1.00 22.11 122 ASP C CA 1
ATOM 3248 C C . ASP C 1 122 ? 34.372 0.145 46.495 1.00 23.09 122 ASP C C 1
ATOM 3249 O O . ASP C 1 122 ? 34.848 -0.989 46.447 1.00 23.62 122 ASP C O 1
ATOM 3254 N N . GLU C 1 123 ? 33.130 0.424 46.120 1.00 22.85 123 GLU C N 1
ATOM 3255 C CA . GLU C 1 123 ? 32.235 -0.630 45.698 1.00 23.76 123 GLU C CA 1
ATOM 3256 C C . GLU C 1 123 ? 31.168 -0.106 44.748 1.00 23.27 123 GLU C C 1
ATOM 3257 O O . GLU C 1 123 ? 30.701 1.026 44.874 1.00 22.74 123 GLU C O 1
ATOM 3263 N N . LYS C 1 124 ? 30.783 -0.951 43.801 1.00 23.19 124 LYS C N 1
ATOM 3264 C CA . LYS C 1 124 ? 29.758 -0.618 42.819 1.00 22.65 124 LYS C CA 1
ATOM 3265 C C . LYS C 1 124 ? 28.581 -1.527 43.110 1.00 20.57 124 LYS C C 1
ATOM 3266 O O . LYS C 1 124 ? 28.760 -2.732 43.296 1.00 22.60 124 LYS C O 1
ATOM 3272 N N . LEU C 1 125 ? 27.379 -0.966 43.153 1.00 19.47 125 LEU C N 1
ATOM 3273 C CA . LEU C 1 125 ? 26.191 -1.763 43.449 1.00 18.17 125 LEU C CA 1
ATOM 3274 C C . LEU C 1 125 ? 25.072 -1.504 42.449 1.00 18.03 125 LEU C C 1
ATOM 3275 O O . LEU C 1 125 ? 24.810 -0.364 42.064 1.00 16.94 125 LEU C O 1
ATOM 3280 N N . SER C 1 126 ? 24.409 -2.572 42.031 1.00 18.27 126 SER C N 1
ATOM 3281 C CA . SER C 1 126 ? 23.305 -2.453 41.090 1.00 19.90 126 SER C CA 1
ATOM 3282 C C . SER C 1 126 ? 22.058 -3.019 41.723 1.00 20.98 126 SER C C 1
ATOM 3283 O O . SER C 1 126 ? 22.101 -4.068 42.358 1.00 22.65 126 SER C O 1
ATOM 3286 N N . PHE C 1 127 ? 20.944 -2.327 41.546 1.00 21.75 127 PHE C N 1
ATOM 3287 C CA . PHE C 1 127 ? 19.698 -2.798 42.112 1.00 22.20 127 PHE C CA 1
ATOM 3288 C C . PHE C 1 127 ? 18.851 -3.528 41.095 1.00 22.05 127 PHE C C 1
ATOM 3289 O O . PHE C 1 127 ? 18.086 -4.418 41.449 1.00 22.97 127 PHE C O 1
ATOM 3297 N N . SER C 1 128 ? 18.996 -3.177 39.825 1.00 22.56 128 SER C N 1
ATOM 3298 C CA . SER C 1 128 ? 18.183 -3.821 38.799 1.00 23.52 128 SER C CA 1
ATOM 3299 C C . SER C 1 128 ? 18.758 -3.675 37.403 1.00 24.98 128 SER C C 1
ATOM 3300 O O . SER C 1 128 ? 19.570 -2.794 37.148 1.00 23.82 128 SER C O 1
ATOM 3303 N N . LYS C 1 129 ? 18.342 -4.564 36.504 1.00 27.11 129 LYS C N 1
ATOM 3304 C CA . LYS C 1 129 ? 18.768 -4.476 35.115 1.00 28.09 129 LYS C CA 1
ATOM 3305 C C . LYS C 1 129 ? 17.846 -3.463 34.456 1.00 28.34 129 LYS C C 1
ATOM 3306 O O . LYS C 1 129 ? 18.057 -3.059 33.318 1.00 29.66 129 LYS C O 1
ATOM 3320 N N . THR C 1 131 ? 15.739 0.309 34.393 1.00 29.02 131 THR C N 1
ATOM 3321 C CA . THR C 1 131 ? 16.080 1.688 34.668 1.00 28.39 131 THR C CA 1
ATOM 3322 C C . THR C 1 131 ? 15.080 2.302 35.625 1.00 29.16 131 THR C C 1
ATOM 3323 O O . THR C 1 131 ? 13.920 2.504 35.272 1.00 30.28 131 THR C O 1
ATOM 3327 N N . PHE C 1 132 ? 15.521 2.588 36.845 1.00 29.78 132 PHE C N 1
ATOM 3328 C CA . PHE C 1 132 ? 14.631 3.201 37.829 1.00 29.44 132 PHE C CA 1
ATOM 3329 C C . PHE C 1 132 ? 14.880 4.698 37.907 1.00 28.24 132 PHE C C 1
ATOM 3330 O O . PHE C 1 132 ? 16.027 5.141 37.930 1.00 25.69 132 PHE C O 1
ATOM 3338 N N . PRO C 1 133 ? 13.810 5.507 37.918 1.00 27.14 133 PRO C N 1
ATOM 3339 C CA . PRO C 1 133 ? 14.124 6.931 38.016 1.00 27.29 133 PRO C CA 1
ATOM 3340 C C . PRO C 1 133 ? 14.963 7.096 39.296 1.00 29.62 133 PRO C C 1
ATOM 3341 O O . PRO C 1 133 ? 14.720 6.408 40.299 1.00 27.96 133 PRO C O 1
ATOM 3345 N N . HIS C 1 134 ? 15.958 7.975 39.264 1.00 32.22 134 HIS C N 1
ATOM 3346 C CA . HIS C 1 134 ? 16.812 8.149 40.427 1.00 35.34 134 HIS C CA 1
ATOM 3347 C C . HIS C 1 134 ? 16.098 8.632 41.682 1.00 34.91 134 HIS C C 1
ATOM 3348 O O . HIS C 1 134 ? 16.541 8.342 42.799 1.00 35.29 134 HIS C O 1
ATOM 3355 N N . GLN C 1 135 ? 14.990 9.344 41.509 1.00 34.51 135 GLN C N 1
ATOM 3356 C CA . GLN C 1 135 ? 14.222 9.834 42.652 1.00 34.68 135 GLN C CA 1
ATOM 3357 C C . GLN C 1 135 ? 13.612 8.659 43.388 1.00 33.65 135 GLN C C 1
ATOM 3358 O O . GLN C 1 135 ? 13.497 8.674 44.615 1.00 35.10 135 GLN C O 1
ATOM 3364 N N . LEU C 1 136 ? 13.204 7.641 42.636 1.00 31.80 136 LEU C N 1
ATOM 3365 C CA . LEU C 1 136 ? 12.603 6.462 43.245 1.00 30.23 136 LEU C CA 1
ATOM 3366 C C . LEU C 1 136 ? 13.701 5.525 43.773 1.00 28.50 136 LEU C C 1
ATOM 3367 O O . LEU C 1 136 ? 13.467 4.702 44.652 1.00 27.77 136 LEU C O 1
ATOM 3380 N N . ARG C 1 138 ? 16.376 6.450 45.470 1.00 26.43 138 ARG C N 1
ATOM 3381 C CA . ARG C 1 138 ? 16.641 6.923 46.818 1.00 25.42 138 ARG C CA 1
ATOM 3382 C C . ARG C 1 138 ? 15.784 6.163 47.839 1.00 25.18 138 ARG C C 1
ATOM 3383 O O . ARG C 1 138 ? 16.294 5.673 48.852 1.00 25.03 138 ARG C O 1
ATOM 3391 N N . LEU C 1 139 ? 14.487 6.060 47.556 1.00 23.54 139 LEU C N 1
ATOM 3392 C CA . LEU C 1 139 ? 13.541 5.358 48.423 1.00 21.93 139 LEU C CA 1
ATOM 3393 C C . LEU C 1 139 ? 13.867 3.868 48.545 1.00 22.43 139 LEU C C 1
ATOM 3394 O O . LEU C 1 139 ? 13.868 3.301 49.641 1.00 21.96 139 LEU C O 1
ATOM 3399 N N . ILE C 1 140 ? 14.118 3.229 47.409 1.00 22.27 140 ILE C N 1
ATOM 3400 C CA . ILE C 1 140 ? 14.444 1.817 47.404 1.00 21.27 140 ILE C CA 1
ATOM 3401 C C . ILE C 1 140 ? 15.669 1.600 48.282 1.00 20.20 140 ILE C C 1
ATOM 3402 O O . ILE C 1 140 ? 15.663 0.726 49.148 1.00 20.55 140 ILE C O 1
ATOM 3407 N N . LEU C 1 141 ? 16.703 2.419 48.074 1.00 17.90 141 LEU C N 1
ATOM 3408 C CA . LEU C 1 141 ? 17.935 2.313 48.845 1.00 14.66 141 LEU C CA 1
ATOM 3409 C C . LEU C 1 141 ? 17.687 2.398 50.339 1.00 14.26 141 LEU C C 1
ATOM 3410 O O . LEU C 1 141 ? 18.235 1.620 51.102 1.00 14.04 141 LEU C O 1
ATOM 3415 N N . VAL C 1 142 ? 16.849 3.332 50.767 1.00 15.96 142 VAL C N 1
ATOM 3416 C CA . VAL C 1 142 ? 16.587 3.465 52.193 1.00 16.13 142 VAL C CA 1
ATOM 3417 C C . VAL C 1 142 ? 15.800 2.296 52.770 1.00 17.26 142 VAL C C 1
ATOM 3418 O O . VAL C 1 142 ? 16.110 1.822 53.864 1.00 18.46 142 VAL C O 1
ATOM 3422 N N . GLU C 1 143 ? 14.790 1.819 52.049 1.00 16.42 143 GLU C N 1
ATOM 3423 C CA . GLU C 1 143 ? 14.026 0.690 52.561 1.00 15.55 143 GLU C CA 1
ATOM 3424 C C . GLU C 1 143 ? 15.003 -0.461 52.722 1.00 15.31 143 GLU C C 1
ATOM 3425 O O . GLU C 1 143 ? 14.999 -1.170 53.724 1.00 16.90 143 GLU C O 1
ATOM 3431 N N . GLN C 1 144 ? 15.858 -0.622 51.724 1.00 14.18 144 GLN C N 1
ATOM 3432 C CA . GLN C 1 144 ? 16.834 -1.692 51.720 1.00 15.64 144 GLN C CA 1
ATOM 3433 C C . GLN C 1 144 ? 17.874 -1.597 52.845 1.00 16.56 144 GLN C C 1
ATOM 3434 O O . GLN C 1 144 ? 18.308 -2.619 53.393 1.00 15.68 144 GLN C O 1
ATOM 3440 N N . ILE C 1 145 ? 18.287 -0.381 53.185 1.00 14.12 145 ILE C N 1
ATOM 3441 C CA . ILE C 1 145 ? 19.262 -0.236 54.240 1.00 15.42 145 ILE C CA 1
ATOM 3442 C C . ILE C 1 145 ? 18.622 -0.582 55.561 1.00 16.00 145 ILE C C 1
ATOM 3443 O O . ILE C 1 145 ? 19.274 -1.156 56.435 1.00 13.69 145 ILE C O 1
ATOM 3448 N N . TYR C 1 146 ? 17.346 -0.234 55.705 1.00 16.53 146 TYR C N 1
ATOM 3449 C CA . TYR C 1 146 ? 16.637 -0.538 56.937 1.00 18.80 146 TYR C CA 1
ATOM 3450 C C . TYR C 1 146 ? 16.336 -2.028 56.987 1.00 18.44 146 TYR C C 1
ATOM 3451 O O . TYR C 1 146 ? 16.252 -2.615 58.064 1.00 19.21 146 TYR C O 1
ATOM 3460 N N . ARG C 1 147 ? 16.181 -2.636 55.816 1.00 17.97 147 ARG C N 1
ATOM 3461 C CA . ARG C 1 147 ? 15.919 -4.062 55.745 1.00 19.65 147 ARG C CA 1
ATOM 3462 C C . ARG C 1 147 ? 17.191 -4.809 56.166 1.00 20.01 147 ARG C C 1
ATOM 3463 O O . ARG C 1 147 ? 17.133 -5.840 56.842 1.00 19.60 147 ARG C O 1
ATOM 3471 N N . ALA C 1 148 ? 18.339 -4.268 55.775 1.00 20.09 148 ALA C N 1
ATOM 3472 C CA . ALA C 1 148 ? 19.630 -4.865 56.110 1.00 21.41 148 ALA C CA 1
ATOM 3473 C C . ALA C 1 148 ? 19.828 -4.945 57.624 1.00 22.34 148 ALA C C 1
ATOM 3474 O O . ALA C 1 148 ? 20.120 -6.005 58.172 1.00 22.04 148 ALA C O 1
ATOM 3476 N N . PHE C 1 149 ? 19.660 -3.814 58.295 1.00 24.54 149 PHE C N 1
ATOM 3477 C CA . PHE C 1 149 ? 19.819 -3.769 59.732 1.00 26.46 149 PHE C CA 1
ATOM 3478 C C . PHE C 1 149 ? 18.897 -4.763 60.413 1.00 28.80 149 PHE C C 1
ATOM 3479 O O . PHE C 1 149 ? 19.252 -5.366 61.422 1.00 29.19 149 PHE C O 1
ATOM 3487 N N . ARG C 1 150 ? 17.710 -4.958 59.858 1.00 32.52 150 ARG C N 1
ATOM 3488 C CA . ARG C 1 150 ? 16.792 -5.910 60.460 1.00 34.36 150 ARG C CA 1
ATOM 3489 C C . ARG C 1 150 ? 17.269 -7.333 60.222 1.00 35.29 150 ARG C C 1
ATOM 3490 O O . ARG C 1 150 ? 17.181 -8.160 61.121 1.00 36.82 150 ARG C O 1
ATOM 3498 N N . ILE C 1 151 ? 17.790 -7.613 59.025 1.00 35.81 151 ILE C N 1
ATOM 3499 C CA . ILE C 1 151 ? 18.309 -8.941 58.719 1.00 35.61 151 ILE C CA 1
ATOM 3500 C C . ILE C 1 151 ? 19.442 -9.220 59.698 1.00 36.89 151 ILE C C 1
ATOM 3501 O O . ILE C 1 151 ? 19.583 -10.335 60.199 1.00 38.36 151 ILE C O 1
ATOM 3506 N N . ASN C 1 152 ? 20.250 -8.198 59.968 1.00 37.83 152 ASN C N 1
ATOM 3507 C CA . ASN C 1 152 ? 21.375 -8.352 60.881 1.00 39.26 152 ASN C CA 1
ATOM 3508 C C . ASN C 1 152 ? 20.971 -8.598 62.328 1.00 43.86 152 ASN C C 1
ATOM 3509 O O . ASN C 1 152 ? 21.587 -9.425 63.001 1.00 45.21 152 ASN C O 1
ATOM 3514 N N . ARG C 1 153 ? 19.949 -7.901 62.819 1.00 48.45 153 ARG C N 1
ATOM 3515 C CA . ARG C 1 153 ? 19.519 -8.100 64.204 1.00 54.05 153 ARG C CA 1
ATOM 3516 C C . ARG C 1 153 ? 19.018 -9.523 64.445 1.00 58.16 153 ARG C C 1
ATOM 3517 O O . ARG C 1 153 ? 18.790 -9.917 65.586 1.00 58.98 153 ARG C O 1
ATOM 3525 N N . GLY C 1 154 ? 18.853 -10.291 63.371 1.00 62.65 154 GLY C N 1
ATOM 3526 C CA . GLY C 1 154 ? 18.377 -11.655 63.515 1.00 67.52 154 GLY C CA 1
ATOM 3527 C C . GLY C 1 154 ? 16.899 -11.651 63.847 1.00 71.68 154 GLY C C 1
ATOM 3528 O O . GLY C 1 154 ? 16.400 -12.539 64.543 1.00 71.77 154 GLY C O 1
ATOM 3529 N N . GLU C 1 155 ? 16.206 -10.632 63.343 1.00 75.40 155 GLU C N 1
ATOM 3530 C CA . GLU C 1 155 ? 14.773 -10.460 63.560 1.00 78.63 155 GLU C CA 1
ATOM 3531 C C . GLU C 1 155 ? 14.028 -10.662 62.244 1.00 79.30 155 GLU C C 1
ATOM 3532 O O . GLU C 1 155 ? 14.700 -10.937 61.227 1.00 79.67 155 GLU C O 1
ATOM 3546 N N . ASN D 1 2 ? -5.340 -4.008 28.070 1.00 72.74 2 ASN D N 1
ATOM 3547 C CA . ASN D 1 2 ? -6.107 -4.437 29.233 1.00 68.00 2 ASN D CA 1
ATOM 3548 C C . ASN D 1 2 ? -5.130 -5.060 30.224 1.00 63.44 2 ASN D C 1
ATOM 3549 O O . ASN D 1 2 ? -4.875 -6.263 30.194 1.00 62.87 2 ASN D O 1
ATOM 3554 N N . ILE D 1 3 ? -4.575 -4.225 31.095 1.00 58.30 3 ILE D N 1
ATOM 3555 C CA . ILE D 1 3 ? -3.615 -4.689 32.081 1.00 52.86 3 ILE D CA 1
ATOM 3556 C C . ILE D 1 3 ? -4.185 -4.719 33.482 1.00 49.82 3 ILE D C 1
ATOM 3557 O O . ILE D 1 3 ? -4.661 -3.709 33.996 1.00 48.31 3 ILE D O 1
ATOM 3562 N N . ASN D 1 4 ? -4.131 -5.897 34.088 1.00 47.62 4 ASN D N 1
ATOM 3563 C CA . ASN D 1 4 ? -4.592 -6.093 35.452 1.00 45.96 4 ASN D CA 1
ATOM 3564 C C . ASN D 1 4 ? -3.371 -6.323 36.324 1.00 44.00 4 ASN D C 1
ATOM 3565 O O . ASN D 1 4 ? -2.372 -6.889 35.891 1.00 42.73 4 ASN D O 1
ATOM 3570 N N . ILE D 1 5 ? -3.438 -5.865 37.554 1.00 42.75 5 ILE D N 1
ATOM 3571 C CA . ILE D 1 5 ? -2.341 -6.106 38.450 1.00 42.74 5 ILE D CA 1
ATOM 3572 C C . ILE D 1 5 ? -3.012 -6.691 39.669 1.00 42.57 5 ILE D C 1
ATOM 3573 O O . ILE D 1 5 ? -3.665 -5.991 40.430 1.00 42.46 5 ILE D O 1
ATOM 3578 N N . VAL D 1 6 ? -2.890 -7.998 39.821 1.00 43.78 6 VAL D N 1
ATOM 3579 C CA . VAL D 1 6 ? -3.489 -8.676 40.952 1.00 46.11 6 VAL D CA 1
ATOM 3580 C C . VAL D 1 6 ? -2.460 -8.730 42.061 1.00 46.70 6 VAL D C 1
ATOM 3581 O O . VAL D 1 6 ? -1.439 -9.405 41.932 1.00 46.03 6 VAL D O 1
ATOM 3585 N N . THR D 1 7 ? -2.729 -8.004 43.142 1.00 48.70 7 THR D N 1
ATOM 3586 C CA . THR D 1 7 ? -1.816 -7.953 44.280 1.00 50.65 7 THR D CA 1
ATOM 3587 C C . THR D 1 7 ? -2.497 -8.370 45.576 1.00 52.27 7 THR D C 1
ATOM 3588 O O . THR D 1 7 ? -3.718 -8.524 45.634 1.00 51.64 7 THR D O 1
ATOM 3592 N N . ILE D 1 8 ? -1.691 -8.546 46.617 1.00 54.42 8 ILE D N 1
ATOM 3593 C CA . ILE D 1 8 ? -2.194 -8.938 47.920 1.00 55.50 8 ILE D CA 1
ATOM 3594 C C . ILE D 1 8 ? -2.198 -7.742 48.850 1.00 56.32 8 ILE D C 1
ATOM 3595 O O . ILE D 1 8 ? -1.387 -6.830 48.711 1.00 57.06 8 ILE D O 1
ATOM 3600 N N . GLY D 1 9 ? -3.122 -7.749 49.797 1.00 57.47 9 GLY D N 1
ATOM 3601 C CA . GLY D 1 9 ? -3.186 -6.672 50.763 1.00 60.23 9 GLY D CA 1
ATOM 3602 C C . GLY D 1 9 ? -3.682 -5.330 50.277 1.00 61.59 9 GLY D C 1
ATOM 3603 O O . GLY D 1 9 ? -3.374 -4.891 49.174 1.00 61.15 9 GLY D O 1
ATOM 3604 N N . LYS D 1 10 ? -4.460 -4.680 51.133 1.00 64.12 10 LYS D N 1
ATOM 3605 C CA . LYS D 1 10 ? -5.025 -3.370 50.852 1.00 67.17 10 LYS D CA 1
ATOM 3606 C C . LYS D 1 10 ? -3.900 -2.348 51.039 1.00 68.21 10 LYS D C 1
ATOM 3607 O O . LYS D 1 10 ? -3.473 -2.070 52.156 1.00 68.65 10 LYS D O 1
ATOM 3613 N N . LEU D 1 11 ? -3.414 -1.813 49.927 1.00 69.69 11 LEU D N 1
ATOM 3614 C CA . LEU D 1 11 ? -2.328 -0.835 49.902 1.00 71.50 11 LEU D CA 1
ATOM 3615 C C . LEU D 1 11 ? -1.890 -0.262 51.250 1.00 73.08 11 LEU D C 1
ATOM 3616 O O . LEU D 1 11 ? -2.697 0.282 52.008 1.00 71.96 11 LEU D O 1
ATOM 3621 N N . LYS D 1 12 ? -0.591 -0.380 51.522 1.00 74.77 12 LYS D N 1
ATOM 3622 C CA . LYS D 1 12 ? 0.017 0.094 52.765 1.00 75.94 12 LYS D CA 1
ATOM 3623 C C . LYS D 1 12 ? -0.507 1.434 53.265 1.00 76.28 12 LYS D C 1
ATOM 3624 O O . LYS D 1 12 ? -1.450 1.479 54.057 1.00 76.04 12 LYS D O 1
ATOM 3630 N N . GLU D 1 13 ? 0.105 2.527 52.815 1.00 76.66 13 GLU D N 1
ATOM 3631 C CA . GLU D 1 13 ? -0.335 3.834 53.274 1.00 77.36 13 GLU D CA 1
ATOM 3632 C C . GLU D 1 13 ? -0.048 5.028 52.365 1.00 76.44 13 GLU D C 1
ATOM 3633 O O . GLU D 1 13 ? 0.755 4.967 51.436 1.00 75.60 13 GLU D O 1
ATOM 3639 N N . LYS D 1 14 ? -0.736 6.114 52.694 1.00 75.55 14 LYS D N 1
ATOM 3640 C CA . LYS D 1 14 ? -0.701 7.406 52.018 1.00 74.82 14 LYS D CA 1
ATOM 3641 C C . LYS D 1 14 ? 0.325 7.716 50.932 1.00 73.12 14 LYS D C 1
ATOM 3642 O O . LYS D 1 14 ? -0.057 8.118 49.832 1.00 72.04 14 LYS D O 1
ATOM 3648 N N . TYR D 1 15 ? 1.614 7.549 51.211 1.00 71.38 15 TYR D N 1
ATOM 3649 C CA . TYR D 1 15 ? 2.603 7.884 50.191 1.00 69.71 15 TYR D CA 1
ATOM 3650 C C . TYR D 1 15 ? 2.606 6.988 48.954 1.00 68.64 15 TYR D C 1
ATOM 3651 O O . TYR D 1 15 ? 2.548 7.485 47.830 1.00 67.57 15 TYR D O 1
ATOM 3660 N N . LEU D 1 16 ? 2.673 5.676 49.148 1.00 68.36 16 LEU D N 1
ATOM 3661 C CA . LEU D 1 16 ? 2.682 4.753 48.015 1.00 68.04 16 LEU D CA 1
ATOM 3662 C C . LEU D 1 16 ? 1.427 4.888 47.163 1.00 68.24 16 LEU D C 1
ATOM 3663 O O . LEU D 1 16 ? 1.501 4.873 45.933 1.00 68.27 16 LEU D O 1
ATOM 3668 N N . LYS D 1 17 ? 0.276 5.025 47.814 1.00 68.04 17 LYS D N 1
ATOM 3669 C CA . LYS D 1 17 ? -0.979 5.140 47.086 1.00 68.11 17 LYS D CA 1
ATOM 3670 C C . LYS D 1 17 ? -0.965 6.333 46.141 1.00 67.23 17 LYS D C 1
ATOM 3671 O O . LYS D 1 17 ? -1.326 6.207 44.971 1.00 67.70 17 LYS D O 1
ATOM 3677 N N . GLN D 1 18 ? -0.538 7.487 46.639 1.00 65.98 18 GLN D N 1
ATOM 3678 C CA . GLN D 1 18 ? -0.490 8.677 45.803 1.00 65.10 18 GLN D CA 1
ATOM 3679 C C . GLN D 1 18 ? 0.440 8.468 44.611 1.00 63.48 18 GLN D C 1
ATOM 3680 O O . GLN D 1 18 ? 0.236 9.043 43.544 1.00 62.22 18 GLN D O 1
ATOM 3686 N N . GLY D 1 19 ? 1.457 7.634 44.797 1.00 62.94 19 GLY D N 1
ATOM 3687 C CA . GLY D 1 19 ? 2.396 7.367 43.722 1.00 61.75 19 GLY D CA 1
ATOM 3688 C C . GLY D 1 19 ? 1.770 6.545 42.614 1.00 61.08 19 GLY D C 1
ATOM 3689 O O . GLY D 1 19 ? 1.835 6.916 41.444 1.00 60.88 19 GLY D O 1
ATOM 3690 N N . ILE D 1 20 ? 1.168 5.420 42.986 1.00 60.82 20 ILE D N 1
ATOM 3691 C CA . ILE D 1 20 ? 0.512 4.542 42.026 1.00 60.97 20 ILE D CA 1
ATOM 3692 C C . ILE D 1 20 ? -0.627 5.310 41.365 1.00 60.92 20 ILE D C 1
ATOM 3693 O O . ILE D 1 20 ? -0.744 5.338 40.143 1.00 60.23 20 ILE D O 1
ATOM 3698 N N . GLU D 1 21 ? -1.468 5.931 42.184 1.00 61.51 21 GLU D N 1
ATOM 3699 C CA . GLU D 1 21 ? -2.589 6.710 41.674 1.00 62.18 21 GLU D CA 1
ATOM 3700 C C . GLU D 1 21 ? -2.070 7.782 40.722 1.00 61.73 21 GLU D C 1
ATOM 3701 O O . GLU D 1 21 ? -2.795 8.250 39.849 1.00 62.01 21 GLU D O 1
ATOM 3707 N N . GLU D 1 22 ? -0.804 8.152 40.886 1.00 61.67 22 GLU D N 1
ATOM 3708 C CA . GLU D 1 22 ? -0.185 9.161 40.037 1.00 61.90 22 GLU D CA 1
ATOM 3709 C C . GLU D 1 22 ? 0.227 8.571 38.695 1.00 60.85 22 GLU D C 1
ATOM 3710 O O . GLU D 1 22 ? -0.009 9.168 37.648 1.00 60.45 22 GLU D O 1
ATOM 3716 N N . TYR D 1 23 ? 0.854 7.400 38.730 1.00 60.76 23 TYR D N 1
ATOM 3717 C CA . TYR D 1 23 ? 1.289 6.736 37.501 1.00 60.84 23 TYR D CA 1
ATOM 3718 C C . TYR D 1 23 ? 0.107 6.130 36.750 1.00 62.02 23 TYR D C 1
ATOM 3719 O O . TYR D 1 23 ? 0.089 6.105 35.519 1.00 60.67 23 TYR D O 1
ATOM 3728 N N . THR D 1 24 ? -0.883 5.646 37.493 1.00 64.50 24 THR D N 1
ATOM 3729 C CA . THR D 1 24 ? -2.060 5.052 36.878 1.00 67.43 24 THR D CA 1
ATOM 3730 C C . THR D 1 24 ? -2.661 5.998 35.843 1.00 68.89 24 THR D C 1
ATOM 3731 O O . THR D 1 24 ? -2.854 5.619 34.690 1.00 69.03 24 THR D O 1
ATOM 3735 N N . LYS D 1 25 ? -2.950 7.230 36.252 1.00 70.84 25 LYS D N 1
ATOM 3736 C CA . LYS D 1 25 ? -3.538 8.211 35.347 1.00 73.22 25 LYS D CA 1
ATOM 3737 C C . LYS D 1 25 ? -2.585 8.622 34.233 1.00 74.81 25 LYS D C 1
ATOM 3738 O O . LYS D 1 25 ? -3.011 8.875 33.109 1.00 75.49 25 LYS D O 1
ATOM 3744 N N . ARG D 1 26 ? -1.295 8.692 34.535 1.00 76.94 26 ARG D N 1
ATOM 3745 C CA . ARG D 1 26 ? -0.326 9.066 33.514 1.00 79.45 26 ARG D CA 1
ATOM 3746 C C . ARG D 1 26 ? -0.316 7.971 32.452 1.00 80.20 26 ARG D C 1
ATOM 3747 O O . ARG D 1 26 ? 0.076 8.206 31.311 1.00 81.19 26 ARG D O 1
ATOM 3755 N N . LEU D 1 27 ? -0.758 6.777 32.841 1.00 80.58 27 LEU D N 1
ATOM 3756 C CA . LEU D 1 27 ? -0.793 5.621 31.949 1.00 80.71 27 LEU D CA 1
ATOM 3757 C C . LEU D 1 27 ? -2.137 5.386 31.264 1.00 81.40 27 LEU D C 1
ATOM 3758 O O . LEU D 1 27 ? -2.192 4.771 30.198 1.00 82.00 27 LEU D O 1
ATOM 3763 N N . SER D 1 28 ? -3.221 5.858 31.866 1.00 81.62 28 SER D N 1
ATOM 3764 C CA . SER D 1 28 ? -4.537 5.662 31.270 1.00 81.40 28 SER D CA 1
ATOM 3765 C C . SER D 1 28 ? -4.600 6.313 29.895 1.00 81.60 28 SER D C 1
ATOM 3766 O O . SER D 1 28 ? -5.449 5.967 29.074 1.00 81.84 28 SER D O 1
ATOM 3769 N N . ALA D 1 29 ? -3.695 7.255 29.649 1.00 80.96 29 ALA D N 1
ATOM 3770 C CA . ALA D 1 29 ? -3.648 7.946 28.367 1.00 80.48 29 ALA D CA 1
ATOM 3771 C C . ALA D 1 29 ? -3.369 6.949 27.252 1.00 79.92 29 ALA D C 1
ATOM 3772 O O . ALA D 1 29 ? -3.588 7.233 26.074 1.00 80.01 29 ALA D O 1
ATOM 3774 N N . TYR D 1 30 ? -2.887 5.775 27.638 1.00 79.15 30 TYR D N 1
ATOM 3775 C CA . TYR D 1 30 ? -2.569 4.726 26.682 1.00 78.39 30 TYR D CA 1
ATOM 3776 C C . TYR D 1 30 ? -3.479 3.521 26.867 1.00 78.07 30 TYR D C 1
ATOM 3777 O O . TYR D 1 30 ? -4.311 3.229 26.007 1.00 78.34 30 TYR D O 1
ATOM 3786 N N . ALA D 1 31 ? -3.327 2.828 27.991 1.00 77.42 31 ALA D N 1
ATOM 3787 C CA . ALA D 1 31 ? -4.139 1.649 28.272 1.00 76.95 31 ALA D CA 1
ATOM 3788 C C . ALA D 1 31 ? -4.963 1.792 29.548 1.00 76.76 31 ALA D C 1
ATOM 3789 O O . ALA D 1 31 ? -4.834 2.774 30.279 1.00 76.15 31 ALA D O 1
ATOM 3791 N N . LYS D 1 32 ? -5.811 0.799 29.803 1.00 76.81 32 LYS D N 1
ATOM 3792 C CA . LYS D 1 32 ? -6.673 0.783 30.981 1.00 76.80 32 LYS D CA 1
ATOM 3793 C C . LYS D 1 32 ? -6.167 -0.285 31.942 1.00 76.11 32 LYS D C 1
ATOM 3794 O O . LYS D 1 32 ? -6.290 -1.479 31.667 1.00 75.99 32 LYS D O 1
ATOM 3800 N N . ILE D 1 33 ? -5.593 0.133 33.063 1.00 74.95 33 ILE D N 1
ATOM 3801 C CA . ILE D 1 33 ? -5.087 -0.831 34.031 1.00 73.99 33 ILE D CA 1
ATOM 3802 C C . ILE D 1 33 ? -5.944 -0.870 35.287 1.00 73.24 33 ILE D C 1
ATOM 3803 O O . ILE D 1 33 ? -6.460 0.156 35.733 1.00 74.09 33 ILE D O 1
ATOM 3808 N N . ASP D 1 34 ? -6.093 -2.062 35.850 1.00 71.42 34 ASP D N 1
ATOM 3809 C CA . ASP D 1 34 ? -6.877 -2.245 37.059 1.00 70.03 34 ASP D CA 1
ATOM 3810 C C . ASP D 1 34 ? -6.053 -2.920 38.142 1.00 68.40 34 ASP D C 1
ATOM 3811 O O . ASP D 1 34 ? -5.435 -3.957 37.916 1.00 68.00 34 ASP D O 1
ATOM 3816 N N . ILE D 1 35 ? -6.050 -2.321 39.326 1.00 66.86 35 ILE D N 1
ATOM 3817 C CA . ILE D 1 35 ? -5.307 -2.862 40.453 1.00 64.53 35 ILE D CA 1
ATOM 3818 C C . ILE D 1 35 ? -6.244 -3.698 41.303 1.00 62.86 35 ILE D C 1
ATOM 3819 O O . ILE D 1 35 ? -7.046 -3.158 42.052 1.00 62.38 35 ILE D O 1
ATOM 3824 N N . ILE D 1 36 ? -6.140 -5.016 41.184 1.00 61.85 36 ILE D N 1
ATOM 3825 C CA . ILE D 1 36 ? -6.989 -5.921 41.948 1.00 61.47 36 ILE D CA 1
ATOM 3826 C C . ILE D 1 36 ? -6.358 -6.168 43.318 1.00 61.63 36 ILE D C 1
ATOM 3827 O O . ILE D 1 36 ? -5.359 -6.877 43.417 1.00 60.72 36 ILE D O 1
ATOM 3832 N N . GLU D 1 37 ? -6.931 -5.584 44.369 1.00 62.42 37 GLU D N 1
ATOM 3833 C CA . GLU D 1 37 ? -6.388 -5.761 45.717 1.00 62.74 37 GLU D CA 1
ATOM 3834 C C . GLU D 1 37 ? -7.100 -6.890 46.449 1.00 62.83 37 GLU D C 1
ATOM 3835 O O . GLU D 1 37 ? -8.296 -6.808 46.716 1.00 63.27 37 GLU D O 1
ATOM 3841 N N . LEU D 1 38 ? -6.359 -7.946 46.769 1.00 63.73 38 LEU D N 1
ATOM 3842 C CA . LEU D 1 38 ? -6.918 -9.097 47.470 1.00 64.91 38 LEU D CA 1
ATOM 3843 C C . LEU D 1 38 ? -6.628 -9.039 48.966 1.00 67.25 38 LEU D C 1
ATOM 3844 O O . LEU D 1 38 ? -5.536 -8.652 49.381 1.00 67.68 38 LEU D O 1
ATOM 3849 N N . PRO D 1 39 ? -7.605 -9.428 49.802 1.00 68.70 39 PRO D N 1
ATOM 3850 C CA . PRO D 1 39 ? -7.416 -9.405 51.255 1.00 68.81 39 PRO D CA 1
ATOM 3851 C C . PRO D 1 39 ? -6.432 -10.476 51.732 1.00 68.60 39 PRO D C 1
ATOM 3852 O O . PRO D 1 39 ? -6.484 -11.626 51.292 1.00 68.42 39 PRO D O 1
ATOM 3856 N N . ASP D 1 40 ? -5.531 -10.084 52.627 1.00 67.91 40 ASP D N 1
ATOM 3857 C CA . ASP D 1 40 ? -4.530 -11.001 53.165 1.00 67.49 40 ASP D CA 1
ATOM 3858 C C . ASP D 1 40 ? -4.863 -11.376 54.606 1.00 65.93 40 ASP D C 1
ATOM 3859 O O . ASP D 1 40 ? -4.923 -10.517 55.479 1.00 63.57 40 ASP D O 1
ATOM 3864 N N . LEU D 1 47 ? 6.385 -16.493 61.025 1.00 100.24 47 LEU D N 1
ATOM 3865 C CA . LEU D 1 47 ? 6.579 -17.202 62.285 1.00 100.18 47 LEU D CA 1
ATOM 3866 C C . LEU D 1 47 ? 6.730 -18.709 62.095 1.00 100.18 47 LEU D C 1
ATOM 3867 O O . LEU D 1 47 ? 7.848 -19.217 61.981 1.00 100.21 47 LEU D O 1
ATOM 3872 N N . SER D 1 48 ? 5.602 -19.418 62.060 1.00 99.74 48 SER D N 1
ATOM 3873 C CA . SER D 1 48 ? 5.599 -20.875 61.901 1.00 98.98 48 SER D CA 1
ATOM 3874 C C . SER D 1 48 ? 6.137 -21.307 60.540 1.00 98.76 48 SER D C 1
ATOM 3875 O O . SER D 1 48 ? 6.584 -20.475 59.754 1.00 99.10 48 SER D O 1
ATOM 3878 N N . ASP D 1 49 ? 6.099 -22.609 60.266 1.00 98.63 49 ASP D N 1
ATOM 3879 C CA . ASP D 1 49 ? 6.591 -23.129 58.993 1.00 98.75 49 ASP D CA 1
ATOM 3880 C C . ASP D 1 49 ? 5.496 -23.709 58.100 1.00 98.82 49 ASP D C 1
ATOM 3881 O O . ASP D 1 49 ? 5.311 -23.263 56.967 1.00 98.71 49 ASP D O 1
ATOM 3886 N N . GLN D 1 50 ? 4.779 -24.708 58.604 1.00 99.31 50 GLN D N 1
ATOM 3887 C CA . GLN D 1 50 ? 3.716 -25.334 57.823 1.00 99.82 50 GLN D CA 1
ATOM 3888 C C . GLN D 1 50 ? 2.476 -24.470 57.646 1.00 99.49 50 GLN D C 1
ATOM 3889 O O . GLN D 1 50 ? 1.646 -24.743 56.778 1.00 99.48 50 GLN D O 1
ATOM 3895 N N . ASP D 1 51 ? 2.344 -23.430 58.463 1.00 99.08 51 ASP D N 1
ATOM 3896 C CA . ASP D 1 51 ? 1.194 -22.545 58.343 1.00 98.90 51 ASP D CA 1
ATOM 3897 C C . ASP D 1 51 ? 1.418 -21.608 57.160 1.00 98.13 51 ASP D C 1
ATOM 3898 O O . ASP D 1 51 ? 0.465 -21.134 56.542 1.00 98.14 51 ASP D O 1
ATOM 3911 N N . LYS D 1 53 ? 2.975 -22.293 54.122 1.00 91.49 53 LYS D N 1
ATOM 3912 C CA . LYS D 1 53 ? 2.576 -22.987 52.903 1.00 89.55 53 LYS D CA 1
ATOM 3913 C C . LYS D 1 53 ? 1.058 -23.049 52.742 1.00 88.16 53 LYS D C 1
ATOM 3914 O O . LYS D 1 53 ? 0.538 -23.037 51.628 1.00 87.51 53 LYS D O 1
ATOM 3920 N N . ILE D 1 54 ? 0.357 -23.125 53.866 1.00 87.10 54 ILE D N 1
ATOM 3921 C CA . ILE D 1 54 ? -1.095 -23.178 53.863 1.00 86.09 54 ILE D CA 1
ATOM 3922 C C . ILE D 1 54 ? -1.634 -21.840 53.383 1.00 85.77 54 ILE D C 1
ATOM 3923 O O . ILE D 1 54 ? -2.418 -21.775 52.435 1.00 85.79 54 ILE D O 1
ATOM 3928 N N . ILE D 1 55 ? -1.197 -20.776 54.048 1.00 85.31 55 ILE D N 1
ATOM 3929 C CA . ILE D 1 55 ? -1.608 -19.413 53.719 1.00 84.50 55 ILE D CA 1
ATOM 3930 C C . ILE D 1 55 ? -1.158 -19.037 52.313 1.00 83.30 55 ILE D C 1
ATOM 3931 O O . ILE D 1 55 ? -1.782 -18.205 51.652 1.00 82.85 55 ILE D O 1
ATOM 3936 N N . LYS D 1 56 ? -0.064 -19.649 51.869 1.00 82.18 56 LYS D N 1
ATOM 3937 C CA . LYS D 1 56 ? 0.472 -19.380 50.542 1.00 80.88 56 LYS D CA 1
ATOM 3938 C C . LYS D 1 56 ? -0.520 -19.840 49.479 1.00 79.78 56 LYS D C 1
ATOM 3939 O O . LYS D 1 56 ? -0.914 -19.061 48.611 1.00 79.72 56 LYS D O 1
ATOM 3945 N N . ASP D 1 57 ? -0.934 -21.100 49.560 1.00 78.51 57 ASP D N 1
ATOM 3946 C CA . ASP D 1 57 ? -1.880 -21.635 48.595 1.00 76.92 57 ASP D CA 1
ATOM 3947 C C . ASP D 1 57 ? -3.221 -20.929 48.722 1.00 75.50 57 ASP D C 1
ATOM 3948 O O . ASP D 1 57 ? -3.965 -20.821 47.751 1.00 75.61 57 ASP D O 1
ATOM 3953 N N . LYS D 1 58 ? -3.529 -20.439 49.916 1.00 74.39 58 LYS D N 1
ATOM 3954 C CA . LYS D 1 58 ? -4.781 -19.727 50.128 1.00 74.06 58 LYS D CA 1
ATOM 3955 C C . LYS D 1 58 ? -4.781 -18.450 49.287 1.00 72.94 58 LYS D C 1
ATOM 3956 O O . LYS D 1 58 ? -5.666 -18.253 48.451 1.00 72.58 58 LYS D O 1
ATOM 3962 N N . GLU D 1 59 ? -3.789 -17.586 49.508 1.00 71.88 59 GLU D N 1
ATOM 3963 C CA . GLU D 1 59 ? -3.680 -16.339 48.750 1.00 70.09 59 GLU D CA 1
ATOM 3964 C C . GLU D 1 59 ? -3.594 -16.721 47.276 1.00 68.61 59 GLU D C 1
ATOM 3965 O O . GLU D 1 59 ? -4.166 -16.055 46.420 1.00 67.74 59 GLU D O 1
ATOM 3971 N N . GLY D 1 60 ? -2.878 -17.809 47.001 1.00 67.30 60 GLY D N 1
ATOM 3972 C CA . GLY D 1 60 ? -2.723 -18.286 45.641 1.00 66.32 60 GLY D CA 1
ATOM 3973 C C . GLY D 1 60 ? -4.052 -18.542 44.958 1.00 65.98 60 GLY D C 1
ATOM 3974 O O . GLY D 1 60 ? -4.349 -17.957 43.916 1.00 65.91 60 GLY D O 1
ATOM 3975 N N . ASP D 1 61 ? -4.863 -19.423 45.530 1.00 65.09 61 ASP D N 1
ATOM 3976 C CA . ASP D 1 61 ? -6.156 -19.708 44.930 1.00 64.10 61 ASP D CA 1
ATOM 3977 C C . ASP D 1 61 ? -6.946 -18.407 44.865 1.00 61.67 61 ASP D C 1
ATOM 3978 O O . ASP D 1 61 ? -7.729 -18.186 43.942 1.00 60.95 61 ASP D O 1
ATOM 3983 N N . ARG D 1 62 ? -6.722 -17.542 45.846 1.00 59.43 62 ARG D N 1
ATOM 3984 C CA . ARG D 1 62 ? -7.403 -16.256 45.893 1.00 58.91 62 ARG D CA 1
ATOM 3985 C C . ARG D 1 62 ? -6.988 -15.466 44.655 1.00 56.52 62 ARG D C 1
ATOM 3986 O O . ARG D 1 62 ? -7.766 -14.686 44.114 1.00 55.55 62 ARG D O 1
ATOM 3994 N N . ILE D 1 63 ? -5.751 -15.685 44.220 1.00 54.05 63 ILE D N 1
ATOM 3995 C CA . ILE D 1 63 ? -5.182 -15.016 43.054 1.00 50.95 63 ILE D CA 1
ATOM 3996 C C . ILE D 1 63 ? -5.741 -15.577 41.749 1.00 49.47 63 ILE D C 1
ATOM 3997 O O . ILE D 1 63 ? -6.166 -14.829 40.867 1.00 47.83 63 ILE D O 1
ATOM 4002 N N . LEU D 1 64 ? -5.728 -16.902 41.635 1.00 48.79 64 LEU D N 1
ATOM 4003 C CA . LEU D 1 64 ? -6.220 -17.587 40.445 1.00 46.67 64 LEU D CA 1
ATOM 4004 C C . LEU D 1 64 ? -7.685 -17.302 40.164 1.00 46.47 64 LEU D C 1
ATOM 4005 O O . LEU D 1 64 ? -8.107 -17.319 39.013 1.00 47.09 64 LEU D O 1
ATOM 4010 N N . SER D 1 65 ? -8.464 -17.028 41.204 1.00 46.34 65 SER D N 1
ATOM 4011 C CA . SER D 1 65 ? -9.878 -16.767 40.989 1.00 47.38 65 SER D CA 1
ATOM 4012 C C . SER D 1 65 ? -10.103 -15.453 40.265 1.00 46.89 65 SER D C 1
ATOM 4013 O O . SER D 1 65 ? -11.239 -15.036 40.054 1.00 48.76 65 SER D O 1
ATOM 4016 N N . LYS D 1 66 ? -9.026 -14.793 39.872 1.00 47.43 66 LYS D N 1
ATOM 4017 C CA . LYS D 1 66 ? -9.175 -13.531 39.165 1.00 49.62 66 LYS D CA 1
ATOM 4018 C C . LYS D 1 66 ? -8.426 -13.527 37.837 1.00 48.88 66 LYS D C 1
ATOM 4019 O O . LYS D 1 66 ? -8.262 -12.485 37.212 1.00 47.51 66 LYS D O 1
ATOM 4025 N N . ILE D 1 67 ? -7.996 -14.701 37.393 1.00 49.38 67 ILE D N 1
ATOM 4026 C CA . ILE D 1 67 ? -7.245 -14.792 36.150 1.00 51.34 67 ILE D CA 1
ATOM 4027 C C . ILE D 1 67 ? -7.902 -15.578 35.019 1.00 51.77 67 ILE D C 1
ATOM 4028 O O . ILE D 1 67 ? -8.056 -16.797 35.102 1.00 52.75 67 ILE D O 1
ATOM 4033 N N . SER D 1 68 ? -8.256 -14.871 33.950 1.00 51.36 68 SER D N 1
ATOM 4034 C CA . SER D 1 68 ? -8.868 -15.488 32.781 1.00 51.07 68 SER D CA 1
ATOM 4035 C C . SER D 1 68 ? -7.880 -16.456 32.151 1.00 51.32 68 SER D C 1
ATOM 4036 O O . SER D 1 68 ? -6.690 -16.427 32.458 1.00 50.89 68 SER D O 1
ATOM 4039 N N . PRO D 1 69 ? -8.366 -17.355 31.283 1.00 52.41 69 PRO D N 1
ATOM 4040 C CA . PRO D 1 69 ? -7.457 -18.310 30.638 1.00 52.15 69 PRO D CA 1
ATOM 4041 C C . PRO D 1 69 ? -6.791 -17.663 29.433 1.00 51.80 69 PRO D C 1
ATOM 4042 O O . PRO D 1 69 ? -5.657 -17.991 29.078 1.00 52.78 69 PRO D O 1
ATOM 4046 N N . ASP D 1 70 ? -7.517 -16.742 28.808 1.00 51.09 70 ASP D N 1
ATOM 4047 C CA . ASP D 1 70 ? -7.018 -16.036 27.636 1.00 51.20 70 ASP D CA 1
ATOM 4048 C C . ASP D 1 70 ? -6.174 -14.864 28.093 1.00 48.97 70 ASP D C 1
ATOM 4049 O O . ASP D 1 70 ? -5.992 -13.888 27.367 1.00 48.93 70 ASP D O 1
ATOM 4054 N N . ALA D 1 71 ? -5.666 -14.958 29.311 1.00 45.96 71 ALA D N 1
ATOM 4055 C CA . ALA D 1 71 ? -4.853 -13.888 29.849 1.00 43.46 71 ALA D CA 1
ATOM 4056 C C . ALA D 1 71 ? -3.392 -14.296 29.842 1.00 41.84 71 ALA D C 1
ATOM 4057 O O . ALA D 1 71 ? -3.070 -15.474 30.027 1.00 43.94 71 ALA D O 1
ATOM 4059 N N . HIS D 1 72 ? -2.505 -13.338 29.596 1.00 38.01 72 HIS D N 1
ATOM 4060 C CA . HIS D 1 72 ? -1.087 -13.644 29.636 1.00 33.22 72 HIS D CA 1
ATOM 4061 C C . HIS D 1 72 ? -0.662 -13.235 31.041 1.00 29.42 72 HIS D C 1
ATOM 4062 O O . HIS D 1 72 ? -0.741 -12.069 31.415 1.00 25.16 72 HIS D O 1
ATOM 4069 N N . VAL D 1 73 ? -0.255 -14.216 31.829 1.00 28.64 73 VAL D N 1
ATOM 4070 C CA . VAL D 1 73 ? 0.119 -13.952 33.207 1.00 30.39 73 VAL D CA 1
ATOM 4071 C C . VAL D 1 73 ? 1.608 -13.832 33.426 1.00 29.51 73 VAL D C 1
ATOM 4072 O O . VAL D 1 73 ? 2.370 -14.754 33.132 1.00 29.70 73 VAL D O 1
ATOM 4076 N N . ILE D 1 74 ? 2.009 -12.684 33.951 1.00 29.01 74 ILE D N 1
ATOM 4077 C CA . ILE D 1 74 ? 3.402 -12.435 34.266 1.00 29.44 74 ILE D CA 1
ATOM 4078 C C . ILE D 1 74 ? 3.487 -12.321 35.771 1.00 28.61 74 ILE D C 1
ATOM 4079 O O . ILE D 1 74 ? 2.974 -11.375 36.363 1.00 28.21 74 ILE D O 1
ATOM 4084 N N . ALA D 1 75 ? 4.103 -13.315 36.388 1.00 28.59 75 ALA D N 1
ATOM 4085 C CA . ALA D 1 75 ? 4.251 -13.327 37.832 1.00 29.23 75 ALA D CA 1
ATOM 4086 C C . ALA D 1 75 ? 5.590 -12.751 38.266 1.00 29.61 75 ALA D C 1
ATOM 4087 O O . ALA D 1 75 ? 6.644 -13.092 37.716 1.00 28.43 75 ALA D O 1
ATOM 4089 N N . LEU D 1 76 ? 5.542 -11.859 39.245 1.00 31.13 76 LEU D N 1
ATOM 4090 C CA . LEU D 1 76 ? 6.760 -11.278 39.778 1.00 32.41 76 LEU D CA 1
ATOM 4091 C C . LEU D 1 76 ? 7.336 -12.219 40.830 1.00 34.02 76 LEU D C 1
ATOM 4092 O O . LEU D 1 76 ? 6.677 -12.557 41.817 1.00 30.71 76 LEU D O 1
ATOM 4097 N N . ALA D 1 77 ? 8.573 -12.642 40.593 1.00 37.10 77 ALA D N 1
ATOM 4098 C CA . ALA D 1 77 ? 9.293 -13.535 41.489 1.00 39.46 77 ALA D CA 1
ATOM 4099 C C . ALA D 1 77 ? 10.782 -13.189 41.414 1.00 41.85 77 ALA D C 1
ATOM 4100 O O . ALA D 1 77 ? 11.338 -13.030 40.322 1.00 40.44 77 ALA D O 1
ATOM 4102 N N . ILE D 1 78 ? 11.425 -13.059 42.571 1.00 46.13 78 ILE D N 1
ATOM 4103 C CA . ILE D 1 78 ? 12.849 -12.725 42.617 1.00 49.68 78 ILE D CA 1
ATOM 4104 C C . ILE D 1 78 ? 13.728 -13.694 41.830 1.00 51.38 78 ILE D C 1
ATOM 4105 O O . ILE D 1 78 ? 14.878 -13.376 41.520 1.00 52.80 78 ILE D O 1
ATOM 4110 N N . GLU D 1 79 ? 13.194 -14.871 41.510 1.00 52.44 79 GLU D N 1
ATOM 4111 C CA . GLU D 1 79 ? 13.959 -15.862 40.759 1.00 53.69 79 GLU D CA 1
ATOM 4112 C C . GLU D 1 79 ? 13.562 -15.920 39.284 1.00 52.24 79 GLU D C 1
ATOM 4113 O O . GLU D 1 79 ? 14.080 -16.742 38.528 1.00 51.64 79 GLU D O 1
ATOM 4119 N N . GLY D 1 80 ? 12.645 -15.048 38.877 1.00 50.67 80 GLY D N 1
ATOM 4120 C CA . GLY D 1 80 ? 12.219 -15.030 37.493 1.00 48.57 80 GLY D CA 1
ATOM 4121 C C . GLY D 1 80 ? 13.324 -14.490 36.610 1.00 47.16 80 GLY D C 1
ATOM 4122 O O . GLY D 1 80 ? 14.451 -14.344 37.060 1.00 45.88 80 GLY D O 1
ATOM 4123 N N . LYS D 1 81 ? 13.000 -14.216 35.350 1.00 47.76 81 LYS D N 1
ATOM 4124 C CA . LYS D 1 81 ? 13.949 -13.668 34.391 1.00 48.71 81 LYS D CA 1
ATOM 4125 C C . LYS D 1 81 ? 14.150 -12.191 34.698 1.00 48.83 81 LYS D C 1
ATOM 4126 O O . LYS D 1 81 ? 13.213 -11.501 35.092 1.00 47.73 81 LYS D O 1
ATOM 4140 N N . LYS D 1 83 ? 14.591 -8.978 33.083 1.00 51.33 83 LYS D N 1
ATOM 4141 C CA . LYS D 1 83 ? 14.523 -8.170 31.879 1.00 49.91 83 LYS D CA 1
ATOM 4142 C C . LYS D 1 83 ? 14.867 -6.699 32.108 1.00 47.50 83 LYS D C 1
ATOM 4143 O O . LYS D 1 83 ? 14.618 -6.145 33.174 1.00 46.60 83 LYS D O 1
ATOM 4149 N N . THR D 1 84 ? 15.453 -6.077 31.092 1.00 44.63 84 THR D N 1
ATOM 4150 C CA . THR D 1 84 ? 15.806 -4.669 31.155 1.00 41.08 84 THR D CA 1
ATOM 4151 C C . THR D 1 84 ? 14.519 -3.919 30.859 1.00 39.26 84 THR D C 1
ATOM 4152 O O . THR D 1 84 ? 13.519 -4.531 30.492 1.00 39.00 84 THR D O 1
ATOM 4156 N N . SER D 1 85 ? 14.526 -2.604 31.022 1.00 37.43 85 SER D N 1
ATOM 4157 C CA . SER D 1 85 ? 13.330 -1.832 30.742 1.00 36.94 85 SER D CA 1
ATOM 4158 C C . SER D 1 85 ? 12.953 -1.983 29.278 1.00 37.92 85 SER D C 1
ATOM 4159 O O . SER D 1 85 ? 11.781 -2.136 28.941 1.00 38.07 85 SER D O 1
ATOM 4162 N N . GLU D 1 86 ? 13.959 -1.936 28.413 1.00 39.20 86 GLU D N 1
ATOM 4163 C CA . GLU D 1 86 ? 13.744 -2.066 26.986 1.00 40.69 86 GLU D CA 1
ATOM 4164 C C . GLU D 1 86 ? 13.051 -3.397 26.705 1.00 40.31 86 GLU D C 1
ATOM 4165 O O . GLU D 1 86 ? 12.036 -3.445 26.013 1.00 40.15 86 GLU D O 1
ATOM 4171 N N . GLU D 1 87 ? 13.585 -4.478 27.255 1.00 39.13 87 GLU D N 1
ATOM 4172 C CA . GLU D 1 87 ? 12.990 -5.786 27.028 1.00 39.08 87 GLU D CA 1
ATOM 4173 C C . GLU D 1 87 ? 11.560 -5.857 27.563 1.00 38.78 87 GLU D C 1
ATOM 4174 O O . GLU D 1 87 ? 10.694 -6.521 26.995 1.00 39.00 87 GLU D O 1
ATOM 4180 N N . LEU D 1 88 ? 11.311 -5.143 28.649 1.00 37.17 88 LEU D N 1
ATOM 4181 C CA . LEU D 1 88 ? 9.994 -5.115 29.246 1.00 35.54 88 LEU D CA 1
ATOM 4182 C C . LEU D 1 88 ? 9.063 -4.421 28.252 1.00 35.19 88 LEU D C 1
ATOM 4183 O O . LEU D 1 88 ? 7.906 -4.802 28.097 1.00 33.98 88 LEU D O 1
ATOM 4188 N N . ALA D 1 89 ? 9.584 -3.403 27.575 1.00 34.91 89 ALA D N 1
ATOM 4189 C CA . ALA D 1 89 ? 8.818 -2.673 26.578 1.00 35.64 89 ALA D CA 1
ATOM 4190 C C . ALA D 1 89 ? 8.541 -3.570 25.369 1.00 36.39 89 ALA D C 1
ATOM 4191 O O . ALA D 1 89 ? 7.479 -3.481 24.757 1.00 36.83 89 ALA D O 1
ATOM 4193 N N . ASP D 1 90 ? 9.493 -4.436 25.031 1.00 37.15 90 ASP D N 1
ATOM 4194 C CA . ASP D 1 90 ? 9.323 -5.320 23.884 1.00 40.09 90 ASP D CA 1
ATOM 4195 C C . ASP D 1 90 ? 8.249 -6.375 24.097 1.00 40.21 90 ASP D C 1
ATOM 4196 O O . ASP D 1 90 ? 7.515 -6.709 23.161 1.00 40.31 90 ASP D O 1
ATOM 4201 N N . THR D 1 91 ? 8.153 -6.896 25.317 1.00 39.76 91 THR D N 1
ATOM 4202 C CA . THR D 1 91 ? 7.156 -7.913 25.620 1.00 39.35 91 THR D CA 1
ATOM 4203 C C . THR D 1 91 ? 5.759 -7.323 25.559 1.00 39.35 91 THR D C 1
ATOM 4204 O O . THR D 1 91 ? 4.867 -7.906 24.950 1.00 39.82 91 THR D O 1
ATOM 4208 N N . ILE D 1 92 ? 5.555 -6.171 26.191 1.00 38.77 92 ILE D N 1
ATOM 4209 C CA . ILE D 1 92 ? 4.241 -5.546 26.143 1.00 38.53 92 ILE D CA 1
ATOM 4210 C C . ILE D 1 92 ? 3.903 -5.326 24.672 1.00 38.39 92 ILE D C 1
ATOM 4211 O O . ILE D 1 92 ? 2.789 -5.587 24.232 1.00 38.90 92 ILE D O 1
ATOM 4216 N N . ASP D 1 93 ? 4.889 -4.846 23.926 1.00 38.37 93 ASP D N 1
ATOM 4217 C CA . ASP D 1 93 ? 4.747 -4.575 22.503 1.00 37.91 93 ASP D CA 1
ATOM 4218 C C . ASP D 1 93 ? 4.354 -5.850 21.764 1.00 36.11 93 ASP D C 1
ATOM 4219 O O . ASP D 1 93 ? 3.308 -5.911 21.118 1.00 33.05 93 ASP D O 1
ATOM 4224 N N . LYS D 1 94 ? 5.195 -6.871 21.877 1.00 35.57 94 LYS D N 1
ATOM 4225 C CA . LYS D 1 94 ? 4.954 -8.141 21.210 1.00 35.95 94 LYS D CA 1
ATOM 4226 C C . LYS D 1 94 ? 3.573 -8.685 21.543 1.00 37.79 94 LYS D C 1
ATOM 4227 O O . LYS D 1 94 ? 2.769 -8.945 20.648 1.00 38.67 94 LYS D O 1
ATOM 4233 N N . LEU D 1 95 ? 3.304 -8.848 22.836 1.00 38.44 95 LEU D N 1
ATOM 4234 C CA . LEU D 1 95 ? 2.029 -9.357 23.309 1.00 38.11 95 LEU D CA 1
ATOM 4235 C C . LEU D 1 95 ? 0.849 -8.710 22.601 1.00 38.80 95 LEU D C 1
ATOM 4236 O O . LEU D 1 95 ? -0.158 -9.371 22.349 1.00 40.17 95 LEU D O 1
ATOM 4241 N N . ALA D 1 96 ? 0.957 -7.424 22.282 1.00 37.86 96 ALA D N 1
ATOM 4242 C CA . ALA D 1 96 ? -0.130 -6.745 21.584 1.00 39.13 96 ALA D CA 1
ATOM 4243 C C . ALA D 1 96 ? -0.225 -7.329 20.175 1.00 39.87 96 ALA D C 1
ATOM 4244 O O . ALA D 1 96 ? -1.283 -7.787 19.728 1.00 38.27 96 ALA D O 1
ATOM 4246 N N . THR D 1 97 ? 0.909 -7.314 19.489 1.00 39.95 97 THR D N 1
ATOM 4247 C CA . THR D 1 97 ? 0.999 -7.827 18.144 1.00 39.61 97 THR D CA 1
ATOM 4248 C C . THR D 1 97 ? 0.437 -9.242 18.078 1.00 39.44 97 THR D C 1
ATOM 4249 O O . THR D 1 97 ? -0.233 -9.607 17.113 1.00 39.58 97 THR D O 1
ATOM 4253 N N . TYR D 1 98 ? 0.700 -10.030 19.115 1.00 38.35 98 TYR D N 1
ATOM 4254 C CA . TYR D 1 98 ? 0.230 -11.405 19.151 1.00 37.82 98 TYR D CA 1
ATOM 4255 C C . TYR D 1 98 ? -1.227 -11.574 19.553 1.00 37.80 98 TYR D C 1
ATOM 4256 O O . TYR D 1 98 ? -1.616 -12.626 20.040 1.00 35.50 98 TYR D O 1
ATOM 4265 N N . GLY D 1 99 ? -2.033 -10.540 19.336 1.00 39.51 99 GLY D N 1
ATOM 4266 C CA . GLY D 1 99 ? -3.446 -10.626 19.653 1.00 41.63 99 GLY D CA 1
ATOM 4267 C C . GLY D 1 99 ? -3.795 -10.575 21.122 1.00 44.03 99 GLY D C 1
ATOM 4268 O O . GLY D 1 99 ? -4.733 -9.889 21.508 1.00 45.53 99 GLY D O 1
ATOM 4269 N N . LYS D 1 100 ? -3.060 -11.309 21.945 1.00 45.90 100 LYS D N 1
ATOM 4270 C CA . LYS D 1 100 ? -3.317 -11.316 23.379 1.00 47.34 100 LYS D CA 1
ATOM 4271 C C . LYS D 1 100 ? -3.549 -9.899 23.886 1.00 48.47 100 LYS D C 1
ATOM 4272 O O . LYS D 1 100 ?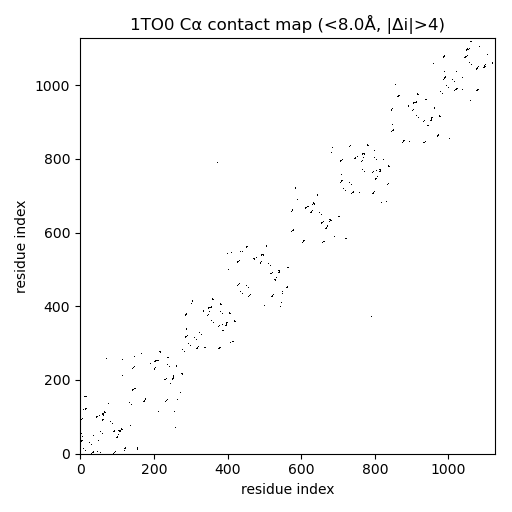 -2.610 -9.112 23.980 1.00 48.77 100 LYS D O 1
ATOM 4278 N N . SER D 1 101 ? -4.804 -9.574 24.194 1.00 49.72 101 SER D N 1
ATOM 4279 C CA . SER D 1 101 ? -5.150 -8.246 24.699 1.00 51.41 101 SER D CA 1
ATOM 4280 C C . SER D 1 101 ? -5.435 -8.241 26.200 1.00 50.70 101 SER D C 1
ATOM 4281 O O . SER D 1 101 ? -5.918 -7.247 26.749 1.00 51.86 101 SER D O 1
ATOM 4284 N N . LYS D 1 102 ? -5.149 -9.363 26.854 1.00 49.15 102 LYS D N 1
ATOM 4285 C CA . LYS D 1 102 ? -5.334 -9.478 28.295 1.00 46.93 102 LYS D CA 1
ATOM 4286 C C . LYS D 1 102 ? -4.024 -9.871 28.938 1.00 43.11 102 LYS D C 1
ATOM 4287 O O . LYS D 1 102 ? -3.575 -11.012 28.835 1.00 40.17 102 LYS D O 1
ATOM 4293 N N . VAL D 1 103 ? -3.406 -8.896 29.588 1.00 40.23 103 VAL D N 1
ATOM 4294 C CA . VAL D 1 103 ? -2.138 -9.107 30.262 1.00 37.44 103 VAL D CA 1
ATOM 4295 C C . VAL D 1 103 ? -2.345 -8.904 31.751 1.00 35.34 103 VAL D C 1
ATOM 4296 O O . VAL D 1 103 ? -2.933 -7.917 32.177 1.00 34.52 103 VAL D O 1
ATOM 4300 N N . THR D 1 104 ? -1.864 -9.839 32.548 1.00 33.35 104 THR D N 1
ATOM 4301 C CA . THR D 1 104 ? -2.021 -9.713 33.978 1.00 32.26 104 THR D CA 1
ATOM 4302 C C . THR D 1 104 ? -0.720 -9.973 34.725 1.00 29.35 104 THR D C 1
ATOM 4303 O O . THR D 1 104 ? -0.121 -11.043 34.586 1.00 28.54 104 THR D O 1
ATOM 4307 N N . PHE D 1 105 ? -0.292 -8.983 35.511 1.00 27.12 105 PHE D N 1
ATOM 4308 C CA . PHE D 1 105 ? 0.929 -9.076 36.337 1.00 25.88 105 PHE D CA 1
ATOM 4309 C C . PHE D 1 105 ? 0.486 -9.520 37.727 1.00 24.07 105 PHE D C 1
ATOM 4310 O O . PHE D 1 105 ? -0.516 -9.026 38.243 1.00 24.77 105 PHE D O 1
ATOM 4318 N N . VAL D 1 106 ? 1.214 -10.447 38.335 1.00 23.11 106 VAL D N 1
ATOM 4319 C CA . VAL D 1 106 ? 0.840 -10.931 39.666 1.00 22.60 106 VAL D CA 1
ATOM 4320 C C . VAL D 1 106 ? 1.890 -10.671 40.741 1.00 21.83 106 VAL D C 1
ATOM 4321 O O . VAL D 1 106 ? 3.045 -11.049 40.588 1.00 22.04 106 VAL D O 1
ATOM 4325 N N . ILE D 1 107 ? 1.484 -10.025 41.829 1.00 23.16 107 ILE D N 1
ATOM 4326 C CA . ILE D 1 107 ? 2.398 -9.747 42.934 1.00 24.86 107 ILE D CA 1
ATOM 4327 C C . ILE D 1 107 ? 1.877 -10.419 44.185 1.00 27.37 107 ILE D C 1
ATOM 4328 O O . ILE D 1 107 ? 0.778 -10.126 44.638 1.00 29.54 107 ILE D O 1
ATOM 4333 N N . GLY D 1 108 ? 2.669 -11.315 44.754 1.00 30.48 108 GLY D N 1
ATOM 4334 C CA . GLY D 1 108 ? 2.223 -12.013 45.942 1.00 33.02 108 GLY D CA 1
ATOM 4335 C C . GLY D 1 108 ? 2.370 -11.218 47.217 1.00 35.53 108 GLY D C 1
ATOM 4336 O O . GLY D 1 108 ? 2.663 -10.021 47.188 1.00 36.58 108 GLY D O 1
ATOM 4337 N N . GLY D 1 109 ? 2.142 -11.898 48.338 1.00 38.11 109 GLY D N 1
ATOM 4338 C CA . GLY D 1 109 ? 2.267 -11.286 49.646 1.00 38.13 109 GLY D CA 1
ATOM 4339 C C . GLY D 1 109 ? 3.621 -11.657 50.222 1.00 40.11 109 GLY D C 1
ATOM 4340 O O . GLY D 1 109 ? 4.466 -12.218 49.527 1.00 37.92 109 GLY D O 1
ATOM 4341 N N . SER D 1 110 ? 3.821 -11.353 51.497 1.00 42.92 110 SER D N 1
ATOM 4342 C CA . SER D 1 110 ? 5.080 -11.629 52.181 1.00 45.87 110 SER D CA 1
ATOM 4343 C C . SER D 1 110 ? 5.625 -13.040 51.957 1.00 47.27 110 SER D C 1
ATOM 4344 O O . SER D 1 110 ? 6.830 -13.225 51.789 1.00 45.87 110 SER D O 1
ATOM 4347 N N . LEU D 1 111 ? 4.730 -14.026 51.945 1.00 49.65 111 LEU D N 1
ATOM 4348 C CA . LEU D 1 111 ? 5.122 -15.423 51.773 1.00 50.58 111 LEU D CA 1
ATOM 4349 C C . LEU D 1 111 ? 5.446 -15.854 50.352 1.00 50.79 111 LEU D C 1
ATOM 4350 O O . LEU D 1 111 ? 6.022 -16.926 50.144 1.00 50.57 111 LEU D O 1
ATOM 4355 N N . GLY D 1 112 ? 5.075 -15.029 49.378 1.00 51.13 112 GLY D N 1
ATOM 4356 C CA . GLY D 1 112 ? 5.363 -15.358 47.994 1.00 50.44 112 GLY D CA 1
ATOM 4357 C C . GLY D 1 112 ? 4.218 -16.045 47.282 1.00 49.55 112 GLY D C 1
ATOM 4358 O O . GLY D 1 112 ? 3.163 -16.268 47.863 1.00 48.73 112 GLY D O 1
ATOM 4359 N N . LEU D 1 113 ? 4.430 -16.382 46.017 1.00 49.89 113 LEU D N 1
ATOM 4360 C CA . LEU D 1 113 ? 3.405 -17.033 45.223 1.00 50.54 113 LEU D CA 1
ATOM 4361 C C . LEU D 1 113 ? 3.483 -18.553 45.314 1.00 52.42 113 LEU D C 1
ATOM 4362 O O . LEU D 1 113 ? 4.561 -19.144 45.230 1.00 51.50 113 LEU D O 1
ATOM 4367 N N . SER D 1 114 ? 2.325 -19.180 45.484 1.00 53.62 114 SER D N 1
ATOM 4368 C CA . SER D 1 114 ? 2.243 -20.630 45.579 1.00 56.75 114 SER D CA 1
ATOM 4369 C C . SER D 1 114 ? 2.650 -21.304 44.272 1.00 57.99 114 SER D C 1
ATOM 4370 O O . SER D 1 114 ? 2.723 -20.658 43.225 1.00 59.14 114 SER D O 1
ATOM 4373 N N . ASP D 1 115 ? 2.899 -22.610 44.341 1.00 59.25 115 ASP D N 1
ATOM 4374 C CA . ASP D 1 115 ? 3.301 -23.403 43.176 1.00 59.67 115 ASP D CA 1
ATOM 4375 C C . ASP D 1 115 ? 2.213 -23.403 42.096 1.00 59.71 115 ASP D C 1
ATOM 4376 O O . ASP D 1 115 ? 2.509 -23.410 40.898 1.00 59.33 115 ASP D O 1
ATOM 4381 N N . THR D 1 116 ? 0.956 -23.399 42.532 1.00 59.34 116 THR D N 1
ATOM 4382 C CA . THR D 1 116 ? -0.186 -23.391 41.623 1.00 58.86 116 THR D CA 1
ATOM 4383 C C . THR D 1 116 ? -0.261 -22.086 40.840 1.00 58.39 116 THR D C 1
ATOM 4384 O O . THR D 1 116 ? -0.762 -22.050 39.715 1.00 58.07 116 THR D O 1
ATOM 4388 N N . VAL D 1 117 ? 0.236 -21.015 41.449 1.00 57.36 117 VAL D N 1
ATOM 4389 C CA . VAL D 1 117 ? 0.246 -19.708 40.806 1.00 56.39 117 VAL D CA 1
ATOM 4390 C C . VAL D 1 117 ? 1.372 -19.662 39.786 1.00 55.73 117 VAL D C 1
ATOM 4391 O O . VAL D 1 117 ? 1.188 -19.220 38.654 1.00 54.46 117 VAL D O 1
ATOM 4403 N N . LYS D 1 119 ? 2.710 -22.087 38.235 1.00 51.63 119 LYS D N 1
ATOM 4404 C CA . LYS D 1 119 ? 2.392 -22.977 37.126 1.00 48.61 119 LYS D CA 1
ATOM 4405 C C . LYS D 1 119 ? 1.508 -22.292 36.094 1.00 44.93 119 LYS D C 1
ATOM 4406 O O . LYS D 1 119 ? 1.687 -22.485 34.896 1.00 43.93 119 LYS D O 1
ATOM 4412 N N . ARG D 1 120 ? 0.559 -21.486 36.558 1.00 40.81 120 ARG D N 1
ATOM 4413 C CA . ARG D 1 120 ? -0.330 -20.769 35.653 1.00 36.45 120 ARG D CA 1
ATOM 4414 C C . ARG D 1 120 ? 0.426 -19.641 34.958 1.00 35.30 120 ARG D C 1
ATOM 4415 O O . ARG D 1 120 ? 0.011 -19.138 33.911 1.00 35.33 120 ARG D O 1
ATOM 4423 N N . ALA D 1 121 ? 1.543 -19.253 35.558 1.00 33.93 121 ALA D N 1
ATOM 4424 C CA . ALA D 1 121 ? 2.372 -18.175 35.048 1.00 32.89 121 ALA D CA 1
ATOM 4425 C C . ALA D 1 121 ? 2.989 -18.468 33.685 1.00 32.47 121 ALA D C 1
ATOM 4426 O O . ALA D 1 121 ? 3.753 -19.416 33.533 1.00 31.42 121 ALA D O 1
ATOM 4428 N N . ASP D 1 122 ? 2.661 -17.641 32.699 1.00 32.54 122 ASP D N 1
ATOM 4429 C CA . ASP D 1 122 ? 3.199 -17.815 31.360 1.00 34.33 122 ASP D CA 1
ATOM 4430 C C . ASP D 1 122 ? 4.655 -17.356 31.334 1.00 36.34 122 ASP D C 1
ATOM 4431 O O . ASP D 1 122 ? 5.442 -17.780 30.484 1.00 36.31 122 ASP D O 1
ATOM 4436 N N . GLU D 1 123 ? 4.991 -16.488 32.287 1.00 38.62 123 GLU D N 1
ATOM 4437 C CA . GLU D 1 123 ? 6.334 -15.921 32.451 1.00 39.62 123 GLU D CA 1
ATOM 4438 C C . GLU D 1 123 ? 6.530 -15.499 33.906 1.00 39.37 123 GLU D C 1
ATOM 4439 O O . GLU D 1 123 ? 5.570 -15.224 34.625 1.00 37.84 123 GLU D O 1
ATOM 4445 N N . LYS D 1 124 ? 7.781 -15.452 34.338 1.00 39.88 124 LYS D N 1
ATOM 4446 C CA . LYS D 1 124 ? 8.091 -15.001 35.687 1.00 41.48 124 LYS D CA 1
ATOM 4447 C C . LYS D 1 124 ? 9.032 -13.817 35.485 1.00 39.81 124 LYS D C 1
ATOM 4448 O O . LYS D 1 124 ? 10.017 -13.923 34.759 1.00 41.00 124 LYS D O 1
ATOM 4454 N N . LEU D 1 125 ? 8.707 -12.685 36.094 1.00 37.93 125 LEU D N 1
ATOM 4455 C CA . LEU D 1 125 ? 9.509 -11.473 35.935 1.00 36.43 125 LEU D CA 1
ATOM 4456 C C . LEU D 1 125 ? 10.253 -11.086 37.213 1.00 35.60 125 LEU D C 1
ATOM 4457 O O . LEU D 1 125 ? 9.648 -10.982 38.281 1.00 36.33 125 LEU D O 1
ATOM 4462 N N . SER D 1 126 ? 11.560 -10.870 37.100 1.00 34.32 126 SER D N 1
ATOM 4463 C CA . SER D 1 126 ? 12.369 -10.464 38.246 1.00 33.31 126 SER D CA 1
ATOM 4464 C C . SER D 1 126 ? 12.801 -9.007 38.074 1.00 31.23 126 SER D C 1
ATOM 4465 O O . SER D 1 126 ? 13.229 -8.596 36.988 1.00 32.83 126 SER D O 1
ATOM 4468 N N . PHE D 1 127 ? 12.668 -8.225 39.143 1.00 28.90 127 PHE D N 1
ATOM 4469 C CA . PHE D 1 127 ? 13.060 -6.816 39.125 1.00 25.53 127 PHE D CA 1
ATOM 4470 C C . PHE D 1 127 ? 14.395 -6.606 39.808 1.00 21.88 127 PHE D C 1
ATOM 4471 O O . PHE D 1 127 ? 14.973 -5.532 39.700 1.00 20.82 127 PHE D O 1
ATOM 4479 N N . SER D 1 128 ? 14.878 -7.621 40.518 1.00 20.92 128 SER D N 1
ATOM 4480 C CA . SER D 1 128 ? 16.132 -7.494 41.246 1.00 21.18 128 SER D CA 1
ATOM 4481 C C . SER D 1 128 ? 16.496 -8.746 42.038 1.00 22.33 128 SER D C 1
ATOM 4482 O O . SER D 1 128 ? 15.647 -9.576 42.329 1.00 22.09 128 SER D O 1
ATOM 4485 N N . LYS D 1 129 ? 17.769 -8.874 42.395 1.00 23.01 129 LYS D N 1
ATOM 4486 C CA . LYS D 1 129 ? 18.197 -10.000 43.209 1.00 23.74 129 LYS D CA 1
ATOM 4487 C C . LYS D 1 129 ? 17.791 -9.681 44.653 1.00 24.51 129 LYS D C 1
ATOM 4488 O O . LYS D 1 129 ? 17.728 -10.573 45.506 1.00 21.94 129 LYS D O 1
ATOM 4502 N N . THR D 1 131 ? 15.183 -8.236 47.698 1.00 26.05 131 THR D N 1
ATOM 4503 C CA . THR D 1 131 ? 13.781 -8.377 48.056 1.00 24.29 131 THR D CA 1
ATOM 4504 C C . THR D 1 131 ? 13.139 -7.040 48.390 1.00 24.41 131 THR D C 1
ATOM 4505 O O . THR D 1 131 ? 13.608 -6.312 49.262 1.00 26.20 131 THR D O 1
ATOM 4509 N N . PHE D 1 132 ? 12.060 -6.716 47.694 1.00 23.91 132 PHE D N 1
ATOM 4510 C CA . PHE D 1 132 ? 11.369 -5.459 47.933 1.00 24.76 132 PHE D CA 1
ATOM 4511 C C . PHE D 1 132 ? 10.030 -5.755 48.583 1.00 24.69 132 PHE D C 1
ATOM 4512 O O . PHE D 1 132 ? 9.464 -6.822 48.375 1.00 24.29 132 PHE D O 1
ATOM 4520 N N . PRO D 1 133 ? 9.515 -4.829 49.401 1.00 25.04 133 PRO D N 1
ATOM 4521 C CA . PRO D 1 133 ? 8.216 -5.076 50.034 1.00 26.25 133 PRO D CA 1
ATOM 4522 C C . PRO D 1 133 ? 7.199 -5.186 48.891 1.00 27.03 133 PRO D C 1
ATOM 4523 O O . PRO D 1 133 ? 7.380 -4.542 47.847 1.00 27.33 133 PRO D O 1
ATOM 4527 N N . HIS D 1 134 ? 6.142 -5.978 49.063 1.00 27.01 134 HIS D N 1
ATOM 4528 C CA . HIS D 1 134 ? 5.185 -6.120 47.973 1.00 26.46 134 HIS D CA 1
ATOM 4529 C C . HIS D 1 134 ? 4.541 -4.801 47.602 1.00 25.93 134 HIS D C 1
ATOM 4530 O O . HIS D 1 134 ? 4.378 -4.501 46.421 1.00 25.98 134 HIS D O 1
ATOM 4537 N N . GLN D 1 135 ? 4.212 -3.989 48.596 1.00 27.22 135 GLN D N 1
ATOM 4538 C CA . GLN D 1 135 ? 3.597 -2.695 48.319 1.00 29.40 135 GLN D CA 1
ATOM 4539 C C . GLN D 1 135 ? 4.486 -1.809 47.453 1.00 29.24 135 GLN D C 1
ATOM 4540 O O . GLN D 1 135 ? 4.016 -1.163 46.524 1.00 30.21 135 GLN D O 1
ATOM 4546 N N . LEU D 1 136 ? 5.776 -1.779 47.755 1.00 30.90 136 LEU D N 1
ATOM 4547 C CA . LEU D 1 136 ? 6.710 -0.973 46.983 1.00 29.96 136 LEU D CA 1
ATOM 4548 C C . LEU D 1 136 ? 6.819 -1.532 45.570 1.00 30.54 136 LEU D C 1
ATOM 4549 O O . LEU D 1 136 ? 6.987 -0.793 44.604 1.00 28.02 136 LEU D O 1
ATOM 4562 N N . ARG D 1 138 ? 4.546 -2.679 43.947 1.00 28.96 138 ARG D N 1
ATOM 4563 C CA . ARG D 1 138 ? 3.345 -2.212 43.275 1.00 29.02 138 ARG D CA 1
ATOM 4564 C C . ARG D 1 138 ? 3.622 -0.864 42.593 1.00 27.63 138 ARG D C 1
ATOM 4565 O O . ARG D 1 138 ? 3.081 -0.575 41.516 1.00 27.74 138 ARG D O 1
ATOM 4573 N N . LEU D 1 139 ? 4.475 -0.047 43.208 1.00 22.68 139 LEU D N 1
ATOM 4574 C CA . LEU D 1 139 ? 4.807 1.252 42.635 1.00 20.69 139 LEU D CA 1
ATOM 4575 C C . LEU D 1 139 ? 5.823 1.087 41.523 1.00 21.38 139 LEU D C 1
ATOM 4576 O O . LEU D 1 139 ? 5.705 1.682 40.449 1.00 22.47 139 LEU D O 1
ATOM 4581 N N . ILE D 1 140 ? 6.839 0.284 41.793 1.00 20.67 140 ILE D N 1
ATOM 4582 C CA . ILE D 1 140 ? 7.872 0.029 40.811 1.00 20.52 140 ILE D CA 1
ATOM 4583 C C . ILE D 1 140 ? 7.243 -0.515 39.518 1.00 21.03 140 ILE D C 1
ATOM 4584 O O . ILE D 1 140 ? 7.500 0.016 38.434 1.00 18.62 140 ILE D O 1
ATOM 4589 N N . LEU D 1 141 ? 6.402 -1.545 39.637 1.00 21.08 141 LEU D N 1
ATOM 4590 C CA . LEU D 1 141 ? 5.762 -2.136 38.459 1.00 22.22 141 LEU D CA 1
ATOM 4591 C C . LEU D 1 141 ? 4.985 -1.108 37.649 1.00 23.90 141 LEU D C 1
ATOM 4592 O O . LEU D 1 141 ? 5.209 -0.956 36.449 1.00 23.20 141 LEU D O 1
ATOM 4597 N N . VAL D 1 142 ? 4.074 -0.390 38.294 1.00 26.78 142 VAL D N 1
ATOM 4598 C CA . VAL D 1 142 ? 3.297 0.600 37.559 1.00 27.89 142 VAL D CA 1
ATOM 4599 C C . VAL D 1 142 ? 4.207 1.628 36.879 1.00 27.26 142 VAL D C 1
ATOM 4600 O O . VAL D 1 142 ? 3.909 2.118 35.787 1.00 28.55 142 VAL D O 1
ATOM 4604 N N . GLU D 1 143 ? 5.326 1.944 37.515 1.00 27.27 143 GLU D N 1
ATOM 4605 C CA . GLU D 1 143 ? 6.252 2.908 36.947 1.00 26.13 143 GLU D CA 1
ATOM 4606 C C . GLU D 1 143 ? 6.956 2.326 35.715 1.00 26.65 143 GLU D C 1
ATOM 4607 O O . GLU D 1 143 ? 7.161 3.035 34.723 1.00 24.21 143 GLU D O 1
ATOM 4613 N N . GLN D 1 144 ? 7.330 1.043 35.785 1.00 26.69 144 GLN D N 1
ATOM 4614 C CA . GLN D 1 144 ? 8.003 0.366 34.668 1.00 27.60 144 GLN D CA 1
ATOM 4615 C C . GLN D 1 144 ? 7.051 0.237 33.484 1.00 28.92 144 GLN D C 1
ATOM 4616 O O . GLN D 1 144 ? 7.443 0.445 32.340 1.00 29.46 144 GLN D O 1
ATOM 4622 N N . ILE D 1 145 ? 5.798 -0.109 33.770 1.00 29.49 145 ILE D N 1
ATOM 4623 C CA . ILE D 1 145 ? 4.798 -0.244 32.727 1.00 29.48 145 ILE D CA 1
ATOM 4624 C C . ILE D 1 145 ? 4.626 1.116 32.088 1.00 29.62 145 ILE D C 1
ATOM 4625 O O . ILE D 1 145 ? 4.491 1.213 30.876 1.00 29.83 145 ILE D O 1
ATOM 4630 N N . TYR D 1 146 ? 4.624 2.173 32.892 1.00 29.60 146 TYR D N 1
ATOM 4631 C CA . TYR D 1 146 ? 4.492 3.499 32.312 1.00 31.89 146 TYR D CA 1
ATOM 4632 C C . TYR D 1 146 ? 5.677 3.732 31.385 1.00 32.02 146 TYR D C 1
ATOM 4633 O O . TYR D 1 146 ? 5.515 4.145 30.236 1.00 32.71 146 TYR D O 1
ATOM 4642 N N . ARG D 1 147 ? 6.864 3.441 31.902 1.00 31.64 147 ARG D N 1
ATOM 4643 C CA . ARG D 1 147 ? 8.108 3.595 31.173 1.00 31.47 147 ARG D CA 1
ATOM 4644 C C . ARG D 1 147 ? 8.092 2.815 29.860 1.00 33.57 147 ARG D C 1
ATOM 4645 O O . ARG D 1 147 ? 8.604 3.284 28.843 1.00 32.03 147 ARG D O 1
ATOM 4653 N N . ALA D 1 148 ? 7.496 1.624 29.888 1.00 36.08 148 ALA D N 1
ATOM 4654 C CA . ALA D 1 148 ? 7.435 0.762 28.711 1.00 37.57 148 ALA D CA 1
ATOM 4655 C C . ALA D 1 148 ? 6.560 1.363 27.631 1.00 39.54 148 ALA D C 1
ATOM 4656 O O . ALA D 1 148 ? 6.940 1.395 26.459 1.00 39.14 148 ALA D O 1
ATOM 4658 N N . PHE D 1 149 ? 5.385 1.835 28.015 1.00 41.86 149 PHE D N 1
ATOM 4659 C CA . PHE D 1 149 ? 4.503 2.448 27.047 1.00 46.08 149 PHE D CA 1
ATOM 4660 C C . PHE D 1 149 ? 5.168 3.684 26.473 1.00 49.62 149 PHE D C 1
ATOM 4661 O O . PHE D 1 149 ? 5.048 3.963 25.284 1.00 49.79 149 PHE D O 1
ATOM 4669 N N . ARG D 1 150 ? 5.888 4.407 27.324 1.00 54.27 150 ARG D N 1
ATOM 4670 C CA . ARG D 1 150 ? 6.574 5.618 26.902 1.00 58.49 150 ARG D CA 1
ATOM 4671 C C . ARG D 1 150 ? 7.644 5.304 25.862 1.00 60.97 150 ARG D C 1
ATOM 4672 O O . ARG D 1 150 ? 7.740 5.979 24.835 1.00 61.93 150 ARG D O 1
ATOM 4680 N N . ILE D 1 151 ? 8.451 4.280 26.119 1.00 63.05 151 ILE D N 1
ATOM 4681 C CA . ILE D 1 151 ? 9.491 3.914 25.167 1.00 65.38 151 ILE D CA 1
ATOM 4682 C C . ILE D 1 151 ? 8.854 3.620 23.807 1.00 67.82 151 ILE D C 1
ATOM 4683 O O . ILE D 1 151 ? 9.145 4.298 22.819 1.00 68.19 151 ILE D O 1
ATOM 4688 N N . ASN D 1 152 ? 7.972 2.623 23.773 1.00 70.07 152 ASN D N 1
ATOM 4689 C CA . ASN D 1 152 ? 7.290 2.218 22.545 1.00 72.63 152 ASN D CA 1
ATOM 4690 C C . ASN D 1 152 ? 6.538 3.345 21.830 1.00 74.89 152 ASN D C 1
ATOM 4691 O O . ASN D 1 152 ? 6.894 3.719 20.713 1.00 74.76 152 ASN D O 1
ATOM 4696 N N . ARG D 1 153 ? 5.503 3.884 22.468 1.00 78.18 153 ARG D N 1
ATOM 4697 C CA . ARG D 1 153 ? 4.701 4.956 21.871 1.00 81.55 153 ARG D CA 1
ATOM 4698 C C . ARG D 1 153 ? 5.514 5.936 21.020 1.00 83.85 153 ARG D C 1
ATOM 4699 O O . ARG D 1 153 ? 5.220 6.129 19.840 1.00 85.23 153 ARG D O 1
ATOM 4707 N N . GLY D 1 154 ? 6.530 6.556 21.614 1.00 85.32 154 GLY D N 1
ATOM 4708 C CA . GLY D 1 154 ? 7.344 7.500 20.869 1.00 87.31 154 GLY D CA 1
ATOM 4709 C C . GLY D 1 154 ? 7.720 8.730 21.670 1.00 89.02 154 GLY D C 1
ATOM 4710 O O . GLY D 1 154 ? 8.651 9.453 21.310 1.00 88.85 154 GLY D O 1
ATOM 4711 N N . GLU D 1 155 ? 6.993 8.972 22.757 1.00 90.99 155 GLU D N 1
ATOM 4712 C CA . GLU D 1 155 ? 7.252 10.119 23.623 1.00 92.79 155 GLU D CA 1
ATOM 4713 C C . GLU D 1 155 ? 8.282 9.755 24.689 1.00 93.55 155 GLU D C 1
ATOM 4714 O O . GLU D 1 155 ? 8.235 8.665 25.261 1.00 94.15 155 GLU D O 1
ATOM 4720 N N . PRO D 1 156 ? 9.236 10.660 24.964 1.00 93.81 156 PRO D N 1
ATOM 4721 C CA . PRO D 1 156 ? 10.261 10.386 25.980 1.00 93.54 156 PRO D CA 1
ATOM 4722 C C . PRO D 1 156 ? 9.632 10.237 27.367 1.00 92.67 156 PRO D C 1
ATOM 4723 O O . PRO D 1 156 ? 8.445 10.501 27.548 1.00 92.66 156 PRO D O 1
ATOM 4727 N N . TYR D 1 157 ? 10.425 9.822 28.346 1.00 92.05 157 TYR D N 1
ATOM 4728 C CA . TYR D 1 157 ? 9.916 9.630 29.703 1.00 91.85 157 TYR D CA 1
ATOM 4729 C C . TYR D 1 157 ? 9.224 10.877 30.264 1.00 91.00 157 TYR D C 1
ATOM 4730 O O . TYR D 1 157 ? 8.042 10.780 30.657 1.00 90.40 157 TYR D O 1
ATOM 4747 N N . ASN E 1 2 ? 72.700 -2.439 106.284 1.00 55.37 2 ASN E N 1
ATOM 4748 C CA . ASN E 1 2 ? 73.208 -2.931 105.001 1.00 51.74 2 ASN E CA 1
ATOM 4749 C C . ASN E 1 2 ? 72.254 -3.784 104.166 1.00 46.51 2 ASN E C 1
ATOM 4750 O O . ASN E 1 2 ? 72.155 -4.996 104.330 1.00 44.68 2 ASN E O 1
ATOM 4755 N N . ILE E 1 3 ? 71.570 -3.116 103.247 1.00 42.01 3 ILE E N 1
ATOM 4756 C CA . ILE E 1 3 ? 70.623 -3.744 102.344 1.00 35.86 3 ILE E CA 1
ATOM 4757 C C . ILE E 1 3 ? 71.212 -3.846 100.939 1.00 32.86 3 ILE E C 1
ATOM 4758 O O . ILE E 1 3 ? 71.658 -2.853 100.367 1.00 31.47 3 ILE E O 1
ATOM 4763 N N . ASN E 1 4 ? 71.220 -5.054 100.396 1.00 29.48 4 ASN E N 1
ATOM 4764 C CA . ASN E 1 4 ? 71.716 -5.289 99.052 1.00 27.94 4 ASN E CA 1
ATOM 4765 C C . ASN E 1 4 ? 70.525 -5.546 98.138 1.00 26.59 4 ASN E C 1
ATOM 4766 O O . ASN E 1 4 ? 69.546 -6.164 98.543 1.00 27.08 4 ASN E O 1
ATOM 4771 N N . ILE E 1 5 ? 70.594 -5.064 96.908 1.00 24.71 5 ILE E N 1
ATOM 4772 C CA . ILE E 1 5 ? 69.515 -5.325 95.967 1.00 22.93 5 ILE E CA 1
ATOM 4773 C C . ILE E 1 5 ? 70.173 -5.945 94.761 1.00 22.32 5 ILE E C 1
ATOM 4774 O O . ILE E 1 5 ? 70.866 -5.260 94.009 1.00 22.02 5 ILE E O 1
ATOM 4779 N N . VAL E 1 6 ? 69.973 -7.249 94.600 1.00 21.71 6 VAL E N 1
ATOM 4780 C CA . VAL E 1 6 ? 70.552 -7.978 93.483 1.00 21.30 6 VAL E CA 1
ATOM 4781 C C . VAL E 1 6 ? 69.571 -7.985 92.320 1.00 20.36 6 VAL E C 1
ATOM 4782 O O . VAL E 1 6 ? 68.519 -8.633 92.383 1.00 18.74 6 VAL E O 1
ATOM 4786 N N . THR E 1 7 ? 69.940 -7.270 91.259 1.00 21.24 7 THR E N 1
ATOM 4787 C CA . THR E 1 7 ? 69.109 -7.155 90.060 1.00 23.32 7 THR E CA 1
ATOM 4788 C C . THR E 1 7 ? 69.805 -7.641 88.793 1.00 24.54 7 THR E C 1
ATOM 4789 O O . THR E 1 7 ? 71.012 -7.898 88.781 1.00 23.50 7 THR E O 1
ATOM 4793 N N . ILE E 1 8 ? 69.032 -7.749 87.718 1.00 26.42 8 ILE E N 1
ATOM 4794 C CA . ILE E 1 8 ? 69.565 -8.202 86.443 1.00 29.09 8 ILE E CA 1
ATOM 4795 C C . ILE E 1 8 ? 69.616 -7.058 85.446 1.00 31.15 8 ILE E C 1
ATOM 4796 O O . ILE E 1 8 ? 68.642 -6.327 85.273 1.00 31.46 8 ILE E O 1
ATOM 4801 N N . GLY E 1 9 ? 70.765 -6.904 84.805 1.00 32.46 9 GLY E N 1
ATOM 4802 C CA . GLY E 1 9 ? 70.920 -5.860 83.816 1.00 36.23 9 GLY E CA 1
ATOM 4803 C C . GLY E 1 9 ? 71.202 -4.488 84.378 1.00 38.24 9 GLY E C 1
ATOM 4804 O O . GLY E 1 9 ? 71.013 -4.236 85.560 1.00 38.38 9 GLY E O 1
ATOM 4805 N N . LYS E 1 10 ? 71.664 -3.596 83.515 1.00 42.50 10 LYS E N 1
ATOM 4806 C CA . LYS E 1 10 ? 71.970 -2.229 83.908 1.00 46.80 10 LYS E CA 1
ATOM 4807 C C . LYS E 1 10 ? 70.801 -1.350 83.478 1.00 48.70 10 LYS E C 1
ATOM 4808 O O . LYS E 1 10 ? 70.167 -1.595 82.457 1.00 47.74 10 LYS E O 1
ATOM 4814 N N . LEU E 1 11 ? 70.514 -0.328 84.266 1.00 52.54 11 LEU E N 1
ATOM 4815 C CA . LEU E 1 11 ? 69.403 0.556 83.968 1.00 56.83 11 LEU E CA 1
ATOM 4816 C C . LEU E 1 11 ? 69.571 1.303 82.657 1.00 59.57 11 LEU E C 1
ATOM 4817 O O . LEU E 1 11 ? 70.223 2.345 82.602 1.00 60.32 11 LEU E O 1
ATOM 4822 N N . LYS E 1 12 ? 68.979 0.759 81.598 1.00 62.45 12 LYS E N 1
ATOM 4823 C CA . LYS E 1 12 ? 69.064 1.370 80.277 1.00 65.53 12 LYS E CA 1
ATOM 4824 C C . LYS E 1 12 ? 68.078 2.531 80.170 1.00 66.18 12 LYS E C 1
ATOM 4825 O O . LYS E 1 12 ? 68.171 3.357 79.262 1.00 66.27 12 LYS E O 1
ATOM 4831 N N . GLU E 1 13 ? 67.135 2.595 81.102 1.00 67.32 13 GLU E N 1
ATOM 4832 C CA . GLU E 1 13 ? 66.138 3.658 81.090 1.00 68.76 13 GLU E CA 1
ATOM 4833 C C . GLU E 1 13 ? 66.648 4.899 81.825 1.00 67.42 13 GLU E C 1
ATOM 4834 O O . GLU E 1 13 ? 66.730 4.922 83.050 1.00 68.04 13 GLU E O 1
ATOM 4840 N N . LYS E 1 14 ? 66.990 5.929 81.063 1.00 65.70 14 LYS E N 1
ATOM 4841 C CA . LYS E 1 14 ? 67.494 7.176 81.622 1.00 63.38 14 LYS E CA 1
ATOM 4842 C C . LYS E 1 14 ? 66.700 7.716 82.809 1.00 60.31 14 LYS E C 1
ATOM 4843 O O . LYS E 1 14 ? 67.282 8.140 83.806 1.00 59.15 14 LYS E O 1
ATOM 4849 N N . TYR E 1 15 ? 65.375 7.703 82.709 1.00 57.50 15 TYR E N 1
ATOM 4850 C CA . TYR E 1 15 ? 64.550 8.252 83.777 1.00 55.86 15 TYR E CA 1
ATOM 4851 C C . TYR E 1 15 ? 64.555 7.524 85.115 1.00 55.09 15 TYR E C 1
ATOM 4852 O O . TYR E 1 15 ? 64.473 8.165 86.164 1.00 54.99 15 TYR E O 1
ATOM 4861 N N . LEU E 1 16 ? 64.644 6.200 85.092 1.00 53.86 16 LEU E N 1
ATOM 4862 C CA . LEU E 1 16 ? 64.648 5.438 86.334 1.00 54.59 16 LEU E CA 1
ATOM 4863 C C . LEU E 1 16 ? 65.954 5.623 87.091 1.00 56.07 16 LEU E C 1
ATOM 4864 O O . LEU E 1 16 ? 65.986 5.561 88.321 1.00 54.76 16 LEU E O 1
ATOM 4869 N N . LYS E 1 17 ? 67.023 5.853 86.335 1.00 57.65 17 LYS E N 1
ATOM 4870 C CA . LYS E 1 17 ? 68.357 6.054 86.886 1.00 58.87 17 LYS E CA 1
ATOM 4871 C C . LYS E 1 17 ? 68.322 7.079 88.010 1.00 58.94 17 LYS E C 1
ATOM 4872 O O . LYS E 1 17 ? 68.539 6.749 89.174 1.00 57.66 17 LYS E O 1
ATOM 4878 N N . GLN E 1 18 ? 68.040 8.329 87.661 1.00 59.58 18 GLN E N 1
ATOM 4879 C CA . GLN E 1 18 ? 68.004 9.375 88.667 1.00 60.42 18 GLN E CA 1
ATOM 4880 C C . GLN E 1 18 ? 66.919 9.099 89.699 1.00 59.59 18 GLN E C 1
ATOM 4881 O O . GLN E 1 18 ? 67.061 9.457 90.866 1.00 59.73 18 GLN E O 1
ATOM 4887 N N . GLY E 1 19 ? 65.831 8.471 89.267 1.00 58.96 19 GLY E N 1
ATOM 4888 C CA . GLY E 1 19 ? 64.764 8.156 90.198 1.00 57.00 19 GLY E CA 1
ATOM 4889 C C . GLY E 1 19 ? 65.329 7.320 91.327 1.00 55.80 19 GLY E C 1
ATOM 4890 O O . GLY E 1 19 ? 65.156 7.637 92.497 1.00 55.30 19 GLY E O 1
ATOM 4891 N N . ILE E 1 20 ? 66.020 6.247 90.963 1.00 55.39 20 ILE E N 1
ATOM 4892 C CA . ILE E 1 20 ? 66.630 5.358 91.935 1.00 55.61 20 ILE E CA 1
ATOM 4893 C C . ILE E 1 20 ? 67.724 6.077 92.694 1.00 56.86 20 ILE E C 1
ATOM 4894 O O . ILE E 1 20 ? 67.748 6.051 93.921 1.00 56.56 20 ILE E O 1
ATOM 4899 N N . GLU E 1 21 ? 68.628 6.717 91.958 1.00 59.09 21 GLU E N 1
ATOM 4900 C CA . GLU E 1 21 ? 69.738 7.443 92.566 1.00 60.87 21 GLU E CA 1
ATOM 4901 C C . GLU E 1 21 ? 69.263 8.409 93.640 1.00 61.07 21 GLU E C 1
ATOM 4902 O O . GLU E 1 21 ? 69.954 8.620 94.633 1.00 62.03 21 GLU E O 1
ATOM 4908 N N . GLU E 1 22 ? 68.083 8.988 93.450 1.00 61.38 22 GLU E N 1
ATOM 4909 C CA . GLU E 1 22 ? 67.558 9.926 94.429 1.00 62.08 22 GLU E CA 1
ATOM 4910 C C . GLU E 1 22 ? 67.093 9.226 95.686 1.00 61.53 22 GLU E C 1
ATOM 4911 O O . GLU E 1 22 ? 67.441 9.638 96.791 1.00 62.79 22 GLU E O 1
ATOM 4917 N N . TYR E 1 23 ? 66.309 8.167 95.529 1.00 60.44 23 TYR E N 1
ATOM 4918 C CA . TYR E 1 23 ? 65.820 7.434 96.691 1.00 60.10 23 TYR E CA 1
ATOM 4919 C C . TYR E 1 23 ? 66.974 6.729 97.408 1.00 60.49 23 TYR E C 1
ATOM 4920 O O . TYR E 1 23 ? 67.039 6.720 98.640 1.00 58.55 23 TYR E O 1
ATOM 4929 N N . THR E 1 24 ? 67.891 6.155 96.633 1.00 62.09 24 THR E N 1
ATOM 4930 C CA . THR E 1 24 ? 69.040 5.461 97.201 1.00 63.33 24 THR E CA 1
ATOM 4931 C C . THR E 1 24 ? 69.793 6.410 98.132 1.00 65.43 24 THR E C 1
ATOM 4932 O O . THR E 1 24 ? 70.346 5.992 99.146 1.00 64.96 24 THR E O 1
ATOM 4936 N N . LYS E 1 25 ? 69.802 7.691 97.775 1.00 68.09 25 LYS E N 1
ATOM 4937 C CA . LYS E 1 25 ? 70.481 8.720 98.556 1.00 70.00 25 LYS E CA 1
ATOM 4938 C C . LYS E 1 25 ? 69.667 9.100 99.795 1.00 71.07 25 LYS E C 1
ATOM 4939 O O . LYS E 1 25 ? 70.195 9.137 100.904 1.00 71.02 25 LYS E O 1
ATOM 4945 N N . ARG E 1 26 ? 68.382 9.384 99.601 1.00 72.27 26 ARG E N 1
ATOM 4946 C CA . ARG E 1 26 ? 67.508 9.756 100.709 1.00 73.89 26 ARG E CA 1
ATOM 4947 C C . ARG E 1 26 ? 67.474 8.619 101.716 1.00 74.13 26 ARG E C 1
ATOM 4948 O O . ARG E 1 26 ? 67.140 8.812 102.879 1.00 74.63 26 ARG E O 1
ATOM 4956 N N . LEU E 1 27 ? 67.828 7.428 101.253 1.00 74.94 27 LEU E N 1
ATOM 4957 C CA . LEU E 1 27 ? 67.799 6.237 102.084 1.00 75.35 27 LEU E CA 1
ATOM 4958 C C . LEU E 1 27 ? 69.094 5.926 102.828 1.00 76.00 27 LEU E C 1
ATOM 4959 O O . LEU E 1 27 ? 69.059 5.336 103.903 1.00 76.63 27 LEU E O 1
ATOM 4964 N N . SER E 1 28 ? 70.233 6.317 102.265 1.00 76.72 28 SER E N 1
ATOM 4965 C CA . SER E 1 28 ? 71.521 6.046 102.899 1.00 77.16 28 SER E CA 1
ATOM 4966 C C . SER E 1 28 ? 71.703 6.681 104.273 1.00 77.50 28 SER E C 1
ATOM 4967 O O . SER E 1 28 ? 72.619 6.317 105.014 1.00 77.47 28 SER E O 1
ATOM 4970 N N . ALA E 1 29 ? 70.835 7.627 104.616 1.00 77.51 29 ALA E N 1
ATOM 4971 C CA . ALA E 1 29 ? 70.913 8.287 105.912 1.00 77.30 29 ALA E CA 1
ATOM 4972 C C . ALA E 1 29 ? 70.568 7.293 107.025 1.00 77.10 29 ALA E C 1
ATOM 4973 O O . ALA E 1 29 ? 71.195 7.276 108.087 1.00 77.18 29 ALA E O 1
ATOM 4975 N N . TYR E 1 30 ? 69.578 6.451 106.761 1.00 76.88 30 TYR E N 1
ATOM 4976 C CA . TYR E 1 30 ? 69.127 5.460 107.725 1.00 76.50 30 TYR E CA 1
ATOM 4977 C C . TYR E 1 30 ? 70.002 4.210 107.697 1.00 75.78 30 TYR E C 1
ATOM 4978 O O . TYR E 1 30 ? 70.289 3.621 108.737 1.00 76.36 30 TYR E O 1
ATOM 4987 N N . ALA E 1 31 ? 70.420 3.806 106.502 1.00 74.34 31 ALA E N 1
ATOM 4988 C CA . ALA E 1 31 ? 71.277 2.636 106.326 1.00 72.67 31 ALA E CA 1
ATOM 4989 C C . ALA E 1 31 ? 71.842 2.716 104.921 1.00 71.90 31 ALA E C 1
ATOM 4990 O O . ALA E 1 31 ? 71.210 3.279 104.036 1.00 72.34 31 ALA E O 1
ATOM 4992 N N . LYS E 1 32 ? 73.032 2.172 104.706 1.00 71.52 32 LYS E N 1
ATOM 4993 C CA . LYS E 1 32 ? 73.619 2.224 103.376 1.00 70.86 32 LYS E CA 1
ATOM 4994 C C . LYS E 1 32 ? 73.223 1.021 102.551 1.00 69.07 32 LYS E C 1
ATOM 4995 O O . LYS E 1 32 ? 73.613 -0.102 102.859 1.00 69.19 32 LYS E O 1
ATOM 5001 N N . ILE E 1 33 ? 72.446 1.258 101.499 1.00 66.68 33 ILE E N 1
ATOM 5002 C CA . ILE E 1 33 ? 72.019 0.175 100.630 1.00 63.87 33 ILE E CA 1
ATOM 5003 C C . ILE E 1 33 ? 72.944 0.141 99.430 1.00 61.26 33 ILE E C 1
ATOM 5004 O O . ILE E 1 33 ? 73.661 1.101 99.164 1.00 60.18 33 ILE E O 1
ATOM 5009 N N . ASP E 1 34 ? 72.920 -0.963 98.698 1.00 59.39 34 ASP E N 1
ATOM 5010 C CA . ASP E 1 34 ? 73.783 -1.105 97.539 1.00 57.28 34 ASP E CA 1
ATOM 5011 C C . ASP E 1 34 ? 73.119 -1.910 96.425 1.00 54.92 34 ASP E C 1
ATOM 5012 O O . ASP E 1 34 ? 72.864 -3.104 96.582 1.00 54.67 34 ASP E O 1
ATOM 5017 N N . ILE E 1 35 ? 72.833 -1.261 95.301 1.00 52.16 35 ILE E N 1
ATOM 5018 C CA . ILE E 1 35 ? 72.214 -1.967 94.193 1.00 49.66 35 ILE E CA 1
ATOM 5019 C C . ILE E 1 35 ? 73.309 -2.699 93.444 1.00 47.88 35 ILE E C 1
ATOM 5020 O O . ILE E 1 35 ? 74.353 -2.131 93.155 1.00 46.71 35 ILE E O 1
ATOM 5025 N N . ILE E 1 36 ? 73.071 -3.965 93.139 1.00 47.20 36 ILE E N 1
ATOM 5026 C CA . ILE E 1 36 ? 74.047 -4.757 92.419 1.00 46.33 36 ILE E CA 1
ATOM 5027 C C . ILE E 1 36 ? 73.501 -5.136 91.056 1.00 48.24 36 ILE E C 1
ATOM 5028 O O . ILE E 1 36 ? 72.721 -6.076 90.941 1.00 47.61 36 ILE E O 1
ATOM 5033 N N . GLU E 1 37 ? 73.903 -4.386 90.031 1.00 51.30 37 GLU E N 1
ATOM 5034 C CA . GLU E 1 37 ? 73.468 -4.646 88.659 1.00 54.01 37 GLU E CA 1
ATOM 5035 C C . GLU E 1 37 ? 74.460 -5.606 88.018 1.00 54.37 37 GLU E C 1
ATOM 5036 O O . GLU E 1 37 ? 75.640 -5.284 87.884 1.00 55.43 37 GLU E O 1
ATOM 5042 N N . LEU E 1 38 ? 74.004 -6.788 87.635 1.00 55.30 38 LEU E N 1
ATOM 5043 C CA . LEU E 1 38 ? 74.908 -7.719 86.989 1.00 57.39 38 LEU E CA 1
ATOM 5044 C C . LEU E 1 38 ? 74.486 -7.923 85.539 1.00 58.68 38 LEU E C 1
ATOM 5045 O O . LEU E 1 38 ? 73.308 -7.844 85.208 1.00 57.89 38 LEU E O 1
ATOM 5050 N N . PRO E 1 39 ? 75.461 -8.153 84.649 1.00 60.93 39 PRO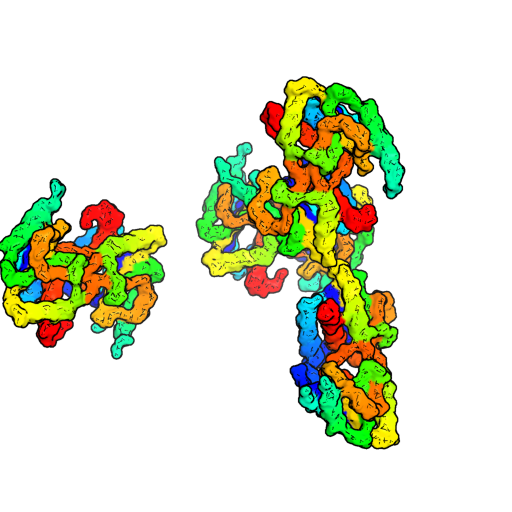 E N 1
ATOM 5051 C CA . PRO E 1 39 ? 75.250 -8.366 83.214 1.00 62.14 39 PRO E CA 1
ATOM 5052 C C . PRO E 1 39 ? 74.207 -9.407 82.824 1.00 63.11 39 PRO E C 1
ATOM 5053 O O . PRO E 1 39 ? 73.954 -10.358 83.563 1.00 62.74 39 PRO E O 1
ATOM 5057 N N . ASP E 1 40 ? 73.614 -9.212 81.647 1.00 64.96 40 ASP E N 1
ATOM 5058 C CA . ASP E 1 40 ? 72.611 -10.125 81.104 1.00 66.46 40 ASP E CA 1
ATOM 5059 C C . ASP E 1 40 ? 73.290 -11.405 80.615 1.00 67.37 40 ASP E C 1
ATOM 5060 O O . ASP E 1 40 ? 72.653 -12.445 80.450 1.00 68.61 40 ASP E O 1
ATOM 5065 N N . ILE E 1 55 ? 67.805 -22.289 79.353 1.00 66.94 55 ILE E N 1
ATOM 5066 C CA . ILE E 1 55 ? 68.429 -22.288 80.673 1.00 67.01 55 ILE E CA 1
ATOM 5067 C C . ILE E 1 55 ? 68.535 -20.884 81.258 1.00 67.62 55 ILE E C 1
ATOM 5068 O O . ILE E 1 55 ? 69.458 -20.122 80.946 1.00 66.77 55 ILE E O 1
ATOM 5073 N N . LYS E 1 56 ? 67.568 -20.567 82.115 1.00 68.34 56 LYS E N 1
ATOM 5074 C CA . LYS E 1 56 ? 67.471 -19.285 82.812 1.00 67.64 56 LYS E CA 1
ATOM 5075 C C . LYS E 1 56 ? 68.208 -19.381 84.147 1.00 67.72 56 LYS E C 1
ATOM 5076 O O . LYS E 1 56 ? 68.310 -18.406 84.906 1.00 67.64 56 LYS E O 1
ATOM 5082 N N . ASP E 1 57 ? 68.740 -20.571 84.407 1.00 66.77 57 ASP E N 1
ATOM 5083 C CA . ASP E 1 57 ? 69.447 -20.865 85.643 1.00 64.87 57 ASP E CA 1
ATOM 5084 C C . ASP E 1 57 ? 70.893 -20.363 85.689 1.00 62.05 57 ASP E C 1
ATOM 5085 O O . ASP E 1 57 ? 71.517 -20.344 86.748 1.00 60.65 57 ASP E O 1
ATOM 5090 N N . LYS E 1 58 ? 71.434 -19.951 84.551 1.00 59.58 58 LYS E N 1
ATOM 5091 C CA . LYS E 1 58 ? 72.800 -19.448 84.548 1.00 57.05 58 LYS E CA 1
ATOM 5092 C C . LYS E 1 58 ? 72.849 -18.173 85.390 1.00 54.47 58 LYS E C 1
ATOM 5093 O O . LYS E 1 58 ? 73.752 -17.996 86.203 1.00 54.15 58 LYS E O 1
ATOM 5099 N N . GLU E 1 59 ? 71.869 -17.293 85.187 1.00 51.54 59 GLU E N 1
ATOM 5100 C CA . GLU E 1 59 ? 71.783 -16.037 85.927 1.00 48.41 59 GLU E CA 1
ATOM 5101 C C . GLU E 1 59 ? 71.574 -16.272 87.416 1.00 46.29 59 GLU E C 1
ATOM 5102 O O . GLU E 1 59 ? 72.110 -15.545 88.245 1.00 45.23 59 GLU E O 1
ATOM 5108 N N . GLY E 1 60 ? 70.781 -17.283 87.749 1.00 45.46 60 GLY E N 1
ATOM 5109 C CA . GLY E 1 60 ? 70.528 -17.591 89.144 1.00 44.66 60 GLY E CA 1
ATOM 5110 C C . GLY E 1 60 ? 71.835 -17.896 89.852 1.00 44.75 60 GLY E C 1
ATOM 5111 O O . GLY E 1 60 ? 72.033 -17.530 91.018 1.00 43.63 60 GLY E O 1
ATOM 5112 N N . ASP E 1 61 ? 72.734 -18.571 89.143 1.00 42.80 61 ASP E N 1
ATOM 5113 C CA . ASP E 1 61 ? 74.026 -18.900 89.705 1.00 42.64 61 ASP E CA 1
ATOM 5114 C C . ASP E 1 61 ? 74.759 -17.587 89.961 1.00 42.05 61 ASP E C 1
ATOM 5115 O O . ASP E 1 61 ? 75.452 -17.431 90.974 1.00 41.07 61 ASP E O 1
ATOM 5120 N N . ARG E 1 62 ? 74.575 -16.643 89.040 1.00 40.31 62 ARG E N 1
ATOM 5121 C CA . ARG E 1 62 ? 75.202 -15.333 89.140 1.00 40.16 62 ARG E CA 1
ATOM 5122 C C . ARG E 1 62 ? 74.603 -14.602 90.329 1.00 36.53 62 ARG E C 1
ATOM 5123 O O . ARG E 1 62 ? 75.309 -13.918 91.068 1.00 36.19 62 ARG E O 1
ATOM 5131 N N . ILE E 1 63 ? 73.297 -14.749 90.507 1.00 30.73 63 ILE E N 1
ATOM 5132 C CA . ILE E 1 63 ? 72.615 -14.100 91.610 1.00 28.56 63 ILE E CA 1
ATOM 5133 C C . ILE E 1 63 ? 73.105 -14.694 92.924 1.00 26.36 63 ILE E C 1
ATOM 5134 O O . ILE E 1 63 ? 73.545 -13.974 93.818 1.00 22.89 63 ILE E O 1
ATOM 5139 N N . LEU E 1 64 ? 73.029 -16.017 93.016 1.00 24.95 64 LEU E N 1
ATOM 5140 C CA . LEU E 1 64 ? 73.455 -16.749 94.200 1.00 24.99 64 LEU E CA 1
ATOM 5141 C C . LEU E 1 64 ? 74.893 -16.424 94.602 1.00 25.27 64 LEU E C 1
ATOM 5142 O O . LEU E 1 64 ? 75.186 -16.228 95.778 1.00 26.46 64 LEU E O 1
ATOM 5147 N N . SER E 1 65 ? 75.783 -16.360 93.624 1.00 25.68 65 SER E N 1
ATOM 5148 C CA . SER E 1 65 ? 77.180 -16.083 93.891 1.00 29.06 65 SER E CA 1
ATOM 5149 C C . SER E 1 65 ? 77.361 -14.668 94.386 1.00 30.22 65 SER E C 1
ATOM 5150 O O . SER E 1 65 ? 78.481 -14.187 94.521 1.00 34.21 65 SER E O 1
ATOM 5153 N N . LYS E 1 66 ? 76.258 -13.986 94.642 1.00 31.97 66 LYS E N 1
ATOM 5154 C CA . LYS E 1 66 ? 76.332 -12.623 95.146 1.00 32.58 66 LYS E CA 1
ATOM 5155 C C . LYS E 1 66 ? 75.682 -12.586 96.532 1.00 30.85 66 LYS E C 1
ATOM 5156 O O . LYS E 1 66 ? 75.815 -11.622 97.273 1.00 30.61 66 LYS E O 1
ATOM 5162 N N . ILE E 1 67 ? 75.002 -13.672 96.876 1.00 29.73 67 ILE E N 1
ATOM 5163 C CA . ILE E 1 67 ? 74.311 -13.793 98.144 1.00 32.02 67 ILE E CA 1
ATOM 5164 C C . ILE E 1 67 ? 75.116 -14.471 99.252 1.00 33.42 67 ILE E C 1
ATOM 5165 O O . ILE E 1 67 ? 75.573 -15.603 99.120 1.00 35.25 67 ILE E O 1
ATOM 5170 N N . SER E 1 68 ? 75.266 -13.768 100.361 1.00 33.98 68 SER E N 1
ATOM 5171 C CA . SER E 1 68 ? 76.003 -14.290 101.495 1.00 33.65 68 SER E CA 1
ATOM 5172 C C . SER E 1 68 ? 75.160 -15.306 102.283 1.00 31.60 68 SER E C 1
ATOM 5173 O O . SER E 1 68 ? 73.936 -15.205 102.349 1.00 31.91 68 SER E O 1
ATOM 5176 N N . PRO E 1 69 ? 75.806 -16.308 102.885 1.00 29.88 69 PRO E N 1
ATOM 5177 C CA . PRO E 1 69 ? 75.045 -17.300 103.649 1.00 29.20 69 PRO E CA 1
ATOM 5178 C C . PRO E 1 69 ? 74.366 -16.747 104.914 1.00 28.21 69 PRO E C 1
ATOM 5179 O O . PRO E 1 69 ? 73.337 -17.256 105.341 1.00 27.38 69 PRO E O 1
ATOM 5183 N N . ASP E 1 70 ? 74.921 -15.693 105.498 1.00 26.44 70 ASP E N 1
ATOM 5184 C CA . ASP E 1 70 ? 74.333 -15.124 106.699 1.00 27.25 70 ASP E CA 1
ATOM 5185 C C . ASP E 1 70 ? 73.305 -14.056 106.358 1.00 26.63 70 ASP E C 1
ATOM 5186 O O . ASP E 1 70 ? 72.853 -13.303 107.219 1.00 26.85 70 ASP E O 1
ATOM 5191 N N . ALA E 1 71 ? 72.914 -14.004 105.097 1.00 25.01 71 ALA E N 1
ATOM 5192 C CA . ALA E 1 71 ? 71.968 -12.997 104.660 1.00 22.87 71 ALA E CA 1
ATOM 5193 C C . ALA E 1 71 ? 70.516 -13.446 104.630 1.00 21.09 71 ALA E C 1
ATOM 5194 O O . ALA E 1 71 ? 70.211 -14.600 104.333 1.00 20.36 71 ALA E O 1
ATOM 5196 N N . HIS E 1 72 ? 69.617 -12.525 104.958 1.00 19.21 72 HIS E N 1
ATOM 5197 C CA . HIS E 1 72 ? 68.194 -12.827 104.899 1.00 18.75 72 HIS E CA 1
ATOM 5198 C C . HIS E 1 72 ? 67.782 -12.396 103.484 1.00 18.32 72 HIS E C 1
ATOM 5199 O O . HIS E 1 72 ? 67.906 -11.225 103.108 1.00 17.63 72 HIS E O 1
ATOM 5206 N N . VAL E 1 73 ? 67.304 -13.346 102.697 1.00 16.39 73 VAL E N 1
ATOM 5207 C CA . VAL E 1 73 ? 66.980 -13.043 101.317 1.00 18.85 73 VAL E CA 1
ATOM 5208 C C . VAL E 1 73 ? 65.518 -12.924 100.921 1.00 18.35 73 VAL E C 1
ATOM 5209 O O . VAL E 1 73 ? 64.779 -13.906 100.925 1.00 17.89 73 VAL E O 1
ATOM 5213 N N . ILE E 1 74 ? 65.124 -11.702 100.564 1.00 18.28 74 ILE E N 1
ATOM 5214 C CA . ILE E 1 74 ? 63.754 -11.413 100.149 1.00 17.60 74 ILE E CA 1
ATOM 5215 C C . ILE E 1 74 ? 63.701 -11.408 98.626 1.00 18.65 74 ILE E C 1
ATOM 5216 O O . ILE E 1 74 ? 64.217 -10.502 97.974 1.00 19.73 74 ILE E O 1
ATOM 5221 N N . ALA E 1 75 ? 63.095 -12.444 98.065 1.00 17.99 75 ALA E N 1
ATOM 5222 C CA . ALA E 1 75 ? 62.951 -12.566 96.620 1.00 18.62 75 ALA E CA 1
ATOM 5223 C C . ALA E 1 75 ? 61.599 -12.033 96.127 1.00 18.99 75 ALA E C 1
ATOM 5224 O O . ALA E 1 75 ? 60.548 -12.405 96.638 1.00 18.26 75 ALA E O 1
ATOM 5226 N N . LEU E 1 76 ? 61.623 -11.151 95.139 1.00 20.88 76 LEU E N 1
ATOM 5227 C CA . LEU E 1 76 ? 60.371 -10.641 94.597 1.00 22.73 76 LEU E CA 1
ATOM 5228 C C . LEU E 1 76 ? 59.852 -11.638 93.579 1.00 23.88 76 LEU E C 1
ATOM 5229 O O . LEU E 1 76 ? 60.543 -11.952 92.615 1.00 23.49 76 LEU E O 1
ATOM 5234 N N . ALA E 1 77 ? 58.642 -12.139 93.803 1.00 27.13 77 ALA E N 1
ATOM 5235 C CA . ALA E 1 77 ? 58.016 -13.118 92.907 1.00 29.67 77 ALA E CA 1
ATOM 5236 C C . ALA E 1 77 ? 56.513 -12.893 92.932 1.00 32.19 77 ALA E C 1
ATOM 5237 O O . ALA E 1 77 ? 55.940 -12.727 94.003 1.00 34.17 77 ALA E O 1
ATOM 5239 N N . ILE E 1 78 ? 55.873 -12.887 91.769 1.00 36.19 78 ILE E N 1
ATOM 5240 C CA . ILE E 1 78 ? 54.431 -12.654 91.706 1.00 39.79 78 ILE E CA 1
ATOM 5241 C C . ILE E 1 78 ? 53.657 -13.557 92.654 1.00 41.59 78 ILE E C 1
ATOM 5242 O O . ILE E 1 78 ? 52.719 -13.110 93.319 1.00 40.72 78 ILE E O 1
ATOM 5247 N N . GLU E 1 79 ? 54.048 -14.827 92.714 1.00 43.65 79 GLU E N 1
ATOM 5248 C CA . GLU E 1 79 ? 53.375 -15.787 93.584 1.00 45.48 79 GLU E CA 1
ATOM 5249 C C . GLU E 1 79 ? 53.760 -15.641 95.061 1.00 44.37 79 GLU E C 1
ATOM 5250 O O . GLU E 1 79 ? 53.280 -16.394 95.906 1.00 44.95 79 GLU E O 1
ATOM 5256 N N . GLY E 1 80 ? 54.607 -14.661 95.371 1.00 42.67 80 GLY E N 1
ATOM 5257 C CA . GLY E 1 80 ? 55.026 -14.443 96.747 1.00 42.33 80 GLY E CA 1
ATOM 5258 C C . GLY E 1 80 ? 53.952 -13.869 97.656 1.00 42.26 80 GLY E C 1
ATOM 5259 O O . GLY E 1 80 ? 52.826 -13.644 97.234 1.00 41.57 80 GLY E O 1
ATOM 5260 N N . LYS E 1 81 ? 54.301 -13.631 98.913 1.00 42.95 81 LYS E N 1
ATOM 5261 C CA . LYS E 1 81 ? 53.350 -13.090 99.877 1.00 44.39 81 LYS E CA 1
ATOM 5262 C C . LYS E 1 81 ? 53.145 -11.594 99.626 1.00 44.48 81 LYS E C 1
ATOM 5263 O O . LYS E 1 81 ? 54.102 -10.853 99.419 1.00 44.73 81 LYS E O 1
ATOM 5277 N N . LYS E 1 83 ? 52.393 -8.106 101.007 1.00 38.42 83 LYS E N 1
ATOM 5278 C CA . LYS E 1 83 ? 52.366 -7.339 102.238 1.00 36.89 83 LYS E CA 1
ATOM 5279 C C . LYS E 1 83 ? 51.997 -5.884 102.034 1.00 35.42 83 LYS E C 1
ATOM 5280 O O . LYS E 1 83 ? 52.248 -5.313 100.972 1.00 36.36 83 LYS E O 1
ATOM 5286 N N . THR E 1 84 ? 51.397 -5.286 103.057 1.00 32.18 84 THR E N 1
ATOM 5287 C CA . THR E 1 84 ? 51.033 -3.882 102.990 1.00 30.83 84 THR E CA 1
ATOM 5288 C C . THR E 1 84 ? 52.339 -3.158 103.225 1.00 30.18 84 THR E C 1
ATOM 5289 O O . THR E 1 84 ? 53.339 -3.784 103.576 1.00 29.49 84 THR E O 1
ATOM 5293 N N . SER E 1 85 ? 52.358 -1.852 103.028 1.00 30.35 85 SER E N 1
ATOM 5294 C CA . SER E 1 85 ? 53.602 -1.144 103.231 1.00 32.34 85 SER E CA 1
ATOM 5295 C C . SER E 1 85 ? 53.955 -1.224 104.709 1.00 34.01 85 SER E C 1
ATOM 5296 O O . SER E 1 85 ? 55.131 -1.289 105.072 1.00 34.81 85 SER E O 1
ATOM 5299 N N . GLU E 1 86 ? 52.927 -1.242 105.557 1.00 35.57 86 GLU E N 1
ATOM 5300 C CA . GLU E 1 86 ? 53.123 -1.317 107.004 1.00 36.15 86 GLU E CA 1
ATOM 5301 C C . GLU E 1 86 ? 53.759 -2.647 107.361 1.00 35.43 86 GLU E C 1
ATOM 5302 O O . GLU E 1 86 ? 54.753 -2.700 108.086 1.00 36.62 86 GLU E O 1
ATOM 5308 N N . GLU E 1 87 ? 53.177 -3.726 106.857 1.00 33.99 87 GLU E N 1
ATOM 5309 C CA . GLU E 1 87 ? 53.695 -5.051 107.145 1.00 33.65 87 GLU E CA 1
ATOM 5310 C C . GLU E 1 87 ? 55.156 -5.210 106.745 1.00 32.98 87 GLU E C 1
ATOM 5311 O O . GLU E 1 87 ? 55.929 -5.899 107.415 1.00 32.82 87 GLU E O 1
ATOM 5317 N N . LEU E 1 88 ? 55.537 -4.555 105.655 1.00 31.92 88 LEU E N 1
ATOM 5318 C CA . LEU E 1 88 ? 56.900 -4.638 105.155 1.00 30.20 88 LEU E CA 1
ATOM 5319 C C . LEU E 1 88 ? 57.828 -3.834 106.064 1.00 29.83 88 LEU E C 1
ATOM 5320 O O . LEU E 1 88 ? 59.043 -4.007 106.043 1.00 32.09 88 LEU E O 1
ATOM 5325 N N . ALA E 1 89 ? 57.251 -2.953 106.867 1.00 28.70 89 ALA E N 1
ATOM 5326 C CA . ALA E 1 89 ? 58.043 -2.165 107.793 1.00 28.77 89 ALA E CA 1
ATOM 5327 C C . ALA E 1 89 ? 58.310 -3.061 108.991 1.00 30.14 89 ALA E C 1
ATOM 5328 O O . ALA E 1 89 ? 59.392 -3.034 109.572 1.00 28.91 89 ALA E O 1
ATOM 5330 N N . ASP E 1 90 ? 57.321 -3.870 109.354 1.00 33.47 90 ASP E N 1
ATOM 5331 C CA . ASP E 1 90 ? 57.483 -4.783 110.483 1.00 38.74 90 ASP E CA 1
ATOM 5332 C C . ASP E 1 90 ? 58.625 -5.759 110.199 1.00 37.87 90 ASP E C 1
ATOM 5333 O O . ASP E 1 90 ? 59.490 -5.987 111.048 1.00 38.61 90 ASP E O 1
ATOM 5338 N N . THR E 1 91 ? 58.622 -6.326 109.000 1.00 36.52 91 THR E N 1
ATOM 5339 C CA . THR E 1 91 ? 59.643 -7.280 108.608 1.00 36.51 91 THR E CA 1
ATOM 5340 C C . THR E 1 91 ? 61.069 -6.740 108.726 1.00 34.78 91 THR E C 1
ATOM 5341 O O . THR E 1 91 ? 61.970 -7.442 109.191 1.00 34.44 91 THR E O 1
ATOM 5345 N N . ILE E 1 92 ? 61.264 -5.494 108.315 1.00 32.11 92 ILE E N 1
ATOM 5346 C CA . ILE E 1 92 ? 62.581 -4.881 108.349 1.00 30.88 92 ILE E CA 1
ATOM 5347 C C . ILE E 1 92 ? 62.968 -4.552 109.775 1.00 30.35 92 ILE E C 1
ATOM 5348 O O . ILE E 1 92 ? 64.122 -4.705 110.179 1.00 27.47 92 ILE E O 1
ATOM 5353 N N . ASP E 1 93 ? 61.975 -4.111 110.534 1.00 31.42 93 ASP E N 1
ATOM 5354 C CA . ASP E 1 93 ? 62.170 -3.764 111.918 1.00 31.51 93 ASP E CA 1
ATOM 5355 C C . ASP E 1 93 ? 62.524 -5.034 112.652 1.00 30.84 93 ASP E C 1
ATOM 5356 O O . ASP E 1 93 ? 63.496 -5.088 113.405 1.00 31.34 93 ASP E O 1
ATOM 5361 N N . LYS E 1 94 ? 61.724 -6.064 112.427 1.00 27.45 94 LYS E N 1
ATOM 5362 C CA . LYS E 1 94 ? 61.965 -7.325 113.087 1.00 26.08 94 LYS E CA 1
ATOM 5363 C C . LYS E 1 94 ? 63.366 -7.849 112.814 1.00 25.76 94 LYS E C 1
ATOM 5364 O O . LYS E 1 94 ? 64.099 -8.167 113.749 1.00 25.62 94 LYS E O 1
ATOM 5370 N N . LEU E 1 95 ? 63.743 -7.918 111.539 1.00 24.85 95 LEU E N 1
ATOM 5371 C CA . LEU E 1 95 ? 65.058 -8.420 111.161 1.00 24.76 95 LEU E CA 1
ATOM 5372 C C . LEU E 1 95 ? 66.207 -7.717 111.903 1.00 24.72 95 LEU E C 1
ATOM 5373 O O . LEU E 1 95 ? 67.140 -8.374 112.369 1.00 24.89 95 LEU E O 1
ATOM 5378 N N . ALA E 1 96 ? 66.143 -6.396 112.031 1.00 24.91 96 ALA E N 1
ATOM 5379 C CA . ALA E 1 96 ? 67.206 -5.665 112.731 1.00 27.07 96 ALA E CA 1
ATOM 5380 C C . ALA E 1 96 ? 67.308 -6.162 114.168 1.00 28.11 96 ALA E C 1
ATOM 5381 O O . ALA E 1 96 ? 68.383 -6.169 114.773 1.00 28.15 96 ALA E O 1
ATOM 5383 N N . THR E 1 97 ? 66.168 -6.588 114.697 1.00 29.60 97 THR E N 1
ATOM 5384 C CA . THR E 1 97 ? 66.082 -7.056 116.062 1.00 31.97 97 THR E CA 1
ATOM 5385 C C . THR E 1 97 ? 66.504 -8.508 116.226 1.00 32.79 97 THR E C 1
ATOM 5386 O O . THR E 1 97 ? 67.066 -8.876 117.262 1.00 34.27 97 THR E O 1
ATOM 5390 N N . TYR E 1 98 ? 66.252 -9.335 115.219 1.00 31.80 98 TYR E N 1
ATOM 5391 C CA . TYR E 1 98 ? 66.638 -10.730 115.329 1.00 31.08 98 TYR E CA 1
ATOM 5392 C C . TYR E 1 98 ? 68.069 -10.955 114.870 1.00 31.79 98 TYR E C 1
ATOM 5393 O O . TYR E 1 98 ? 68.492 -12.095 114.670 1.00 32.19 98 TYR E O 1
ATOM 5402 N N . GLY E 1 99 ? 68.814 -9.862 114.708 1.00 30.76 99 GLY E N 1
ATOM 5403 C CA . GLY E 1 99 ? 70.209 -9.972 114.324 1.00 33.09 99 GLY E CA 1
ATOM 5404 C C . GLY E 1 99 ? 70.609 -9.916 112.860 1.00 35.75 99 GLY E C 1
ATOM 5405 O O . GLY E 1 99 ? 71.762 -9.609 112.555 1.00 37.42 99 GLY E O 1
ATOM 5406 N N . LYS E 1 100 ? 69.687 -10.207 111.950 1.00 36.19 100 LYS E N 1
ATOM 5407 C CA . LYS E 1 100 ? 70.001 -10.187 110.519 1.00 36.90 100 LYS E CA 1
ATOM 5408 C C . LYS E 1 100 ? 70.489 -8.817 110.034 1.00 36.46 100 LYS E C 1
ATOM 5409 O O . LYS E 1 100 ? 69.695 -7.995 109.574 1.00 37.24 100 LYS E O 1
ATOM 5415 N N . SER E 1 101 ? 71.791 -8.571 110.120 1.00 36.10 101 SER E N 1
ATOM 5416 C CA . SER E 1 101 ? 72.331 -7.284 109.682 1.00 36.00 101 SER E CA 1
ATOM 5417 C C . SER E 1 101 ? 72.501 -7.213 108.158 1.00 34.72 101 SER E C 1
ATOM 5418 O O . SER E 1 101 ? 72.819 -6.152 107.617 1.00 34.28 101 SER E O 1
ATOM 5421 N N . LYS E 1 102 ? 72.309 -8.341 107.474 1.00 31.74 102 LYS E N 1
ATOM 5422 C CA . LYS E 1 102 ? 72.437 -8.375 106.015 1.00 30.72 102 LYS E CA 1
ATOM 5423 C C . LYS E 1 102 ? 71.096 -8.720 105.371 1.00 27.50 102 LYS E C 1
ATOM 5424 O O . LYS E 1 102 ? 70.613 -9.844 105.500 1.00 25.91 102 LYS E O 1
ATOM 5430 N N . VAL E 1 103 ? 70.492 -7.757 104.683 1.00 23.93 103 VAL E N 1
ATOM 5431 C CA . VAL E 1 103 ? 69.231 -8.019 104.005 1.00 21.74 103 VAL E CA 1
ATOM 5432 C C . VAL E 1 103 ? 69.400 -7.831 102.506 1.00 19.38 103 VAL E C 1
ATOM 5433 O O . VAL E 1 103 ? 69.781 -6.761 102.033 1.00 18.25 103 VAL E O 1
ATOM 5437 N N . THR E 1 104 ? 69.114 -8.892 101.763 1.00 18.54 104 THR E N 1
ATOM 5438 C CA . THR E 1 104 ? 69.237 -8.874 100.318 1.00 16.16 104 THR E CA 1
ATOM 5439 C C . THR E 1 104 ? 67.915 -9.128 99.593 1.00 16.88 104 THR E C 1
ATOM 5440 O O . THR E 1 104 ? 67.259 -10.152 99.803 1.00 17.48 104 THR E O 1
ATOM 5444 N N . PHE E 1 105 ? 67.538 -8.177 98.744 1.00 16.72 105 PHE E N 1
ATOM 5445 C CA . PHE E 1 105 ? 66.331 -8.272 97.926 1.00 16.12 105 PHE E CA 1
ATOM 5446 C C . PHE E 1 105 ? 66.800 -8.740 96.543 1.00 17.36 105 PHE E C 1
ATOM 5447 O O . PHE E 1 105 ? 67.816 -8.262 96.027 1.00 16.53 105 PHE E O 1
ATOM 5455 N N . VAL E 1 106 ? 66.079 -9.680 95.948 1.00 18.52 106 VAL E N 1
ATOM 5456 C CA . VAL E 1 106 ? 66.453 -10.179 94.631 1.00 19.05 106 VAL E CA 1
ATOM 5457 C C . VAL E 1 106 ? 65.378 -9.909 93.589 1.00 18.84 106 VAL E C 1
ATOM 5458 O O . VAL E 1 106 ? 64.214 -10.234 93.795 1.00 19.37 106 VAL E O 1
ATOM 5462 N N . ILE E 1 107 ? 65.771 -9.306 92.477 1.00 19.21 107 ILE E N 1
ATOM 5463 C CA . ILE E 1 107 ? 64.828 -9.034 91.401 1.00 22.15 107 ILE E CA 1
ATOM 5464 C C . ILE E 1 107 ? 65.306 -9.761 90.151 1.00 23.59 107 ILE E C 1
ATOM 5465 O O . ILE E 1 107 ? 66.435 -9.561 89.698 1.00 24.03 107 ILE E O 1
ATOM 5470 N N . GLY E 1 108 ? 64.443 -10.600 89.594 1.00 25.21 108 GLY E N 1
ATOM 5471 C CA . GLY E 1 108 ? 64.809 -11.340 88.407 1.00 28.05 108 GLY E CA 1
ATOM 5472 C C . GLY E 1 108 ? 64.683 -10.519 87.141 1.00 30.85 108 GLY E C 1
ATOM 5473 O O . GLY E 1 108 ? 64.017 -9.486 87.126 1.00 30.73 108 GLY E O 1
ATOM 5474 N N . GLY E 1 109 ? 65.344 -10.973 86.080 1.00 32.31 109 GLY E N 1
ATOM 5475 C CA . GLY E 1 109 ? 65.260 -10.285 84.813 1.00 33.79 109 GLY E CA 1
ATOM 5476 C C . GLY E 1 109 ? 63.991 -10.755 84.132 1.00 37.44 109 GLY E C 1
ATOM 5477 O O . GLY E 1 109 ? 63.108 -11.327 84.776 1.00 37.12 109 GLY E O 1
ATOM 5478 N N . SER E 1 110 ? 63.893 -10.517 82.829 1.00 40.91 110 SER E N 1
ATOM 5479 C CA . SER E 1 110 ? 62.715 -10.923 82.068 1.00 42.88 110 SER E CA 1
ATOM 5480 C C . SER E 1 110 ? 62.447 -12.414 82.257 1.00 45.05 110 SER E C 1
ATOM 5481 O O . SER E 1 110 ? 61.324 -12.819 82.567 1.00 45.95 110 SER E O 1
ATOM 5484 N N . LEU E 1 111 ? 63.495 -13.215 82.072 1.00 45.53 111 LEU E N 1
ATOM 5485 C CA . LEU E 1 111 ? 63.415 -14.666 82.199 1.00 46.54 111 LEU E CA 1
ATOM 5486 C C . LEU E 1 111 ? 63.019 -15.158 83.597 1.00 46.25 111 LEU E C 1
ATOM 5487 O O . LEU E 1 111 ? 62.659 -16.324 83.764 1.00 47.02 111 LEU E O 1
ATOM 5492 N N . GLY E 1 112 ? 63.073 -14.270 84.591 1.00 44.49 112 GLY E N 1
ATOM 5493 C CA . GLY E 1 112 ? 62.690 -14.642 85.945 1.00 41.52 112 GLY E CA 1
ATOM 5494 C C . GLY E 1 112 ? 63.798 -15.145 86.859 1.00 40.26 112 GLY E C 1
ATOM 5495 O O . GLY E 1 112 ? 64.987 -14.911 86.619 1.00 39.36 112 GLY E O 1
ATOM 5496 N N . LEU E 1 113 ? 63.392 -15.832 87.924 1.00 37.84 113 LEU E N 1
ATOM 5497 C CA . LEU E 1 113 ? 64.323 -16.384 88.895 1.00 36.28 113 LEU E CA 1
ATOM 5498 C C . LEU E 1 113 ? 64.286 -17.908 88.833 1.00 37.51 113 LEU E C 1
ATOM 5499 O O . LEU E 1 113 ? 63.208 -18.512 88.772 1.00 36.76 113 LEU E O 1
ATOM 5504 N N . SER E 1 114 ? 65.466 -18.524 88.838 1.00 38.64 114 SER E N 1
ATOM 5505 C CA . SER E 1 114 ? 65.580 -19.985 88.785 1.00 40.31 114 SER E CA 1
ATOM 5506 C C . SER E 1 114 ? 65.146 -20.640 90.099 1.00 41.33 114 SER E C 1
ATOM 5507 O O . SER E 1 114 ? 65.220 -20.022 91.173 1.00 41.67 114 SER E O 1
ATOM 5510 N N . ASP E 1 115 ? 64.692 -21.891 90.005 1.00 42.49 115 ASP E N 1
ATOM 5511 C CA . ASP E 1 115 ? 64.220 -22.640 91.176 1.00 43.94 115 ASP E CA 1
ATOM 5512 C C . ASP E 1 115 ? 65.193 -22.617 92.351 1.00 42.42 115 ASP E C 1
ATOM 5513 O O . ASP E 1 115 ? 64.781 -22.579 93.510 1.00 40.19 115 ASP E O 1
ATOM 5518 N N . THR E 1 116 ? 66.485 -22.645 92.051 1.00 40.85 116 THR E N 1
ATOM 5519 C CA . THR E 1 116 ? 67.475 -22.648 93.109 1.00 40.88 116 THR E CA 1
ATOM 5520 C C . THR E 1 116 ? 67.564 -21.312 93.843 1.00 38.53 116 THR E C 1
ATOM 5521 O O . THR E 1 116 ? 67.873 -21.285 95.026 1.00 38.60 116 THR E O 1
ATOM 5525 N N . VAL E 1 117 ? 67.282 -20.211 93.153 1.00 36.96 117 VAL E N 1
ATOM 5526 C CA . VAL E 1 117 ? 67.316 -18.897 93.785 1.00 34.03 117 VAL E CA 1
ATOM 5527 C C . VAL E 1 117 ? 66.103 -18.806 94.690 1.00 32.21 117 VAL E C 1
ATOM 5528 O O . VAL E 1 117 ? 66.140 -18.193 95.745 1.00 31.18 117 VAL E O 1
ATOM 5540 N N . LYS E 1 119 ? 64.820 -21.338 96.190 1.00 28.14 119 LYS E N 1
ATOM 5541 C CA . LYS E 1 119 ? 65.039 -22.221 97.326 1.00 27.04 119 LYS E CA 1
ATOM 5542 C C . LYS E 1 119 ? 65.897 -21.541 98.389 1.00 23.93 119 LYS E C 1
ATOM 5543 O O . LYS E 1 119 ? 65.671 -21.714 99.581 1.00 22.25 119 LYS E O 1
ATOM 5549 N N . ARG E 1 120 ? 66.879 -20.763 97.956 1.00 21.34 120 ARG E N 1
ATOM 5550 C CA . ARG E 1 120 ? 67.740 -20.053 98.893 1.00 20.79 120 ARG E CA 1
ATOM 5551 C C . ARG E 1 120 ? 66.960 -18.966 99.632 1.00 21.02 120 ARG E C 1
ATOM 5552 O O . ARG E 1 120 ? 67.321 -18.570 100.743 1.00 19.30 120 ARG E O 1
ATOM 5560 N N . ALA E 1 121 ? 65.901 -18.490 98.981 1.00 20.79 121 ALA E N 1
ATOM 5561 C CA . ALA E 1 121 ? 65.051 -17.433 99.497 1.00 20.33 121 ALA E CA 1
ATOM 5562 C C . ALA E 1 121 ? 64.434 -17.749 100.844 1.00 21.50 121 ALA E C 1
ATOM 5563 O O . ALA E 1 121 ? 63.845 -18.809 101.028 1.00 20.44 121 ALA E O 1
ATOM 5565 N N . ASP E 1 122 ? 64.558 -16.808 101.776 1.00 22.67 122 ASP E N 1
ATOM 5566 C CA . ASP E 1 122 ? 63.996 -16.964 103.111 1.00 24.57 122 ASP E CA 1
ATOM 5567 C C . ASP E 1 122 ? 62.550 -16.477 103.083 1.00 25.98 122 ASP E C 1
ATOM 5568 O O . ASP E 1 122 ? 61.702 -16.933 103.857 1.00 25.24 122 ASP E O 1
ATOM 5573 N N . GLU E 1 123 ? 62.281 -15.563 102.154 1.00 27.39 123 GLU E N 1
ATOM 5574 C CA . GLU E 1 123 ? 60.961 -14.967 101.976 1.00 27.74 123 GLU E CA 1
ATOM 5575 C C . GLU E 1 123 ? 60.690 -14.586 100.520 1.00 26.78 123 GLU E C 1
ATOM 5576 O O . GLU E 1 123 ? 61.565 -14.053 99.834 1.00 25.36 123 GLU E O 1
ATOM 5582 N N . LYS E 1 124 ? 59.483 -14.871 100.042 1.00 26.61 124 LYS E N 1
ATOM 5583 C CA . LYS E 1 124 ? 59.107 -14.488 98.685 1.00 25.94 124 LYS E CA 1
ATOM 5584 C C . LYS E 1 124 ? 58.112 -13.338 98.866 1.00 26.51 124 LYS E C 1
ATOM 5585 O O . LYS E 1 124 ? 57.104 -13.494 99.549 1.00 26.86 124 LYS E O 1
ATOM 5591 N N . LEU E 1 125 ? 58.412 -12.182 98.281 1.00 27.23 125 LEU E N 1
ATOM 5592 C CA . LEU E 1 125 ? 57.566 -10.991 98.412 1.00 27.54 125 LEU E CA 1
ATOM 5593 C C . LEU E 1 125 ? 56.946 -10.537 97.099 1.00 28.12 125 LEU E C 1
ATOM 5594 O O . LEU E 1 125 ? 57.640 -10.392 96.096 1.00 30.38 125 LEU E O 1
ATOM 5599 N N . SER E 1 126 ? 55.639 -10.288 97.113 1.00 28.21 126 SER E N 1
ATOM 5600 C CA . SER E 1 126 ? 54.923 -9.851 95.910 1.00 25.92 126 SER E CA 1
ATOM 5601 C C . SER E 1 126 ? 54.457 -8.407 96.040 1.00 24.16 126 SER E C 1
ATOM 5602 O O . SER E 1 126 ? 54.079 -7.962 97.116 1.00 24.52 126 SER E O 1
ATOM 5605 N N . PHE E 1 127 ? 54.490 -7.669 94.940 1.00 25.15 127 PHE E N 1
ATOM 5606 C CA . PHE E 1 127 ? 54.042 -6.283 94.970 1.00 25.00 127 PHE E CA 1
ATOM 5607 C C . PHE E 1 127 ? 52.645 -6.068 94.390 1.00 22.02 127 PHE E C 1
ATOM 5608 O O . PHE E 1 127 ? 52.069 -5.003 94.561 1.00 18.54 127 PHE E O 1
ATOM 5616 N N . SER E 1 128 ? 52.108 -7.078 93.715 1.00 21.24 128 SER E N 1
ATOM 5617 C CA . SER E 1 128 ? 50.773 -6.994 93.117 1.00 22.42 128 SER E CA 1
ATOM 5618 C C . SER E 1 128 ? 50.554 -8.184 92.213 1.00 21.10 128 SER E C 1
ATOM 5619 O O . SER E 1 128 ? 51.501 -8.889 91.884 1.00 20.62 128 SER E O 1
ATOM 5622 N N . LYS E 1 129 ? 49.307 -8.404 91.814 1.00 19.92 129 LYS E N 1
ATOM 5623 C CA . LYS E 1 129 ? 49.001 -9.514 90.924 1.00 20.64 129 LYS E CA 1
ATOM 5624 C C . LYS E 1 129 ? 49.455 -9.142 89.530 1.00 20.18 129 LYS E C 1
ATOM 5625 O O . LYS E 1 129 ? 49.470 -9.979 88.641 1.00 21.07 129 LYS E O 1
ATOM 5639 N N . THR E 1 131 ? 52.124 -7.773 86.580 1.00 22.04 131 THR E N 1
ATOM 5640 C CA . THR E 1 131 ? 53.515 -7.912 86.178 1.00 18.91 131 THR E CA 1
ATOM 5641 C C . THR E 1 131 ? 54.125 -6.551 85.870 1.00 19.37 131 THR E C 1
ATOM 5642 O O . THR E 1 131 ? 53.636 -5.833 84.997 1.00 19.43 131 THR E O 1
ATOM 5646 N N . PHE E 1 132 ? 55.197 -6.194 86.572 1.00 19.84 132 PHE E N 1
ATOM 5647 C CA . PHE E 1 132 ? 55.874 -4.916 86.322 1.00 21.54 132 PHE E CA 1
ATOM 5648 C C . PHE E 1 132 ? 57.230 -5.182 85.680 1.00 23.93 132 PHE E C 1
ATOM 5649 O O . PHE E 1 132 ? 57.891 -6.180 86.008 1.00 26.52 132 PHE E O 1
ATOM 5657 N N . PRO E 1 133 ? 57.671 -4.301 84.758 1.00 23.85 133 PRO E N 1
ATOM 5658 C CA . PRO E 1 133 ? 58.977 -4.523 84.124 1.00 23.45 133 PRO E CA 1
ATOM 5659 C C . PRO E 1 133 ? 60.001 -4.521 85.248 1.00 23.64 133 PRO E C 1
ATOM 5660 O O . PRO E 1 133 ? 59.936 -3.669 86.140 1.00 23.31 133 PRO E O 1
ATOM 5664 N N . HIS E 1 134 ? 60.945 -5.455 85.213 1.00 24.38 134 HIS E N 1
ATOM 5665 C CA . HIS E 1 134 ? 61.943 -5.517 86.277 1.00 25.30 134 HIS E CA 1
ATOM 5666 C C . HIS E 1 134 ? 62.720 -4.216 86.539 1.00 24.17 134 HIS E C 1
ATOM 5667 O O . HIS E 1 134 ? 63.235 -4.023 87.632 1.00 26.19 134 HIS E O 1
ATOM 5674 N N . GLN E 1 135 ? 62.793 -3.313 85.573 1.00 24.50 135 GLN E N 1
ATOM 5675 C CA . GLN E 1 135 ? 63.512 -2.058 85.801 1.00 28.53 135 GLN E CA 1
ATOM 5676 C C . GLN E 1 135 ? 62.687 -1.141 86.700 1.00 28.80 135 GLN E C 1
ATOM 5677 O O . GLN E 1 135 ? 63.194 -0.545 87.646 1.00 28.50 135 GLN E O 1
ATOM 5683 N N . LEU E 1 136 ? 61.402 -1.033 86.392 1.00 29.96 136 LEU E N 1
ATOM 5684 C CA . LEU E 1 136 ? 60.502 -0.208 87.176 1.00 28.71 136 LEU E CA 1
ATOM 5685 C C . LEU E 1 136 ? 60.386 -0.818 88.568 1.00 29.50 136 LEU E C 1
ATOM 5686 O O . LEU E 1 136 ? 60.276 -0.102 89.572 1.00 30.06 136 LEU E O 1
ATOM 5699 N N . ARG E 1 138 ? 62.627 -2.119 90.176 1.00 25.60 138 ARG E N 1
ATOM 5700 C CA . ARG E 1 138 ? 63.790 -1.669 90.927 1.00 26.17 138 ARG E CA 1
ATOM 5701 C C . ARG E 1 138 ? 63.445 -0.382 91.689 1.00 26.27 138 ARG E C 1
ATOM 5702 O O . ARG E 1 138 ? 63.731 -0.263 92.887 1.00 26.56 138 ARG E O 1
ATOM 5710 N N . LEU E 1 139 ? 62.815 0.567 90.993 1.00 24.80 139 LEU E N 1
ATOM 5711 C CA . LEU E 1 139 ? 62.434 1.845 91.593 1.00 23.47 139 LEU E CA 1
ATOM 5712 C C . LEU E 1 139 ? 61.387 1.679 92.675 1.00 22.79 139 LEU E C 1
ATOM 5713 O O . LEU E 1 139 ? 61.535 2.194 93.786 1.00 24.87 139 LEU E O 1
ATOM 5718 N N . ILE E 1 140 ? 60.312 0.980 92.331 1.00 21.44 140 ILE E N 1
ATOM 5719 C CA . ILE E 1 140 ? 59.229 0.724 93.266 1.00 19.88 140 ILE E CA 1
ATOM 5720 C C . ILE E 1 140 ? 59.779 0.145 94.562 1.00 19.97 140 ILE E C 1
ATOM 5721 O O . ILE E 1 140 ? 59.295 0.457 95.648 1.00 20.56 140 ILE E O 1
ATOM 5726 N N . LEU E 1 141 ? 60.783 -0.715 94.441 1.00 19.52 141 LEU E N 1
ATOM 5727 C CA . LEU E 1 141 ? 61.366 -1.340 95.612 1.00 19.39 141 LEU E CA 1
ATOM 5728 C C . LEU E 1 141 ? 62.153 -0.349 96.466 1.00 20.05 141 LEU E C 1
ATOM 5729 O O . LEU E 1 141 ? 62.018 -0.342 97.682 1.00 18.04 141 LEU E O 1
ATOM 5734 N N . VAL E 1 142 ? 62.969 0.489 95.839 1.00 22.24 142 VAL E N 1
ATOM 5735 C CA . VAL E 1 142 ? 63.745 1.450 96.614 1.00 25.31 142 VAL E CA 1
ATOM 5736 C C . VAL E 1 142 ? 62.800 2.376 97.375 1.00 26.69 142 VAL E C 1
ATOM 5737 O O . VAL E 1 142 ? 63.094 2.809 98.498 1.00 28.15 142 VAL E O 1
ATOM 5741 N N . GLU E 1 143 ? 61.660 2.666 96.755 1.00 26.56 143 GLU E N 1
ATOM 5742 C CA . GLU E 1 143 ? 60.665 3.529 97.359 1.00 24.81 143 GLU E CA 1
ATOM 5743 C C . GLU E 1 143 ? 60.021 2.864 98.579 1.00 23.81 143 GLU E C 1
ATOM 5744 O O . GLU E 1 143 ? 59.863 3.510 99.619 1.00 23.42 143 GLU E O 1
ATOM 5750 N N . GLN E 1 144 ? 59.656 1.586 98.476 1.00 21.07 144 GLN E N 1
ATOM 5751 C CA . GLN E 1 144 ? 59.037 0.918 99.619 1.00 20.76 144 GLN E CA 1
ATOM 5752 C C . GLN E 1 144 ? 59.989 0.857 100.784 1.00 22.51 144 GLN E C 1
ATOM 5753 O O . GLN E 1 144 ? 59.614 1.126 101.925 1.00 23.04 144 GLN E O 1
ATOM 5759 N N . ILE E 1 145 ? 61.228 0.487 100.499 1.00 23.81 145 ILE E N 1
ATOM 5760 C CA . ILE E 1 145 ? 62.221 0.416 101.553 1.00 25.04 145 ILE E CA 1
ATOM 5761 C C . ILE E 1 145 ? 62.264 1.777 102.227 1.00 26.01 145 ILE E C 1
ATOM 5762 O O . ILE E 1 145 ? 62.148 1.875 103.441 1.00 24.16 145 ILE E O 1
ATOM 5767 N N . TYR E 1 146 ? 62.403 2.832 101.433 1.00 28.67 146 TYR E N 1
ATOM 5768 C CA . TYR E 1 146 ? 62.446 4.168 102.006 1.00 31.77 146 TYR E CA 1
ATOM 5769 C C . TYR E 1 146 ? 61.208 4.417 102.870 1.00 32.02 146 TYR E C 1
ATOM 5770 O O . TYR E 1 146 ? 61.317 4.886 104.009 1.00 32.90 146 TYR E O 1
ATOM 5779 N N . ARG E 1 147 ? 60.044 4.081 102.323 1.00 30.91 147 ARG E N 1
ATOM 5780 C CA . ARG E 1 147 ? 58.771 4.248 103.010 1.00 30.02 147 ARG E CA 1
ATOM 5781 C C . ARG E 1 147 ? 58.746 3.485 104.331 1.00 30.83 147 ARG E C 1
ATOM 5782 O O . ARG E 1 147 ? 58.257 3.996 105.344 1.00 29.24 147 ARG E O 1
ATOM 5790 N N . ALA E 1 148 ? 59.278 2.267 104.316 1.00 32.28 148 ALA E N 1
ATOM 5791 C CA . ALA E 1 148 ? 59.313 1.427 105.510 1.00 34.29 148 ALA E CA 1
ATOM 5792 C C . ALA E 1 148 ? 60.104 2.057 106.656 1.00 35.95 148 ALA E C 1
ATOM 5793 O O . ALA E 1 148 ? 59.619 2.155 107.779 1.00 34.55 148 ALA E O 1
ATOM 5795 N N . PHE E 1 149 ? 61.325 2.484 106.370 1.00 38.47 149 PHE E N 1
ATOM 5796 C CA . PHE E 1 149 ? 62.150 3.094 107.398 1.00 42.08 149 PHE E CA 1
ATOM 5797 C C . PHE E 1 149 ? 61.504 4.320 108.002 1.00 44.06 149 PHE E C 1
ATOM 5798 O O . PHE E 1 149 ? 61.650 4.567 109.193 1.00 43.25 149 PHE E O 1
ATOM 5806 N N . ARG E 1 150 ? 60.794 5.089 107.185 1.00 47.82 150 ARG E N 1
ATOM 5807 C CA . ARG E 1 150 ? 60.128 6.281 107.690 1.00 52.23 150 ARG E CA 1
ATOM 5808 C C . ARG E 1 150 ? 58.967 5.859 108.584 1.00 54.33 150 ARG E C 1
ATOM 5809 O O . ARG E 1 150 ? 58.618 6.561 109.531 1.00 54.91 150 ARG E O 1
ATOM 5817 N N . ILE E 1 151 ? 58.376 4.704 108.289 1.00 56.53 151 ILE E N 1
ATOM 5818 C CA . ILE E 1 151 ? 57.258 4.205 109.081 1.00 58.49 151 ILE E CA 1
ATOM 5819 C C . ILE E 1 151 ? 57.721 3.629 110.413 1.00 60.54 151 ILE E C 1
ATOM 5820 O O . ILE E 1 151 ? 56.966 3.615 111.384 1.00 61.35 151 ILE E O 1
ATOM 5825 N N . ASN E 1 152 ? 58.960 3.151 110.457 1.00 62.35 152 ASN E N 1
ATOM 5826 C CA . ASN E 1 152 ? 59.506 2.581 111.683 1.00 64.71 152 ASN E CA 1
ATOM 5827 C C . ASN E 1 152 ? 60.212 3.634 112.524 1.00 67.82 152 ASN E C 1
ATOM 5828 O O . ASN E 1 152 ? 60.254 3.536 113.751 1.00 68.30 152 ASN E O 1
ATOM 5833 N N . ARG E 1 153 ? 60.766 4.641 111.855 1.00 71.37 153 ARG E N 1
ATOM 5834 C CA . ARG E 1 153 ? 61.474 5.717 112.536 1.00 73.98 153 ARG E CA 1
ATOM 5835 C C . ARG E 1 153 ? 60.599 6.967 112.592 1.00 74.19 153 ARG E C 1
ATOM 5836 O O . ARG E 1 153 ? 59.489 6.932 112.022 1.00 74.75 153 ARG E O 1
ATOM 5852 N N . ASN F 1 2 ? 39.365 5.953 73.395 1.00 36.67 2 ASN F N 1
ATOM 5853 C CA . ASN F 1 2 ? 39.958 7.163 73.932 1.00 34.53 2 ASN F CA 1
ATOM 5854 C C . ASN F 1 2 ? 40.100 6.958 75.427 1.00 30.98 2 ASN F C 1
ATOM 5855 O O . ASN F 1 2 ? 39.126 6.650 76.107 1.00 31.18 2 ASN F O 1
ATOM 5860 N N . ILE F 1 3 ? 41.317 7.115 75.930 1.00 26.81 3 ILE F N 1
ATOM 5861 C CA . ILE F 1 3 ? 41.582 6.931 77.350 1.00 23.44 3 ILE F CA 1
ATOM 5862 C C . ILE F 1 3 ? 41.986 8.230 78.046 1.00 22.27 3 ILE F C 1
ATOM 5863 O O . ILE F 1 3 ? 42.843 8.964 77.564 1.00 20.26 3 ILE F O 1
ATOM 5868 N N . ASN F 1 4 ? 41.359 8.502 79.184 1.00 22.91 4 ASN F N 1
ATOM 5869 C CA . ASN F 1 4 ? 41.667 9.691 79.967 1.00 24.44 4 ASN F CA 1
ATOM 5870 C C . ASN F 1 4 ? 42.098 9.265 81.362 1.00 23.19 4 ASN F C 1
ATOM 5871 O O . ASN F 1 4 ? 41.526 8.334 81.941 1.00 23.39 4 ASN F O 1
ATOM 5876 N N . ILE F 1 5 ? 43.111 9.931 81.897 1.00 19.86 5 ILE F N 1
ATOM 5877 C CA . ILE F 1 5 ? 43.552 9.635 83.246 1.00 19.97 5 ILE F CA 1
ATOM 5878 C C . ILE F 1 5 ? 43.440 10.960 83.972 1.00 20.46 5 ILE F C 1
ATOM 5879 O O . ILE F 1 5 ? 44.175 11.889 83.670 1.00 21.28 5 ILE F O 1
ATOM 5884 N N . VAL F 1 6 ? 42.492 11.056 84.898 1.00 21.57 6 VAL F N 1
ATOM 5885 C CA . VAL F 1 6 ? 42.294 12.272 85.672 1.00 22.55 6 VAL F CA 1
ATOM 5886 C C . VAL F 1 6 ? 42.981 12.044 86.998 1.00 23.01 6 VAL F C 1
ATOM 5887 O O . VAL F 1 6 ? 42.654 11.115 87.734 1.00 20.63 6 VAL F O 1
ATOM 5891 N N . THR F 1 7 ? 43.952 12.893 87.295 1.00 26.51 7 THR F N 1
ATOM 5892 C CA . THR F 1 7 ? 44.723 12.750 88.516 1.00 30.24 7 THR F CA 1
ATOM 5893 C C . THR F 1 7 ? 44.813 14.017 89.340 1.00 33.45 7 THR F C 1
ATOM 5894 O O . THR F 1 7 ? 44.703 15.127 88.819 1.00 35.03 7 THR F O 1
ATOM 5898 N N . ILE F 1 8 ? 45.010 13.832 90.639 1.00 35.94 8 ILE F N 1
ATOM 5899 C CA . ILE F 1 8 ? 45.138 14.942 91.569 1.00 38.16 8 ILE F CA 1
ATOM 5900 C C . ILE F 1 8 ? 46.621 15.164 91.820 1.00 42.10 8 ILE F C 1
ATOM 5901 O O . ILE F 1 8 ? 47.303 14.282 92.338 1.00 42.58 8 ILE F O 1
ATOM 5906 N N . GLY F 1 9 ? 47.127 16.330 91.441 1.00 46.42 9 GLY F N 1
ATOM 5907 C CA . GLY F 1 9 ? 48.532 16.618 91.665 1.00 52.20 9 GLY F CA 1
ATOM 5908 C C . GLY F 1 9 ? 49.290 16.954 90.400 1.00 56.74 9 GLY F C 1
ATOM 5909 O O . GLY F 1 9 ? 49.021 16.394 89.338 1.00 56.80 9 GLY F O 1
ATOM 5910 N N . LYS F 1 10 ? 50.235 17.882 90.514 1.00 61.65 10 LYS F N 1
ATOM 5911 C CA . LYS F 1 10 ? 51.045 18.296 89.371 1.00 66.09 10 LYS F CA 1
ATOM 5912 C C . LYS F 1 10 ? 52.329 17.479 89.321 1.00 67.56 10 LYS F C 1
ATOM 5913 O O . LYS F 1 10 ? 53.078 17.410 90.293 1.00 67.95 10 LYS F O 1
ATOM 5919 N N . LEU F 1 11 ? 52.576 16.865 88.174 1.00 69.62 11 LEU F N 1
ATOM 5920 C CA . LEU F 1 11 ? 53.762 16.053 87.976 1.00 71.55 11 LEU F CA 1
ATOM 5921 C C . LEU F 1 11 ? 54.968 16.985 87.952 1.00 73.25 11 LEU F C 1
ATOM 5922 O O . LEU F 1 11 ? 55.196 17.679 86.960 1.00 73.81 11 LEU F O 1
ATOM 5927 N N . LYS F 1 12 ? 55.737 17.010 89.037 1.00 74.62 12 LYS F N 1
ATOM 5928 C CA . LYS F 1 12 ? 56.903 17.883 89.091 1.00 77.13 12 LYS F CA 1
ATOM 5929 C C . LYS F 1 12 ? 58.219 17.116 89.116 1.00 77.57 12 LYS F C 1
ATOM 5930 O O . LYS F 1 12 ? 59.267 17.668 88.797 1.00 77.48 12 LYS F O 1
ATOM 5936 N N . GLU F 1 13 ? 58.153 15.842 89.490 1.00 79.13 13 GLU F N 1
ATOM 5937 C CA . GLU F 1 13 ? 59.338 14.987 89.564 1.00 80.11 13 GLU F CA 1
ATOM 5938 C C . GLU F 1 13 ? 60.060 14.868 88.219 1.00 79.84 13 GLU F C 1
ATOM 5939 O O . GLU F 1 13 ? 59.556 14.263 87.273 1.00 79.79 13 GLU F O 1
ATOM 5945 N N . LYS F 1 14 ? 61.247 15.462 88.154 1.00 79.79 14 LYS F N 1
ATOM 5946 C CA . LYS F 1 14 ? 62.090 15.470 86.963 1.00 78.61 14 LYS F CA 1
ATOM 5947 C C . LYS F 1 14 ? 62.170 14.111 86.261 1.00 77.44 14 LYS F C 1
ATOM 5948 O O . LYS F 1 14 ? 62.303 14.043 85.035 1.00 77.71 14 LYS F O 1
ATOM 5954 N N . TYR F 1 15 ? 62.088 13.032 87.034 1.00 75.15 15 TYR F N 1
ATOM 5955 C CA . TYR F 1 15 ? 62.166 11.699 86.458 1.00 72.20 15 TYR F CA 1
ATOM 5956 C C . TYR F 1 15 ? 60.818 11.118 86.043 1.00 69.30 15 TYR F C 1
ATOM 5957 O O . TYR F 1 15 ? 60.708 10.510 84.980 1.00 69.26 15 TYR F O 1
ATOM 5966 N N . LEU F 1 16 ? 59.796 11.300 86.869 1.00 65.57 16 LEU F N 1
ATOM 5967 C CA . LEU F 1 16 ? 58.481 10.762 86.551 1.00 62.63 16 LEU F CA 1
ATOM 5968 C C . LEU F 1 16 ? 57.906 11.299 85.235 1.00 61.43 16 LEU F C 1
ATOM 5969 O O . LEU F 1 16 ? 57.130 10.615 84.562 1.00 60.75 16 LEU F O 1
ATOM 5974 N N . LYS F 1 17 ? 58.301 12.508 84.852 1.00 59.80 17 LYS F N 1
ATOM 5975 C CA . LYS F 1 17 ? 57.804 13.099 83.615 1.00 57.65 17 LYS F CA 1
ATOM 5976 C C . LYS F 1 17 ? 58.342 12.388 82.381 1.00 55.52 17 LYS F C 1
ATOM 5977 O O . LYS F 1 17 ? 57.580 11.992 81.504 1.00 55.76 17 LYS F O 1
ATOM 5983 N N . GLN F 1 18 ? 59.658 12.239 82.311 1.00 53.19 18 GLN F N 1
ATOM 5984 C CA . GLN F 1 18 ? 60.296 11.583 81.176 1.00 51.38 18 GLN F CA 1
ATOM 5985 C C . GLN F 1 18 ? 59.699 10.203 80.941 1.00 48.52 18 GLN F C 1
ATOM 5986 O O . GLN F 1 18 ? 59.480 9.792 79.799 1.00 47.30 18 GLN F O 1
ATOM 5992 N N . GLY F 1 19 ? 59.430 9.490 82.027 1.00 46.16 19 GLY F N 1
ATOM 5993 C CA . GLY F 1 19 ? 58.861 8.162 81.896 1.00 43.74 19 GLY F CA 1
ATOM 5994 C C . GLY F 1 19 ? 57.472 8.219 81.301 1.00 41.54 19 GLY F C 1
ATOM 5995 O O . GLY F 1 19 ? 57.200 7.661 80.239 1.00 40.89 19 GLY F O 1
ATOM 5996 N N . ILE F 1 20 ? 56.585 8.914 81.993 1.00 40.37 20 ILE F N 1
ATOM 5997 C CA . ILE F 1 20 ? 55.224 9.035 81.526 1.00 40.17 20 ILE F CA 1
ATOM 5998 C C . ILE F 1 20 ? 55.150 9.533 80.095 1.00 40.65 20 ILE F C 1
ATOM 5999 O O . ILE F 1 20 ? 54.335 9.045 79.316 1.00 41.44 20 ILE F O 1
ATOM 6004 N N . GLU F 1 21 ? 56.008 10.480 79.732 1.00 40.94 21 GLU F N 1
ATOM 6005 C CA . GLU F 1 21 ? 55.991 10.985 78.367 1.00 41.65 21 GLU F CA 1
ATOM 6006 C C . GLU F 1 21 ? 56.343 9.876 77.385 1.00 40.97 21 GLU F C 1
ATOM 6007 O O . GLU F 1 21 ? 55.737 9.751 76.322 1.00 40.37 21 GLU F O 1
ATOM 6013 N N . GLU F 1 22 ? 57.321 9.057 77.742 1.00 40.59 22 GLU F N 1
ATOM 6014 C CA . GLU F 1 22 ? 57.725 7.989 76.850 1.00 40.93 22 GLU F CA 1
ATOM 6015 C C . GLU F 1 22 ? 56.639 6.949 76.641 1.00 39.97 22 GLU F C 1
ATOM 6016 O O . GLU F 1 22 ? 56.446 6.465 75.522 1.00 39.24 22 GLU F O 1
ATOM 6022 N N . TYR F 1 23 ? 55.914 6.613 77.701 1.00 37.92 23 TYR F N 1
ATOM 6023 C CA . TYR F 1 23 ? 54.868 5.609 77.570 1.00 37.57 23 TYR F CA 1
ATOM 6024 C C . TYR F 1 23 ? 53.622 6.112 76.853 1.00 36.62 23 TYR F C 1
ATOM 6025 O O . TYR F 1 23 ? 53.077 5.427 75.988 1.00 33.49 23 TYR F O 1
ATOM 6034 N N . THR F 1 24 ? 53.181 7.310 77.205 1.00 36.78 24 THR F N 1
ATOM 6035 C CA . THR F 1 24 ? 52.004 7.875 76.580 1.00 39.06 24 THR F CA 1
ATOM 6036 C C . THR F 1 24 ? 52.223 7.992 75.079 1.00 39.11 24 THR F C 1
ATOM 6037 O O . THR F 1 24 ? 51.280 7.865 74.295 1.00 40.38 24 THR F O 1
ATOM 6041 N N . LYS F 1 25 ? 53.470 8.209 74.673 1.00 39.23 25 LYS F N 1
ATOM 6042 C CA . LYS F 1 25 ? 53.790 8.302 73.255 1.00 38.55 25 LYS F CA 1
ATOM 6043 C C . LYS F 1 25 ? 53.627 6.930 72.597 1.00 37.81 25 LYS F C 1
ATOM 6044 O O . LYS F 1 25 ? 53.082 6.828 71.495 1.00 39.40 25 LYS F O 1
ATOM 6050 N N . ARG F 1 26 ? 54.100 5.881 73.269 1.00 34.38 26 ARG F N 1
ATOM 6051 C CA . ARG F 1 26 ? 53.981 4.520 72.753 1.00 32.46 26 ARG F CA 1
ATOM 6052 C C . ARG F 1 26 ? 52.517 4.105 72.738 1.00 32.04 26 ARG F C 1
ATOM 6053 O O . ARG F 1 26 ? 52.063 3.387 71.851 1.00 32.98 26 ARG F O 1
ATOM 6061 N N . LEU F 1 27 ? 51.783 4.556 73.743 1.00 30.49 27 LEU F N 1
ATOM 6062 C CA . LEU F 1 27 ? 50.375 4.241 73.857 1.00 28.43 27 LEU F CA 1
ATOM 6063 C C . LEU F 1 27 ? 49.601 4.946 72.756 1.00 28.12 27 LEU F C 1
ATOM 6064 O O . LEU F 1 27 ? 48.555 4.476 72.314 1.00 28.12 27 LEU F O 1
ATOM 6069 N N . SER F 1 28 ? 50.108 6.091 72.325 1.00 27.17 28 SER F N 1
ATOM 6070 C CA . SER F 1 28 ? 49.448 6.848 71.267 1.00 28.85 28 SER F CA 1
ATOM 6071 C C . SER F 1 28 ? 49.175 5.984 70.047 1.00 27.34 28 SER F C 1
ATOM 6072 O O . SER F 1 28 ? 48.082 6.004 69.502 1.00 27.04 28 SER F O 1
ATOM 6075 N N . ALA F 1 29 ? 50.163 5.209 69.625 1.00 26.19 29 ALA F N 1
ATOM 6076 C CA . ALA F 1 29 ? 49.978 4.371 68.454 1.00 26.95 29 ALA F CA 1
ATOM 6077 C C . ALA F 1 29 ? 48.928 3.290 68.640 1.00 25.95 29 ALA F C 1
ATOM 6078 O O . ALA F 1 29 ? 48.558 2.621 67.677 1.00 27.57 29 ALA F O 1
ATOM 6080 N N . TYR F 1 30 ? 48.434 3.133 69.867 1.00 24.34 30 TYR F N 1
ATOM 6081 C CA . TYR F 1 30 ? 47.443 2.102 70.169 1.00 21.09 30 TYR F CA 1
ATOM 6082 C C . TYR F 1 30 ? 46.122 2.620 70.672 1.00 22.05 30 TYR F C 1
ATOM 6083 O O . TYR F 1 30 ? 45.103 1.927 70.585 1.00 21.47 30 TYR F O 1
ATOM 6092 N N . ALA F 1 31 ? 46.148 3.814 71.249 1.00 21.50 31 ALA F N 1
ATOM 6093 C CA . ALA F 1 31 ? 44.941 4.416 71.795 1.00 22.01 31 ALA F CA 1
ATOM 6094 C C . ALA F 1 31 ? 45.152 5.900 71.988 1.00 22.60 31 ALA F C 1
ATOM 6095 O O . ALA F 1 31 ? 46.288 6.350 72.108 1.00 24.24 31 ALA F O 1
ATOM 6097 N N . LYS F 1 32 ? 44.066 6.666 72.004 1.00 22.62 32 LYS F N 1
ATOM 6098 C CA . LYS F 1 32 ? 44.193 8.098 72.217 1.00 25.37 32 LYS F CA 1
ATOM 6099 C C . LYS F 1 32 ? 44.287 8.303 73.730 1.00 26.45 32 LYS F C 1
ATOM 6100 O O . LYS F 1 32 ? 43.410 7.864 74.474 1.00 25.82 32 LYS F O 1
ATOM 6106 N N . ILE F 1 33 ? 45.358 8.952 74.180 1.00 27.55 33 ILE F N 1
ATOM 6107 C CA . ILE F 1 33 ? 45.565 9.180 75.601 1.00 28.39 33 ILE F CA 1
ATOM 6108 C C . ILE F 1 33 ? 45.510 10.643 75.956 1.00 31.37 33 ILE F C 1
ATOM 6109 O O . ILE F 1 33 ? 45.848 11.501 75.157 1.00 34.20 33 ILE F O 1
ATOM 6114 N N . ASP F 1 34 ? 45.104 10.922 77.182 1.00 35.30 34 ASP F N 1
ATOM 6115 C CA . ASP F 1 34 ? 45.015 12.285 77.658 1.00 37.37 34 ASP F CA 1
ATOM 6116 C C . ASP F 1 34 ? 45.014 12.281 79.171 1.00 38.56 34 ASP F C 1
ATOM 6117 O O . ASP F 1 34 ? 44.054 11.841 79.806 1.00 40.21 34 ASP F O 1
ATOM 6122 N N . ILE F 1 35 ? 46.109 12.751 79.749 1.00 38.45 35 ILE F N 1
ATOM 6123 C CA . ILE F 1 35 ? 46.223 12.813 81.191 1.00 37.45 35 ILE F CA 1
ATOM 6124 C C . ILE F 1 35 ? 45.811 14.220 81.617 1.00 38.61 35 ILE F C 1
ATOM 6125 O O . ILE F 1 35 ? 46.368 15.209 81.151 1.00 39.90 35 ILE F O 1
ATOM 6130 N N . ILE F 1 36 ? 44.808 14.302 82.481 1.00 38.77 36 ILE F N 1
ATOM 6131 C CA . ILE F 1 36 ? 44.320 15.581 82.957 1.00 39.98 36 ILE F CA 1
ATOM 6132 C C . ILE F 1 36 ? 44.787 15.794 84.387 1.00 41.09 36 ILE F C 1
ATOM 6133 O O . ILE F 1 36 ? 44.357 15.084 85.293 1.00 41.53 36 ILE F O 1
ATOM 6138 N N . GLU F 1 37 ? 45.670 16.766 84.593 1.00 42.99 37 GLU F N 1
ATOM 6139 C CA . GLU F 1 37 ? 46.186 17.046 85.935 1.00 45.74 37 GLU F CA 1
ATOM 6140 C C . GLU F 1 37 ? 45.358 18.107 86.655 1.00 46.93 37 GLU F C 1
ATOM 6141 O O . GLU F 1 37 ? 45.125 19.196 86.123 1.00 47.95 37 GLU F O 1
ATOM 6147 N N . LEU F 1 38 ? 44.911 17.786 87.865 1.00 47.54 38 LEU F N 1
ATOM 6148 C CA . LEU F 1 38 ? 44.122 18.722 88.658 1.00 48.06 38 LEU F CA 1
ATOM 6149 C C . LEU F 1 38 ? 44.915 19.194 89.868 1.00 49.08 38 LEU F C 1
ATOM 6150 O O . LEU F 1 38 ? 45.384 18.387 90.664 1.00 49.11 38 LEU F O 1
ATOM 6155 N N . PRO F 1 39 ? 45.072 20.518 90.021 1.00 50.88 39 PRO F N 1
ATOM 6156 C CA . PRO F 1 39 ? 45.817 21.090 91.147 1.00 51.93 39 PRO F CA 1
ATOM 6157 C C . PRO F 1 39 ? 45.664 20.288 92.430 1.00 53.14 39 PRO F C 1
ATOM 6158 O O . PRO F 1 39 ? 44.552 19.977 92.857 1.00 52.54 39 PRO F O 1
ATOM 6162 N N . ASP F 1 40 ? 46.804 19.935 93.016 1.00 55.93 40 ASP F N 1
ATOM 6163 C CA . ASP F 1 40 ? 46.856 19.143 94.238 1.00 58.26 40 ASP F CA 1
ATOM 6164 C C . ASP F 1 40 ? 46.194 19.861 95.406 1.00 58.81 40 ASP F C 1
ATOM 6165 O O . ASP F 1 40 ? 46.754 20.806 95.962 1.00 60.66 40 ASP F O 1
ATOM 6170 N N . LYS F 1 53 ? 38.774 16.037 104.477 1.00 76.90 53 LYS F N 1
ATOM 6171 C CA . LYS F 1 53 ? 37.512 15.424 104.075 1.00 77.02 53 LYS F CA 1
ATOM 6172 C C . LYS F 1 53 ? 36.660 16.448 103.336 1.00 76.24 53 LYS F C 1
ATOM 6173 O O . LYS F 1 53 ? 35.948 16.115 102.392 1.00 75.98 53 LYS F O 1
ATOM 6179 N N . ILE F 1 54 ? 36.740 17.698 103.776 1.00 75.72 54 ILE F N 1
ATOM 6180 C CA . ILE F 1 54 ? 35.982 18.770 103.154 1.00 75.01 54 ILE F CA 1
ATOM 6181 C C . ILE F 1 54 ? 36.649 19.102 101.830 1.00 73.83 54 ILE F C 1
ATOM 6182 O O . ILE F 1 54 ? 36.043 19.694 100.941 1.00 74.02 54 ILE F O 1
ATOM 6187 N N . ILE F 1 55 ? 37.911 18.715 101.706 1.00 72.51 55 ILE F N 1
ATOM 6188 C CA . ILE F 1 55 ? 38.658 18.988 100.493 1.00 71.81 55 ILE F CA 1
ATOM 6189 C C . ILE F 1 55 ? 38.593 17.829 99.506 1.00 70.61 55 ILE F C 1
ATOM 6190 O O . ILE F 1 55 ? 38.557 18.047 98.294 1.00 70.52 55 ILE F O 1
ATOM 6195 N N . LYS F 1 56 ? 38.568 16.600 100.014 1.00 69.57 56 LYS F N 1
ATOM 6196 C CA . LYS F 1 56 ? 38.501 15.442 99.130 1.00 67.83 56 LYS F CA 1
ATOM 6197 C C . LYS F 1 56 ? 37.182 15.487 98.374 1.00 67.20 56 LYS F C 1
ATOM 6198 O O . LYS F 1 56 ? 37.103 15.060 97.222 1.00 67.09 56 LYS F O 1
ATOM 6204 N N . ASP F 1 57 ? 36.149 16.014 99.026 1.00 66.81 57 ASP F N 1
ATOM 6205 C CA . ASP F 1 57 ? 34.841 16.131 98.395 1.00 66.08 57 ASP F CA 1
ATOM 6206 C C . ASP F 1 57 ? 34.860 17.322 97.455 1.00 64.47 57 ASP F C 1
ATOM 6207 O O . ASP F 1 57 ? 34.016 17.442 96.569 1.00 64.96 57 ASP F O 1
ATOM 6212 N N . LYS F 1 58 ? 35.837 18.200 97.651 1.00 63.15 58 LYS F N 1
ATOM 6213 C CA . LYS F 1 58 ? 35.979 19.375 96.809 1.00 62.22 58 LYS F CA 1
ATOM 6214 C C . LYS F 1 58 ? 36.723 19.005 95.530 1.00 60.85 58 LYS F C 1
ATOM 6215 O O . LYS F 1 58 ? 36.330 19.408 94.436 1.00 60.48 58 LYS F O 1
ATOM 6221 N N . GLU F 1 59 ? 37.802 18.241 95.663 1.00 59.35 59 GLU F N 1
ATOM 6222 C CA . GLU F 1 59 ? 38.560 17.836 94.488 1.00 57.95 59 GLU F CA 1
ATOM 6223 C C . GLU F 1 59 ? 37.889 16.639 93.810 1.00 56.32 59 GLU F C 1
ATOM 6224 O O . GLU F 1 59 ? 38.118 16.372 92.630 1.00 54.10 59 GLU F O 1
ATOM 6230 N N . GLY F 1 60 ? 37.046 15.931 94.555 1.00 54.87 60 GLY F N 1
ATOM 6231 C CA . GLY F 1 60 ? 36.336 14.809 93.974 1.00 54.26 60 GLY F CA 1
ATOM 6232 C C . GLY F 1 60 ? 35.380 15.373 92.940 1.00 54.21 60 GLY F C 1
ATOM 6233 O O . GLY F 1 60 ? 35.201 14.808 91.858 1.00 53.97 60 GLY F O 1
ATOM 6234 N N . ASP F 1 61 ? 34.766 16.504 93.277 1.00 54.44 61 ASP F N 1
ATOM 6235 C CA . ASP F 1 61 ? 33.837 17.169 92.375 1.00 54.61 61 ASP F CA 1
ATOM 6236 C C . ASP F 1 61 ? 34.597 17.791 91.218 1.00 54.19 61 ASP F C 1
ATOM 6237 O O . ASP F 1 61 ? 34.069 17.927 90.114 1.00 54.62 61 ASP F O 1
ATOM 6242 N N . ARG F 1 62 ? 35.840 18.173 91.480 1.00 53.34 62 ARG F N 1
ATOM 6243 C CA . ARG F 1 62 ? 36.692 18.751 90.453 1.00 51.86 62 ARG F CA 1
ATOM 6244 C C . ARG F 1 62 ? 37.018 17.641 89.456 1.00 49.48 62 ARG F C 1
ATOM 6245 O O . ARG F 1 62 ? 37.297 17.888 88.283 1.00 50.51 62 ARG F O 1
ATOM 6253 N N . ILE F 1 63 ? 36.966 16.408 89.941 1.00 45.02 63 ILE F N 1
ATOM 6254 C CA . ILE F 1 63 ? 37.241 15.249 89.116 1.00 39.75 63 ILE F CA 1
ATOM 6255 C C . ILE F 1 63 ? 36.009 14.935 88.295 1.00 38.10 63 ILE F C 1
ATOM 6256 O O . ILE F 1 63 ? 36.084 14.780 87.078 1.00 36.91 63 ILE F O 1
ATOM 6261 N N . LEU F 1 64 ? 34.873 14.839 88.977 1.00 36.03 64 LEU F N 1
ATOM 6262 C CA . LEU F 1 64 ? 33.608 14.519 88.329 1.00 35.97 64 LEU F CA 1
ATOM 6263 C C . LEU F 1 64 ? 33.241 15.476 87.200 1.00 34.34 64 LEU F C 1
ATOM 6264 O O . LEU F 1 64 ? 32.504 15.117 86.280 1.00 33.23 64 LEU F O 1
ATOM 6269 N N . SER F 1 65 ? 33.767 16.692 87.270 1.00 33.60 65 SER F N 1
ATOM 6270 C CA . SER F 1 65 ? 33.518 17.708 86.254 1.00 33.80 65 SER F CA 1
ATOM 6271 C C . SER F 1 65 ? 34.248 17.341 84.973 1.00 32.64 65 SER F C 1
ATOM 6272 O O . SER F 1 65 ? 34.015 17.923 83.914 1.00 31.22 65 SER F O 1
ATOM 6275 N N . LYS F 1 66 ? 35.134 16.362 85.084 1.00 32.56 66 LYS F N 1
ATOM 6276 C CA . LYS F 1 66 ? 35.927 15.922 83.953 1.00 32.04 66 LYS F CA 1
ATOM 6277 C C . LYS F 1 66 ? 35.368 14.681 83.282 1.00 31.26 66 LYS F C 1
ATOM 6278 O O . LYS F 1 66 ? 35.740 14.360 82.161 1.00 32.58 66 LYS F O 1
ATOM 6284 N N . ILE F 1 67 ? 34.464 13.993 83.965 1.00 30.16 67 ILE F N 1
ATOM 6285 C CA . ILE F 1 67 ? 33.895 12.757 83.448 1.00 30.30 67 ILE F CA 1
ATOM 6286 C C . ILE F 1 67 ? 32.592 12.855 82.643 1.00 30.53 67 ILE F C 1
ATOM 6287 O O . ILE F 1 67 ? 31.616 13.457 83.091 1.00 32.25 67 ILE F O 1
ATOM 6292 N N . SER F 1 68 ? 32.575 12.258 81.452 1.00 28.36 68 SER F N 1
ATOM 6293 C CA . SER F 1 68 ? 31.352 12.251 80.659 1.00 26.78 68 SER F CA 1
ATOM 6294 C C . SER F 1 68 ? 30.571 10.972 81.032 1.00 26.31 68 SER F C 1
ATOM 6295 O O . SER F 1 68 ? 31.151 9.982 81.496 1.00 24.55 68 SER F O 1
ATOM 6298 N N . PRO F 1 69 ? 29.242 10.994 80.850 1.00 25.50 69 PRO F N 1
ATOM 6299 C CA . PRO F 1 69 ? 28.361 9.867 81.153 1.00 24.31 69 PRO F CA 1
ATOM 6300 C C . PRO F 1 69 ? 28.649 8.649 80.293 1.00 23.61 69 PRO F C 1
ATOM 6301 O O . PRO F 1 69 ? 28.309 7.534 80.660 1.00 22.66 69 PRO F O 1
ATOM 6305 N N . ASP F 1 70 ? 29.263 8.870 79.137 1.00 23.95 70 ASP F N 1
ATOM 6306 C CA . ASP F 1 70 ? 29.577 7.776 78.225 1.00 25.35 70 ASP F CA 1
ATOM 6307 C C . ASP F 1 70 ? 30.814 7.032 78.703 1.00 23.43 70 ASP F C 1
ATOM 6308 O O . ASP F 1 70 ? 30.962 5.837 78.485 1.00 24.68 70 ASP F O 1
ATOM 6313 N N . ALA F 1 71 ? 31.709 7.745 79.364 1.00 22.02 71 ALA F N 1
ATOM 6314 C CA . ALA F 1 71 ? 32.934 7.126 79.846 1.00 19.80 71 ALA F CA 1
ATOM 6315 C C . ALA F 1 71 ? 32.722 6.042 80.901 1.00 18.39 71 ALA F C 1
ATOM 6316 O O . ALA F 1 71 ? 31.827 6.125 81.761 1.00 18.11 71 ALA F O 1
ATOM 6318 N N . HIS F 1 72 ? 33.536 5.003 80.787 1.00 13.92 72 HIS F N 1
ATOM 6319 C CA . HIS F 1 72 ? 33.532 3.912 81.741 1.00 14.32 72 HIS F CA 1
ATOM 6320 C C . HIS F 1 72 ? 34.651 4.314 82.733 1.00 15.57 72 HIS F C 1
ATOM 6321 O O . HIS F 1 72 ? 35.825 4.403 82.361 1.00 14.71 72 HIS F O 1
ATOM 6328 N N . VAL F 1 73 ? 34.265 4.589 83.977 1.00 14.62 73 VAL F N 1
ATOM 6329 C CA . VAL F 1 73 ? 35.190 5.037 85.010 1.00 12.98 73 VAL F CA 1
ATOM 6330 C C . VAL F 1 73 ? 35.821 3.935 85.850 1.00 13.56 73 VAL F C 1
ATOM 6331 O O . VAL F 1 73 ? 35.141 3.071 86.400 1.00 15.12 73 VAL F O 1
ATOM 6335 N N . ILE F 1 74 ? 37.141 3.974 85.927 1.00 13.17 74 ILE F N 1
ATOM 6336 C CA . ILE F 1 74 ? 37.892 3.015 86.713 1.00 11.57 74 ILE F CA 1
ATOM 6337 C C . ILE F 1 74 ? 38.620 3.812 87.775 1.00 13.11 74 ILE F C 1
ATOM 6338 O O . ILE F 1 74 ? 39.545 4.582 87.489 1.00 12.90 74 ILE F O 1
ATOM 6343 N N . ALA F 1 75 ? 38.167 3.663 89.009 1.00 15.54 75 ALA F N 1
ATOM 6344 C CA . ALA F 1 75 ? 38.800 4.391 90.084 1.00 15.89 75 ALA F CA 1
ATOM 6345 C C . ALA F 1 75 ? 39.888 3.511 90.666 1.00 16.82 75 ALA F C 1
ATOM 6346 O O . ALA F 1 75 ? 39.689 2.310 90.873 1.00 14.58 75 ALA F O 1
ATOM 6348 N N . LEU F 1 76 ? 41.051 4.109 90.891 1.00 17.48 76 LEU F N 1
ATOM 6349 C CA . LEU F 1 76 ? 42.153 3.387 91.500 1.00 18.91 76 LEU F CA 1
ATOM 6350 C C . LEU F 1 76 ? 41.888 3.471 92.993 1.00 21.33 76 LEU F C 1
ATOM 6351 O O . LEU F 1 76 ? 41.826 4.566 93.553 1.00 22.69 76 LEU F O 1
ATOM 6356 N N . ALA F 1 77 ? 41.688 2.332 93.639 1.00 24.35 77 ALA F N 1
ATOM 6357 C CA . ALA F 1 77 ? 41.424 2.346 95.077 1.00 27.64 77 ALA F CA 1
ATOM 6358 C C . ALA F 1 77 ? 42.006 1.106 95.735 1.00 31.42 77 ALA F C 1
ATOM 6359 O O . ALA F 1 77 ? 41.977 0.022 95.159 1.00 32.00 77 ALA F O 1
ATOM 6361 N N . ILE F 1 78 ? 42.543 1.262 96.938 1.00 36.53 78 ILE F N 1
ATOM 6362 C CA . ILE F 1 78 ? 43.116 0.123 97.645 1.00 41.24 78 ILE F CA 1
ATOM 6363 C C . ILE F 1 78 ? 42.055 -0.931 97.935 1.00 41.74 78 ILE F C 1
ATOM 6364 O O . ILE F 1 78 ? 42.349 -2.123 98.023 1.00 40.93 78 ILE F O 1
ATOM 6369 N N . GLU F 1 79 ? 40.820 -0.476 98.076 1.00 42.89 79 GLU F N 1
ATOM 6370 C CA . GLU F 1 79 ? 39.705 -1.364 98.351 1.00 46.65 79 GLU F CA 1
ATOM 6371 C C . GLU F 1 79 ? 39.230 -1.999 97.053 1.00 45.97 79 GLU F C 1
ATOM 6372 O O . GLU F 1 79 ? 38.348 -2.856 97.046 1.00 46.03 79 GLU F O 1
ATOM 6378 N N . GLY F 1 80 ? 39.820 -1.564 95.948 1.00 45.28 80 GLY F N 1
ATOM 6379 C CA . GLY F 1 80 ? 39.421 -2.078 94.656 1.00 43.00 80 GLY F CA 1
ATOM 6380 C C . GLY F 1 80 ? 39.755 -3.534 94.434 1.00 42.06 80 GLY F C 1
ATOM 6381 O O . GLY F 1 80 ? 40.292 -4.219 95.309 1.00 39.37 80 GLY F O 1
ATOM 6382 N N . LYS F 1 81 ? 39.427 -3.998 93.235 1.00 41.93 81 LYS F N 1
ATOM 6383 C CA . LYS F 1 81 ? 39.684 -5.367 92.840 1.00 41.50 81 LYS F CA 1
ATOM 6384 C C . LYS F 1 81 ? 41.112 -5.450 92.316 1.00 40.19 81 LYS F C 1
ATOM 6385 O O . LYS F 1 81 ? 41.614 -4.524 91.668 1.00 37.18 81 LYS F O 1
ATOM 6399 N N . LYS F 1 83 ? 43.788 -7.171 89.896 1.00 34.01 83 LYS F N 1
ATOM 6400 C CA . LYS F 1 83 ? 43.799 -7.920 88.666 1.00 30.50 83 LYS F CA 1
ATOM 6401 C C . LYS F 1 83 ? 45.188 -8.257 88.153 1.00 27.31 83 LYS F C 1
ATOM 6402 O O . LYS F 1 83 ? 46.158 -7.556 88.423 1.00 27.13 83 LYS F O 1
ATOM 6408 N N . THR F 1 84 ? 45.284 -9.365 87.433 1.00 25.08 84 THR F N 1
ATOM 6409 C CA . THR F 1 84 ? 46.547 -9.725 86.830 1.00 23.16 84 THR F CA 1
ATOM 6410 C C . THR F 1 84 ? 46.567 -8.853 85.572 1.00 21.93 84 THR F C 1
ATOM 6411 O O . THR F 1 84 ? 45.548 -8.279 85.180 1.00 21.48 84 THR F O 1
ATOM 6415 N N . SER F 1 85 ? 47.723 -8.733 84.950 1.00 20.21 85 SER F N 1
ATOM 6416 C CA . SER F 1 85 ? 47.837 -7.913 83.765 1.00 18.72 85 SER F CA 1
ATOM 6417 C C . SER F 1 85 ? 46.957 -8.449 82.642 1.00 19.33 85 SER F C 1
ATOM 6418 O O . SER F 1 85 ? 46.494 -7.688 81.785 1.00 18.29 85 SER F O 1
ATOM 6421 N N . GLU F 1 86 ? 46.731 -9.763 82.662 1.00 20.42 86 GLU F N 1
ATOM 6422 C CA . GLU F 1 86 ? 45.900 -10.445 81.668 1.00 22.28 86 GLU F CA 1
ATOM 6423 C C . GLU F 1 86 ? 44.456 -9.991 81.830 1.00 20.29 86 GLU F C 1
ATOM 6424 O O . GLU F 1 86 ? 43.781 -9.640 80.870 1.00 19.70 86 GLU F O 1
ATOM 6430 N N . GLU F 1 87 ? 43.995 -10.004 83.067 1.00 18.57 87 GLU F N 1
ATOM 6431 C CA . GLU F 1 87 ? 42.651 -9.582 83.358 1.00 19.22 87 GLU F CA 1
ATOM 6432 C C . GLU F 1 87 ? 42.423 -8.114 82.987 1.00 18.23 87 GLU F C 1
ATOM 6433 O O . GLU F 1 87 ? 41.351 -7.762 82.489 1.00 18.73 87 GLU F O 1
ATOM 6439 N N . LEU F 1 88 ? 43.418 -7.257 83.213 1.00 16.09 88 LEU F N 1
ATOM 6440 C CA . LEU F 1 88 ? 43.271 -5.847 82.866 1.00 15.37 88 LEU F CA 1
ATOM 6441 C C . LEU F 1 88 ? 43.173 -5.779 81.329 1.00 15.19 88 LEU F C 1
ATOM 6442 O O . LEU F 1 88 ? 42.385 -5.010 80.775 1.00 12.90 88 LEU F O 1
ATOM 6447 N N . ALA F 1 89 ? 43.961 -6.616 80.656 1.00 14.90 89 ALA F N 1
ATOM 6448 C CA . ALA F 1 89 ? 43.956 -6.688 79.196 1.00 17.49 89 ALA F CA 1
ATOM 6449 C C . ALA F 1 89 ? 42.586 -7.156 78.732 1.00 18.70 89 ALA F C 1
ATOM 6450 O O . ALA F 1 89 ? 42.061 -6.714 77.706 1.00 19.88 89 ALA F O 1
ATOM 6452 N N . ASP F 1 90 ? 42.011 -8.066 79.497 1.00 17.99 90 ASP F N 1
ATOM 6453 C CA . ASP F 1 90 ? 40.711 -8.588 79.169 1.00 19.19 90 ASP F CA 1
ATOM 6454 C C . ASP F 1 90 ? 39.610 -7.537 79.367 1.00 21.23 90 ASP F C 1
ATOM 6455 O O . ASP F 1 90 ? 38.667 -7.467 78.566 1.00 22.50 90 ASP F O 1
ATOM 6460 N N . THR F 1 91 ? 39.706 -6.710 80.410 1.00 19.92 91 THR F N 1
ATOM 6461 C CA . THR F 1 91 ? 38.660 -5.717 80.583 1.00 19.05 91 THR F CA 1
ATOM 6462 C C . THR F 1 91 ? 38.817 -4.604 79.549 1.00 19.10 91 THR F C 1
ATOM 6463 O O . THR F 1 91 ? 37.832 -3.997 79.138 1.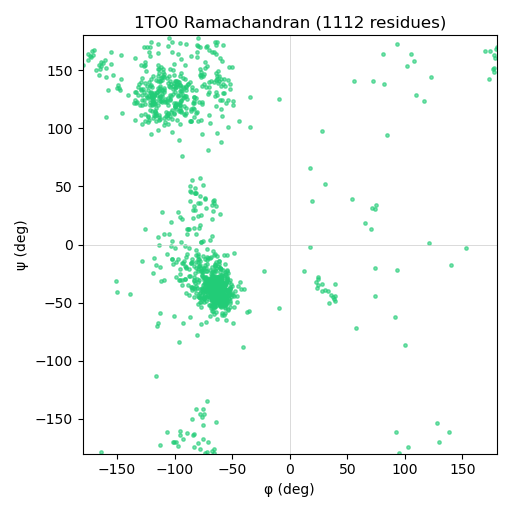00 19.87 91 THR F O 1
ATOM 6467 N N . ILE F 1 92 ? 40.045 -4.351 79.114 1.00 20.00 92 ILE F N 1
ATOM 6468 C CA . ILE F 1 92 ? 40.273 -3.334 78.096 1.00 21.52 92 ILE F CA 1
ATOM 6469 C C . ILE F 1 92 ? 39.750 -3.869 76.761 1.00 22.47 92 ILE F C 1
ATOM 6470 O O . ILE F 1 92 ? 39.267 -3.114 75.929 1.00 21.71 92 ILE F O 1
ATOM 6475 N N . ASP F 1 93 ? 39.839 -5.182 76.572 1.00 24.54 93 ASP F N 1
ATOM 6476 C CA . ASP F 1 93 ? 39.368 -5.802 75.341 1.00 26.63 93 ASP F CA 1
ATOM 6477 C C . ASP F 1 93 ? 37.851 -5.699 75.223 1.00 27.63 93 ASP F C 1
ATOM 6478 O O . ASP F 1 93 ? 37.325 -5.158 74.246 1.00 27.45 93 ASP F O 1
ATOM 6483 N N . LYS F 1 94 ? 37.152 -6.224 76.222 1.00 26.81 94 LYS F N 1
ATOM 6484 C CA . LYS F 1 94 ? 35.694 -6.180 76.226 1.00 26.62 94 LYS F CA 1
ATOM 6485 C C . LYS F 1 94 ? 35.161 -4.753 76.042 1.00 25.05 94 LYS F C 1
ATOM 6486 O O . LYS F 1 94 ? 34.177 -4.546 75.341 1.00 22.50 94 LYS F O 1
ATOM 6492 N N . LEU F 1 95 ? 35.815 -3.780 76.673 1.00 24.07 95 LEU F N 1
ATOM 6493 C CA . LEU F 1 95 ? 35.397 -2.385 76.578 1.00 25.62 95 LEU F CA 1
ATOM 6494 C C . LEU F 1 95 ? 35.623 -1.846 75.186 1.00 26.03 95 LEU F C 1
ATOM 6495 O O . LEU F 1 95 ? 35.156 -0.758 74.839 1.00 24.75 95 LEU F O 1
ATOM 6500 N N . ALA F 1 96 ? 36.339 -2.623 74.386 1.00 28.43 96 ALA F N 1
ATOM 6501 C CA . ALA F 1 96 ? 36.648 -2.226 73.024 1.00 30.59 96 ALA F CA 1
ATOM 6502 C C . ALA F 1 96 ? 35.695 -2.921 72.050 1.00 31.45 96 ALA F C 1
ATOM 6503 O O . ALA F 1 96 ? 35.726 -2.671 70.846 1.00 32.38 96 ALA F O 1
ATOM 6505 N N . THR F 1 97 ? 34.837 -3.783 72.580 1.00 31.33 97 THR F N 1
ATOM 6506 C CA . THR F 1 97 ? 33.905 -4.514 71.743 1.00 33.81 97 THR F CA 1
ATOM 6507 C C . THR F 1 97 ? 33.155 -3.700 70.686 1.00 34.34 97 THR F C 1
ATOM 6508 O O . THR F 1 97 ? 33.140 -4.081 69.518 1.00 34.48 97 THR F O 1
ATOM 6512 N N . TYR F 1 98 ? 32.561 -2.577 71.082 1.00 36.05 98 TYR F N 1
ATOM 6513 C CA . TYR F 1 98 ? 31.773 -1.763 70.155 1.00 37.16 98 TYR F CA 1
ATOM 6514 C C . TYR F 1 98 ? 32.416 -0.590 69.435 1.00 38.05 98 TYR F C 1
ATOM 6515 O O . TYR F 1 98 ? 31.730 0.118 68.701 1.00 38.76 98 TYR F O 1
ATOM 6524 N N . GLY F 1 99 ? 33.710 -0.365 69.644 1.00 39.06 99 GLY F N 1
ATOM 6525 C CA . GLY F 1 99 ? 34.386 0.703 68.922 1.00 39.79 99 GLY F CA 1
ATOM 6526 C C . GLY F 1 99 ? 34.503 2.114 69.461 1.00 42.43 99 GLY F C 1
ATOM 6527 O O . GLY F 1 99 ? 35.616 2.597 69.658 1.00 43.80 99 GLY F O 1
ATOM 6528 N N . LYS F 1 100 ? 33.384 2.800 69.672 1.00 44.95 100 LYS F N 1
ATOM 6529 C CA . LYS F 1 100 ? 33.431 4.180 70.174 1.00 46.84 100 LYS F CA 1
ATOM 6530 C C . LYS F 1 100 ? 33.530 4.204 71.693 1.00 44.81 100 LYS F C 1
ATOM 6531 O O . LYS F 1 100 ? 32.722 4.835 72.375 1.00 45.77 100 LYS F O 1
ATOM 6537 N N . SER F 1 101 ? 34.543 3.527 72.217 1.00 41.33 101 SER F N 1
ATOM 6538 C CA . SER F 1 101 ? 34.741 3.436 73.651 1.00 37.88 101 SER F CA 1
ATOM 6539 C C . SER F 1 101 ? 35.552 4.578 74.265 1.00 35.15 101 SER F C 1
ATOM 6540 O O . SER F 1 101 ? 36.530 5.060 73.696 1.00 35.27 101 SER F O 1
ATOM 6543 N N . LYS F 1 102 ? 35.112 5.012 75.437 1.00 32.08 102 LYS F N 1
ATOM 6544 C CA . LYS F 1 102 ? 35.766 6.071 76.183 1.00 29.93 102 LYS F CA 1
ATOM 6545 C C . LYS F 1 102 ? 35.978 5.525 77.597 1.00 27.87 102 LYS F C 1
ATOM 6546 O O . LYS F 1 102 ? 35.021 5.150 78.281 1.00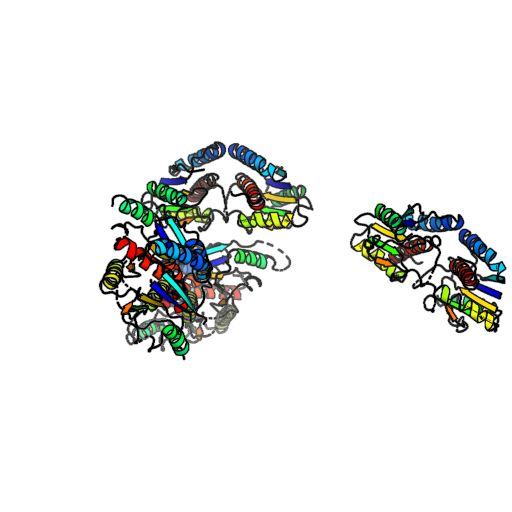 26.62 102 LYS F O 1
ATOM 6552 N N . VAL F 1 103 ? 37.240 5.457 78.014 1.00 23.70 103 VAL F N 1
ATOM 6553 C CA . VAL F 1 103 ? 37.598 4.951 79.334 1.00 18.54 103 VAL F CA 1
ATOM 6554 C C . VAL F 1 103 ? 38.336 5.986 80.163 1.00 17.12 103 VAL F C 1
ATOM 6555 O O . VAL F 1 103 ? 39.305 6.595 79.710 1.00 14.42 103 VAL F O 1
ATOM 6559 N N . THR F 1 104 ? 37.894 6.164 81.398 1.00 16.32 104 THR F N 1
ATOM 6560 C CA . THR F 1 104 ? 38.539 7.126 82.279 1.00 15.77 104 THR F CA 1
ATOM 6561 C C . THR F 1 104 ? 39.087 6.457 83.538 1.00 14.44 104 THR F C 1
ATOM 6562 O O . THR F 1 104 ? 38.357 5.751 84.230 1.00 14.37 104 THR F O 1
ATOM 6566 N N . PHE F 1 105 ? 40.377 6.674 83.814 1.00 12.66 105 PHE F N 1
ATOM 6567 C CA . PHE F 1 105 ? 41.024 6.156 85.024 1.00 10.54 105 PHE F CA 1
ATOM 6568 C C . PHE F 1 105 ? 41.117 7.374 85.937 1.00 12.20 105 PHE F C 1
ATOM 6569 O O . PHE F 1 105 ? 41.418 8.473 85.467 1.00 11.87 105 PHE F O 1
ATOM 6577 N N . VAL F 1 106 ? 40.837 7.199 87.227 1.00 12.02 106 VAL F N 1
ATOM 6578 C CA . VAL F 1 106 ? 40.914 8.320 88.165 1.00 13.17 106 VAL F CA 1
ATOM 6579 C C . VAL F 1 106 ? 41.876 7.994 89.296 1.00 14.85 106 VAL F C 1
ATOM 6580 O O . VAL F 1 106 ? 41.751 6.964 89.953 1.00 16.71 106 VAL F O 1
ATOM 6584 N N . ILE F 1 107 ? 42.845 8.864 89.527 1.00 16.42 107 ILE F N 1
ATOM 6585 C CA . ILE F 1 107 ? 43.799 8.620 90.605 1.00 18.00 107 ILE F CA 1
ATOM 6586 C C . ILE F 1 107 ? 43.678 9.778 91.583 1.00 19.27 107 ILE F C 1
ATOM 6587 O O . ILE F 1 107 ? 43.990 10.912 91.236 1.00 19.72 107 ILE F O 1
ATOM 6592 N N . GLY F 1 108 ? 43.223 9.490 92.799 1.00 22.68 108 GLY F N 1
ATOM 6593 C CA . GLY F 1 108 ? 43.077 10.533 93.806 1.00 27.65 108 GLY F CA 1
ATOM 6594 C C . GLY F 1 108 ? 44.380 10.963 94.472 1.00 30.80 108 GLY F C 1
ATOM 6595 O O . GLY F 1 108 ? 45.465 10.496 94.112 1.00 30.43 108 GLY F O 1
ATOM 6596 N N . GLY F 1 109 ? 44.271 11.860 95.450 1.00 33.45 109 GLY F N 1
ATOM 6597 C CA . GLY F 1 109 ? 45.449 12.345 96.155 1.00 34.82 109 GLY F CA 1
ATOM 6598 C C . GLY F 1 109 ? 45.720 11.519 97.391 1.00 36.26 109 GLY F C 1
ATOM 6599 O O . GLY F 1 109 ? 45.137 10.446 97.550 1.00 35.66 109 GLY F O 1
ATOM 6600 N N . SER F 1 110 ? 46.598 12.010 98.264 1.00 39.22 110 SER F N 1
ATOM 6601 C CA . SER F 1 110 ? 46.933 11.296 99.499 1.00 41.84 110 SER F CA 1
ATOM 6602 C C . SER F 1 110 ? 45.678 11.067 100.335 1.00 43.16 110 SER F C 1
ATOM 6603 O O . SER F 1 110 ? 45.633 10.165 101.168 1.00 42.02 110 SER F O 1
ATOM 6606 N N . LEU F 1 111 ? 44.656 11.883 100.092 1.00 44.24 111 LEU F N 1
ATOM 6607 C CA . LEU F 1 111 ? 43.404 11.801 100.837 1.00 45.79 111 LEU F CA 1
ATOM 6608 C C . LEU F 1 111 ? 42.522 10.608 100.490 1.00 45.29 111 LEU F C 1
ATOM 6609 O O . LEU F 1 111 ? 41.909 10.002 101.369 1.00 45.07 111 LEU F O 1
ATOM 6614 N N . GLY F 1 112 ? 42.452 10.282 99.206 1.00 44.32 112 GLY F N 1
ATOM 6615 C CA . GLY F 1 112 ? 41.610 9.183 98.775 1.00 42.37 112 GLY F CA 1
ATOM 6616 C C . GLY F 1 112 ? 40.417 9.764 98.046 1.00 40.80 112 GLY F C 1
ATOM 6617 O O . GLY F 1 112 ? 40.077 10.932 98.239 1.00 40.84 112 GLY F O 1
ATOM 6618 N N . LEU F 1 113 ? 39.778 8.957 97.208 1.00 39.16 113 LEU F N 1
ATOM 6619 C CA . LEU F 1 113 ? 38.637 9.419 96.430 1.00 35.49 113 LEU F CA 1
ATOM 6620 C C . LEU F 1 113 ? 37.367 9.628 97.248 1.00 34.18 113 LEU F C 1
ATOM 6621 O O . LEU F 1 113 ? 37.000 8.804 98.074 1.00 32.18 113 LEU F O 1
ATOM 6626 N N . SER F 1 114 ? 36.701 10.749 96.994 1.00 35.02 114 SER F N 1
ATOM 6627 C CA . SER F 1 114 ? 35.468 11.097 97.687 1.00 35.06 114 SER F CA 1
ATOM 6628 C C . SER F 1 114 ? 34.430 10.036 97.416 1.00 36.58 114 SER F C 1
ATOM 6629 O O . SER F 1 114 ? 34.528 9.290 96.439 1.00 36.77 114 SER F O 1
ATOM 6632 N N . ASP F 1 115 ? 33.421 10.002 98.279 1.00 38.13 115 ASP F N 1
ATOM 6633 C CA . ASP F 1 115 ? 32.334 9.040 98.183 1.00 39.12 115 ASP F CA 1
ATOM 6634 C C . ASP F 1 115 ? 31.536 9.200 96.898 1.00 37.02 115 ASP F C 1
ATOM 6635 O O . ASP F 1 115 ? 30.987 8.237 96.378 1.00 36.68 115 ASP F O 1
ATOM 6640 N N . THR F 1 116 ? 31.490 10.421 96.386 1.00 35.49 116 THR F N 1
ATOM 6641 C CA . THR F 1 116 ? 30.749 10.719 95.176 1.00 34.61 116 THR F CA 1
ATOM 6642 C C . THR F 1 116 ? 31.455 10.220 93.929 1.00 33.83 116 THR F C 1
ATOM 6643 O O . THR F 1 116 ? 30.838 10.074 92.875 1.00 33.56 116 THR F O 1
ATOM 6647 N N . VAL F 1 117 ? 32.757 9.986 94.048 1.00 33.01 117 VAL F N 1
ATOM 6648 C CA . VAL F 1 117 ? 33.549 9.480 92.935 1.00 29.89 117 VAL F CA 1
ATOM 6649 C C . VAL F 1 117 ? 33.353 7.976 92.924 1.00 28.77 117 VAL F C 1
ATOM 6650 O O . VAL F 1 117 ? 33.262 7.352 91.868 1.00 29.43 117 VAL F O 1
ATOM 6662 N N . LYS F 1 119 ? 30.777 6.558 93.742 1.00 23.01 119 LYS F N 1
ATOM 6663 C CA . LYS F 1 119 ? 29.433 6.283 93.288 1.00 22.06 119 LYS F CA 1
ATOM 6664 C C . LYS F 1 119 ? 29.411 6.272 91.773 1.00 19.41 119 LYS F C 1
ATOM 6665 O O . LYS F 1 119 ? 28.766 5.427 91.159 1.00 15.43 119 LYS F O 1
ATOM 6671 N N . ARG F 1 120 ? 30.145 7.206 91.184 1.00 16.82 120 ARG F N 1
ATOM 6672 C CA . ARG F 1 120 ? 30.206 7.326 89.751 1.00 15.28 120 ARG F CA 1
ATOM 6673 C C . ARG F 1 120 ? 31.007 6.202 89.144 1.00 15.82 120 ARG F C 1
ATOM 6674 O O . ARG F 1 120 ? 30.681 5.734 88.068 1.00 17.47 120 ARG F O 1
ATOM 6682 N N . ALA F 1 121 ? 32.050 5.762 89.839 1.00 18.24 121 ALA F N 1
ATOM 6683 C CA . ALA F 1 121 ? 32.921 4.701 89.329 1.00 16.14 121 ALA F CA 1
ATOM 6684 C C . ALA F 1 121 ? 32.213 3.413 88.955 1.00 16.92 121 ALA F C 1
ATOM 6685 O O . ALA F 1 121 ? 31.571 2.785 89.793 1.00 15.14 121 ALA F O 1
ATOM 6687 N N . ASP F 1 122 ? 32.355 3.011 87.695 1.00 18.58 122 ASP F N 1
ATOM 6688 C CA . ASP F 1 122 ? 31.746 1.777 87.209 1.00 21.65 122 ASP F CA 1
ATOM 6689 C C . ASP F 1 122 ? 32.489 0.572 87.783 1.00 21.81 122 ASP F C 1
ATOM 6690 O O . ASP F 1 122 ? 31.948 -0.525 87.846 1.00 23.61 122 ASP F O 1
ATOM 6695 N N . GLU F 1 123 ? 33.737 0.774 88.185 1.00 22.02 123 GLU F N 1
ATOM 6696 C CA . GLU F 1 123 ? 34.503 -0.292 88.801 1.00 21.19 123 GLU F CA 1
ATOM 6697 C C . GLU F 1 123 ? 35.743 0.278 89.482 1.00 21.32 123 GLU F C 1
ATOM 6698 O O . GLU F 1 123 ? 36.295 1.281 89.042 1.00 20.40 123 GLU F O 1
ATOM 6704 N N . LYS F 1 124 ? 36.135 -0.329 90.600 1.00 21.62 124 LYS F N 1
ATOM 6705 C CA . LYS F 1 124 ? 37.289 0.124 91.367 1.00 20.68 124 LYS F CA 1
ATOM 6706 C C . LYS F 1 124 ? 38.454 -0.825 91.159 1.00 19.22 124 LYS F C 1
ATOM 6707 O O . LYS F 1 124 ? 38.275 -2.031 91.169 1.00 20.46 124 LYS F O 1
ATOM 6713 N N . LEU F 1 125 ? 39.651 -0.274 91.007 1.00 19.21 125 LEU F N 1
ATOM 6714 C CA . LEU F 1 125 ? 40.847 -1.071 90.755 1.00 18.94 125 LEU F CA 1
ATOM 6715 C C . LEU F 1 125 ? 41.967 -0.842 91.765 1.00 20.07 125 LEU F C 1
ATOM 6716 O O . LEU F 1 125 ? 42.272 0.295 92.147 1.00 19.13 125 LEU F O 1
ATOM 6721 N N . SER F 1 126 ? 42.584 -1.936 92.193 1.00 20.97 126 SER F N 1
ATOM 6722 C CA . SER F 1 126 ? 43.680 -1.857 93.139 1.00 21.57 126 SER F CA 1
ATOM 6723 C C . SER F 1 126 ? 44.935 -2.447 92.522 1.00 21.73 126 SER F C 1
ATOM 6724 O O . SER F 1 126 ? 44.922 -3.562 92.024 1.00 23.33 126 SER F O 1
ATOM 6727 N N . PHE F 1 127 ? 46.025 -1.700 92.566 1.00 22.57 127 PHE F N 1
ATOM 6728 C CA . PHE F 1 127 ? 47.275 -2.171 92.001 1.00 23.42 127 PHE F CA 1
ATOM 6729 C C . PHE F 1 127 ? 48.172 -2.872 93.009 1.00 23.23 127 PHE F C 1
ATOM 6730 O O . PHE F 1 127 ? 49.101 -3.560 92.617 1.00 24.43 127 PHE F O 1
ATOM 6738 N N . SER F 1 128 ? 47.910 -2.714 94.302 1.00 22.88 128 SER F N 1
ATOM 6739 C CA . SER F 1 128 ? 48.770 -3.355 95.293 1.00 22.65 128 SER F CA 1
ATOM 6740 C C . SER F 1 128 ? 48.283 -3.168 96.714 1.00 24.38 128 SER F C 1
ATOM 6741 O O . SER F 1 128 ? 47.516 -2.252 96.993 1.00 25.38 128 SER F O 1
ATOM 6744 N N . LYS F 1 129 ? 48.721 -4.039 97.615 1.00 25.70 129 LYS F N 1
ATOM 6745 C CA . LYS F 1 129 ? 48.349 -3.887 99.012 1.00 27.58 129 LYS F CA 1
ATOM 6746 C C . LYS F 1 129 ? 49.292 -2.865 99.619 1.00 27.10 129 LYS F C 1
ATOM 6747 O O . LYS F 1 129 ? 49.075 -2.392 100.727 1.00 29.71 129 LYS F O 1
ATOM 6761 N N . THR F 1 131 ? 51.342 0.848 99.704 1.00 28.85 131 THR F N 1
ATOM 6762 C CA . THR F 1 131 ? 50.964 2.226 99.439 1.00 28.65 131 THR F CA 1
ATOM 6763 C C . THR F 1 131 ? 51.964 2.882 98.487 1.00 28.99 131 THR F C 1
ATOM 6764 O O . THR F 1 131 ? 53.149 2.985 98.781 1.00 30.50 131 THR F O 1
ATOM 6768 N N . PHE F 1 132 ? 51.485 3.334 97.339 1.00 28.55 132 PHE F N 1
ATOM 6769 C CA . PHE F 1 132 ? 52.379 3.953 96.380 1.00 29.87 132 PHE F CA 1
ATOM 6770 C C . PHE F 1 132 ? 52.119 5.424 96.208 1.00 30.21 132 PHE F C 1
ATOM 6771 O O . PHE F 1 132 ? 50.974 5.865 96.192 1.00 31.05 132 PHE F O 1
ATOM 6779 N N . PRO F 1 133 ? 53.180 6.215 96.071 1.00 30.31 133 PRO F N 1
ATOM 6780 C CA . PRO F 1 133 ? 52.933 7.641 95.877 1.00 32.62 133 PRO F CA 1
ATOM 6781 C C . PRO F 1 133 ? 52.087 7.765 94.592 1.00 35.25 133 PRO F C 1
ATOM 6782 O O . PRO F 1 133 ? 52.301 7.019 93.631 1.00 33.33 133 PRO F O 1
ATOM 6786 N N . HIS F 1 134 ? 51.135 8.693 94.582 1.00 38.60 134 HIS F N 1
ATOM 6787 C CA . HIS F 1 134 ? 50.267 8.898 93.427 1.00 41.38 134 HIS F CA 1
ATOM 6788 C C . HIS F 1 134 ? 51.079 9.298 92.197 1.00 41.54 134 HIS F C 1
ATOM 6789 O O . HIS F 1 134 ? 50.748 8.930 91.069 1.00 41.87 134 HIS F O 1
ATOM 6796 N N . GLN F 1 135 ? 52.146 10.051 92.419 1.00 41.63 135 GLN F N 1
ATOM 6797 C CA . GLN F 1 135 ? 53.003 10.485 91.326 1.00 42.58 135 GLN F CA 1
ATOM 6798 C C . GLN F 1 135 ? 53.604 9.275 90.617 1.00 40.81 135 GLN F C 1
ATOM 6799 O O . GLN F 1 135 ? 53.772 9.269 89.400 1.00 41.14 135 GLN F O 1
ATOM 6805 N N . LEU F 1 136 ? 53.920 8.244 91.384 1.00 38.91 136 LEU F N 1
ATOM 6806 C CA . LEU F 1 136 ? 54.501 7.035 90.820 1.00 37.60 136 LEU F CA 1
ATOM 6807 C C . LEU F 1 136 ? 53.387 6.097 90.342 1.00 37.11 136 LEU F C 1
ATOM 6808 O O . LEU F 1 136 ? 53.595 5.254 89.471 1.00 35.63 136 LEU F O 1
ATOM 6821 N N . ARG F 1 138 ? 50.827 6.972 88.673 1.00 28.24 138 ARG F N 1
ATOM 6822 C CA . ARG F 1 138 ? 50.518 7.370 87.303 1.00 24.38 138 ARG F CA 1
ATOM 6823 C C . ARG F 1 138 ? 51.385 6.671 86.253 1.00 22.19 138 ARG F C 1
ATOM 6824 O O . ARG F 1 138 ? 50.901 6.290 85.186 1.00 18.76 138 ARG F O 1
ATOM 6832 N N . LEU F 1 139 ? 52.671 6.517 86.555 1.00 19.18 139 LEU F N 1
ATOM 6833 C CA . LEU F 1 139 ? 53.602 5.846 85.648 1.00 17.02 139 LEU F CA 1
ATOM 6834 C C . LEU F 1 139 ? 53.274 4.361 85.545 1.00 16.44 139 LEU F C 1
ATOM 6835 O O . LEU F 1 139 ? 53.313 3.767 84.467 1.00 20.97 139 LEU F O 1
ATOM 6840 N N . ILE F 1 140 ? 52.974 3.755 86.678 1.00 14.52 140 ILE F N 1
ATOM 6841 C CA . ILE F 1 140 ? 52.650 2.347 86.691 1.00 14.44 140 ILE F CA 1
ATOM 6842 C C . ILE F 1 140 ? 51.419 2.112 85.819 1.00 13.23 140 ILE F C 1
ATOM 6843 O O . ILE F 1 140 ? 51.417 1.229 84.954 1.00 12.00 140 ILE F O 1
ATOM 6848 N N . LEU F 1 141 ? 50.394 2.929 86.034 1.00 11.52 141 LEU F N 1
ATOM 6849 C CA . LEU F 1 141 ? 49.160 2.816 85.276 1.00 10.25 141 LEU F CA 1
ATOM 6850 C C . LEU F 1 141 ? 49.424 2.939 83.776 1.00 12.06 141 LEU F C 1
ATOM 6851 O O . LEU F 1 141 ? 48.940 2.138 82.980 1.00 10.46 141 LEU F O 1
ATOM 6856 N N . VAL F 1 142 ? 50.208 3.925 83.375 1.00 13.95 142 VAL F N 1
ATOM 6857 C CA . VAL F 1 142 ? 50.461 4.068 81.952 1.00 16.24 142 VAL F CA 1
ATOM 6858 C C . VAL F 1 142 ? 51.256 2.901 81.412 1.00 15.95 142 VAL F C 1
ATOM 6859 O O . VAL F 1 142 ? 51.061 2.489 80.283 1.00 17.88 142 VAL F O 1
ATOM 6863 N N . GLU F 1 143 ? 52.143 2.346 82.221 1.00 16.93 143 GLU F N 1
ATOM 6864 C CA . GLU F 1 143 ? 52.926 1.223 81.756 1.00 15.14 143 GLU F CA 1
ATOM 6865 C C . GLU F 1 143 ? 52.002 0.007 81.587 1.00 12.77 143 GLU F C 1
ATOM 6866 O O . GLU F 1 143 ? 52.137 -0.727 80.618 1.00 13.08 143 GLU F O 1
ATOM 6872 N N . GLN F 1 144 ? 51.067 -0.192 82.522 1.00 11.66 144 GLN F N 1
ATOM 6873 C CA . GLN F 1 144 ? 50.118 -1.318 82.454 1.00 12.32 144 GLN F CA 1
ATOM 6874 C C . GLN F 1 144 ? 49.138 -1.190 81.296 1.00 12.79 144 GLN F C 1
ATOM 6875 O O . GLN F 1 144 ? 48.797 -2.184 80.656 1.00 14.30 144 GLN F O 1
ATOM 6881 N N . ILE F 1 145 ? 48.671 0.022 81.026 1.00 13.73 145 ILE F N 1
ATOM 6882 C CA . ILE F 1 145 ? 47.742 0.190 79.925 1.00 15.41 145 ILE F CA 1
ATOM 6883 C C . ILE F 1 145 ? 48.402 -0.211 78.614 1.00 15.41 145 ILE F C 1
ATOM 6884 O O . ILE F 1 145 ? 47.743 -0.765 77.741 1.00 16.50 145 ILE F O 1
ATOM 6889 N N . TYR F 1 146 ? 49.692 0.074 78.474 1.00 14.94 146 TYR F N 1
ATOM 6890 C CA . TYR F 1 146 ? 50.421 -0.277 77.258 1.00 16.00 146 TYR F CA 1
ATOM 6891 C C . TYR F 1 146 ? 50.665 -1.776 77.191 1.00 15.32 146 TYR F C 1
ATOM 6892 O O . TYR F 1 146 ? 50.561 -2.409 76.133 1.00 16.10 146 TYR F O 1
ATOM 6901 N N . ARG F 1 147 ? 50.995 -2.334 78.343 1.00 12.78 147 ARG F N 1
ATOM 6902 C CA . ARG F 1 147 ? 51.256 -3.746 78.456 1.00 10.42 147 ARG F CA 1
ATOM 6903 C C . ARG F 1 147 ? 49.996 -4.503 78.075 1.00 11.27 147 ARG F C 1
ATOM 6904 O O . ARG F 1 147 ? 50.052 -5.572 77.462 1.00 10.68 147 ARG F O 1
ATOM 6912 N N . ALA F 1 148 ? 48.852 -3.928 78.428 1.00 12.59 148 ALA F N 1
ATOM 6913 C CA . ALA F 1 148 ? 47.568 -4.541 78.133 1.00 13.31 148 ALA F CA 1
ATOM 6914 C C . ALA F 1 148 ? 47.310 -4.586 76.633 1.00 15.63 148 ALA F C 1
ATOM 6915 O O . ALA F 1 148 ? 46.933 -5.623 76.081 1.00 15.24 148 ALA F O 1
ATOM 6917 N N . PHE F 1 149 ? 47.525 -3.468 75.960 1.00 17.91 149 PHE F N 1
ATOM 6918 C CA . PHE F 1 149 ? 47.307 -3.453 74.521 1.00 21.94 149 PHE F CA 1
ATOM 6919 C C . PHE F 1 149 ? 48.233 -4.447 73.853 1.00 24.22 149 PHE F C 1
ATOM 6920 O O . PHE F 1 149 ? 47.841 -5.129 72.902 1.00 25.03 149 PHE F O 1
ATOM 6928 N N . ARG F 1 150 ? 49.460 -4.547 74.357 1.00 26.02 150 ARG F N 1
ATOM 6929 C CA . ARG F 1 150 ? 50.412 -5.487 73.783 1.00 27.09 150 ARG F CA 1
ATOM 6930 C C . ARG F 1 150 ? 49.957 -6.922 74.019 1.00 28.23 150 ARG F C 1
ATOM 6931 O O . ARG F 1 150 ? 50.158 -7.790 73.175 1.00 28.98 150 ARG F O 1
ATOM 6939 N N . ILE F 1 151 ? 49.326 -7.169 75.163 1.00 28.29 151 ILE F N 1
ATOM 6940 C CA . ILE F 1 151 ? 48.851 -8.508 75.464 1.00 27.63 151 ILE F CA 1
ATOM 6941 C C . ILE F 1 151 ? 47.688 -8.872 74.543 1.00 29.28 151 ILE F C 1
ATOM 6942 O O . ILE F 1 151 ? 47.498 -10.038 74.200 1.00 29.64 151 ILE F O 1
ATOM 6947 N N . ASN F 1 152 ? 46.912 -7.875 74.141 1.00 30.25 152 ASN F N 1
ATOM 6948 C CA . ASN F 1 152 ? 45.779 -8.125 73.263 1.00 32.62 152 ASN F CA 1
ATOM 6949 C C . ASN F 1 152 ? 46.177 -8.276 71.797 1.00 37.70 152 ASN F C 1
ATOM 6950 O O . ASN F 1 152 ? 45.357 -8.667 70.967 1.00 38.46 152 ASN F O 1
ATOM 6955 N N . ARG F 1 153 ? 47.428 -7.961 71.474 1.00 42.13 153 ARG F N 1
ATOM 6956 C CA . ARG F 1 153 ? 47.912 -8.114 70.105 1.00 45.95 153 ARG F CA 1
ATOM 6957 C C . ARG F 1 153 ? 48.628 -9.462 69.996 1.00 47.37 153 ARG F C 1
ATOM 6958 O O . ARG F 1 153 ? 48.042 -10.462 69.582 1.00 47.80 153 ARG F O 1
ATOM 6966 N N . GLY F 1 154 ? 49.896 -9.482 70.388 1.00 50.15 154 GLY F N 1
ATOM 6967 C CA . GLY F 1 154 ? 50.680 -10.704 70.338 1.00 53.04 154 GLY F CA 1
ATOM 6968 C C . GLY F 1 154 ? 50.157 -11.768 71.288 1.00 54.91 154 GLY F C 1
ATOM 6969 O O . GLY F 1 154 ? 49.022 -11.602 71.794 1.00 55.36 154 GLY F O 1
ATOM 6978 N N . ASN G 1 2 ? 64.793 41.621 19.312 1.00 35.36 2 ASN G N 1
ATOM 6979 C CA . ASN G 1 2 ? 65.991 42.443 19.329 1.00 34.18 2 ASN G CA 1
ATOM 6980 C C . ASN G 1 2 ? 67.248 41.677 19.694 1.00 30.94 2 ASN G C 1
ATOM 6981 O O . ASN G 1 2 ? 67.311 40.951 20.685 1.00 27.32 2 ASN G O 1
ATOM 6986 N N . ILE G 1 3 ? 68.250 41.857 18.843 1.00 28.25 3 ILE G N 1
ATOM 6987 C CA . ILE G 1 3 ? 69.520 41.174 18.966 1.00 27.79 3 ILE G CA 1
ATOM 6988 C C . ILE G 1 3 ? 70.681 42.096 19.305 1.00 27.06 3 ILE G C 1
ATOM 6989 O O . ILE G 1 3 ? 70.916 43.105 18.633 1.00 27.45 3 ILE G O 1
ATOM 6994 N N . ASN G 1 4 ? 71.400 41.726 20.357 1.00 25.41 4 ASN G N 1
ATOM 6995 C CA . ASN G 1 4 ? 72.563 42.470 20.816 1.00 27.40 4 ASN G CA 1
ATOM 6996 C C . ASN G 1 4 ? 73.810 41.622 20.645 1.00 25.86 4 ASN G C 1
ATOM 6997 O O . ASN G 1 4 ? 73.796 40.420 20.887 1.00 24.92 4 ASN G O 1
ATOM 7002 N N . ILE G 1 5 ? 74.897 42.253 20.233 1.00 24.83 5 ILE G N 1
ATOM 7003 C CA . ILE G 1 5 ? 76.145 41.534 20.097 1.00 25.24 5 ILE G CA 1
ATOM 7004 C C . ILE G 1 5 ? 77.084 42.273 21.022 1.00 26.69 5 ILE G C 1
ATOM 7005 O O . ILE G 1 5 ? 77.361 43.444 20.813 1.00 28.49 5 ILE G O 1
ATOM 7010 N N . VAL G 1 6 ? 77.536 41.583 22.059 1.00 28.46 6 VAL G N 1
ATOM 7011 C CA . VAL G 1 6 ? 78.450 42.131 23.051 1.00 30.88 6 VAL G CA 1
ATOM 7012 C C . VAL G 1 6 ? 79.872 41.646 22.757 1.00 32.65 6 VAL G C 1
ATOM 7013 O O . VAL G 1 6 ? 80.172 40.456 22.885 1.00 30.85 6 VAL G O 1
ATOM 7017 N N . THR G 1 7 ? 80.750 42.564 22.369 1.00 35.95 7 THR G N 1
ATOM 7018 C CA . THR G 1 7 ? 82.126 42.196 22.049 1.00 40.11 7 THR G CA 1
ATOM 7019 C C . THR G 1 7 ? 83.207 42.989 22.782 1.00 43.20 7 THR G C 1
ATOM 7020 O O . THR G 1 7 ? 83.008 44.138 23.180 1.00 42.72 7 THR G O 1
ATOM 7024 N N . ILE G 1 8 ? 84.365 42.358 22.937 1.00 46.94 8 ILE G N 1
ATOM 7025 C CA . ILE G 1 8 ? 85.502 42.983 23.593 1.00 50.04 8 ILE G CA 1
ATOM 7026 C C . ILE G 1 8 ? 86.440 43.558 22.532 1.00 52.06 8 ILE G C 1
ATOM 7027 O O . ILE G 1 8 ? 86.834 42.863 21.596 1.00 53.08 8 ILE G O 1
ATOM 7032 N N . GLY G 1 9 ? 86.776 44.838 22.676 1.00 53.98 9 GLY G N 1
ATOM 7033 C CA . GLY G 1 9 ? 87.645 45.496 21.715 1.00 54.71 9 GLY G CA 1
ATOM 7034 C C . GLY G 1 9 ? 86.850 46.425 20.819 1.00 55.85 9 GLY G C 1
ATOM 7035 O O . GLY G 1 9 ? 85.627 46.343 20.762 1.00 55.46 9 GLY G O 1
ATOM 7036 N N . LYS G 1 10 ? 87.540 47.326 20.132 1.00 57.80 10 LYS G N 1
ATOM 7037 C CA . LYS G 1 10 ? 86.879 48.261 19.226 1.00 60.66 10 LYS G CA 1
ATOM 7038 C C . LYS G 1 10 ? 87.288 47.878 17.813 1.00 61.24 10 LYS G C 1
ATOM 7039 O O . LYS G 1 10 ? 88.474 47.711 17.535 1.00 61.16 10 LYS G O 1
ATOM 7045 N N . LEU G 1 11 ? 86.314 47.723 16.924 1.00 62.51 11 LEU G N 1
ATOM 7046 C CA . LEU G 1 11 ? 86.619 47.360 15.548 1.00 64.47 11 LEU G CA 1
ATOM 7047 C C . LEU G 1 11 ? 87.507 48.456 14.958 1.00 65.58 11 LEU G C 1
ATOM 7048 O O . LEU G 1 11 ? 87.094 49.610 14.855 1.00 65.38 11 LEU G O 1
ATOM 7053 N N . LYS G 1 12 ? 88.732 48.090 14.590 1.00 66.96 12 LYS G N 1
ATOM 7054 C CA . LYS G 1 12 ? 89.690 49.042 14.032 1.00 68.44 12 LYS G CA 1
ATOM 7055 C C . LYS G 1 12 ? 89.590 49.244 12.523 1.00 67.67 12 LYS G C 1
ATOM 7056 O O . LYS G 1 12 ? 89.320 50.350 12.056 1.00 68.65 12 LYS G O 1
ATOM 7062 N N . GLU G 1 13 ? 89.821 48.175 11.768 1.00 65.75 13 GLU G N 1
ATOM 7063 C CA . GLU G 1 13 ? 89.780 48.229 10.309 1.00 63.56 13 GLU G CA 1
ATOM 7064 C C . GLU G 1 13 ? 88.529 48.907 9.748 1.00 61.12 13 GLU G C 1
ATOM 7065 O O . GLU G 1 13 ? 87.404 48.472 9.990 1.00 60.73 13 GLU G O 1
ATOM 7071 N N . LYS G 1 14 ? 88.738 49.978 8.992 1.00 58.63 14 LYS G N 1
ATOM 7072 C CA . LYS G 1 14 ? 87.637 50.730 8.399 1.00 54.85 14 LYS G CA 1
ATOM 7073 C C . LYS G 1 14 ? 86.795 49.850 7.496 1.00 50.70 14 LYS G C 1
ATOM 7074 O O . LYS G 1 14 ? 85.574 49.912 7.529 1.00 49.77 14 LYS G O 1
ATOM 7080 N N . TYR G 1 15 ? 87.443 49.022 6.691 1.00 47.38 15 TYR G N 1
ATOM 7081 C CA . TYR G 1 15 ? 86.698 48.163 5.788 1.00 45.09 15 TYR G CA 1
ATOM 7082 C C . TYR G 1 15 ? 85.757 47.187 6.512 1.00 42.30 15 TYR G C 1
ATOM 7083 O O . TYR G 1 15 ? 84.643 46.938 6.046 1.00 41.50 15 TYR G O 1
ATOM 7092 N N . LEU G 1 16 ? 86.191 46.632 7.640 1.00 37.39 16 LEU G N 1
ATOM 7093 C CA . LEU G 1 16 ? 85.324 45.719 8.377 1.00 33.98 16 LEU G CA 1
ATOM 7094 C C . LEU G 1 16 ? 84.136 46.478 8.949 1.00 31.59 16 LEU G C 1
ATOM 7095 O O . LEU G 1 16 ? 83.008 45.979 8.956 1.00 31.44 16 LEU G O 1
ATOM 7100 N N . LYS G 1 17 ? 84.390 47.693 9.411 1.00 28.35 17 LYS G N 1
ATOM 7101 C CA . LYS G 1 17 ? 83.348 48.513 9.995 1.00 28.68 17 LYS G CA 1
ATOM 7102 C C . LYS G 1 17 ? 82.199 48.710 9.015 1.00 27.71 17 LYS G C 1
ATOM 7103 O O . LYS G 1 17 ? 81.039 48.713 9.406 1.00 28.24 17 LYS G O 1
ATOM 7109 N N . GLN G 1 18 ? 82.537 48.849 7.737 1.00 27.11 18 GLN G N 1
ATOM 7110 C CA . GLN G 1 18 ? 81.552 49.047 6.688 1.00 26.36 18 GLN G CA 1
ATOM 7111 C C . GLN G 1 18 ? 80.954 47.720 6.263 1.00 23.78 18 GLN G C 1
ATOM 7112 O O . GLN G 1 18 ? 79.849 47.672 5.737 1.00 21.73 18 GLN G O 1
ATOM 7118 N N . GLY G 1 19 ? 81.698 46.641 6.481 1.00 21.74 19 GLY G N 1
ATOM 7119 C CA . GLY G 1 19 ? 81.178 45.329 6.168 1.00 18.20 19 GLY G CA 1
ATOM 7120 C C . GLY G 1 19 ? 80.037 45.131 7.151 1.00 17.61 19 GLY G C 1
ATOM 7121 O O . GLY G 1 19 ? 78.917 44.817 6.757 1.00 17.10 19 GLY G O 1
ATOM 7122 N N . ILE G 1 20 ? 80.317 45.334 8.434 1.00 16.28 20 ILE G N 1
ATOM 7123 C CA . ILE G 1 20 ? 79.287 45.200 9.454 1.00 19.40 20 ILE G CA 1
ATOM 7124 C C . ILE G 1 20 ? 78.086 46.101 9.138 1.00 20.59 20 ILE G C 1
ATOM 7125 O O . ILE G 1 20 ? 76.941 45.648 9.163 1.00 20.19 20 ILE G O 1
ATOM 7130 N N . GLU G 1 21 ? 78.352 47.367 8.825 1.00 22.92 21 GLU G N 1
ATOM 7131 C CA . GLU G 1 21 ? 77.286 48.322 8.514 1.00 26.06 21 GLU G CA 1
ATOM 7132 C C . GLU G 1 21 ? 76.425 47.886 7.322 1.00 25.79 21 GLU G C 1
ATOM 7133 O O . GLU G 1 21 ? 75.222 48.156 7.288 1.00 25.43 21 GLU G O 1
ATOM 7139 N N . GLU G 1 22 ? 77.044 47.221 6.347 1.00 25.20 22 GLU G N 1
ATOM 7140 C CA . GLU G 1 22 ? 76.339 46.757 5.155 1.00 26.23 22 GLU G CA 1
ATOM 7141 C C . GLU G 1 22 ? 75.268 45.701 5.486 1.00 27.27 22 GLU G C 1
ATOM 7142 O O . GLU G 1 22 ? 74.248 45.591 4.795 1.00 26.75 22 GLU G O 1
ATOM 7148 N N . TYR G 1 23 ? 75.505 44.938 6.549 1.00 24.92 23 TYR G N 1
ATOM 7149 C CA . TYR G 1 23 ? 74.583 43.901 6.976 1.00 24.96 23 TYR G CA 1
ATOM 7150 C C . TYR G 1 23 ? 73.658 44.403 8.060 1.00 24.30 23 TYR G C 1
ATOM 7151 O O . TYR G 1 23 ? 72.514 43.963 8.184 1.00 24.61 23 TYR G O 1
ATOM 7160 N N . THR G 1 24 ? 74.162 45.331 8.852 1.00 24.70 24 THR G N 1
ATOM 7161 C CA . THR G 1 24 ? 73.378 45.889 9.923 1.00 24.80 24 THR G CA 1
ATOM 7162 C C . THR G 1 24 ? 72.204 46.715 9.384 1.00 25.81 24 THR G C 1
ATOM 7163 O O . THR G 1 24 ? 71.094 46.645 9.915 1.00 24.65 24 THR G O 1
ATOM 7167 N N . LYS G 1 25 ? 72.436 47.465 8.310 1.00 26.75 25 LYS G N 1
ATOM 7168 C CA . LYS G 1 25 ? 71.379 48.282 7.729 1.00 28.34 25 LYS G CA 1
ATOM 7169 C C . LYS G 1 25 ? 70.278 47.412 7.143 1.00 28.74 25 LYS G C 1
ATOM 7170 O O . LYS G 1 25 ? 69.108 47.796 7.139 1.00 31.04 25 LYS G O 1
ATOM 7176 N N . ARG G 1 26 ? 70.650 46.237 6.651 1.00 29.64 26 ARG G N 1
ATOM 7177 C CA . ARG G 1 26 ? 69.674 45.329 6.065 1.00 30.59 26 ARG G CA 1
ATOM 7178 C C . ARG G 1 26 ? 68.962 44.502 7.134 1.00 29.83 26 ARG G C 1
ATOM 7179 O O . ARG G 1 26 ? 67.770 44.245 7.036 1.00 29.75 26 ARG G O 1
ATOM 7187 N N . LEU G 1 27 ? 69.698 44.108 8.164 1.00 29.49 27 LEU G N 1
ATOM 7188 C CA . LEU G 1 27 ? 69.136 43.329 9.263 1.00 29.39 27 LEU G CA 1
ATOM 7189 C C . LEU G 1 27 ? 68.150 44.198 10.055 1.00 28.95 27 LEU G C 1
ATOM 7190 O O . LEU G 1 27 ? 67.247 43.696 10.715 1.00 27.70 27 LEU G O 1
ATOM 7195 N N . SER G 1 28 ? 68.327 45.511 9.973 1.00 29.99 28 SER G N 1
ATOM 7196 C CA . SER G 1 28 ? 67.473 46.450 10.692 1.00 29.57 28 SER G CA 1
ATOM 7197 C C . SER G 1 28 ? 66.000 46.396 10.328 1.00 28.04 28 SER G C 1
ATOM 7198 O O . SER G 1 28 ? 65.152 46.803 11.109 1.00 31.59 28 SER G O 1
ATOM 7201 N N . ALA G 1 29 ? 65.687 45.907 9.142 1.00 25.16 29 ALA G N 1
ATOM 7202 C CA . ALA G 1 29 ? 64.298 45.844 8.730 1.00 23.73 29 ALA G CA 1
ATOM 7203 C C . ALA G 1 29 ? 63.601 44.589 9.281 1.00 22.72 29 ALA G C 1
ATOM 7204 O O . ALA G 1 29 ? 62.368 44.535 9.334 1.00 20.35 29 ALA G O 1
ATOM 7206 N N . TYR G 1 30 ? 64.406 43.603 9.691 1.00 21.20 30 TYR G N 1
ATOM 7207 C CA . TYR G 1 30 ? 63.932 42.327 10.233 1.00 21.31 30 TYR G CA 1
ATOM 7208 C C . TYR G 1 30 ? 63.863 42.304 11.747 1.00 21.69 30 TYR G C 1
ATOM 7209 O O . TYR G 1 30 ? 63.056 41.586 12.317 1.00 23.18 30 TYR G O 1
ATOM 7218 N N . ALA G 1 31 ? 64.739 43.057 12.397 1.00 21.04 31 ALA G N 1
ATOM 7219 C CA . ALA G 1 31 ? 64.768 43.121 13.846 1.00 22.53 31 ALA G CA 1
ATOM 7220 C C . ALA G 1 31 ? 65.706 44.243 14.209 1.00 24.43 31 ALA G C 1
ATOM 7221 O O . ALA G 1 31 ? 66.431 44.749 13.359 1.00 24.79 31 ALA G O 1
ATOM 7223 N N . LYS G 1 32 ? 65.680 44.647 15.470 1.00 24.84 32 LYS G N 1
ATOM 7224 C CA . LYS G 1 32 ? 66.570 45.696 15.919 1.00 26.58 32 LYS G CA 1
ATOM 7225 C C . LYS G 1 32 ? 67.885 45.027 16.267 1.00 26.62 32 LYS G C 1
ATOM 7226 O O . LYS G 1 32 ? 67.904 43.997 16.933 1.00 26.38 32 LYS G O 1
ATOM 7232 N N . ILE G 1 33 ? 68.988 45.586 15.798 1.00 26.27 33 ILE G N 1
ATOM 7233 C CA . ILE G 1 33 ? 70.263 44.995 16.124 1.00 26.98 33 ILE G CA 1
ATOM 7234 C C . ILE G 1 33 ? 71.234 46.057 16.603 1.00 27.78 33 ILE G C 1
ATOM 7235 O O . ILE G 1 33 ? 71.423 47.095 15.963 1.00 22.42 33 ILE G O 1
ATOM 7240 N N . ASP G 1 34 ? 71.832 45.790 17.756 1.00 28.84 34 ASP G N 1
ATOM 7241 C CA . ASP G 1 34 ? 72.777 46.721 18.336 1.00 32.07 34 ASP G CA 1
ATOM 7242 C C . ASP G 1 34 ? 74.040 45.999 18.770 1.00 31.75 34 ASP G C 1
ATOM 7243 O O . ASP G 1 34 ? 73.986 44.920 19.369 1.00 30.07 34 ASP G O 1
ATOM 7248 N N . ILE G 1 35 ? 75.184 46.589 18.446 1.00 32.75 35 ILE G N 1
ATOM 7249 C CA . ILE G 1 35 ? 76.456 45.997 18.825 1.00 33.16 35 ILE G CA 1
ATOM 7250 C C . ILE G 1 35 ? 77.066 46.808 19.947 1.00 34.15 35 ILE G C 1
ATOM 7251 O O . ILE G 1 35 ? 77.276 48.016 19.818 1.00 35.30 35 ILE G O 1
ATOM 7256 N N . ILE G 1 36 ? 77.334 46.130 21.053 1.00 34.59 36 ILE G N 1
ATOM 7257 C CA . ILE G 1 36 ? 77.926 46.760 22.221 1.00 36.87 36 ILE G CA 1
ATOM 7258 C C . ILE G 1 36 ? 79.422 46.475 22.261 1.00 38.62 36 ILE G C 1
ATOM 7259 O O . ILE G 1 36 ? 79.838 45.318 22.338 1.00 37.80 36 ILE G O 1
ATOM 7264 N N . GLU G 1 37 ? 80.227 47.530 22.199 1.00 41.98 37 GLU G N 1
ATOM 7265 C CA . GLU G 1 37 ? 81.680 47.386 22.249 1.00 44.82 37 GLU G CA 1
ATOM 7266 C C . GLU G 1 37 ? 82.177 47.685 23.649 1.00 45.96 37 GLU G C 1
ATOM 7267 O O . GLU G 1 37 ? 81.808 48.693 24.241 1.00 46.80 37 GLU G O 1
ATOM 7273 N N . LEU G 1 38 ? 83.013 46.807 24.182 1.00 48.72 38 LEU G N 1
ATOM 7274 C CA . LEU G 1 38 ? 83.555 47.014 25.521 1.00 52.15 38 LEU G CA 1
ATOM 7275 C C . LEU G 1 38 ? 85.046 47.338 25.458 1.00 54.18 38 LEU G C 1
ATOM 7276 O O . LEU G 1 38 ? 85.746 46.888 24.547 1.00 53.42 38 LEU G O 1
ATOM 7281 N N . PRO G 1 39 ? 85.545 48.147 26.412 1.00 56.72 39 PRO G N 1
ATOM 7282 C CA . PRO G 1 39 ? 86.972 48.485 26.409 1.00 58.66 39 PRO G CA 1
ATOM 7283 C C . PRO G 1 39 ? 87.721 47.271 26.934 1.00 60.73 39 PRO G C 1
ATOM 7284 O O . PRO G 1 39 ? 87.289 46.651 27.910 1.00 59.70 39 PRO G O 1
ATOM 7288 N N . ASP G 1 40 ? 88.826 46.913 26.292 1.00 64.05 40 ASP G N 1
ATOM 7289 C CA . ASP G 1 40 ? 89.598 45.770 26.759 1.00 68.11 40 ASP G CA 1
ATOM 7290 C C . ASP G 1 40 ? 90.727 46.240 27.673 1.00 70.05 40 ASP G C 1
ATOM 7291 O O . ASP G 1 40 ? 90.712 47.370 28.164 1.00 70.02 40 ASP G O 1
ATOM 7296 N N . GLU G 1 41 ? 91.698 45.365 27.910 1.00 72.78 41 GLU G N 1
ATOM 7297 C CA . GLU G 1 41 ? 92.832 45.697 28.763 1.00 75.03 41 GLU G CA 1
ATOM 7298 C C . GLU G 1 41 ? 94.136 45.678 27.963 1.00 75.95 41 GLU G C 1
ATOM 7299 O O . GLU G 1 41 ? 94.382 44.772 27.159 1.00 75.47 41 GLU G O 1
ATOM 7305 N N . ASP G 1 51 ? 97.784 34.292 35.955 1.00 99.10 51 ASP G N 1
ATOM 7306 C CA . ASP G 1 51 ? 97.321 35.642 36.255 1.00 99.56 51 ASP G CA 1
ATOM 7307 C C . ASP G 1 51 ? 96.408 36.168 35.153 1.00 99.87 51 ASP G C 1
ATOM 7308 O O . ASP G 1 51 ? 95.821 37.243 35.273 1.00 99.56 51 ASP G O 1
ATOM 7321 N N . LYS G 1 53 ? 93.829 34.428 34.154 1.00 97.19 53 LYS G N 1
ATOM 7322 C CA . LYS G 1 53 ? 92.513 34.018 34.631 1.00 95.02 53 LYS G CA 1
ATOM 7323 C C . LYS G 1 53 ? 92.068 34.937 35.769 1.00 92.94 53 LYS G C 1
ATOM 7324 O O . LYS G 1 53 ? 91.460 34.495 36.746 1.00 92.45 53 LYS G O 1
ATOM 7330 N N . ILE G 1 54 ? 92.393 36.218 35.630 1.00 90.29 54 ILE G N 1
ATOM 7331 C CA . ILE G 1 54 ? 92.048 37.228 36.621 1.00 87.74 54 ILE G CA 1
ATOM 7332 C C . ILE G 1 54 ? 91.596 38.475 35.881 1.00 85.52 54 ILE G C 1
ATOM 7333 O O . ILE G 1 54 ? 90.620 39.120 36.259 1.00 84.89 54 ILE G O 1
ATOM 7338 N N . ILE G 1 55 ? 92.324 38.809 34.822 1.00 82.98 55 ILE G N 1
ATOM 7339 C CA . ILE G 1 55 ? 91.998 39.969 34.006 1.00 80.02 55 ILE G CA 1
ATOM 7340 C C . ILE G 1 55 ? 90.835 39.551 33.101 1.00 77.91 55 ILE G C 1
ATOM 7341 O O . ILE G 1 55 ? 90.113 40.389 32.556 1.00 76.69 55 ILE G O 1
ATOM 7346 N N . LYS G 1 56 ? 90.661 38.238 32.962 1.00 75.20 56 LYS G N 1
ATOM 7347 C CA . LYS G 1 56 ? 89.591 37.678 32.149 1.00 72.44 56 LYS G CA 1
ATOM 7348 C C . LYS G 1 56 ? 88.259 37.913 32.861 1.00 71.13 56 LYS G C 1
ATOM 7349 O O . LYS G 1 56 ? 87.229 38.122 32.219 1.00 71.23 56 LYS G O 1
ATOM 7355 N N . ASP G 1 57 ? 88.287 37.886 34.190 1.00 69.13 57 ASP G N 1
ATOM 7356 C CA . ASP G 1 57 ? 87.088 38.104 34.995 1.00 68.08 57 ASP G CA 1
ATOM 7357 C C . ASP G 1 57 ? 86.678 39.571 34.959 1.00 66.96 57 ASP G C 1
ATOM 7358 O O . ASP G 1 57 ? 85.505 39.911 35.110 1.00 65.80 57 ASP G O 1
ATOM 7363 N N . LYS G 1 58 ? 87.667 40.433 34.770 1.00 66.64 58 LYS G N 1
ATOM 7364 C CA . LYS G 1 58 ? 87.440 41.866 34.708 1.00 67.15 58 LYS G CA 1
ATOM 7365 C C . LYS G 1 58 ? 86.643 42.154 33.438 1.00 65.99 58 LYS G C 1
ATOM 7366 O O . LYS G 1 58 ? 85.856 43.097 33.387 1.00 66.37 58 LYS G O 1
ATOM 7372 N N . GLU G 1 59 ? 86.856 41.348 32.404 1.00 63.78 59 GLU G N 1
ATOM 7373 C CA . GLU G 1 59 ? 86.112 41.525 31.167 1.00 62.27 59 GLU G CA 1
ATOM 7374 C C . GLU G 1 59 ? 84.806 40.781 31.361 1.00 61.30 59 GLU G C 1
ATOM 7375 O O . GLU G 1 59 ? 83.742 41.244 30.959 1.00 60.32 59 GLU G O 1
ATOM 7381 N N . GLY G 1 60 ? 84.907 39.625 32.009 1.00 60.16 60 GLY G N 1
ATOM 7382 C CA . GLY G 1 60 ? 83.750 38.787 32.261 1.00 58.83 60 GLY G CA 1
ATOM 7383 C C . GLY G 1 60 ? 82.547 39.472 32.881 1.00 57.46 60 GLY G C 1
ATOM 7384 O O . GLY G 1 60 ? 81.408 39.206 32.489 1.00 57.99 60 GLY G O 1
ATOM 7385 N N . ASP G 1 61 ? 82.785 40.338 33.858 1.00 54.96 61 ASP G N 1
ATOM 7386 C CA . ASP G 1 61 ? 81.689 41.039 34.502 1.00 52.34 61 ASP G CA 1
ATOM 7387 C C . ASP G 1 61 ? 81.345 42.288 33.712 1.00 49.84 61 ASP G C 1
ATOM 7388 O O . ASP G 1 61 ? 80.280 42.874 33.882 1.00 49.70 61 ASP G O 1
ATOM 7393 N N . ARG G 1 62 ? 82.257 42.686 32.835 1.00 48.16 62 ARG G N 1
ATOM 7394 C CA . ARG G 1 62 ? 82.047 43.857 31.995 1.00 45.53 62 ARG G CA 1
ATOM 7395 C C . ARG G 1 62 ? 80.972 43.461 30.974 1.00 42.63 62 ARG G C 1
ATOM 7396 O O . ARG G 1 62 ? 80.169 44.281 30.533 1.00 39.84 62 ARG G O 1
ATOM 7404 N N . ILE G 1 63 ? 80.973 42.184 30.611 1.00 39.17 63 ILE G N 1
ATOM 7405 C CA . ILE G 1 63 ? 80.021 41.655 29.658 1.00 37.72 63 ILE G CA 1
ATOM 7406 C C . ILE G 1 63 ? 78.677 41.383 30.338 1.00 38.24 63 ILE G C 1
ATOM 7407 O O . ILE G 1 63 ? 77.621 41.716 29.796 1.00 36.67 63 ILE G O 1
ATOM 7412 N N . LEU G 1 64 ? 78.725 40.787 31.525 1.00 38.54 64 LEU G N 1
ATOM 7413 C CA . LEU G 1 64 ? 77.516 40.491 32.283 1.00 38.68 64 LEU G CA 1
ATOM 7414 C C . LEU G 1 64 ? 76.749 41.777 32.574 1.00 39.58 64 LEU G C 1
ATOM 7415 O O . LEU G 1 64 ? 75.525 41.764 32.754 1.00 38.30 64 LEU G O 1
ATOM 7420 N N . SER G 1 65 ? 77.478 42.887 32.616 1.00 39.53 65 SER G N 1
ATOM 7421 C CA . SER G 1 65 ? 76.872 44.182 32.896 1.00 40.22 65 SER G CA 1
ATOM 7422 C C . SER G 1 65 ? 76.035 44.696 31.735 1.00 38.37 65 SER G C 1
ATOM 7423 O O . SER G 1 65 ? 75.306 45.677 31.874 1.00 38.32 65 SER G O 1
ATOM 7426 N N . LYS G 1 66 ? 76.149 44.039 30.588 1.00 35.77 66 LYS G N 1
ATOM 7427 C CA . LYS G 1 66 ? 75.384 44.437 29.413 1.00 34.37 66 LYS G CA 1
ATOM 7428 C C . LYS G 1 66 ? 74.388 43.332 29.039 1.00 31.18 66 LYS G C 1
ATOM 7429 O O . LYS G 1 66 ? 73.722 43.406 28.007 1.00 33.65 66 LYS G O 1
ATOM 7435 N N . ILE G 1 67 ? 74.294 42.309 29.881 1.00 26.19 67 ILE G N 1
ATOM 7436 C CA . ILE G 1 67 ? 73.403 41.194 29.626 1.00 22.06 67 ILE G CA 1
ATOM 7437 C C . ILE G 1 67 ? 72.130 41.271 30.444 1.00 21.75 67 ILE G C 1
ATOM 7438 O O . ILE G 1 67 ? 72.168 41.187 31.671 1.00 20.24 67 ILE G O 1
ATOM 7443 N N . SER G 1 68 ? 70.997 41.410 29.762 1.00 20.56 68 SER G N 1
ATOM 7444 C CA . SER G 1 68 ? 69.715 41.501 30.448 1.00 19.67 68 SER G CA 1
ATOM 7445 C C . SER G 1 68 ? 69.265 40.149 30.983 1.00 19.25 68 SER G C 1
ATOM 7446 O O . SER G 1 68 ? 69.524 39.111 30.387 1.00 19.31 68 SER G O 1
ATOM 7449 N N . PRO G 1 69 ? 68.563 40.152 32.121 1.00 20.59 69 PRO G N 1
ATOM 7450 C CA . PRO G 1 69 ? 68.069 38.924 32.754 1.00 22.29 69 PRO G CA 1
ATOM 7451 C C . PRO G 1 69 ? 67.272 37.999 31.834 1.00 24.83 69 PRO G C 1
ATOM 7452 O O . PRO G 1 69 ? 67.277 36.783 32.027 1.00 25.22 69 PRO G O 1
ATOM 7456 N N . ASP G 1 70 ? 66.578 38.563 30.848 1.00 26.15 70 ASP G N 1
ATOM 7457 C CA . ASP G 1 70 ? 65.784 37.722 29.957 1.00 30.26 70 ASP G CA 1
ATOM 7458 C C . ASP G 1 70 ? 66.283 37.615 28.531 1.00 29.36 70 ASP G C 1
ATOM 7459 O O . ASP G 1 70 ? 65.508 37.387 27.604 1.00 29.32 70 ASP G O 1
ATOM 7464 N N . ALA G 1 71 ? 67.585 37.766 28.357 1.00 28.76 71 ALA G N 1
ATOM 7465 C CA . ALA G 1 71 ? 68.157 37.661 27.036 1.00 26.89 71 ALA G CA 1
ATOM 7466 C C . ALA G 1 71 ? 68.634 36.231 26.894 1.00 25.28 71 ALA G C 1
ATOM 7467 O O . ALA G 1 71 ? 69.210 35.674 27.827 1.00 26.54 71 ALA G O 1
ATOM 7469 N N . HIS G 1 72 ? 68.352 35.613 25.757 1.00 22.53 72 HIS G N 1
ATOM 7470 C CA . HIS G 1 72 ? 68.844 34.266 25.532 1.00 20.67 72 HIS G CA 1
ATOM 7471 C C . HIS G 1 72 ? 70.292 34.548 25.143 1.00 20.67 72 HIS G C 1
ATOM 7472 O O . HIS G 1 72 ? 70.557 35.307 24.201 1.00 21.42 72 HIS G O 1
ATOM 7479 N N . VAL G 1 73 ? 71.234 33.970 25.871 1.00 18.55 73 VAL G N 1
ATOM 7480 C CA . VAL G 1 73 ? 72.633 34.240 25.583 1.00 18.96 73 VAL G CA 1
ATOM 7481 C C . VAL G 1 73 ? 73.353 33.129 24.854 1.00 20.70 73 VAL G C 1
ATOM 7482 O O . VAL G 1 73 ? 73.311 31.957 25.259 1.00 20.17 73 VAL G O 1
ATOM 7486 N N . ILE G 1 74 ? 74.004 33.516 23.761 1.00 20.96 74 ILE G N 1
ATOM 7487 C CA . ILE G 1 74 ? 74.772 32.581 22.947 1.00 21.76 74 ILE G CA 1
ATOM 7488 C C . ILE G 1 74 ? 76.220 33.029 22.965 1.00 22.06 74 ILE G C 1
ATOM 7489 O O . ILE G 1 74 ? 76.559 34.086 22.423 1.00 21.40 74 ILE G O 1
ATOM 7494 N N . ALA G 1 75 ? 77.070 32.236 23.607 1.00 22.86 75 ALA G N 1
ATOM 7495 C CA . ALA G 1 75 ? 78.491 32.567 23.689 1.00 23.52 75 ALA G CA 1
ATOM 7496 C C . ALA G 1 75 ? 79.289 31.832 22.622 1.00 23.79 75 ALA G C 1
ATOM 7497 O O . ALA G 1 75 ? 79.182 30.615 22.484 1.00 24.26 75 ALA G O 1
ATOM 7499 N N . LEU G 1 76 ? 80.088 32.571 21.863 1.00 26.46 76 LEU G N 1
ATOM 7500 C CA . LEU G 1 76 ? 80.905 31.953 20.822 1.00 28.95 76 LEU G CA 1
ATOM 7501 C C . LEU G 1 76 ? 82.184 31.403 21.431 1.00 30.95 76 LEU G C 1
ATOM 7502 O O . LEU G 1 76 ? 83.051 32.163 21.861 1.00 30.22 76 LEU G O 1
ATOM 7507 N N . ALA G 1 77 ? 82.285 30.078 21.480 1.00 33.71 77 ALA G N 1
ATOM 7508 C CA . ALA G 1 77 ? 83.456 29.414 22.049 1.00 36.88 77 ALA G CA 1
ATOM 7509 C C . ALA G 1 77 ? 83.952 28.263 21.170 1.00 38.01 77 ALA G C 1
ATOM 7510 O O . ALA G 1 77 ? 83.214 27.748 20.329 1.00 38.51 77 ALA G O 1
ATOM 7512 N N . ILE G 1 78 ? 85.206 27.869 21.365 1.00 39.09 78 ILE G N 1
ATOM 7513 C CA . ILE G 1 78 ? 85.789 26.777 20.594 1.00 41.98 78 ILE G CA 1
ATOM 7514 C C . ILE G 1 78 ? 85.122 25.463 20.962 1.00 42.84 78 ILE G C 1
ATOM 7515 O O . ILE G 1 78 ? 84.870 24.615 20.103 1.00 41.59 78 ILE G O 1
ATOM 7520 N N . GLU G 1 79 ? 84.824 25.309 22.246 1.00 44.80 79 GLU G N 1
ATOM 7521 C CA . GLU G 1 79 ? 84.182 24.099 22.728 1.00 47.66 79 GLU G CA 1
ATOM 7522 C C . GLU G 1 79 ? 82.678 24.184 22.525 1.00 48.11 79 GLU G C 1
ATOM 7523 O O . GLU G 1 79 ? 81.918 23.398 23.098 1.00 49.06 79 GLU G O 1
ATOM 7529 N N . GLY G 1 80 ? 82.251 25.147 21.715 1.00 47.43 80 GLY G N 1
ATOM 7530 C CA . GLY G 1 80 ? 80.833 25.304 21.458 1.00 46.38 80 GLY G CA 1
ATOM 7531 C C . GLY G 1 80 ? 80.355 24.305 20.425 1.00 45.48 80 GLY G C 1
ATOM 7532 O O . GLY G 1 80 ? 81.160 23.618 19.800 1.00 45.12 80 GLY G O 1
ATOM 7533 N N . LYS G 1 81 ? 79.040 24.223 20.255 1.00 45.12 81 LYS G N 1
ATOM 7534 C CA . LYS G 1 81 ? 78.432 23.319 19.285 1.00 44.90 81 LYS G CA 1
ATOM 7535 C C . LYS G 1 81 ? 78.469 23.955 17.904 1.00 43.55 81 LYS G C 1
ATOM 7536 O O . LYS G 1 81 ? 78.107 25.116 17.742 1.00 43.63 81 LYS G O 1
ATOM 7550 N N . LYS G 1 83 ? 76.936 24.610 14.682 1.00 34.88 83 LYS G N 1
ATOM 7551 C CA . LYS G 1 83 ? 75.631 24.554 14.049 1.00 32.76 83 LYS G CA 1
ATOM 7552 C C . LYS G 1 83 ? 75.634 24.978 12.587 1.00 31.30 83 LYS G C 1
ATOM 7553 O O . LYS G 1 83 ? 76.501 25.726 12.137 1.00 29.93 83 LYS G O 1
ATOM 7559 N N . THR G 1 84 ? 74.655 24.476 11.845 1.00 28.59 84 THR G N 1
ATOM 7560 C CA . THR G 1 84 ? 74.515 24.817 10.442 1.00 26.53 84 THR G CA 1
ATOM 7561 C C . THR G 1 84 ? 73.715 26.108 10.367 1.00 25.38 84 THR G C 1
ATOM 7562 O O . THR G 1 84 ? 73.053 26.497 11.334 1.00 23.51 84 THR G O 1
ATOM 7566 N N . SER G 1 85 ? 73.780 26.777 9.221 1.00 23.37 85 SER G N 1
ATOM 7567 C CA . SER G 1 85 ? 73.044 28.017 9.050 1.00 22.05 85 SER G CA 1
ATOM 7568 C C . SER G 1 85 ? 71.563 27.720 9.264 1.00 22.96 85 SER G C 1
ATOM 7569 O O . SER G 1 85 ? 70.816 28.557 9.769 1.00 23.49 85 SER G O 1
ATOM 7572 N N . GLU G 1 86 ? 71.145 26.516 8.897 1.00 24.06 86 GLU G N 1
ATOM 7573 C CA . GLU G 1 86 ? 69.751 26.130 9.062 1.00 27.22 86 GLU G CA 1
ATOM 7574 C C . GLU G 1 86 ? 69.397 25.962 10.549 1.00 27.18 86 GLU G C 1
ATOM 7575 O O . GLU G 1 86 ? 68.356 26.433 11.014 1.00 23.23 86 GLU G O 1
ATOM 7581 N N . GLU G 1 87 ? 70.269 25.290 11.290 1.00 28.18 87 GLU G N 1
ATOM 7582 C CA . GLU G 1 87 ? 70.033 25.074 12.716 1.00 29.70 87 GLU G CA 1
ATOM 7583 C C . GLU G 1 87 ? 69.983 26.406 13.468 1.00 29.09 87 GLU G C 1
ATOM 7584 O O . GLU G 1 87 ? 69.064 26.652 14.246 1.00 29.14 87 GLU G O 1
ATOM 7590 N N . LEU G 1 88 ? 70.963 27.268 13.210 1.00 28.32 88 LEU G N 1
ATOM 7591 C CA . LEU G 1 88 ? 71.031 28.572 13.851 1.00 27.03 88 LEU G CA 1
ATOM 7592 C C . LEU G 1 88 ? 69.772 29.370 13.542 1.00 26.85 88 LEU G C 1
ATOM 7593 O O . LEU G 1 88 ? 69.280 30.107 14.393 1.00 27.61 88 LEU G O 1
ATOM 7598 N N . ALA G 1 89 ? 69.246 29.210 12.331 1.00 25.73 89 ALA G N 1
ATOM 7599 C CA . ALA G 1 89 ? 68.031 29.912 11.927 1.00 25.59 89 ALA G CA 1
ATOM 7600 C C . ALA G 1 89 ? 66.816 29.299 12.609 1.00 26.08 89 ALA G C 1
ATOM 7601 O O . ALA G 1 89 ? 65.849 29.984 12.920 1.00 26.09 89 ALA G O 1
ATOM 7603 N N . ASP G 1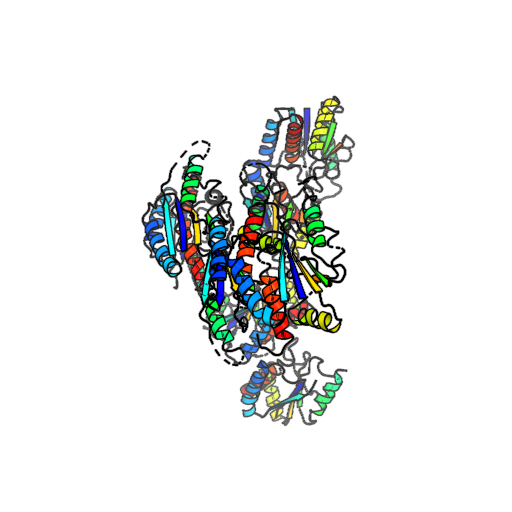 90 ? 66.871 27.995 12.828 1.00 28.76 90 ASP G N 1
ATOM 7604 C CA . ASP G 1 90 ? 65.776 27.290 13.477 1.00 30.31 90 ASP G CA 1
ATOM 7605 C C . ASP G 1 90 ? 65.714 27.768 14.931 1.00 29.09 90 ASP G C 1
ATOM 7606 O O . ASP G 1 90 ? 64.647 28.084 15.461 1.00 28.07 90 ASP G O 1
ATOM 7611 N N . THR G 1 91 ? 66.883 27.829 15.557 1.00 27.65 91 THR G N 1
ATOM 7612 C CA . THR G 1 91 ? 67.026 28.265 16.939 1.00 26.40 91 THR G CA 1
ATOM 7613 C C . THR G 1 91 ? 66.391 29.635 17.163 1.00 26.57 91 THR G C 1
ATOM 7614 O O . THR G 1 91 ? 65.544 29.806 18.035 1.00 26.37 91 THR G O 1
ATOM 7618 N N . ILE G 1 92 ? 66.813 30.609 16.368 1.00 27.05 92 ILE G N 1
ATOM 7619 C CA . ILE G 1 92 ? 66.295 31.960 16.466 1.00 25.71 92 ILE G CA 1
ATOM 7620 C C . ILE G 1 92 ? 64.785 31.929 16.295 1.00 27.15 92 ILE G C 1
ATOM 7621 O O . ILE G 1 92 ? 64.046 32.648 16.978 1.00 27.27 92 ILE G O 1
ATOM 7626 N N . ASP G 1 93 ? 64.326 31.084 15.382 1.00 26.99 93 ASP G N 1
ATOM 7627 C CA . ASP G 1 93 ? 62.909 30.978 15.139 1.00 26.33 93 ASP G CA 1
ATOM 7628 C C . ASP G 1 93 ? 62.222 30.296 16.307 1.00 27.03 93 ASP G C 1
ATOM 7629 O O . ASP G 1 93 ? 61.082 30.610 16.637 1.00 28.47 93 ASP G O 1
ATOM 7634 N N . LYS G 1 94 ? 62.915 29.364 16.942 1.00 27.20 94 LYS G N 1
ATOM 7635 C CA . LYS G 1 94 ? 62.328 28.665 18.070 1.00 28.58 94 LYS G CA 1
ATOM 7636 C C . LYS G 1 94 ? 62.144 29.640 19.230 1.00 27.76 94 LYS G C 1
ATOM 7637 O O . LYS G 1 94 ? 61.150 29.572 19.951 1.00 29.10 94 LYS G O 1
ATOM 7643 N N . LEU G 1 95 ? 63.098 30.556 19.401 1.00 25.60 95 LEU G N 1
ATOM 7644 C CA . LEU G 1 95 ? 63.029 31.539 20.478 1.00 22.06 95 LEU G CA 1
ATOM 7645 C C . LEU G 1 95 ? 61.864 32.498 20.258 1.00 20.01 95 LEU G C 1
ATOM 7646 O O . LEU G 1 95 ? 61.189 32.876 21.204 1.00 21.83 95 LEU G O 1
ATOM 7651 N N . ALA G 1 96 ? 61.626 32.904 19.018 1.00 18.03 96 ALA G N 1
ATOM 7652 C CA . ALA G 1 96 ? 60.518 33.811 18.746 1.00 17.52 96 ALA G CA 1
ATOM 7653 C C . ALA G 1 96 ? 59.195 33.151 19.152 1.00 18.61 96 ALA G C 1
ATOM 7654 O O . ALA G 1 96 ? 58.364 33.754 19.815 1.00 20.38 96 ALA G O 1
ATOM 7656 N N . THR G 1 97 ? 59.031 31.898 18.761 1.00 17.56 97 THR G N 1
ATOM 7657 C CA . THR G 1 97 ? 57.853 31.122 19.070 1.00 17.01 97 THR G CA 1
ATOM 7658 C C . THR G 1 97 ? 57.469 31.164 20.540 1.00 20.23 97 THR G C 1
ATOM 7659 O O . THR G 1 97 ? 56.289 31.316 20.875 1.00 21.12 97 THR G O 1
ATOM 7663 N N . TYR G 1 98 ? 58.466 31.037 21.415 1.00 22.14 98 TYR G N 1
ATOM 7664 C CA . TYR G 1 98 ? 58.244 31.036 22.865 1.00 22.61 98 TYR G CA 1
ATOM 7665 C C . TYR G 1 98 ? 58.386 32.402 23.509 1.00 21.80 98 TYR G C 1
ATOM 7666 O O . TYR G 1 98 ? 58.629 32.498 24.704 1.00 19.40 98 TYR G O 1
ATOM 7675 N N . GLY G 1 99 ? 58.241 33.456 22.718 1.00 23.13 99 GLY G N 1
ATOM 7676 C CA . GLY G 1 99 ? 58.335 34.801 23.272 1.00 25.91 99 GLY G CA 1
ATOM 7677 C C . GLY G 1 99 ? 59.670 35.277 23.840 1.00 25.52 99 GLY G C 1
ATOM 7678 O O . GLY G 1 99 ? 59.709 36.240 24.608 1.00 25.65 99 GLY G O 1
ATOM 7679 N N . LYS G 1 100 ? 60.758 34.609 23.479 1.00 26.38 100 LYS G N 1
ATOM 7680 C CA . LYS G 1 100 ? 62.084 34.995 23.933 1.00 26.93 100 LYS G CA 1
ATOM 7681 C C . LYS G 1 100 ? 62.617 35.902 22.825 1.00 27.46 100 LYS G C 1
ATOM 7682 O O . LYS G 1 100 ? 63.450 35.506 22.007 1.00 26.16 100 LYS G O 1
ATOM 7688 N N . SER G 1 101 ? 62.105 37.128 22.824 1.00 28.00 101 SER G N 1
ATOM 7689 C CA . SER G 1 101 ? 62.426 38.144 21.835 1.00 27.64 101 SER G CA 1
ATOM 7690 C C . SER G 1 101 ? 63.785 38.823 21.906 1.00 26.95 101 SER G C 1
ATOM 7691 O O . SER G 1 101 ? 64.146 39.546 20.975 1.00 29.26 101 SER G O 1
ATOM 7694 N N . LYS G 1 102 ? 64.515 38.644 23.002 1.00 25.32 102 LYS G N 1
ATOM 7695 C CA . LYS G 1 102 ? 65.846 39.238 23.135 1.00 25.29 102 LYS G CA 1
ATOM 7696 C C . LYS G 1 102 ? 66.865 38.106 23.033 1.00 24.35 102 LYS G C 1
ATOM 7697 O O . LYS G 1 102 ? 66.802 37.132 23.789 1.00 23.43 102 LYS G O 1
ATOM 7703 N N . VAL G 1 103 ? 67.804 38.244 22.105 1.00 21.69 103 VAL G N 1
ATOM 7704 C CA . VAL G 1 103 ? 68.848 37.249 21.898 1.00 20.33 103 VAL G CA 1
ATOM 7705 C C . VAL G 1 103 ? 70.171 37.998 21.924 1.00 20.21 103 VAL G C 1
ATOM 7706 O O . VAL G 1 103 ? 70.366 38.956 21.159 1.00 18.19 103 VAL G O 1
ATOM 7710 N N . THR G 1 104 ? 71.075 37.581 22.807 1.00 18.85 104 THR G N 1
ATOM 7711 C CA . THR G 1 104 ? 72.367 38.257 22.906 1.00 18.55 104 THR G CA 1
ATOM 7712 C C . THR G 1 104 ? 73.517 37.309 22.606 1.00 17.24 104 THR G C 1
ATOM 7713 O O . THR G 1 104 ? 73.627 36.224 23.188 1.00 18.44 104 THR G O 1
ATOM 7717 N N . PHE G 1 105 ? 74.353 37.726 21.664 1.00 15.13 105 PHE G N 1
ATOM 7718 C CA . PHE G 1 105 ? 75.504 36.955 21.249 1.00 13.96 105 PHE G CA 1
ATOM 7719 C C . PHE G 1 105 ? 76.690 37.579 21.957 1.00 15.71 105 PHE G C 1
ATOM 7720 O O . PHE G 1 105 ? 76.784 38.809 22.061 1.00 13.42 105 PHE G O 1
ATOM 7728 N N . VAL G 1 106 ? 77.589 36.736 22.450 1.00 18.50 106 VAL G N 1
ATOM 7729 C CA . VAL G 1 106 ? 78.791 37.214 23.140 1.00 21.33 106 VAL G CA 1
ATOM 7730 C C . VAL G 1 106 ? 80.098 36.779 22.450 1.00 22.51 106 VAL G C 1
ATOM 7731 O O . VAL G 1 106 ? 80.344 35.585 22.241 1.00 22.35 106 VAL G O 1
ATOM 7735 N N . ILE G 1 107 ? 80.930 37.751 22.090 1.00 24.08 107 ILE G N 1
ATOM 7736 C CA . ILE G 1 107 ? 82.222 37.436 21.472 1.00 26.73 107 ILE G CA 1
ATOM 7737 C C . ILE G 1 107 ? 83.342 37.832 22.426 1.00 28.48 107 ILE G C 1
ATOM 7738 O O . ILE G 1 107 ? 83.607 39.011 22.644 1.00 27.79 107 ILE G O 1
ATOM 7743 N N . GLY G 1 108 ? 83.990 36.826 22.999 1.00 31.48 108 GLY G N 1
ATOM 7744 C CA . GLY G 1 108 ? 85.053 37.075 23.949 1.00 34.00 108 GLY G CA 1
ATOM 7745 C C . GLY G 1 108 ? 86.279 37.753 23.384 1.00 36.83 108 GLY G C 1
ATOM 7746 O O . GLY G 1 108 ? 86.393 37.972 22.172 1.00 35.36 108 GLY G O 1
ATOM 7747 N N . GLY G 1 109 ? 87.200 38.085 24.287 1.00 39.39 109 GLY G N 1
ATOM 7748 C CA . GLY G 1 109 ? 88.429 38.734 23.893 1.00 43.14 109 GLY G CA 1
ATOM 7749 C C . GLY G 1 109 ? 89.472 37.733 23.446 1.00 46.19 109 GLY G C 1
ATOM 7750 O O . GLY G 1 109 ? 89.176 36.571 23.163 1.00 47.55 109 GLY G O 1
ATOM 7751 N N . SER G 1 110 ? 90.711 38.194 23.384 1.00 48.59 110 SER G N 1
ATOM 7752 C CA . SER G 1 110 ? 91.820 37.357 22.968 1.00 49.96 110 SER G CA 1
ATOM 7753 C C . SER G 1 110 ? 92.010 36.227 23.964 1.00 51.06 110 SER G C 1
ATOM 7754 O O . SER G 1 110 ? 92.295 35.088 23.588 1.00 51.13 110 SER G O 1
ATOM 7757 N N . LEU G 1 111 ? 91.830 36.552 25.239 1.00 50.97 111 LEU G N 1
ATOM 7758 C CA . LEU G 1 111 ? 92.005 35.572 26.300 1.00 52.56 111 LEU G CA 1
ATOM 7759 C C . LEU G 1 111 ? 90.837 34.601 26.497 1.00 51.64 111 LEU G C 1
ATOM 7760 O O . LEU G 1 111 ? 90.975 33.592 27.193 1.00 51.79 111 LEU G O 1
ATOM 7765 N N . GLY G 1 112 ? 89.695 34.893 25.885 1.00 49.58 112 GLY G N 1
ATOM 7766 C CA . GLY G 1 112 ? 88.545 34.019 26.044 1.00 46.31 112 GLY G CA 1
ATOM 7767 C C . GLY G 1 112 ? 87.530 34.602 27.014 1.00 43.76 112 GLY G C 1
ATOM 7768 O O . GLY G 1 112 ? 87.689 35.732 27.480 1.00 44.30 112 GLY G O 1
ATOM 7769 N N . LEU G 1 113 ? 86.495 33.829 27.329 1.00 40.77 113 LEU G N 1
ATOM 7770 C CA . LEU G 1 113 ? 85.431 34.281 28.227 1.00 37.80 113 LEU G CA 1
ATOM 7771 C C . LEU G 1 113 ? 85.555 33.730 29.638 1.00 35.78 113 LEU G C 1
ATOM 7772 O O . LEU G 1 113 ? 85.809 32.547 29.826 1.00 34.53 113 LEU G O 1
ATOM 7777 N N . SER G 1 114 ? 85.352 34.588 30.630 1.00 36.30 114 SER G N 1
ATOM 7778 C CA . SER G 1 114 ? 85.450 34.149 32.015 1.00 39.32 114 SER G CA 1
ATOM 7779 C C . SER G 1 114 ? 84.481 33.019 32.353 1.00 40.27 114 SER G C 1
ATOM 7780 O O . SER G 1 114 ? 83.457 32.820 31.697 1.00 41.02 114 SER G O 1
ATOM 7783 N N . ASP G 1 115 ? 84.824 32.283 33.398 1.00 41.51 115 ASP G N 1
ATOM 7784 C CA . ASP G 1 115 ? 84.029 31.159 33.854 1.00 40.69 115 ASP G CA 1
ATOM 7785 C C . ASP G 1 115 ? 82.612 31.617 34.164 1.00 38.80 115 ASP G C 1
ATOM 7786 O O . ASP G 1 115 ? 81.665 30.871 33.965 1.00 37.59 115 ASP G O 1
ATOM 7791 N N . THR G 1 116 ? 82.465 32.852 34.637 1.00 36.54 116 THR G N 1
ATOM 7792 C CA . THR G 1 116 ? 81.143 33.371 34.967 1.00 35.53 116 THR G CA 1
ATOM 7793 C C . THR G 1 116 ? 80.287 33.688 33.738 1.00 33.52 116 THR G C 1
ATOM 7794 O O . THR G 1 116 ? 79.075 33.457 33.739 1.00 32.62 116 THR G O 1
ATOM 7798 N N . VAL G 1 117 ? 80.895 34.229 32.690 1.00 31.86 117 VAL G N 1
ATOM 7799 C CA . VAL G 1 117 ? 80.116 34.510 31.491 1.00 31.01 117 VAL G CA 1
ATOM 7800 C C . VAL G 1 117 ? 79.636 33.163 30.958 1.00 29.38 117 VAL G C 1
ATOM 7801 O O . VAL G 1 117 ? 78.456 32.975 30.689 1.00 27.93 117 VAL G O 1
ATOM 7813 N N . LYS G 1 119 ? 78.888 30.674 32.384 1.00 27.64 119 LYS G N 1
ATOM 7814 C CA . LYS G 1 119 ? 77.838 30.105 33.214 1.00 26.67 119 LYS G CA 1
ATOM 7815 C C . LYS G 1 119 ? 76.493 30.748 32.912 1.00 23.74 119 LYS G C 1
ATOM 7816 O O . LYS G 1 119 ? 75.452 30.096 32.982 1.00 22.30 119 LYS G O 1
ATOM 7822 N N . ARG G 1 120 ? 76.507 32.031 32.583 1.00 20.52 120 ARG G N 1
ATOM 7823 C CA . ARG G 1 120 ? 75.267 32.704 32.264 1.00 16.46 120 ARG G CA 1
ATOM 7824 C C . ARG G 1 120 ? 74.792 32.278 30.887 1.00 16.83 120 ARG G C 1
ATOM 7825 O O . ARG G 1 120 ? 73.599 32.254 30.626 1.00 18.32 120 ARG G O 1
ATOM 7833 N N . ALA G 1 121 ? 75.730 31.924 30.015 1.00 17.10 121 ALA G N 1
ATOM 7834 C CA . ALA G 1 121 ? 75.390 31.541 28.655 1.00 19.84 121 ALA G CA 1
ATOM 7835 C C . ALA G 1 121 ? 74.336 30.476 28.619 1.00 22.12 121 ALA G C 1
ATOM 7836 O O . ALA G 1 121 ? 74.380 29.530 29.409 1.00 24.95 121 ALA G O 1
ATOM 7838 N N . ASP G 1 122 ? 73.385 30.625 27.699 1.00 21.42 122 ASP G N 1
ATOM 7839 C CA . ASP G 1 122 ? 72.330 29.637 27.563 1.00 22.64 122 ASP G CA 1
ATOM 7840 C C . ASP G 1 122 ? 72.803 28.591 26.570 1.00 23.56 122 ASP G C 1
ATOM 7841 O O . ASP G 1 122 ? 72.289 27.475 26.531 1.00 25.10 122 ASP G O 1
ATOM 7846 N N . GLU G 1 123 ? 73.792 28.955 25.765 1.00 23.49 123 GLU G N 1
ATOM 7847 C CA . GLU G 1 123 ? 74.350 28.015 24.819 1.00 23.97 123 GLU G CA 1
ATOM 7848 C C . GLU G 1 123 ? 75.680 28.508 24.240 1.00 24.97 123 GLU G C 1
ATOM 7849 O O . GLU G 1 123 ? 75.969 29.720 24.226 1.00 21.84 123 GLU G O 1
ATOM 7855 N N . LYS G 1 124 ? 76.504 27.555 23.805 1.00 24.85 124 LYS G N 1
ATOM 7856 C CA . LYS G 1 124 ? 77.803 27.875 23.225 1.00 25.73 124 LYS G CA 1
ATOM 7857 C C . LYS G 1 124 ? 77.769 27.554 21.744 1.00 24.79 124 LYS G C 1
ATOM 7858 O O . LYS G 1 124 ? 77.322 26.487 21.348 1.00 26.16 124 LYS G O 1
ATOM 7864 N N . LEU G 1 125 ? 78.241 28.485 20.928 1.00 24.58 125 LEU G N 1
ATOM 7865 C CA . LEU G 1 125 ? 78.238 28.304 19.488 1.00 24.71 125 LEU G CA 1
ATOM 7866 C C . LEU G 1 125 ? 79.664 28.372 18.992 1.00 24.96 125 LEU G C 1
ATOM 7867 O O . LEU G 1 125 ? 80.433 29.231 19.411 1.00 25.87 125 LEU G O 1
ATOM 7872 N N . SER G 1 126 ? 80.015 27.453 18.104 1.00 25.60 126 SER G N 1
ATOM 7873 C CA . SER G 1 126 ? 81.347 27.409 17.525 1.00 25.84 126 SER G CA 1
ATOM 7874 C C . SER G 1 126 ? 81.234 27.604 16.021 1.00 24.42 126 SER G C 1
ATOM 7875 O O . SER G 1 126 ? 80.510 26.876 15.349 1.00 23.65 126 SER G O 1
ATOM 7878 N N . PHE G 1 127 ? 81.952 28.589 15.499 1.00 23.30 127 PHE G N 1
ATOM 7879 C CA . PHE G 1 127 ? 81.923 28.860 14.077 1.00 25.54 127 PHE G CA 1
ATOM 7880 C C . PHE G 1 127 ? 82.862 27.980 13.217 1.00 27.30 127 PHE G C 1
ATOM 7881 O O . PHE G 1 127 ? 82.568 27.720 12.047 1.00 25.03 127 PHE G O 1
ATOM 7889 N N . SER G 1 128 ? 83.968 27.507 13.793 1.00 28.99 128 SER G N 1
ATOM 7890 C CA . SER G 1 128 ? 84.902 26.660 13.052 1.00 31.53 128 SER G CA 1
ATOM 7891 C C . SER G 1 128 ? 85.989 26.055 13.931 1.00 32.07 128 SER G C 1
ATOM 7892 O O . SER G 1 128 ? 86.173 26.469 15.072 1.00 31.43 128 SER G O 1
ATOM 7895 N N . LYS G 1 129 ? 86.705 25.067 13.398 1.00 33.09 129 LYS G N 1
ATOM 7896 C CA . LYS G 1 129 ? 87.791 24.463 14.153 1.00 35.12 129 LYS G CA 1
ATOM 7897 C C . LYS G 1 129 ? 89.029 25.298 13.901 1.00 35.99 129 LYS G C 1
ATOM 7898 O O . LYS G 1 129 ? 90.107 25.014 14.412 1.00 36.87 129 LYS G O 1
ATOM 7912 N N . THR G 1 131 ? 90.895 29.231 13.787 1.00 40.64 131 THR G N 1
ATOM 7913 C CA . THR G 1 131 ? 90.902 30.407 14.630 1.00 38.92 131 THR G CA 1
ATOM 7914 C C . THR G 1 131 ? 90.724 31.646 13.758 1.00 39.02 131 THR G C 1
ATOM 7915 O O . THR G 1 131 ? 91.511 31.881 12.842 1.00 39.25 131 THR G O 1
ATOM 7919 N N . PHE G 1 132 ? 89.684 32.427 14.035 1.00 36.90 132 PHE G N 1
ATOM 7920 C CA . PHE G 1 132 ? 89.428 33.649 13.278 1.00 36.00 132 PHE G CA 1
ATOM 7921 C C . PHE G 1 132 ? 89.678 34.848 14.191 1.00 36.10 132 PHE G C 1
ATOM 7922 O O . PHE G 1 132 ? 89.344 34.800 15.379 1.00 38.04 132 PHE G O 1
ATOM 7930 N N . PRO G 1 133 ? 90.267 35.937 13.667 1.00 34.67 133 PRO G N 1
ATOM 7931 C CA . PRO G 1 133 ? 90.467 37.069 14.581 1.00 34.21 133 PRO G CA 1
ATOM 7932 C C . PRO G 1 133 ? 89.075 37.552 15.016 1.00 35.47 133 PRO G C 1
ATOM 7933 O O . PRO G 1 133 ? 88.129 37.513 14.229 1.00 35.25 133 PRO G O 1
ATOM 7937 N N . HIS G 1 134 ? 88.940 38.000 16.257 1.00 37.41 134 HIS G N 1
ATOM 7938 C CA . HIS G 1 134 ? 87.637 38.430 16.759 1.00 38.66 134 HIS G CA 1
ATOM 7939 C C . HIS G 1 134 ? 86.918 39.460 15.893 1.00 37.97 134 HIS G C 1
ATOM 7940 O O . HIS G 1 134 ? 85.699 39.400 15.729 1.00 37.59 134 HIS G O 1
ATOM 7947 N N . GLN G 1 135 ? 87.663 40.401 15.331 1.00 36.91 135 GLN G N 1
ATOM 7948 C CA . GLN G 1 135 ? 87.059 41.427 14.488 1.00 37.07 135 GLN G CA 1
ATOM 7949 C C . GLN G 1 135 ? 86.329 40.819 13.283 1.00 34.25 135 GLN G C 1
ATOM 7950 O O . GLN G 1 135 ? 85.217 41.223 12.941 1.00 33.67 135 GLN G O 1
ATOM 7956 N N . LEU G 1 136 ? 86.967 39.841 12.653 1.00 32.31 136 LEU G N 1
ATOM 7957 C CA . LEU G 1 136 ? 86.415 39.154 11.496 1.00 28.20 136 LEU G CA 1
ATOM 7958 C C . LEU G 1 136 ? 85.206 38.331 11.931 1.00 28.03 136 LEU G C 1
ATOM 7959 O O . LEU G 1 136 ? 84.219 38.203 11.207 1.00 28.20 136 LEU G O 1
ATOM 7972 N N . ARG G 1 138 ? 83.096 39.056 14.222 1.00 23.77 138 ARG G N 1
ATOM 7973 C CA . ARG G 1 138 ? 81.977 39.974 14.374 1.00 20.73 138 ARG G CA 1
ATOM 7974 C C . ARG G 1 138 ? 81.253 40.134 13.043 1.00 20.52 138 ARG G C 1
ATOM 7975 O O . ARG G 1 138 ? 80.030 39.992 12.960 1.00 19.67 138 ARG G O 1
ATOM 7983 N N . LEU G 1 139 ? 82.027 40.423 12.001 1.00 16.86 139 LEU G N 1
ATOM 7984 C CA . LEU G 1 139 ? 81.481 40.598 10.675 1.00 14.93 139 LEU G CA 1
ATOM 7985 C C . LEU G 1 139 ? 80.857 39.301 10.189 1.00 14.94 139 LEU G C 1
ATOM 7986 O O . LEU G 1 139 ? 79.819 39.321 9.532 1.00 16.38 139 LEU G O 1
ATOM 7991 N N . ILE G 1 140 ? 81.470 38.169 10.514 1.00 14.65 140 ILE G N 1
ATOM 7992 C CA . ILE G 1 140 ? 80.908 36.887 10.105 1.00 13.88 140 ILE G CA 1
ATOM 7993 C C . ILE G 1 140 ? 79.583 36.595 10.826 1.00 14.28 140 ILE G C 1
ATOM 7994 O O . ILE G 1 140 ? 78.598 36.246 10.185 1.00 14.18 140 ILE G O 1
ATOM 7999 N N . LEU G 1 141 ? 79.563 36.740 12.155 1.00 12.41 141 LEU G N 1
ATOM 8000 C CA . LEU G 1 141 ? 78.350 36.499 12.948 1.00 11.90 141 LEU G CA 1
ATOM 8001 C C . LEU G 1 141 ? 77.130 37.328 12.481 1.00 14.38 141 LEU G C 1
ATOM 8002 O O . LEU G 1 141 ? 76.002 36.813 12.402 1.00 13.65 141 LEU G O 1
ATOM 8007 N N . VAL G 1 142 ? 77.365 38.609 12.186 1.00 12.61 142 VAL G N 1
ATOM 8008 C CA . VAL G 1 142 ? 76.315 39.497 11.713 1.00 10.98 142 VAL G CA 1
ATOM 8009 C C . VAL G 1 142 ? 75.716 39.001 10.399 1.00 11.82 142 VAL G C 1
ATOM 8010 O O . VAL G 1 142 ? 74.502 38.928 10.269 1.00 13.90 142 VAL G O 1
ATOM 8014 N N . GLU G 1 143 ? 76.551 38.670 9.420 1.00 11.16 143 GLU G N 1
ATOM 8015 C CA . GLU G 1 143 ? 76.017 38.187 8.163 1.00 9.14 143 GLU G CA 1
ATOM 8016 C C . GLU G 1 143 ? 75.218 36.916 8.419 1.00 11.06 143 GLU G C 1
ATOM 8017 O O . GLU G 1 143 ? 74.167 36.693 7.827 1.00 14.86 143 GLU G O 1
ATOM 8023 N N . GLN G 1 144 ? 75.726 36.084 9.316 1.00 12.98 144 GLN G N 1
ATOM 8024 C CA . GLN G 1 144 ? 75.081 34.834 9.649 1.00 12.77 144 GLN G CA 1
ATOM 8025 C C . GLN G 1 144 ? 73.704 35.115 10.247 1.00 15.16 144 GLN G C 1
ATOM 8026 O O . GLN G 1 144 ? 72.747 34.389 9.973 1.00 15.98 144 GLN G O 1
ATOM 8032 N N . ILE G 1 145 ? 73.594 36.176 11.048 1.00 14.26 145 ILE G N 1
ATOM 8033 C CA . ILE G 1 145 ? 72.305 36.509 11.645 1.00 14.04 145 ILE G CA 1
ATOM 8034 C C . ILE G 1 145 ? 71.365 37.033 10.568 1.00 15.39 145 ILE G C 1
ATOM 8035 O O . ILE G 1 145 ? 70.159 36.737 10.595 1.00 15.84 145 ILE G O 1
ATOM 8040 N N . TYR G 1 146 ? 71.919 37.824 9.642 1.00 15.52 146 TYR G N 1
ATOM 8041 C CA . TYR G 1 146 ? 71.160 38.376 8.517 1.00 15.45 146 TYR G CA 1
ATOM 8042 C C . TYR G 1 146 ? 70.596 37.197 7.747 1.00 16.50 146 TYR G C 1
ATOM 8043 O O . TYR G 1 146 ? 69.422 37.180 7.362 1.00 16.17 146 TYR G O 1
ATOM 8052 N N . ARG G 1 147 ? 71.461 36.214 7.519 1.00 17.14 147 ARG G N 1
ATOM 8053 C CA . ARG G 1 147 ? 71.078 35.018 6.791 1.00 18.97 147 ARG G CA 1
ATOM 8054 C C . ARG G 1 147 ? 69.960 34.272 7.517 1.00 18.20 147 ARG G C 1
ATOM 8055 O O . ARG G 1 147 ? 68.964 33.895 6.903 1.00 19.25 147 ARG G O 1
ATOM 8063 N N . ALA G 1 148 ? 70.120 34.085 8.822 1.00 16.45 148 ALA G N 1
ATOM 8064 C CA . ALA G 1 148 ? 69.127 33.384 9.629 1.00 17.19 148 ALA G CA 1
ATOM 8065 C C . ALA G 1 148 ? 67.719 33.958 9.462 1.00 18.11 148 ALA G C 1
ATOM 8066 O O . ALA G 1 148 ? 66.736 33.230 9.370 1.00 20.02 148 ALA G O 1
ATOM 8068 N N . PHE G 1 149 ? 67.621 35.270 9.395 1.00 20.16 149 PHE G N 1
ATOM 8069 C CA . PHE G 1 149 ? 66.324 35.891 9.245 1.00 20.57 149 PHE G CA 1
ATOM 8070 C C . PHE G 1 149 ? 65.779 35.724 7.847 1.00 21.39 149 PHE G C 1
ATOM 8071 O O . PHE G 1 149 ? 64.568 35.601 7.665 1.00 23.02 149 PHE G O 1
ATOM 8079 N N . ARG G 1 150 ? 66.657 35.715 6.852 1.00 22.75 150 ARG G N 1
ATOM 8080 C CA . ARG G 1 150 ? 66.175 35.565 5.477 1.00 24.22 150 ARG G CA 1
ATOM 8081 C C . ARG G 1 150 ? 65.641 34.158 5.290 1.00 22.58 150 ARG G C 1
ATOM 8082 O O . ARG G 1 150 ? 64.691 33.935 4.548 1.00 23.26 150 ARG G O 1
ATOM 8090 N N . ILE G 1 151 ? 66.250 33.215 5.989 1.00 22.07 151 ILE G N 1
ATOM 8091 C CA . ILE G 1 151 ? 65.814 31.841 5.930 1.00 22.45 151 ILE G CA 1
ATOM 8092 C C . ILE G 1 151 ? 64.444 31.743 6.583 1.00 25.13 151 ILE G C 1
ATOM 8093 O O . ILE G 1 151 ? 63.550 31.073 6.072 1.00 26.77 151 ILE G O 1
ATOM 8098 N N . ASN G 1 152 ? 64.280 32.418 7.717 1.00 26.95 152 ASN G N 1
ATOM 8099 C CA . ASN G 1 152 ? 63.019 32.354 8.432 1.00 27.84 152 ASN G CA 1
ATOM 8100 C C . ASN G 1 152 ? 61.898 33.112 7.765 1.00 28.68 152 ASN G C 1
ATOM 8101 O O . ASN G 1 152 ? 60.752 32.676 7.812 1.00 30.37 152 ASN G O 1
ATOM 8106 N N . ARG G 1 153 ? 62.215 34.232 7.131 1.00 29.32 153 ARG G N 1
ATOM 8107 C CA . ARG G 1 153 ? 61.185 35.005 6.457 1.00 31.98 153 ARG G CA 1
ATOM 8108 C C . ARG G 1 153 ? 60.838 34.389 5.106 1.00 34.18 153 ARG G C 1
ATOM 8109 O O . ARG G 1 153 ? 60.195 35.030 4.274 1.00 34.30 153 ARG G O 1
ATOM 8117 N N . GLY G 1 154 ? 61.262 33.150 4.886 1.00 35.09 154 GLY G N 1
ATOM 8118 C CA . GLY G 1 154 ? 60.975 32.500 3.620 1.00 40.06 154 GLY G CA 1
ATOM 8119 C C . GLY G 1 154 ? 61.424 33.298 2.403 1.00 42.90 154 GLY G C 1
ATOM 8120 O O . GLY G 1 154 ? 60.736 33.348 1.385 1.00 42.44 154 GLY G O 1
ATOM 8121 N N . GLU G 1 155 ? 62.585 33.935 2.512 1.00 46.58 155 GLU G N 1
ATOM 8122 C CA . GLU G 1 155 ? 63.139 34.716 1.408 1.00 49.18 155 GLU G CA 1
ATOM 8123 C C . GLU G 1 155 ? 64.363 34.006 0.825 1.00 51.16 155 GLU G C 1
ATOM 8124 O O . GLU G 1 155 ? 65.247 33.562 1.562 1.00 50.86 155 GLU G O 1
ATOM 8130 N N . PRO G 1 156 ? 64.428 33.889 -0.509 1.00 53.13 156 PRO G N 1
ATOM 8131 C CA . PRO G 1 156 ? 65.558 33.224 -1.170 1.00 54.78 156 PRO G CA 1
ATOM 8132 C C . PRO G 1 156 ? 66.892 33.946 -0.926 1.00 55.51 156 PRO G C 1
ATOM 8133 O O . PRO G 1 156 ? 67.005 35.157 -1.134 1.00 55.23 156 PRO G O 1
ATOM 8137 N N . TYR G 1 157 ? 67.900 33.199 -0.488 1.00 56.18 157 TYR G N 1
ATOM 8138 C CA . TYR G 1 157 ? 69.211 33.780 -0.203 1.00 56.59 157 TYR G CA 1
ATOM 8139 C C . TYR G 1 157 ? 70.190 32.715 0.296 1.00 57.24 157 TYR G C 1
ATOM 8140 O O . TYR G 1 157 ? 69.724 31.652 0.764 1.00 57.39 157 TYR G O 1
ATOM 8157 N N . ASN H 1 2 ? 103.697 29.231 -5.097 1.00 54.41 2 ASN H N 1
ATOM 8158 C CA . ASN H 1 2 ? 102.781 29.774 -6.086 1.00 48.67 2 ASN H CA 1
ATOM 8159 C C . ASN H 1 2 ? 101.369 29.390 -5.664 1.00 43.63 2 ASN H C 1
ATOM 8160 O O . ASN H 1 2 ? 100.911 28.273 -5.928 1.00 41.75 2 ASN H O 1
ATOM 8165 N N . ILE H 1 3 ? 100.689 30.325 -5.003 1.00 37.52 3 ILE H N 1
ATOM 8166 C CA . ILE H 1 3 ? 99.331 30.096 -4.537 1.00 31.71 3 ILE H CA 1
ATOM 8167 C C . ILE H 1 3 ? 98.302 30.833 -5.373 1.00 29.48 3 ILE H C 1
ATOM 8168 O O . ILE H 1 3 ? 98.324 32.054 -5.480 1.00 28.05 3 ILE H O 1
ATOM 8173 N N . ASN H 1 4 ? 97.395 30.074 -5.965 1.00 27.63 4 ASN H N 1
ATOM 8174 C CA . ASN H 1 4 ? 96.332 30.652 -6.766 1.00 26.18 4 ASN H CA 1
ATOM 8175 C C . ASN H 1 4 ? 94.997 30.449 -6.070 1.00 24.88 4 ASN H C 1
ATOM 8176 O O . ASN H 1 4 ? 94.808 29.506 -5.302 1.00 24.90 4 ASN H O 1
ATOM 8181 N N . ILE H 1 5 ? 94.063 31.342 -6.340 1.00 22.29 5 ILE H N 1
ATOM 8182 C CA . ILE H 1 5 ? 92.734 31.189 -5.794 1.00 20.61 5 ILE H CA 1
ATOM 8183 C C . ILE H 1 5 ? 91.813 31.453 -6.960 1.00 20.04 5 ILE H C 1
ATOM 8184 O O . ILE H 1 5 ? 91.704 32.581 -7.409 1.00 20.73 5 ILE H O 1
ATOM 8189 N N . VAL H 1 6 ? 91.187 30.405 -7.477 1.00 19.99 6 VAL H N 1
ATOM 8190 C CA . VAL H 1 6 ? 90.272 30.557 -8.601 1.00 22.44 6 VAL H CA 1
ATOM 8191 C C . VAL H 1 6 ? 88.871 30.671 -8.006 1.00 23.76 6 VAL H C 1
ATOM 8192 O O . VAL H 1 6 ? 88.391 29.737 -7.369 1.00 23.37 6 VAL H O 1
ATOM 8196 N N . THR H 1 7 ? 88.224 31.815 -8.217 1.00 26.32 7 THR H N 1
ATOM 8197 C CA . THR H 1 7 ? 86.896 32.056 -7.658 1.00 29.94 7 THR H CA 1
ATOM 8198 C C . THR H 1 7 ? 85.850 32.475 -8.672 1.00 31.14 7 THR H C 1
ATOM 8199 O O . THR H 1 7 ? 86.162 32.792 -9.811 1.00 32.19 7 THR H O 1
ATOM 8203 N N . ILE H 1 8 ? 84.600 32.495 -8.228 1.00 33.81 8 ILE H N 1
ATOM 8204 C CA . ILE H 1 8 ? 83.477 32.884 -9.073 1.00 35.96 8 ILE H CA 1
ATOM 8205 C C . ILE H 1 8 ? 83.030 34.319 -8.780 1.00 37.91 8 ILE H C 1
ATOM 8206 O O . ILE H 1 8 ? 82.825 34.692 -7.627 1.00 38.15 8 ILE H O 1
ATOM 8211 N N . GLY H 1 9 ? 82.898 35.125 -9.828 1.00 40.10 9 GLY H N 1
ATOM 8212 C CA . GLY H 1 9 ? 82.444 36.493 -9.659 1.00 43.75 9 GLY H CA 1
ATOM 8213 C C . GLY H 1 9 ? 83.476 37.519 -9.244 1.00 46.72 9 GLY H C 1
ATOM 8214 O O . GLY H 1 9 ? 84.317 37.265 -8.388 1.00 46.84 9 GLY H O 1
ATOM 8215 N N . LYS H 1 10 ? 83.410 38.693 -9.861 1.00 49.91 10 LYS H N 1
ATOM 8216 C CA . LYS H 1 10 ? 84.329 39.767 -9.526 1.00 53.32 10 LYS H CA 1
ATOM 8217 C C . LYS H 1 10 ? 83.814 40.367 -8.237 1.00 55.50 10 LYS H C 1
ATOM 8218 O O . LYS H 1 10 ? 82.607 40.406 -8.015 1.00 56.51 10 LYS H O 1
ATOM 8224 N N . LEU H 1 11 ? 84.719 40.821 -7.380 1.00 57.52 11 LEU H N 1
ATOM 8225 C CA . LEU H 1 11 ? 84.310 41.407 -6.114 1.00 60.05 11 LEU H CA 1
ATOM 8226 C C . LEU H 1 11 ? 83.641 42.748 -6.353 1.00 62.62 11 LEU H C 1
ATOM 8227 O O . LEU H 1 11 ? 84.289 43.711 -6.772 1.00 63.15 11 LEU H O 1
ATOM 8232 N N . LYS H 1 12 ? 82.336 42.802 -6.102 1.00 65.16 12 LYS H N 1
ATOM 8233 C CA . LYS H 1 12 ? 81.578 44.035 -6.280 1.00 67.37 12 LYS H CA 1
ATOM 8234 C C . LYS H 1 12 ? 81.862 44.968 -5.108 1.00 67.37 12 LYS H C 1
ATOM 8235 O O . LYS H 1 12 ? 82.499 46.010 -5.275 1.00 67.38 12 LYS H O 1
ATOM 8241 N N . GLU H 1 13 ? 81.397 44.586 -3.921 1.00 66.70 13 GLU H N 1
ATOM 8242 C CA . GLU H 1 13 ? 81.621 45.379 -2.717 1.00 66.16 13 GLU H CA 1
ATOM 8243 C C . GLU H 1 13 ? 83.117 45.649 -2.576 1.00 64.57 13 GLU H C 1
ATOM 8244 O O . GLU H 1 13 ? 83.931 44.776 -2.859 1.00 65.32 13 GLU H O 1
ATOM 8250 N N . LYS H 1 14 ? 83.486 46.848 -2.136 1.00 62.04 14 LYS H N 1
ATOM 8251 C CA . LYS H 1 14 ? 84.905 47.167 -2.018 1.00 59.36 14 LYS H CA 1
ATOM 8252 C C . LYS H 1 14 ? 85.547 46.962 -0.652 1.00 55.55 14 LYS H C 1
ATOM 8253 O O . LYS H 1 14 ? 86.766 46.843 -0.565 1.00 53.12 14 LYS H O 1
ATOM 8259 N N . TYR H 1 15 ? 84.758 46.933 0.418 1.00 53.04 15 TYR H N 1
ATOM 8260 C CA . TYR H 1 15 ? 85.362 46.743 1.731 1.00 49.96 15 TYR H CA 1
ATOM 8261 C C . TYR H 1 15 ? 86.055 45.391 1.704 1.00 48.37 15 TYR H C 1
ATOM 8262 O O . TYR H 1 15 ? 87.114 45.204 2.306 1.00 46.11 15 TYR H O 1
ATOM 8271 N N . LEU H 1 16 ? 85.454 44.455 0.977 1.00 47.71 16 LEU H N 1
ATOM 8272 C CA . LEU H 1 16 ? 86.026 43.123 0.825 1.00 49.61 16 LEU H CA 1
ATOM 8273 C C . LEU H 1 16 ? 87.264 43.225 -0.073 1.00 50.22 16 LEU H C 1
ATOM 8274 O O . LEU H 1 16 ? 88.229 42.482 0.094 1.00 50.62 16 LEU H O 1
ATOM 8279 N N . LYS H 1 17 ? 87.227 44.161 -1.017 1.00 50.64 17 LYS H N 1
ATOM 8280 C CA . LYS H 1 17 ? 88.335 44.380 -1.939 1.00 51.08 17 LYS H CA 1
ATOM 8281 C C . LYS H 1 17 ? 89.601 44.759 -1.176 1.00 50.00 17 LYS H C 1
ATOM 8282 O O . LYS H 1 17 ? 90.655 44.152 -1.364 1.00 48.95 17 LYS H O 1
ATOM 8288 N N . GLN H 1 18 ? 89.493 45.761 -0.309 1.00 49.42 18 GLN H N 1
ATOM 8289 C CA . GLN H 1 18 ? 90.647 46.214 0.454 1.00 49.44 18 GLN H CA 1
ATOM 8290 C C . GLN H 1 18 ? 91.021 45.320 1.630 1.00 48.37 18 GLN H C 1
ATOM 8291 O O . GLN H 1 18 ? 92.147 45.374 2.110 1.00 48.88 18 GLN H O 1
ATOM 8297 N N . GLY H 1 19 ? 90.092 44.498 2.103 1.00 47.09 19 GLY H N 1
ATOM 8298 C CA . GLY H 1 19 ? 90.425 43.622 3.210 1.00 45.49 19 GLY H CA 1
ATOM 8299 C C . GLY H 1 19 ? 91.361 42.545 2.709 1.00 44.58 19 GLY H C 1
ATOM 8300 O O . GLY H 1 19 ? 92.347 42.189 3.346 1.00 44.44 19 GLY H O 1
ATOM 8301 N N . ILE H 1 20 ? 91.033 42.019 1.541 1.00 44.48 20 ILE H N 1
ATOM 8302 C CA . ILE H 1 20 ? 91.835 40.987 0.922 1.00 44.14 20 ILE H CA 1
ATOM 8303 C C . ILE H 1 20 ? 93.233 41.502 0.611 1.00 44.47 20 ILE H C 1
ATOM 8304 O O . ILE H 1 20 ? 94.216 40.813 0.855 1.00 44.80 20 ILE H O 1
ATOM 8309 N N . GLU H 1 21 ? 93.322 42.715 0.077 1.00 45.56 21 GLU H N 1
ATOM 8310 C CA . GLU H 1 21 ? 94.618 43.284 -0.247 1.00 47.51 21 GLU H CA 1
ATOM 8311 C C . GLU H 1 21 ? 95.426 43.473 1.012 1.00 48.00 21 GLU H C 1
ATOM 8312 O O . GLU H 1 21 ? 96.643 43.338 1.006 1.00 47.19 21 GLU H O 1
ATOM 8318 N N . GLU H 1 22 ? 94.735 43.785 2.100 1.00 49.93 22 GLU H N 1
ATOM 8319 C CA . GLU H 1 22 ? 95.389 43.982 3.380 1.00 50.98 22 GLU H CA 1
ATOM 8320 C C . GLU H 1 22 ? 96.250 42.764 3.682 1.00 51.24 22 GLU H C 1
ATOM 8321 O O . GLU H 1 22 ? 97.392 42.889 4.125 1.00 51.87 22 GLU H O 1
ATOM 8327 N N . TYR H 1 23 ? 95.692 41.587 3.420 1.00 50.50 23 TYR H N 1
ATOM 8328 C CA . TYR H 1 23 ? 96.376 40.325 3.671 1.00 49.87 23 TYR H CA 1
ATOM 8329 C C . TYR H 1 23 ? 97.240 39.881 2.507 1.00 48.58 23 TYR H C 1
ATOM 8330 O O . TYR H 1 23 ? 98.364 39.428 2.697 1.00 47.61 23 TYR H O 1
ATOM 8339 N N . THR H 1 24 ? 96.717 40.011 1.298 1.00 48.98 24 THR H N 1
ATOM 8340 C CA . THR H 1 24 ? 97.474 39.635 0.119 1.00 50.84 24 THR H CA 1
ATOM 8341 C C . THR H 1 24 ? 98.830 40.348 0.090 1.00 51.78 24 THR H C 1
ATOM 8342 O O . THR H 1 24 ? 99.799 39.830 -0.458 1.00 50.05 24 THR H O 1
ATOM 8346 N N . LYS H 1 25 ? 98.886 41.535 0.689 1.00 54.36 25 LYS H N 1
ATOM 8347 C CA . LYS H 1 25 ? 100.106 42.342 0.738 1.00 56.50 25 LYS H CA 1
ATOM 8348 C C . LYS H 1 25 ? 101.169 41.708 1.629 1.00 57.57 25 LYS H C 1
ATOM 8349 O O . LYS H 1 25 ? 102.261 41.368 1.174 1.00 58.05 25 LYS H O 1
ATOM 8355 N N . ARG H 1 26 ? 100.848 41.561 2.906 1.00 58.01 26 ARG H N 1
ATOM 8356 C CA . ARG H 1 26 ? 101.780 40.975 3.849 1.00 58.92 26 ARG H CA 1
ATOM 8357 C C . ARG H 1 26 ? 102.174 39.568 3.443 1.00 58.83 26 ARG H C 1
ATOM 8358 O O . ARG H 1 26 ? 103.290 39.128 3.708 1.00 59.56 26 ARG H O 1
ATOM 8366 N N . LEU H 1 27 ? 101.254 38.877 2.782 1.00 58.72 27 LEU H N 1
ATOM 8367 C CA . LEU H 1 27 ? 101.461 37.503 2.332 1.00 59.20 27 LEU H CA 1
ATOM 8368 C C . LEU H 1 27 ? 102.475 37.388 1.184 1.00 60.61 27 LEU H C 1
ATOM 8369 O O . LEU H 1 27 ? 103.291 36.464 1.154 1.00 60.75 27 LEU H O 1
ATOM 8374 N N . SER H 1 28 ? 102.417 38.325 0.241 1.00 61.70 28 SER H N 1
ATOM 8375 C CA . SER H 1 28 ? 103.319 38.318 -0.907 1.00 62.50 28 SER H CA 1
ATOM 8376 C C . SER H 1 28 ? 104.796 38.334 -0.510 1.00 62.51 28 SER H C 1
ATOM 8377 O O . SER H 1 28 ? 105.673 38.170 -1.362 1.00 62.28 28 SER H O 1
ATOM 8380 N N . ALA H 1 29 ? 105.065 38.530 0.778 1.00 61.77 29 ALA H N 1
ATOM 8381 C CA . ALA H 1 29 ? 106.434 38.561 1.274 1.00 61.11 29 ALA H CA 1
ATOM 8382 C C . ALA H 1 29 ? 106.912 37.156 1.620 1.00 60.95 29 ALA H C 1
ATOM 8383 O O . ALA H 1 29 ? 108.056 36.959 2.020 1.00 61.75 29 ALA H O 1
ATOM 8385 N N . TYR H 1 30 ? 106.028 36.179 1.475 1.00 60.59 30 TYR H N 1
ATOM 8386 C CA . TYR H 1 30 ? 106.382 34.799 1.767 1.00 59.70 30 TYR H CA 1
ATOM 8387 C C . TYR H 1 30 ? 105.999 33.951 0.577 1.00 58.89 30 TYR H C 1
ATOM 8388 O O . TYR H 1 30 ? 106.406 32.797 0.476 1.00 58.90 30 TYR H O 1
ATOM 8397 N N . ALA H 1 31 ? 105.191 34.524 -0.309 1.00 58.24 31 ALA H N 1
ATOM 8398 C CA . ALA H 1 31 ? 104.733 33.815 -1.493 1.00 57.83 31 ALA H CA 1
ATOM 8399 C C . ALA H 1 31 ? 104.005 34.705 -2.495 1.00 57.22 31 ALA H C 1
ATOM 8400 O O . ALA H 1 31 ? 103.560 35.803 -2.184 1.00 54.36 31 ALA H O 1
ATOM 8402 N N . LYS H 1 32 ? 103.888 34.192 -3.710 1.00 57.85 32 LYS H N 1
ATOM 8403 C CA . LYS H 1 32 ? 103.230 34.890 -4.805 1.00 59.51 32 LYS H CA 1
ATOM 8404 C C . LYS H 1 32 ? 101.769 34.432 -4.934 1.00 58.63 32 LYS H C 1
ATOM 8405 O O . LYS H 1 32 ? 101.479 33.480 -5.659 1.00 58.24 32 LYS H O 1
ATOM 8411 N N . ILE H 1 33 ? 100.845 35.091 -4.242 1.00 55.89 33 ILE H N 1
ATOM 8412 C CA . ILE H 1 33 ? 99.459 34.669 -4.362 1.00 54.79 33 ILE H CA 1
ATOM 8413 C C . ILE H 1 33 ? 98.749 35.457 -5.455 1.00 52.51 33 ILE H C 1
ATOM 8414 O O . ILE H 1 33 ? 98.998 36.644 -5.646 1.00 53.29 33 ILE H O 1
ATOM 8419 N N . ASP H 1 34 ? 97.868 34.780 -6.179 1.00 49.49 34 ASP H N 1
ATOM 8420 C CA . ASP H 1 34 ? 97.131 35.398 -7.269 1.00 46.81 34 ASP H CA 1
ATOM 8421 C C . ASP H 1 34 ? 95.702 34.901 -7.254 1.00 43.44 34 ASP H C 1
ATOM 8422 O O . ASP H 1 34 ? 95.465 33.696 -7.216 1.00 43.44 34 ASP H O 1
ATOM 8427 N N . ILE H 1 35 ? 94.759 35.838 -7.276 1.00 40.70 35 ILE H N 1
ATOM 8428 C CA . ILE H 1 35 ? 93.332 35.525 -7.272 1.00 37.53 35 ILE H CA 1
ATOM 8429 C C . ILE H 1 35 ? 92.784 35.614 -8.685 1.00 36.64 35 ILE H C 1
ATOM 8430 O O . ILE H 1 35 ? 92.838 36.667 -9.311 1.00 36.66 35 ILE H O 1
ATOM 8435 N N . ILE H 1 36 ? 92.259 34.506 -9.186 1.00 36.44 36 ILE H N 1
ATOM 8436 C CA . ILE H 1 36 ? 91.696 34.487 -10.524 1.00 36.97 36 ILE H CA 1
ATOM 8437 C C . ILE H 1 36 ? 90.167 34.511 -10.450 1.00 37.02 36 ILE H C 1
ATOM 8438 O O . ILE H 1 36 ? 89.537 33.573 -9.965 1.00 36.86 36 ILE H O 1
ATOM 8443 N N . GLU H 1 37 ? 89.586 35.608 -10.929 1.00 37.65 37 GLU H N 1
ATOM 8444 C CA . GLU H 1 37 ? 88.141 35.810 -10.918 1.00 37.78 37 GLU H CA 1
ATOM 8445 C C . GLU H 1 37 ? 87.536 35.471 -12.254 1.00 37.58 37 GLU H C 1
ATOM 8446 O O . GLU H 1 37 ? 88.106 35.771 -13.294 1.00 38.33 37 GLU H O 1
ATOM 8452 N N . LEU H 1 38 ? 86.376 34.839 -12.229 1.00 38.69 38 LEU H N 1
ATOM 8453 C CA . LEU H 1 38 ? 85.718 34.469 -13.462 1.00 42.76 38 LEU H CA 1
ATOM 8454 C C . LEU H 1 38 ? 84.311 35.035 -13.434 1.00 46.65 38 LEU H C 1
ATOM 8455 O O . LEU H 1 38 ? 83.753 35.273 -12.364 1.00 46.46 38 LEU H O 1
ATOM 8460 N N . PRO H 1 39 ? 83.721 35.273 -14.613 1.00 50.37 39 PRO H N 1
ATOM 8461 C CA . PRO H 1 39 ? 82.366 35.819 -14.705 1.00 53.40 39 PRO H CA 1
ATOM 8462 C C . PRO H 1 39 ? 81.330 34.959 -13.999 1.00 56.89 39 PRO H C 1
ATOM 8463 O O . PRO H 1 39 ? 81.362 33.732 -14.086 1.00 56.61 39 PRO H O 1
ATOM 8467 N N . ASP H 1 40 ? 80.414 35.611 -13.293 1.00 61.83 40 ASP H N 1
ATOM 8468 C CA . ASP H 1 40 ? 79.341 34.915 -12.590 1.00 66.81 40 ASP H CA 1
ATOM 8469 C C . ASP H 1 40 ? 78.041 35.469 -13.160 1.00 69.01 40 ASP H C 1
ATOM 8470 O O . ASP H 1 40 ? 78.049 36.528 -13.791 1.00 69.66 40 ASP H O 1
ATOM 8475 N N . GLU H 1 41 ? 76.935 34.761 -12.949 1.00 71.82 41 GLU H N 1
ATOM 8476 C CA . GLU H 1 41 ? 75.645 35.202 -13.480 1.00 74.69 41 GLU H CA 1
ATOM 8477 C C . GLU H 1 41 ? 74.726 35.838 -12.442 1.00 75.57 41 GLU H C 1
ATOM 8478 O O . GLU H 1 41 ? 74.452 35.260 -11.387 1.00 75.68 41 GLU H O 1
ATOM 8484 N N . LYS H 1 42 ? 74.251 37.037 -12.768 1.00 76.36 42 LYS H N 1
ATOM 8485 C CA . LYS H 1 42 ? 73.360 37.809 -11.908 1.00 77.02 42 LYS H CA 1
ATOM 8486 C C . LYS H 1 42 ? 72.187 36.981 -11.389 1.00 76.59 42 LYS H C 1
ATOM 8487 O O . LYS H 1 42 ? 71.541 37.350 -10.406 1.00 74.78 42 LYS H O 1
ATOM 8493 N N . GLN H 1 50 ? 68.555 21.867 -15.991 1.00 105.80 50 GLN H N 1
ATOM 8494 C CA . GLN H 1 50 ? 67.583 22.405 -16.937 1.00 105.65 50 GLN H CA 1
ATOM 8495 C C . GLN H 1 50 ? 67.147 23.798 -16.513 1.00 105.36 50 GLN H C 1
ATOM 8496 O O . GLN H 1 50 ? 66.677 24.592 -17.328 1.00 105.17 50 GLN H O 1
ATOM 8502 N N . ASP H 1 51 ? 67.307 24.086 -15.228 1.00 105.28 51 ASP H N 1
ATOM 8503 C CA . ASP H 1 51 ? 66.928 25.374 -14.675 1.00 105.58 51 ASP H CA 1
ATOM 8504 C C . ASP H 1 51 ? 68.159 26.172 -14.247 1.00 106.09 51 ASP H C 1
ATOM 8505 O O . ASP H 1 51 ? 68.322 27.329 -14.638 1.00 106.47 51 ASP H O 1
ATOM 8518 N N . LYS H 1 53 ? 71.577 24.215 -12.861 1.00 102.77 53 LYS H N 1
ATOM 8519 C CA . LYS H 1 53 ? 72.700 23.315 -13.085 1.00 100.08 53 LYS H CA 1
ATOM 8520 C C . LYS H 1 53 ? 73.098 23.015 -14.531 1.00 97.68 53 LYS H C 1
ATOM 8521 O O . LYS H 1 53 ? 72.988 21.887 -15.015 1.00 97.78 53 LYS H O 1
ATOM 8527 N N . ILE H 1 54 ? 73.566 24.052 -15.210 1.00 94.58 54 ILE H N 1
ATOM 8528 C CA . ILE H 1 54 ? 74.052 23.976 -16.583 1.00 92.10 54 ILE H CA 1
ATOM 8529 C C . ILE H 1 54 ? 75.053 25.108 -16.515 1.00 90.16 54 ILE H C 1
ATOM 8530 O O . ILE H 1 54 ? 76.101 25.100 -17.165 1.00 89.99 54 ILE H O 1
ATOM 8535 N N . ILE H 1 55 ? 74.693 26.078 -15.681 1.00 87.76 55 ILE H N 1
ATOM 8536 C CA . ILE H 1 55 ? 75.507 27.248 -15.426 1.00 85.49 55 ILE H CA 1
ATOM 8537 C C . ILE H 1 55 ? 76.585 26.746 -14.486 1.00 83.57 55 ILE H C 1
ATOM 8538 O O . ILE H 1 55 ? 77.775 26.906 -14.745 1.00 83.70 55 ILE H O 1
ATOM 8543 N N . LYS H 1 56 ? 76.152 26.126 -13.393 1.00 80.89 56 LYS H N 1
ATOM 8544 C CA . LYS H 1 56 ? 77.085 25.601 -12.413 1.00 78.05 56 LYS H CA 1
ATOM 8545 C C . LYS H 1 56 ? 78.118 24.725 -13.109 1.00 76.77 56 LYS H C 1
ATOM 8546 O O . LYS H 1 56 ? 79.294 24.730 -12.746 1.00 76.77 56 LYS H O 1
ATOM 8552 N N . ASP H 1 57 ? 77.676 23.980 -14.116 1.00 74.69 57 ASP H N 1
ATOM 8553 C CA . ASP H 1 57 ? 78.582 23.111 -14.847 1.00 73.47 57 ASP H CA 1
ATOM 8554 C C . ASP H 1 57 ? 79.450 23.904 -15.807 1.00 72.64 57 ASP H C 1
ATOM 8555 O O . ASP H 1 57 ? 80.551 23.478 -16.147 1.00 73.11 57 ASP H O 1
ATOM 8560 N N . LYS H 1 58 ? 78.963 25.060 -16.245 1.00 71.48 58 LYS H N 1
ATOM 8561 C CA . LYS H 1 58 ? 79.742 25.892 -17.157 1.00 69.62 58 LYS H CA 1
ATOM 8562 C C . LYS H 1 58 ? 80.845 26.600 -16.371 1.00 67.58 58 LYS H C 1
ATOM 8563 O O . LYS H 1 58 ? 81.970 26.732 -16.847 1.00 65.62 58 LYS H O 1
ATOM 8569 N N . GLU H 1 59 ? 80.514 27.045 -15.162 1.00 66.59 59 GLU H N 1
ATOM 8570 C CA . GLU H 1 59 ? 81.479 27.726 -14.311 1.00 66.18 59 GLU H CA 1
ATOM 8571 C C . GLU H 1 59 ? 82.546 26.726 -13.893 1.00 64.90 59 GLU H C 1
ATOM 8572 O O . GLU H 1 59 ? 83.683 27.089 -13.607 1.00 64.05 59 GLU H O 1
ATOM 8578 N N . GLY H 1 60 ? 82.167 25.457 -13.858 1.00 64.59 60 GLY H N 1
ATOM 8579 C CA . GLY H 1 60 ? 83.109 24.423 -13.482 1.00 63.87 60 GLY H CA 1
ATOM 8580 C C . GLY H 1 60 ? 84.216 24.293 -14.507 1.00 63.03 60 GLY H C 1
ATOM 8581 O O . GLY H 1 60 ? 85.394 24.352 -14.156 1.00 63.58 60 GLY H O 1
ATOM 8582 N N . ASP H 1 61 ? 83.842 24.114 -15.773 1.00 61.82 61 ASP H N 1
ATOM 8583 C CA . ASP H 1 61 ? 84.822 23.983 -16.849 1.00 60.01 61 ASP H CA 1
ATOM 8584 C C . ASP H 1 61 ? 85.612 25.271 -16.950 1.00 57.85 61 ASP H C 1
ATOM 8585 O O . ASP H 1 61 ? 86.778 25.281 -17.350 1.00 56.91 61 ASP H O 1
ATOM 8590 N N . ARG H 1 62 ? 84.956 26.362 -16.579 1.00 55.47 62 ARG H N 1
ATOM 8591 C CA . ARG H 1 62 ? 85.583 27.666 -16.600 1.00 52.89 62 ARG H CA 1
ATOM 8592 C C . ARG H 1 62 ? 86.732 27.583 -15.604 1.00 48.88 62 ARG H C 1
ATOM 8593 O O . ARG H 1 62 ? 87.870 27.930 -15.914 1.00 47.81 62 ARG H O 1
ATOM 8601 N N . ILE H 1 63 ? 86.415 27.099 -14.408 1.00 44.86 63 ILE H N 1
ATOM 8602 C CA . ILE H 1 63 ? 87.394 26.959 -13.343 1.00 42.47 63 ILE H CA 1
ATOM 8603 C C . ILE H 1 63 ? 88.552 26.051 -13.745 1.00 42.10 63 ILE H C 1
ATOM 8604 O O . ILE H 1 63 ? 89.719 26.421 -13.598 1.00 40.96 63 ILE H O 1
ATOM 8609 N N . LEU H 1 64 ? 88.223 24.873 -14.263 1.00 41.17 64 LEU H N 1
ATOM 8610 C CA . LEU H 1 64 ? 89.227 23.907 -14.692 1.00 40.90 64 LEU H CA 1
ATOM 8611 C C . LEU H 1 64 ? 90.239 24.460 -15.683 1.00 40.25 64 LEU H C 1
ATOM 8612 O O . LEU H 1 64 ? 91.391 24.028 -15.699 1.00 41.70 64 LEU H O 1
ATOM 8617 N N . SER H 1 65 ? 89.811 25.409 -16.506 1.00 40.08 65 SER H N 1
ATOM 8618 C CA . SER H 1 65 ? 90.689 25.997 -17.518 1.00 39.71 65 SER H CA 1
ATOM 8619 C C . SER H 1 65 ? 91.786 26.863 -16.933 1.00 38.87 65 SER H C 1
ATOM 8620 O O . SER H 1 65 ? 92.719 27.253 -17.641 1.00 39.68 65 SER H O 1
ATOM 8623 N N . LYS H 1 66 ? 91.672 27.163 -15.644 1.00 37.41 66 LYS H N 1
ATOM 8624 C CA . LYS H 1 66 ? 92.654 27.995 -14.969 1.00 35.93 66 LYS H CA 1
ATOM 8625 C C . LYS H 1 66 ? 93.468 27.144 -14.013 1.00 34.73 66 LYS H C 1
ATOM 8626 O O . LYS H 1 66 ? 94.251 27.658 -13.213 1.00 34.87 66 LYS H O 1
ATOM 8632 N N . ILE H 1 67 ? 93.286 25.835 -14.103 1.00 33.27 67 ILE H N 1
ATOM 8633 C CA . ILE H 1 67 ? 93.999 24.937 -13.213 1.00 33.06 67 ILE H CA 1
ATOM 8634 C C . ILE H 1 67 ? 94.955 23.996 -13.926 1.00 32.62 67 ILE H C 1
ATOM 8635 O O . ILE H 1 67 ? 94.531 23.123 -14.693 1.00 30.99 67 ILE H O 1
ATOM 8640 N N . SER H 1 68 ? 96.245 24.185 -13.653 1.00 31.77 68 SER H N 1
ATOM 8641 C CA . SER H 1 68 ? 97.301 23.355 -14.223 1.00 31.29 68 SER H CA 1
ATOM 8642 C C . SER H 1 68 ? 97.154 21.906 -13.769 1.00 30.83 68 SER H C 1
ATOM 8643 O O . SER H 1 68 ? 96.783 21.637 -12.624 1.00 32.65 68 SER H O 1
ATOM 8646 N N . PRO H 1 69 ? 97.441 20.952 -14.663 1.00 30.77 69 PRO H N 1
ATOM 8647 C CA . PRO H 1 69 ? 97.344 19.519 -14.354 1.00 30.37 69 PRO H CA 1
ATOM 8648 C C . PRO H 1 69 ? 98.223 19.104 -13.175 1.00 28.67 69 PRO H C 1
ATOM 8649 O O . PRO H 1 69 ? 97.921 18.140 -12.483 1.00 26.38 69 PRO H O 1
ATOM 8653 N N . ASP H 1 70 ? 99.310 19.839 -12.954 1.00 28.58 70 ASP H N 1
ATOM 8654 C CA . ASP H 1 70 ? 100.235 19.516 -11.877 1.00 30.85 70 ASP H CA 1
ATOM 8655 C C . ASP H 1 70 ? 100.127 20.398 -10.643 1.00 28.98 70 ASP H C 1
ATOM 8656 O O . ASP H 1 70 ? 101.057 20.462 -9.833 1.00 27.33 70 ASP H O 1
ATOM 8661 N N . ALA H 1 71 ? 98.995 21.071 -10.490 1.00 27.67 71 ALA H N 1
ATOM 8662 C CA . ALA H 1 71 ? 98.801 21.933 -9.332 1.00 26.64 71 ALA H CA 1
ATOM 8663 C C . ALA H 1 71 ? 98.069 21.152 -8.259 1.00 24.28 71 ALA H C 1
ATOM 8664 O O . ALA H 1 71 ? 97.260 20.279 -8.574 1.00 25.08 71 ALA H O 1
ATOM 8666 N N . HIS H 1 72 ? 98.355 21.441 -6.995 1.00 20.94 72 HIS H N 1
ATOM 8667 C CA . HIS H 1 72 ? 97.650 20.746 -5.929 1.00 20.53 72 HIS H CA 1
ATOM 8668 C C . HIS H 1 72 ? 96.361 21.535 -5.697 1.00 20.46 72 HIS H C 1
ATOM 8669 O O . HIS H 1 72 ? 96.381 22.698 -5.281 1.00 20.10 72 HIS H O 1
ATOM 8676 N N . VAL H 1 73 ? 95.239 20.893 -5.980 1.00 20.04 73 VAL H N 1
ATOM 8677 C CA . VAL H 1 73 ? 93.943 21.543 -5.860 1.00 19.51 73 VAL H CA 1
ATOM 8678 C C . VAL H 1 73 ? 93.208 21.290 -4.568 1.00 19.41 73 VAL H C 1
ATOM 8679 O O . VAL H 1 73 ? 92.915 20.145 -4.230 1.00 19.63 73 VAL H O 1
ATOM 8683 N N . ILE H 1 74 ? 92.914 22.376 -3.858 1.00 19.51 74 ILE H N 1
ATOM 8684 C CA . ILE H 1 74 ? 92.176 22.321 -2.600 1.00 19.16 74 ILE H CA 1
ATOM 8685 C C . ILE H 1 74 ? 90.870 23.073 -2.816 1.00 20.60 74 ILE H C 1
ATOM 8686 O O . ILE H 1 74 ? 90.865 24.301 -2.896 1.00 21.08 74 ILE H O 1
ATOM 8691 N N . ALA H 1 75 ? 89.769 22.339 -2.925 1.00 21.97 75 ALA H N 1
ATOM 8692 C CA . ALA H 1 75 ? 88.467 22.959 -3.125 1.00 23.35 75 ALA H CA 1
ATOM 8693 C C . ALA H 1 75 ? 87.747 23.249 -1.807 1.00 26.59 75 ALA H C 1
ATOM 8694 O O . ALA H 1 75 ? 87.831 22.473 -0.846 1.00 26.46 75 ALA H O 1
ATOM 8696 N N . LEU H 1 76 ? 87.044 24.378 -1.764 1.00 29.13 76 LEU H N 1
ATOM 8697 C CA . LEU H 1 76 ? 86.279 24.760 -0.582 1.00 31.36 76 LEU H CA 1
ATOM 8698 C C . LEU H 1 76 ? 84.868 24.189 -0.673 1.00 32.91 76 LEU H C 1
ATOM 8699 O O . LEU H 1 76 ? 84.169 24.410 -1.658 1.00 33.09 76 LEU H O 1
ATOM 8704 N N . ALA H 1 77 ? 84.466 23.445 0.355 1.00 35.06 77 ALA H N 1
ATOM 8705 C CA . ALA H 1 77 ? 83.142 22.827 0.427 1.00 38.07 77 ALA H CA 1
ATOM 8706 C C . ALA H 1 77 ? 82.865 22.568 1.902 1.00 40.95 77 ALA H C 1
ATOM 8707 O O . ALA H 1 77 ? 83.730 22.058 2.610 1.00 41.49 77 ALA H O 1
ATOM 8709 N N . ILE H 1 78 ? 81.676 22.923 2.381 1.00 44.87 78 ILE H N 1
ATOM 8710 C CA . ILE H 1 78 ? 81.379 22.725 3.802 1.00 48.74 78 ILE H CA 1
ATOM 8711 C C . ILE H 1 78 ? 81.357 21.246 4.166 1.00 50.41 78 ILE H C 1
ATOM 8712 O O . ILE H 1 78 ? 81.436 20.889 5.346 1.00 50.79 78 ILE H O 1
ATOM 8717 N N . GLU H 1 79 ? 81.246 20.396 3.145 1.00 51.94 79 GLU H N 1
ATOM 8718 C CA . GLU H 1 79 ? 81.224 18.954 3.345 1.00 52.79 79 GLU H CA 1
ATOM 8719 C C . GLU H 1 79 ? 82.624 18.377 3.163 1.00 52.34 79 GLU H C 1
ATOM 8720 O O . GLU H 1 79 ? 82.784 17.197 2.848 1.00 53.35 79 GLU H O 1
ATOM 8726 N N . GLY H 1 80 ? 83.634 19.224 3.347 1.00 50.95 80 GLY H N 1
ATOM 8727 C CA . GLY H 1 80 ? 85.005 18.781 3.210 1.00 48.61 80 GLY H CA 1
ATOM 8728 C C . GLY H 1 80 ? 85.596 18.569 4.586 1.00 47.95 80 GLY H C 1
ATOM 8729 O O . GLY H 1 80 ? 84.873 18.602 5.574 1.00 48.33 80 GLY H O 1
ATOM 8730 N N . LYS H 1 81 ? 86.904 18.356 4.660 1.00 48.09 81 LYS H N 1
ATOM 8731 C CA . LYS H 1 81 ? 87.563 18.147 5.942 1.00 48.72 81 LYS H CA 1
ATOM 8732 C C . LYS H 1 81 ? 87.695 19.450 6.712 1.00 48.41 81 LYS H C 1
ATOM 8733 O O . LYS H 1 81 ? 88.015 20.484 6.134 1.00 47.19 81 LYS H O 1
ATOM 8747 N N . LYS H 1 83 ? 89.872 21.318 9.048 1.00 47.24 83 LYS H N 1
ATOM 8748 C CA . LYS H 1 83 ? 91.169 21.468 9.692 1.00 45.52 83 LYS H CA 1
ATOM 8749 C C . LYS H 1 83 ? 91.149 22.692 10.595 1.00 44.18 83 LYS H C 1
ATOM 8750 O O . LYS H 1 83 ? 90.221 23.496 10.548 1.00 42.63 83 LYS H O 1
ATOM 8756 N N . THR H 1 84 ? 92.179 22.814 11.425 1.00 42.19 84 THR H N 1
ATOM 8757 C CA . THR H 1 84 ? 92.329 23.953 12.316 1.00 40.28 84 THR H CA 1
ATOM 8758 C C . THR H 1 84 ? 93.418 24.756 11.636 1.00 39.72 84 THR H C 1
ATOM 8759 O O . THR H 1 84 ? 93.941 24.324 10.614 1.00 40.65 84 THR H O 1
ATOM 8763 N N . SER H 1 85 ? 93.764 25.913 12.183 1.00 38.34 85 SER H N 1
ATOM 8764 C CA . SER H 1 85 ? 94.804 26.730 11.578 1.00 37.11 85 SER H CA 1
ATOM 8765 C C . SER H 1 85 ? 96.132 25.974 11.603 1.00 37.70 85 SER H C 1
ATOM 8766 O O . SER H 1 85 ? 96.897 26.024 10.643 1.00 37.97 85 SER H O 1
ATOM 8769 N N . GLU H 1 86 ? 96.399 25.262 12.694 1.00 37.80 86 GLU H N 1
ATOM 8770 C CA . GLU H 1 86 ? 97.641 24.502 12.808 1.00 37.75 86 GLU H CA 1
ATOM 8771 C C . GLU H 1 86 ? 97.674 23.378 11.786 1.00 35.67 86 GLU H C 1
ATOM 8772 O O . GLU H 1 86 ? 98.698 23.150 11.161 1.00 35.30 86 GLU H O 1
ATOM 8778 N N . GLU H 1 87 ? 96.558 22.679 11.611 1.00 34.58 87 GLU H N 1
ATOM 8779 C CA . GLU H 1 87 ? 96.515 21.593 10.642 1.00 35.63 87 GLU H CA 1
ATOM 8780 C C . GLU H 1 87 ? 96.705 22.134 9.229 1.00 36.18 87 GLU H C 1
ATOM 8781 O O . GLU H 1 87 ? 97.284 21.465 8.373 1.00 34.85 87 GLU H O 1
ATOM 8787 N N . LEU H 1 88 ? 96.217 23.351 8.993 1.00 37.09 88 LEU H N 1
ATOM 8788 C CA . LEU H 1 88 ? 96.339 23.991 7.685 1.00 37.41 88 LEU H CA 1
ATOM 8789 C C . LEU H 1 88 ? 97.790 24.449 7.531 1.00 37.64 88 LEU H C 1
ATOM 8790 O O . LEU H 1 88 ? 98.381 24.334 6.459 1.00 36.57 88 LEU H O 1
ATOM 8795 N N . ALA H 1 89 ? 98.351 24.966 8.620 1.00 38.82 89 ALA H N 1
ATOM 8796 C CA . ALA H 1 89 ? 99.738 25.413 8.647 1.00 41.68 89 ALA H CA 1
ATOM 8797 C C . ALA H 1 89 ? 100.597 24.168 8.874 1.00 44.00 89 ALA H C 1
ATOM 8798 O O . ALA H 1 89 ? 101.517 24.147 9.699 1.00 45.69 89 ALA H O 1
ATOM 8800 N N . ASP H 1 90 ? 100.261 23.117 8.145 1.00 45.13 90 ASP H N 1
ATOM 8801 C CA . ASP H 1 90 ? 100.962 21.852 8.228 1.00 45.81 90 ASP H CA 1
ATOM 8802 C C . ASP H 1 90 ? 100.799 21.293 6.827 1.00 43.70 90 ASP H C 1
ATOM 8803 O O . ASP H 1 90 ? 101.733 20.739 6.248 1.00 42.84 90 ASP H O 1
ATOM 8808 N N . THR H 1 91 ? 99.600 21.477 6.283 1.00 40.46 91 THR H N 1
ATOM 8809 C CA . THR H 1 91 ? 99.294 21.033 4.937 1.00 38.92 91 T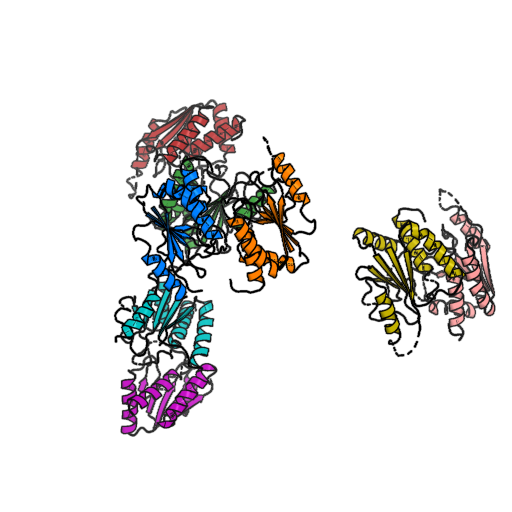HR H CA 1
ATOM 8810 C C . THR H 1 91 ? 100.108 21.885 3.970 1.00 38.58 91 THR H C 1
ATOM 8811 O O . THR H 1 91 ? 100.762 21.369 3.072 1.00 38.75 91 THR H O 1
ATOM 8815 N N . ILE H 1 92 ? 100.069 23.196 4.171 1.00 37.57 92 ILE H N 1
ATOM 8816 C CA . ILE H 1 92 ? 100.798 24.120 3.316 1.00 37.39 92 ILE H CA 1
ATOM 8817 C C . ILE H 1 92 ? 102.312 23.934 3.436 1.00 37.20 92 ILE H C 1
ATOM 8818 O O . ILE H 1 92 ? 103.060 24.224 2.495 1.00 36.76 92 ILE H O 1
ATOM 8823 N N . ASP H 1 93 ? 102.761 23.449 4.591 1.00 35.93 93 ASP H N 1
ATOM 8824 C CA . ASP H 1 93 ? 104.182 23.223 4.810 1.00 34.71 93 ASP H CA 1
ATOM 8825 C C . ASP H 1 93 ? 104.615 21.961 4.068 1.00 32.54 93 ASP H C 1
ATOM 8826 O O . ASP H 1 93 ? 105.659 21.943 3.427 1.00 30.96 93 ASP H O 1
ATOM 8831 N N . LYS H 1 94 ? 103.796 20.914 4.145 1.00 32.14 94 LYS H N 1
ATOM 8832 C CA . LYS H 1 94 ? 104.098 19.641 3.484 1.00 31.83 94 LYS H CA 1
ATOM 8833 C C . LYS H 1 94 ? 104.091 19.706 1.961 1.00 30.01 94 LYS H C 1
ATOM 8834 O O . LYS H 1 94 ? 104.872 19.014 1.310 1.00 29.09 94 LYS H O 1
ATOM 8840 N N . LEU H 1 95 ? 103.207 20.525 1.396 1.00 28.95 95 LEU H N 1
ATOM 8841 C CA . LEU H 1 95 ? 103.120 20.668 -0.052 1.00 26.93 95 LEU H CA 1
ATOM 8842 C C . LEU H 1 95 ? 104.461 21.236 -0.511 1.00 25.60 95 LEU H C 1
ATOM 8843 O O . LEU H 1 95 ? 104.987 20.855 -1.553 1.00 23.53 95 LEU H O 1
ATOM 8848 N N . ALA H 1 96 ? 105.021 22.124 0.303 1.00 28.23 96 ALA H N 1
ATOM 8849 C CA . ALA H 1 96 ? 106.318 22.737 0.018 1.00 29.79 96 ALA H CA 1
ATOM 8850 C C . ALA H 1 96 ? 107.430 21.680 -0.018 1.00 30.27 96 ALA H C 1
ATOM 8851 O O . ALA H 1 96 ? 108.219 21.633 -0.960 1.00 30.19 96 ALA H O 1
ATOM 8853 N N . THR H 1 97 ? 107.488 20.832 1.004 1.00 31.57 97 THR H N 1
ATOM 8854 C CA . THR H 1 97 ? 108.513 19.799 1.063 1.00 34.86 97 THR H CA 1
ATOM 8855 C C . THR H 1 97 ? 108.303 18.715 0.011 1.00 35.34 97 THR H C 1
ATOM 8856 O O . THR H 1 97 ? 109.235 18.008 -0.341 1.00 36.25 97 THR H O 1
ATOM 8860 N N . TYR H 1 98 ? 107.079 18.579 -0.484 1.00 37.95 98 TYR H N 1
ATOM 8861 C CA . TYR H 1 98 ? 106.779 17.584 -1.509 1.00 41.11 98 TYR H CA 1
ATOM 8862 C C . TYR H 1 98 ? 106.988 18.165 -2.899 1.00 42.19 98 TYR H C 1
ATOM 8863 O O . TYR H 1 98 ? 106.627 17.544 -3.904 1.00 44.02 98 TYR H O 1
ATOM 8872 N N . GLY H 1 99 ? 107.561 19.362 -2.951 1.00 41.57 99 GLY H N 1
ATOM 8873 C CA . GLY H 1 99 ? 107.817 20.007 -4.228 1.00 42.11 99 GLY H CA 1
ATOM 8874 C C . GLY H 1 99 ? 106.600 20.512 -4.985 1.00 41.21 99 GLY H C 1
ATOM 8875 O O . GLY H 1 99 ? 106.698 20.821 -6.173 1.00 40.19 99 GLY H O 1
ATOM 8876 N N . LYS H 1 100 ? 105.451 20.581 -4.322 1.00 40.56 100 LYS H N 1
ATOM 8877 C CA . LYS H 1 100 ? 104.252 21.081 -4.981 1.00 40.43 100 LYS H CA 1
ATOM 8878 C C . LYS H 1 100 ? 104.353 22.594 -5.076 1.00 39.26 100 LYS H C 1
ATOM 8879 O O . LYS H 1 100 ? 104.021 23.321 -4.143 1.00 38.90 100 LYS H O 1
ATOM 8885 N N . SER H 1 101 ? 104.832 23.049 -6.226 1.00 40.08 101 SER H N 1
ATOM 8886 C CA . SER H 1 101 ? 105.033 24.467 -6.509 1.00 39.73 101 SER H CA 1
ATOM 8887 C C . SER H 1 101 ? 103.728 25.225 -6.791 1.00 37.13 101 SER H C 1
ATOM 8888 O O . SER H 1 101 ? 103.600 26.403 -6.441 1.00 36.18 101 SER H O 1
ATOM 8891 N N . LYS H 1 102 ? 102.773 24.557 -7.431 1.00 32.17 102 LYS H N 1
ATOM 8892 C CA . LYS H 1 102 ? 101.504 25.200 -7.741 1.00 29.65 102 LYS H CA 1
ATOM 8893 C C . LYS H 1 102 ? 100.337 24.748 -6.872 1.00 26.03 102 LYS H C 1
ATOM 8894 O O . LYS H 1 102 ? 99.856 23.622 -6.997 1.00 25.96 102 LYS H O 1
ATOM 8900 N N . VAL H 1 103 ? 99.878 25.628 -5.993 1.00 20.89 103 VAL H N 1
ATOM 8901 C CA . VAL H 1 103 ? 98.740 25.292 -5.160 1.00 18.37 103 VAL H CA 1
ATOM 8902 C C . VAL H 1 103 ? 97.566 26.189 -5.544 1.00 18.74 103 VAL H C 1
ATOM 8903 O O . VAL H 1 103 ? 97.683 27.421 -5.557 1.00 18.28 103 VAL H O 1
ATOM 8907 N N . THR H 1 104 ? 96.435 25.569 -5.855 1.00 18.49 104 THR H N 1
ATOM 8908 C CA . THR H 1 104 ? 95.243 26.322 -6.229 1.00 19.99 104 THR H CA 1
ATOM 8909 C C . THR H 1 104 ? 94.105 26.150 -5.233 1.00 19.43 104 THR H C 1
ATOM 8910 O O . THR H 1 104 ? 93.769 25.025 -4.855 1.00 21.93 104 THR H O 1
ATOM 8914 N N . PHE H 1 105 ? 93.539 27.263 -4.775 1.00 16.63 105 PHE H N 1
ATOM 8915 C CA . PHE H 1 105 ? 92.389 27.191 -3.883 1.00 17.28 105 PHE H CA 1
ATOM 8916 C C . PHE H 1 105 ? 91.221 27.539 -4.787 1.00 17.84 105 PHE H C 1
ATOM 8917 O O . PHE H 1 105 ? 91.323 28.452 -5.598 1.00 19.42 105 PHE H O 1
ATOM 8925 N N . VAL H 1 106 ? 90.126 26.805 -4.694 1.00 17.67 106 VAL H N 1
ATOM 8926 C CA . VAL H 1 106 ? 89.002 27.122 -5.551 1.00 18.78 106 VAL H CA 1
ATOM 8927 C C . VAL H 1 106 ? 87.720 27.337 -4.777 1.00 21.38 106 VAL H C 1
ATOM 8928 O O . VAL H 1 106 ? 87.244 26.456 -4.048 1.00 23.08 106 VAL H O 1
ATOM 8932 N N . ILE H 1 107 ? 87.173 28.538 -4.933 1.00 21.63 107 ILE H N 1
ATOM 8933 C CA . ILE H 1 107 ? 85.940 28.915 -4.267 1.00 20.33 107 ILE H CA 1
ATOM 8934 C C . ILE H 1 107 ? 84.858 29.055 -5.322 1.00 21.50 107 ILE H C 1
ATOM 8935 O O . ILE H 1 107 ? 84.999 29.832 -6.260 1.00 22.66 107 ILE H O 1
ATOM 8940 N N . GLY H 1 108 ? 83.781 28.298 -5.171 1.00 25.25 108 GLY H N 1
ATOM 8941 C CA . GLY H 1 108 ? 82.693 28.373 -6.125 1.00 27.64 108 GLY H CA 1
ATOM 8942 C C . GLY H 1 108 ? 81.821 29.579 -5.856 1.00 30.08 108 GLY H C 1
ATOM 8943 O O . GLY H 1 108 ? 82.066 30.325 -4.913 1.00 29.20 108 GLY H O 1
ATOM 8944 N N . GLY H 1 109 ? 80.810 29.775 -6.699 1.00 33.89 109 GLY H N 1
ATOM 8945 C CA . GLY H 1 109 ? 79.896 30.888 -6.530 1.00 35.96 109 GLY H CA 1
ATOM 8946 C C . GLY H 1 109 ? 78.672 30.440 -5.758 1.00 37.96 109 GLY H C 1
ATOM 8947 O O . GLY H 1 109 ? 78.716 29.405 -5.090 1.00 36.35 109 GLY H O 1
ATOM 8948 N N . SER H 1 110 ? 77.587 31.210 -5.862 1.00 41.75 110 SER H N 1
ATOM 8949 C CA . SER H 1 110 ? 76.331 30.911 -5.171 1.00 44.52 110 SER H CA 1
ATOM 8950 C C . SER H 1 110 ? 75.810 29.537 -5.546 1.00 45.19 110 SER H C 1
ATOM 8951 O O . SER H 1 110 ? 75.258 28.827 -4.708 1.00 45.62 110 SER H O 1
ATOM 8954 N N . LEU H 1 111 ? 75.971 29.170 -6.812 1.00 47.25 111 LEU H N 1
ATOM 8955 C CA . LEU H 1 111 ? 75.523 27.863 -7.264 1.00 50.06 111 LEU H CA 1
ATOM 8956 C C . LEU H 1 111 ? 76.318 26.789 -6.525 1.00 51.25 111 LEU H C 1
ATOM 8957 O O . LEU H 1 111 ? 75.754 26.012 -5.752 1.00 52.20 111 LEU H O 1
ATOM 8962 N N . GLY H 1 112 ? 77.627 26.758 -6.759 1.00 50.56 112 GLY H N 1
ATOM 8963 C CA . GLY H 1 112 ? 78.479 25.778 -6.113 1.00 50.61 112 GLY H CA 1
ATOM 8964 C C . GLY H 1 112 ? 79.497 25.228 -7.091 1.00 50.30 112 GLY H C 1
ATOM 8965 O O . GLY H 1 112 ? 79.757 25.846 -8.126 1.00 51.57 112 GLY H O 1
ATOM 8966 N N . LEU H 1 113 ? 80.074 24.073 -6.776 1.00 48.59 113 LEU H N 1
ATOM 8967 C CA . LEU H 1 113 ? 81.066 23.460 -7.653 1.00 46.84 113 LEU H CA 1
ATOM 8968 C C . LEU H 1 113 ? 80.493 22.192 -8.267 1.00 47.02 113 LEU H C 1
ATOM 8969 O O . LEU H 1 113 ? 79.918 21.368 -7.559 1.00 47.10 113 LEU H O 1
ATOM 8974 N N . SER H 1 114 ? 80.648 22.037 -9.580 1.00 47.53 114 SER H N 1
ATOM 8975 C CA . SER H 1 114 ? 80.132 20.859 -10.277 1.00 48.26 114 SER H CA 1
ATOM 8976 C C . SER H 1 114 ? 80.970 19.630 -9.950 1.00 49.10 114 SER H C 1
ATOM 8977 O O . SER H 1 114 ? 82.040 19.747 -9.358 1.00 49.20 114 SER H O 1
ATOM 8980 N N . ASP H 1 115 ? 80.486 18.456 -10.347 1.00 50.00 115 ASP H N 1
ATOM 8981 C CA . ASP H 1 115 ? 81.191 17.205 -10.076 1.00 50.48 115 ASP H CA 1
ATOM 8982 C C . ASP H 1 115 ? 82.611 17.179 -10.631 1.00 49.33 115 ASP H C 1
ATOM 8983 O O . ASP H 1 115 ? 83.530 16.677 -9.983 1.00 49.11 115 ASP H O 1
ATOM 8988 N N . THR H 1 116 ? 82.782 17.704 -11.836 1.00 47.60 116 THR H N 1
ATOM 8989 C CA . THR H 1 116 ? 84.078 17.715 -12.486 1.00 45.99 116 THR H CA 1
ATOM 8990 C C . THR H 1 116 ? 85.167 18.462 -11.706 1.00 44.50 116 THR H C 1
ATOM 8991 O O . THR H 1 116 ? 86.350 18.128 -11.798 1.00 45.27 116 THR H O 1
ATOM 8995 N N . VAL H 1 117 ? 84.775 19.458 -10.922 1.00 42.19 117 VAL H N 1
ATOM 8996 C CA . VAL H 1 117 ? 85.750 20.215 -10.140 1.00 39.39 117 VAL H CA 1
ATOM 8997 C C . VAL H 1 117 ? 86.082 19.532 -8.825 1.00 40.02 117 VAL H C 1
ATOM 8998 O O . VAL H 1 117 ? 87.195 19.650 -8.321 1.00 40.50 117 VAL H O 1
ATOM 9010 N N . LYS H 1 119 ? 85.988 16.261 -8.368 1.00 38.99 119 LYS H N 1
ATOM 9011 C CA . LYS H 1 119 ? 86.760 15.104 -8.775 1.00 36.27 119 LYS H CA 1
ATOM 9012 C C . LYS H 1 119 ? 88.175 15.524 -9.098 1.00 33.59 119 LYS H C 1
ATOM 9013 O O . LYS H 1 119 ? 89.110 14.737 -8.952 1.00 32.40 119 LYS H O 1
ATOM 9019 N N . ARG H 1 120 ? 88.336 16.764 -9.547 1.00 30.47 120 ARG H N 1
ATOM 9020 C CA . ARG H 1 120 ? 89.668 17.267 -9.856 1.00 27.63 120 ARG H CA 1
ATOM 9021 C C . ARG H 1 120 ? 90.388 17.606 -8.555 1.00 26.27 120 ARG H C 1
ATOM 9022 O O . ARG H 1 120 ? 91.587 17.384 -8.428 1.00 26.04 120 ARG H O 1
ATOM 9030 N N . ALA H 1 121 ? 89.633 18.133 -7.594 1.00 26.39 121 ALA H N 1
ATOM 9031 C CA . ALA H 1 121 ? 90.152 18.510 -6.282 1.00 27.21 121 ALA H CA 1
ATOM 9032 C C . ALA H 1 121 ? 90.973 17.411 -5.635 1.00 27.78 121 ALA H C 1
ATOM 9033 O O . ALA H 1 121 ? 90.486 16.302 -5.451 1.00 31.11 121 ALA H O 1
ATOM 9035 N N . ASP H 1 122 ? 92.215 17.723 -5.288 1.00 27.89 122 ASP H N 1
ATOM 9036 C CA . ASP H 1 122 ? 93.095 16.758 -4.647 1.00 29.87 122 ASP H CA 1
ATOM 9037 C C . ASP H 1 122 ? 92.758 16.736 -3.165 1.00 31.86 122 ASP H C 1
ATOM 9038 O O . ASP H 1 122 ? 93.149 15.822 -2.436 1.00 32.50 122 ASP H O 1
ATOM 9043 N N . GLU H 1 123 ? 92.018 17.748 -2.727 1.00 32.94 123 GLU H N 1
ATOM 9044 C CA . GLU H 1 123 ? 91.639 17.858 -1.333 1.00 33.89 123 GLU H CA 1
ATOM 9045 C C . GLU H 1 123 ? 90.425 18.761 -1.158 1.00 33.86 123 GLU H C 1
ATOM 9046 O O . GLU H 1 123 ? 90.198 19.671 -1.955 1.00 34.35 123 GLU H O 1
ATOM 9052 N N . LYS H 1 124 ? 89.645 18.503 -0.114 1.00 32.42 124 LYS H N 1
ATOM 9053 C CA . LYS H 1 124 ? 88.461 19.308 0.169 1.00 32.22 124 LYS H CA 1
ATOM 9054 C C . LYS H 1 124 ? 88.623 19.980 1.525 1.00 30.54 124 LYS H C 1
ATOM 9055 O O . LYS H 1 124 ? 88.925 19.326 2.523 1.00 30.53 124 LYS H O 1
ATOM 9061 N N . LEU H 1 125 ? 88.424 21.291 1.547 1.00 27.60 125 LEU H N 1
ATOM 9062 C CA . LEU H 1 125 ? 88.556 22.063 2.766 1.00 25.37 125 LEU H CA 1
ATOM 9063 C C . LEU H 1 125 ? 87.198 22.638 3.156 1.00 25.76 125 LEU H C 1
ATOM 9064 O O . LEU H 1 125 ? 86.463 23.144 2.313 1.00 25.77 125 LEU H O 1
ATOM 9069 N N . SER H 1 126 ? 86.866 22.532 4.435 1.00 25.67 126 SER H N 1
ATOM 9070 C CA . SER H 1 126 ? 85.629 23.081 4.977 1.00 26.43 126 SER H CA 1
ATOM 9071 C C . SER H 1 126 ? 86.057 24.057 6.076 1.00 25.15 126 SER H C 1
ATOM 9072 O O . SER H 1 126 ? 86.955 23.759 6.859 1.00 23.71 126 SER H O 1
ATOM 9075 N N . PHE H 1 127 ? 85.433 25.226 6.111 1.00 25.54 127 PHE H N 1
ATOM 9076 C CA . PHE H 1 127 ? 85.760 26.237 7.104 1.00 25.83 127 PHE H CA 1
ATOM 9077 C C . PHE H 1 127 ? 84.767 26.286 8.254 1.00 24.52 127 PHE H C 1
ATOM 9078 O O . PHE H 1 127 ? 85.056 26.842 9.309 1.00 24.04 127 PHE H O 1
ATOM 9086 N N . SER H 1 128 ? 83.599 25.693 8.041 1.00 26.20 128 SER H N 1
ATOM 9087 C CA . SER H 1 128 ? 82.544 25.673 9.044 1.00 28.01 128 SER H CA 1
ATOM 9088 C C . SER H 1 128 ? 81.366 24.821 8.585 1.00 28.47 128 SER H C 1
ATOM 9089 O O . SER H 1 128 ? 81.237 24.500 7.409 1.00 29.88 128 SER H O 1
ATOM 9092 N N . LYS H 1 129 ? 80.507 24.456 9.524 1.00 28.98 129 LYS H N 1
ATOM 9093 C CA . LYS H 1 129 ? 79.324 23.683 9.197 1.00 31.47 129 LYS H CA 1
ATOM 9094 C C . LYS H 1 129 ? 78.307 24.687 8.644 1.00 30.89 129 LYS H C 1
ATOM 9095 O O . LYS H 1 129 ? 77.317 24.309 8.006 1.00 29.74 129 LYS H O 1
ATOM 9109 N N . THR H 1 131 ? 77.085 28.226 6.413 1.00 28.48 131 THR H N 1
ATOM 9110 C CA . THR H 1 131 ? 77.288 28.754 5.064 1.00 25.34 131 THR H CA 1
ATOM 9111 C C . THR H 1 131 ? 77.771 30.209 5.104 1.00 24.08 131 THR H C 1
ATOM 9112 O O . THR H 1 131 ? 77.233 31.053 5.820 1.00 23.46 131 THR H O 1
ATOM 9116 N N . PHE H 1 132 ? 78.799 30.491 4.324 1.00 22.63 132 PHE H N 1
ATOM 9117 C CA . PHE H 1 132 ? 79.347 31.831 4.248 1.00 22.54 132 PHE H CA 1
ATOM 9118 C C . PHE H 1 132 ? 79.187 32.294 2.802 1.00 20.35 132 PHE H C 1
ATOM 9119 O O . PHE H 1 132 ? 79.255 31.481 1.887 1.00 22.01 132 PHE H O 1
ATOM 9127 N N . PRO H 1 133 ? 78.928 33.595 2.576 1.00 17.38 133 PRO H N 1
ATOM 9128 C CA . PRO H 1 133 ? 78.789 34.025 1.181 1.00 15.78 133 PRO H CA 1
ATOM 9129 C C . PRO H 1 133 ? 80.157 33.804 0.532 1.00 16.41 133 PRO H C 1
ATOM 9130 O O . PRO H 1 133 ? 81.188 33.953 1.192 1.00 16.31 133 PRO H O 1
ATOM 9134 N N . HIS H 1 134 ? 80.180 33.484 -0.753 1.00 18.88 134 HIS H N 1
ATOM 9135 C CA . HIS H 1 134 ? 81.448 33.228 -1.408 1.00 21.22 134 HIS H CA 1
ATOM 9136 C C . HIS H 1 134 ? 82.455 34.367 -1.412 1.00 22.57 134 HIS H C 1
ATOM 9137 O O . HIS H 1 134 ? 83.649 34.123 -1.252 1.00 24.33 134 HIS H O 1
ATOM 9144 N N . GLN H 1 135 ? 81.999 35.607 -1.560 1.00 25.12 135 GLN H N 1
ATOM 9145 C CA . GLN H 1 135 ? 82.923 36.734 -1.577 1.00 25.21 135 GLN H CA 1
ATOM 9146 C C . GLN H 1 135 ? 83.573 36.901 -0.219 1.00 25.70 135 GLN H C 1
ATOM 9147 O O . GLN H 1 135 ? 84.772 37.191 -0.127 1.00 25.89 135 GLN H O 1
ATOM 9153 N N . LEU H 1 136 ? 82.779 36.727 0.836 1.00 24.59 136 LEU H N 1
ATOM 9154 C CA . LEU H 1 136 ? 83.291 36.840 2.196 1.00 25.46 136 LEU H CA 1
ATOM 9155 C C . LEU H 1 136 ? 84.289 35.705 2.447 1.00 25.34 136 LEU H C 1
ATOM 9156 O O . LEU H 1 136 ? 85.316 35.884 3.104 1.00 23.40 136 LEU H O 1
ATOM 9169 N N . ARG H 1 138 ? 86.305 34.462 0.409 1.00 21.38 138 ARG H N 1
ATOM 9170 C CA . ARG H 1 138 ? 87.580 34.832 -0.188 1.00 19.01 138 ARG H CA 1
ATOM 9171 C C . ARG H 1 138 ? 88.454 35.513 0.860 1.00 18.34 138 ARG H C 1
ATOM 9172 O O . ARG H 1 138 ? 89.645 35.214 0.987 1.00 19.40 138 ARG H O 1
ATOM 9180 N N . LEU H 1 139 ? 87.863 36.424 1.621 1.00 16.87 139 LEU H N 1
ATOM 9181 C CA . LEU H 1 139 ? 88.614 37.122 2.655 1.00 16.84 139 LEU H CA 1
ATOM 9182 C C . LEU H 1 139 ? 89.006 36.180 3.789 1.00 16.16 139 LEU H C 1
ATOM 9183 O O . LEU H 1 139 ? 90.077 36.307 4.374 1.00 18.25 139 LEU H O 1
ATOM 9188 N N . ILE H 1 140 ? 88.149 35.229 4.116 1.00 13.93 140 ILE H N 1
ATOM 9189 C CA . ILE H 1 140 ? 88.499 34.331 5.195 1.00 14.17 140 ILE H CA 1
ATOM 9190 C C . ILE H 1 140 ? 89.666 33.450 4.783 1.00 14.77 140 ILE H C 1
ATOM 9191 O O . ILE H 1 140 ? 90.581 33.218 5.582 1.00 12.73 140 ILE H O 1
ATOM 9196 N N . LEU H 1 141 ? 89.656 32.982 3.534 1.00 14.37 141 LEU H N 1
ATOM 9197 C CA . LEU H 1 141 ? 90.733 32.130 3.025 1.00 15.24 141 LEU H CA 1
ATOM 9198 C C . LEU H 1 141 ? 92.095 32.824 3.095 1.00 19.14 141 LEU H C 1
ATOM 9199 O O . LEU H 1 141 ? 93.077 32.293 3.655 1.00 17.79 141 LEU H O 1
ATOM 9204 N N . VAL H 1 142 ? 92.146 34.021 2.519 1.00 20.79 142 VAL H N 1
ATOM 9205 C CA . VAL H 1 142 ? 93.367 34.813 2.496 1.00 20.72 142 VAL H CA 1
ATOM 9206 C C . VAL H 1 142 ? 93.900 35.051 3.909 1.00 19.86 142 VAL H C 1
ATOM 9207 O O . VAL H 1 142 ? 95.078 34.808 4.187 1.00 18.29 142 VAL H O 1
ATOM 9211 N N . GLU H 1 143 ? 93.037 35.519 4.805 1.00 20.09 143 GLU H N 1
ATOM 9212 C CA . GLU H 1 143 ? 93.460 35.756 6.181 1.00 21.69 143 GLU H CA 1
ATOM 9213 C C . GLU H 1 143 ? 94.063 34.473 6.753 1.00 22.95 143 GLU H C 1
ATOM 9214 O O . GLU H 1 143 ? 95.135 34.498 7.356 1.00 25.39 143 GLU H O 1
ATOM 9220 N N . GLN H 1 144 ? 93.371 33.356 6.547 1.00 23.02 144 GLN H N 1
ATOM 9221 C CA . GLN H 1 144 ? 93.822 32.052 7.027 1.00 23.51 144 GLN H CA 1
ATOM 9222 C C . GLN H 1 144 ? 95.163 31.636 6.397 1.00 24.81 144 GLN H C 1
ATOM 9223 O O . GLN H 1 144 ? 96.042 31.112 7.090 1.00 22.95 144 GLN H O 1
ATOM 9229 N N . ILE H 1 145 ? 95.315 31.862 5.088 1.00 24.20 145 ILE H N 1
ATOM 9230 C CA . ILE H 1 145 ? 96.557 31.502 4.403 1.00 24.10 145 ILE H CA 1
ATOM 9231 C C . ILE H 1 145 ? 97.707 32.284 5.017 1.00 26.60 145 ILE H C 1
ATOM 9232 O O . ILE H 1 145 ? 98.848 31.816 5.067 1.00 29.04 145 ILE H O 1
ATOM 9237 N N . TYR H 1 146 ? 97.403 33.487 5.482 1.00 27.82 146 TYR H N 1
ATOM 9238 C CA . TYR H 1 146 ? 98.416 34.313 6.109 1.00 28.54 146 TYR H CA 1
ATOM 9239 C C . TYR H 1 146 ? 98.677 33.709 7.492 1.00 28.71 146 TYR H C 1
ATOM 9240 O O . TYR H 1 146 ? 99.821 33.511 7.898 1.00 28.81 146 TYR H O 1
ATOM 9249 N N . ARG H 1 147 ? 97.606 33.393 8.205 1.00 28.14 147 ARG H N 1
ATOM 9250 C CA . ARG H 1 147 ? 97.737 32.801 9.527 1.00 28.62 147 ARG H CA 1
ATOM 9251 C C . ARG H 1 147 ? 98.590 31.525 9.484 1.00 27.89 147 ARG H C 1
ATOM 9252 O O . ARG H 1 147 ? 99.299 31.208 10.433 1.00 27.52 147 ARG H O 1
ATOM 9260 N N . ALA H 1 148 ? 98.516 30.798 8.375 1.00 28.30 148 ALA H N 1
ATOM 9261 C CA . ALA H 1 148 ? 99.261 29.558 8.230 1.00 26.86 148 ALA H CA 1
ATOM 9262 C C . ALA H 1 148 ? 100.755 29.810 8.016 1.00 28.40 148 ALA H C 1
ATOM 9263 O O . ALA H 1 148 ? 101.590 29.135 8.615 1.00 25.21 148 ALA H O 1
ATOM 9265 N N . PHE H 1 149 ? 101.095 30.776 7.167 1.00 29.71 149 PHE H N 1
ATOM 9266 C CA . PHE H 1 149 ? 102.498 31.080 6.925 1.00 32.38 149 PHE H CA 1
ATOM 9267 C C . PHE H 1 149 ? 103.160 31.623 8.176 1.00 33.31 149 PHE H C 1
ATOM 9268 O O . PHE H 1 149 ? 104.361 31.462 8.357 1.00 33.85 149 PHE H O 1
ATOM 9276 N N . ARG H 1 150 ? 102.371 32.259 9.037 1.00 34.10 150 ARG H N 1
ATOM 9277 C CA . ARG H 1 150 ? 102.883 32.812 10.285 1.00 35.85 150 ARG H CA 1
ATOM 9278 C C . ARG H 1 150 ? 103.243 31.679 11.242 1.00 34.86 150 ARG H C 1
ATOM 9279 O O . ARG H 1 150 ? 104.311 31.672 11.844 1.00 33.91 150 ARG H O 1
ATOM 9287 N N . ILE H 1 151 ? 102.339 30.721 11.375 1.00 34.51 151 ILE H N 1
ATOM 9288 C CA . ILE H 1 151 ? 102.566 29.582 12.243 1.00 36.40 151 ILE H CA 1
ATOM 9289 C C . ILE H 1 151 ? 103.736 28.751 11.721 1.00 38.37 151 ILE H C 1
ATOM 9290 O O . ILE H 1 151 ? 104.558 28.283 12.498 1.00 38.79 151 ILE H O 1
ATOM 9295 N N . ASN H 1 152 ? 103.818 28.576 10.404 1.00 41.05 152 ASN H N 1
ATOM 9296 C CA . ASN H 1 152 ? 104.900 27.798 9.821 1.00 42.48 152 ASN H CA 1
ATOM 9297 C C . ASN H 1 152 ? 106.255 28.396 10.133 1.00 44.87 152 ASN H C 1
ATOM 9298 O O . ASN H 1 152 ? 107.230 27.672 10.337 1.00 44.78 152 ASN H O 1
ATOM 9303 N N . ARG H 1 153 ? 106.321 29.720 10.152 1.00 47.11 153 ARG H N 1
ATOM 9304 C CA . ARG H 1 153 ? 107.563 30.396 10.475 1.00 50.83 153 ARG H CA 1
ATOM 9305 C C . ARG H 1 153 ? 107.595 30.598 11.987 1.00 53.88 153 ARG H C 1
ATOM 9306 O O . ARG H 1 153 ? 106.855 29.937 12.712 1.00 54.51 153 ARG H O 1
ATOM 9314 N N . GLY H 1 154 ? 108.443 31.493 12.473 1.00 56.51 154 GLY H N 1
ATOM 9315 C CA . GLY H 1 154 ? 108.499 31.711 13.906 1.00 61.69 154 GLY H CA 1
ATOM 9316 C C . GLY H 1 154 ? 107.799 32.988 14.325 1.00 65.68 154 GLY H C 1
ATOM 9317 O O . GLY H 1 154 ? 107.730 33.318 15.514 1.00 66.02 154 GLY H O 1
ATOM 9318 N N . GLU H 1 155 ? 107.273 33.705 13.337 1.00 68.95 155 GLU H N 1
ATOM 9319 C CA . GLU H 1 155 ? 106.586 34.966 13.570 1.00 72.30 155 GLU H CA 1
ATOM 9320 C C . GLU H 1 155 ? 105.311 34.795 14.384 1.00 73.88 155 GLU H C 1
ATOM 9321 O O . GLU H 1 155 ? 104.446 33.974 14.067 1.00 73.32 155 GLU H O 1
ATOM 9327 N N . PRO H 1 156 ? 105.182 35.579 15.460 1.00 75.69 156 PRO H N 1
ATOM 9328 C CA . PRO H 1 156 ? 104.008 35.523 16.329 1.00 76.72 156 PRO H CA 1
ATOM 9329 C C . PRO H 1 156 ? 102.796 36.193 15.684 1.00 77.66 156 PRO H C 1
ATOM 9330 O O . PRO H 1 156 ? 102.923 37.186 14.965 1.00 78.28 156 PRO H O 1
ATOM 9334 N N . TYR H 1 157 ? 101.622 35.635 15.945 1.00 77.71 157 TYR H N 1
ATOM 9335 C CA . TYR H 1 157 ? 100.382 36.167 15.406 1.00 77.96 157 TYR H CA 1
ATOM 9336 C C . TYR H 1 157 ? 99.249 35.355 16.007 1.00 78.42 157 TYR H C 1
ATOM 9337 O O . TYR H 1 157 ? 99.581 34.357 16.681 1.00 78.67 157 TYR H O 1
#

Foldseek 3Di:
DEEEEEEDDDDPVVLVVLLCVLQVLVVVVPHYYYHYHYADCVVRQVVVQVVSVVPDDLLAAEEEEDLPFDDDLARVLVVVVVCVVVVHPHYYYYQYAPVGHDPVVVSHPGYHYDHNDDHSSVNSVVSNSVSSSVCVNVVNDD/DEEEEEEADQDDPVLVVLLVVLCVLLVVQHHYDYHYDYAAVCVRQVVVQVVRVVPDDPLEQEEEEDLVFDDDLQRVLVVVVVCVVPVRPYYYYYYYAPSGHDPNVVSHNGYDYPDNDDHSSVNSVVSNSSSSSSCVVVVHDD/DEEEEEEDDDDPVVLVVLLVVLQVVCVVVHHYDYHYHYAFDVPQVRLVVVQVVSVVPDDLQEAEEEEDLPFDDDLAVVLVVVVVQPPDPPRYYYYYYYAPSDHDPSVVSHNGYDYDDNDDHSSVNSVVSVSVSSSSVVVVVD/DEEEEEEDDFDDDPLVCLLVVLQVLCVVPPHYYYHYHYAPDDVVLVRQVVVQVVRVVPDDLLEAEEEEDQPFDDDLQVVLVVVVVCVVVVSPHYYYYFYAPVGHRPVVVSHPGYDHPHNDDHSNVNSVVSVSVSCSCCVPVPHHD/DEEEEEEADQPDPVLVVLLVVLQVVPVVVPHYYYHYDYDVLCVVLVVRVVVDDLLEAEEEEDLPFDDDLQRVLVVVVVCVVVPRPYYYYYFYAPVGHDPVVCSHPGYDYDDNDDHSSVNSVVSVSVSVSVVSVD/DEEEEEEDDQDPPPLVVLLVVLQVLCVVVDHYYYHYDYHLVVLVVVLVVRVVVDDLQEAEEEEDLPFDDDLQVVLVVVVVQPVPPPYYYYYYYYAPVGHHPVVCSHPGYHYDDNDDHSSVNSVVSVSVSVSSVSVPD/DEEEEEEDDQDDPVLVVLLVVLQVLCVVQDHYYYHYDYADVLPSLVVVQVVRVVVDDPLAQEEEEDLPFDDDLAVVLVVQVVCVVVVSRHYYYYYYAPVGHRPVVVSHNGYHYDDNDDHSSVNSVVSVSVSSSSCVVVVHDD/DEEEEEEDDDDDCVLVVLLCVLCVVCVVVHDYYYHYDYDDCVVPPRLVVVQVVRVVVDDLLAAEEEEDQPFDDDLQRVLVVVVVCVVVVRPHYYYYFYAPVGHDPVVVSHNGYDRDHNDDHRSVNSVVSVSVSSSVCVNDVHDD

Sequence (1128 aa):
NINIVTIGKLKEKYLKQGIEEYTKRLSAYAKIDIIELPDEKKIIKDKEGDRILSKISPDAHVIALAIEGKKTSEELADTIDKLATYGKSKVTFVIGGSLGLSDTVKRADEKLSFSKTFPHQLRLILVEQIYRAFRINRGEPYNINIVTIGKLKEKYLKQGIEEYTKRLSAYAKIDIIELPDEDKIIKDKEGDRILSKISPDAHVIALAIEGKKTSEELADTIDKLATYGKSKVTFVIGGSLGLSDTVKRADEKLSFSKTFPHQLRLILVEQIYRAFRINRGEPYNINIVTIGKLKEKYLKQGIEEYTKRLSAYAKIDIIELPDEKQDKIIKDKEGDRILSKISPDAHVIALAIEGKKTSEELADTIDKLATYGKSKVTFVIGGSLGLSDTVKRADEKLSFSKTFPHQLRLILVEQIYRAFRINRGENINIVTIGKLKEKYLKQGIEEYTKRLSAYAKIDIIELPDLSDQDKIIKDKEGDRILSKISPDAHVIALAIEGKKTSEELADTIDKLATYGKSKVTFVIGGSLGLSDTVKRADEKLSFSKTFPHQLRLILVEQIYRAFRINRGEPYNINIVTIGKLKEKYLKQGIEEYTKRLSAYAKIDIIELPDIKDKEGDRILSKISPDAHVIALAIEGKKTSEELADTIDKLATYGKSKVTFVIGGSLGLSDTVKRADEKLSFSKTFPHQLRLILVEQIYRAFRINRNINIVTIGKLKEKYLKQGIEEYTKRLSAYAKIDIIELPDKIIKDKEGDRILSKISPDAHVIALAIEGKKTSEELADTIDKLATYGKSKVTFVIGGSLGLSDTVKRADEKLSFSKTFPHQLRLILVEQIYRAFRINRGNINIVTIGKLKEKYLKQGIEEYTKRLSAYAKIDIIELPDEDKIIKDKEGDRILSKISPDAHVIALAIEGKKTSEELADTIDKLATYGKSKVTFVIGGSLGLSDTVKRADEKLSFSKTFPHQLRLILVEQIYRAFRINRGEPYNINIVTIGKLKEKYLKQGIEEYTKRLSAYAKIDIIELPDEKQDKIIKDKEGDRILSKISPDAHVIALAIEGKKTSEELADTIDKLATYGKSKVTFVIGGSLGLSDTVKRADEKLSFSKTFPHQLRLILVEQIYRAFRINRGEPY

CATH classification: 3.40.1280.10

InterPro domains:
  IPR003742 RNA methyltransferase RlmH [MF_00658] (1-159)
  IPR003742 RNA methyltransferase RlmH [PF02590] (1-158)
  IPR003742 RNA methyltransferase RlmH [PIRSF004505] (1-159)
  IPR003742 RNA methyltransferase RlmH [PTHR33603] (1-159)
  IPR003742 RNA methyltransferase RlmH [TIGR00246] (2-159)
  IPR003742 RNA methyltransferase RlmH [cd18081] (3-159)
  IPR029026 tRNA (guanine-N1-)-methyltransferase, N-terminal [G3DSA:3.40.1280.10] (1-159)
  IPR029028 Alpha/beta knot methyltransferases [SSF75217] (1-157)

B-factor: mean 42.03, std 20.49, range [1.01, 120.89]